Protein AF-0000000070876458 (afdb_homodimer)

Secondary structure (DSSP, 8-state):
----------B-SEEEEEEE--SHHHHHHHHHHHHTT--EEEE-SS-TT-SSSSS-SS-EEE-S--SSHHHHHHHHHHHHHHHHHHHHHTS--EEE--EEEEEETT-HHHHHHHHHHHHTT---EEE-HHHHHHHSTT----TTEEEEEETT-EEE-HHHHHHHHHHHHHHTT-EEE-S--EEEEEEEE-TTTS-EEEEEEETTEEEEEEEEEE--GGGHHHHHHHHHS-----EEEEEEEEEEEB-SSSTTTTBGGGTPPEEEE-SSS-EEEE-BSSSTTEEEEEES--EE--TTT------HHHIIIIIHHHHHHHHTTTB--SS-SEEEEEEEEE-TTS--EEEE------TT--S--EEEEEE--TTT-GGGHHHHHHHHHHHHHHS--TTS-TTTT-GGGGGGSS-S--S--S----------/----------B-SEEEEEEE--SHHHHHHHHHHHHTT--EEEE-SS-TT-SSSSS-SS-EEE-S--SSHHHHHHHHHHHHHHHHHHHHHTS--EEE--EEEEEETT-HHHHHHHHHHHHTT---EEE-HHHHHHH-TT----TTEEEEEETT-EEE-HHHHHHHHHHHHHHTT-EEE-S--EEEEEEEE-TTTS-EEEEEEETTEEEEEEEEEE--GGGHHHHHHHHHS-----EEEEEEEEEEEB-SSSTTTTBGGGTPPEEEE-SSS-EEEE-BSSSTTEEEEEES--EE--TTT------HHHIIIIIHHHHHHHHTTTB--SS-SEEEEEEEEE-TTS--EEEE------TT--S--EEEEEE--TTT-GGGHHHHHHHHHHHHHHS--TTS-TTTT-GGGGGSTT-S--S--S----------

Radius of gyration: 27.32 Å; Cα contacts (8 Å, |Δi|>4): 1992; chains: 2; bounding box: 76×80×73 Å

Structure (mmCIF, N/CA/C/O backbone):
data_AF-0000000070876458-model_v1
#
loop_
_entity.id
_entity.type
_entity.pdbx_description
1 polymer 'sarcosine oxidasee (formaldehyde-forming)'
#
loop_
_atom_site.group_PDB
_atom_site.id
_atom_site.type_symbol
_atom_site.label_atom_id
_atom_site.label_alt_id
_atom_site.label_comp_id
_atom_site.label_asym_id
_atom_site.label_entity_id
_atom_site.label_seq_id
_atom_site.pdbx_PDB_ins_code
_atom_site.Cartn_x
_atom_site.Cartn_y
_atom_site.Cartn_z
_atom_site.occupancy
_atom_site.B_iso_or_equiv
_atom_site.auth_seq_id
_atom_site.auth_comp_id
_atom_site.auth_asym_id
_atom_site.auth_atom_id
_atom_site.pdbx_PDB_model_num
ATOM 1 N N . MET A 1 1 ? 5.828 6.066 35.094 1 22.66 1 MET A N 1
ATOM 2 C CA . MET A 1 1 ? 4.59 5.852 34.344 1 22.66 1 MET A CA 1
ATOM 3 C C . MET A 1 1 ? 4.863 5.109 33.031 1 22.66 1 MET A C 1
ATOM 5 O O . MET A 1 1 ? 5.699 5.535 32.219 1 22.66 1 MET A O 1
ATOM 9 N N . ASP A 1 2 ? 4.793 3.824 32.969 1 27.56 2 ASP A N 1
ATOM 10 C CA . ASP A 1 2 ? 5.207 2.775 32.031 1 27.56 2 ASP A CA 1
ATOM 11 C C . ASP A 1 2 ? 4.594 2.994 30.656 1 27.56 2 ASP A C 1
ATOM 13 O O . ASP A 1 2 ? 3.383 3.174 30.531 1 27.56 2 ASP A O 1
ATOM 17 N N . GLY A 1 3 ? 5.098 3.904 29.781 1 33.91 3 GLY A N 1
ATOM 18 C CA . GLY A 1 3 ? 4.785 4.156 28.375 1 33.91 3 GLY A CA 1
ATOM 19 C C . GLY A 1 3 ? 4.238 2.936 27.672 1 33.91 3 GLY A C 1
ATOM 20 O O . GLY A 1 3 ? 4.93 2.338 26.828 1 33.91 3 GLY A O 1
ATOM 21 N N . THR A 1 4 ? 3.373 2.238 28.203 1 37.59 4 THR A N 1
ATOM 22 C CA . THR A 1 4 ? 2.895 0.966 27.672 1 37.59 4 THR A CA 1
ATOM 23 C C . THR A 1 4 ? 2.26 1.158 26.297 1 37.59 4 THR A C 1
ATOM 25 O O . THR A 1 4 ? 1.359 1.983 26.141 1 37.59 4 THR A O 1
ATOM 28 N N . GLN A 1 5 ? 2.996 0.965 25.281 1 47.38 5 GLN A N 1
ATOM 29 C CA . GLN A 1 5 ? 2.504 0.876 23.906 1 47.38 5 GLN A CA 1
ATOM 30 C C . GLN A 1 5 ? 1.097 0.289 23.875 1 47.38 5 GLN A C 1
ATOM 32 O O . GLN A 1 5 ? 0.836 -0.757 24.469 1 47.38 5 GLN A O 1
ATOM 37 N N . LYS A 1 6 ? 0.084 1.202 23.797 1 53.44 6 LYS A N 1
ATOM 38 C CA . LYS A 1 6 ? -1.27 0.674 23.656 1 53.44 6 LYS A CA 1
ATOM 39 C C . LYS A 1 6 ? -1.283 -0.569 22.766 1 53.44 6 LYS A C 1
ATOM 41 O O . LYS A 1 6 ? -0.726 -0.561 21.672 1 53.44 6 LYS A O 1
ATOM 46 N N . GLU A 1 7 ? -1.518 -1.698 23.375 1 61.47 7 GLU A N 1
ATOM 47 C CA . GLU A 1 7 ? -1.535 -3 22.719 1 61.47 7 GLU A CA 1
ATOM 48 C C . GLU A 1 7 ? -2.734 -3.129 21.781 1 61.47 7 GLU A C 1
ATOM 50 O O . GLU A 1 7 ? -3.797 -2.564 22.047 1 61.47 7 GLU A O 1
ATOM 55 N N . SER A 1 8 ? -2.459 -3.42 20.516 1 70.06 8 SER A N 1
ATOM 56 C CA . SER A 1 8 ? -3.479 -3.816 19.547 1 70.06 8 SER A CA 1
ATOM 57 C C . SER A 1 8 ? -4.516 -4.738 20.172 1 70.06 8 SER A C 1
ATOM 59 O O . SER A 1 8 ? -4.289 -5.281 21.266 1 70.06 8 SER A O 1
ATOM 61 N N . GLU A 1 9 ? -5.746 -4.754 19.625 1 83.5 9 GLU A N 1
ATOM 62 C CA . GLU A 1 9 ? -6.773 -5.676 20.094 1 83.5 9 GLU A CA 1
ATOM 63 C C . GLU A 1 9 ? -6.219 -7.086 20.25 1 83.5 9 GLU A C 1
ATOM 65 O O . GLU A 1 9 ? -5.477 -7.57 19.391 1 83.5 9 GLU A O 1
ATOM 70 N N . ALA A 1 10 ? -6.523 -7.688 21.266 1 90.94 10 ALA A N 1
ATOM 71 C CA . ALA A 1 10 ? -6.004 -9.008 21.609 1 90.94 10 ALA A CA 1
ATOM 72 C C . ALA A 1 10 ? -6.562 -10.078 20.672 1 90.94 10 ALA A C 1
ATOM 74 O O . ALA A 1 10 ? -7.629 -9.898 20.078 1 90.94 10 ALA A O 1
ATOM 75 N N . VAL A 1 11 ? -5.805 -11.062 20.438 1 95.81 11 VAL A N 1
ATOM 76 C CA . VAL A 1 11 ? -6.273 -12.266 19.75 1 95.81 11 VAL A CA 1
ATOM 77 C C . VAL A 1 11 ? -7.016 -13.164 20.734 1 95.81 11 VAL A C 1
ATOM 79 O O . VAL A 1 11 ? -6.414 -13.695 21.672 1 95.81 11 VAL A O 1
ATOM 82 N N . THR A 1 12 ? -8.289 -13.312 20.578 1 96.31 12 THR A N 1
ATOM 83 C CA . THR A 1 12 ? -9.133 -14.125 21.453 1 96.31 12 THR A CA 1
ATOM 84 C C . THR A 1 12 ? -10.375 -14.602 20.703 1 96.31 12 THR A C 1
ATOM 86 O O . THR A 1 12 ? -10.641 -14.172 19.578 1 96.31 12 THR A O 1
ATOM 89 N N . GLY A 1 13 ? -11.031 -15.625 21.25 1 95 13 GLY A N 1
ATOM 90 C CA . GLY A 1 13 ? -12.312 -16.047 20.703 1 95 13 GLY A CA 1
ATOM 91 C C . GLY A 1 13 ? -12.242 -17.359 19.969 1 95 13 GLY A C 1
ATOM 92 O O . GLY A 1 13 ? -11.203 -18.031 19.984 1 95 13 GLY A O 1
ATOM 93 N N . THR A 1 14 ? -13.43 -17.781 19.516 1 95.31 14 THR A N 1
ATOM 94 C CA . THR A 1 14 ? -13.586 -19.031 18.766 1 95.31 14 THR A CA 1
ATOM 95 C C . THR A 1 14 ? -14.094 -18.75 17.344 1 95.31 14 THR A C 1
ATOM 97 O O . THR A 1 14 ? -15.016 -17.953 17.156 1 95.31 14 THR A O 1
ATOM 100 N N . TYR A 1 15 ? -13.477 -19.391 16.422 1 96.56 15 TYR A N 1
ATOM 101 C CA . TYR A 1 15 ? -13.789 -19.141 15.016 1 96.56 15 TYR A CA 1
ATOM 102 C C . TYR A 1 15 ? -14 -20.438 14.266 1 96.56 15 TYR A C 1
ATOM 104 O O . TYR A 1 15 ? -13.484 -21.484 14.656 1 96.56 15 TYR A O 1
ATOM 112 N N . ASP A 1 16 ? -14.828 -20.312 13.172 1 96.25 16 ASP A N 1
ATOM 113 C CA . ASP A 1 16 ? -14.898 -21.453 12.258 1 96.25 16 ASP A CA 1
ATOM 114 C C . ASP A 1 16 ? -13.539 -21.734 11.617 1 96.25 16 ASP A C 1
ATOM 116 O O . ASP A 1 16 ? -13.172 -22.891 11.422 1 96.25 16 ASP A O 1
ATOM 120 N N . ALA A 1 17 ? -12.797 -20.656 11.32 1 97.25 17 ALA A N 1
ATOM 121 C CA . ALA A 1 17 ? -11.5 -20.812 10.672 1 97.25 17 ALA A CA 1
ATOM 122 C C . ALA A 1 17 ? -10.523 -19.734 11.117 1 97.25 17 ALA A C 1
ATOM 124 O O . ALA A 1 17 ? -10.906 -18.562 11.266 1 97.25 17 ALA A O 1
ATOM 125 N N . ILE A 1 18 ? -9.305 -20.094 11.344 1 98.19 18 ILE A N 1
ATOM 126 C CA . ILE A 1 18 ? -8.211 -19.172 11.562 1 98.19 18 ILE A CA 1
ATOM 127 C C . ILE A 1 18 ? -7.211 -19.266 10.414 1 98.19 18 ILE A C 1
ATOM 129 O O . ILE A 1 18 ? -6.727 -20.344 10.086 1 98.19 18 ILE A O 1
ATOM 133 N N . VAL A 1 19 ? -6.957 -18.172 9.742 1 98.88 19 VAL A N 1
ATOM 134 C CA . VAL A 1 19 ? -6.02 -18.109 8.633 1 98.88 19 VAL A CA 1
ATOM 135 C C . VAL A 1 19 ? -4.738 -17.406 9.078 1 98.88 19 VAL A C 1
ATOM 137 O O . VAL A 1 19 ? -4.773 -16.281 9.57 1 98.88 19 VAL A O 1
ATOM 140 N N . ILE A 1 20 ? -3.594 -18.078 8.906 1 98.62 20 ILE A N 1
ATOM 141 C CA . ILE A 1 20 ? -2.293 -17.562 9.32 1 98.62 20 ILE A CA 1
ATOM 142 C C . ILE A 1 20 ? -1.548 -17.031 8.102 1 98.62 20 ILE A C 1
ATOM 144 O O . ILE A 1 20 ? -1.154 -17.797 7.215 1 98.62 20 ILE A O 1
ATOM 148 N N . GLY A 1 21 ? -1.261 -15.719 8.086 1 98.69 21 GLY A N 1
ATOM 149 C CA . GLY A 1 21 ? -0.645 -15.039 6.957 1 98.69 21 GLY A CA 1
ATOM 150 C C . GLY A 1 21 ? -1.63 -14.219 6.141 1 98.69 21 GLY A C 1
ATOM 151 O O . GLY A 1 21 ? -2.59 -14.766 5.594 1 98.69 21 GLY A O 1
ATOM 152 N N . ALA A 1 22 ? -1.376 -12.938 6.031 1 98.75 22 ALA A N 1
ATOM 153 C CA . ALA A 1 22 ? -2.344 -12.047 5.398 1 98.75 22 ALA A CA 1
ATOM 154 C C . ALA A 1 22 ? -1.814 -11.508 4.074 1 98.75 22 ALA A C 1
ATOM 156 O O . ALA A 1 22 ? -2.092 -10.367 3.701 1 98.75 22 ALA A O 1
ATOM 157 N N . GLY A 1 23 ? -0.949 -12.266 3.367 1 98.62 23 GLY A N 1
ATOM 158 C CA . GLY A 1 23 ? -0.684 -11.977 1.966 1 98.62 23 GLY A CA 1
ATOM 159 C C . GLY A 1 23 ? -1.882 -12.227 1.069 1 98.62 23 GLY A C 1
ATOM 160 O O . GLY A 1 23 ? -3.014 -12.328 1.549 1 98.62 23 GLY A O 1
ATOM 161 N N . ILE A 1 24 ? -1.641 -12.336 -0.179 1 98.88 24 ILE A N 1
ATOM 162 C CA . ILE A 1 24 ? -2.736 -12.438 -1.138 1 98.88 24 ILE A CA 1
ATOM 163 C C . ILE A 1 24 ? -3.498 -13.742 -0.917 1 98.88 24 ILE A C 1
ATOM 165 O O . ILE A 1 24 ? -4.73 -13.766 -0.995 1 98.88 24 ILE A O 1
ATOM 169 N N . ILE A 1 25 ? -2.787 -14.852 -0.584 1 98.94 25 ILE A N 1
ATOM 170 C CA . ILE A 1 25 ? -3.408 -16.156 -0.423 1 98.94 25 ILE A CA 1
ATOM 171 C C . ILE A 1 25 ? -4.277 -16.172 0.831 1 98.94 25 ILE A C 1
ATOM 173 O O . ILE A 1 25 ? -5.453 -16.547 0.775 1 98.94 25 ILE A O 1
ATOM 177 N N . GLY A 1 26 ? -3.725 -15.734 1.94 1 98.94 26 GLY A N 1
ATOM 178 C CA . GLY A 1 26 ? -4.484 -15.719 3.182 1 98.94 26 GLY A CA 1
ATOM 179 C C . GLY A 1 26 ? -5.648 -14.742 3.154 1 98.94 26 GLY A C 1
ATOM 180 O O . GLY A 1 26 ? -6.738 -15.062 3.637 1 98.94 26 GLY A O 1
ATOM 181 N N . SER A 1 27 ? -5.445 -13.578 2.613 1 98.94 27 SER A N 1
ATOM 182 C CA . SER A 1 27 ? -6.504 -12.578 2.533 1 98.94 27 SER A CA 1
ATOM 183 C C . SER A 1 27 ? -7.648 -13.055 1.646 1 98.94 27 SER A C 1
ATOM 185 O O . SER A 1 27 ? -8.82 -12.852 1.975 1 98.94 27 SER A O 1
ATOM 187 N N . SER A 1 28 ? -7.309 -13.711 0.521 1 98.94 28 SER A N 1
ATOM 188 C CA . SER A 1 28 ? -8.328 -14.266 -0.366 1 98.94 28 SER A CA 1
ATOM 189 C C . SER A 1 28 ? -9.086 -15.406 0.306 1 98.94 28 SER A C 1
ATOM 191 O O . SER A 1 28 ? -10.297 -15.539 0.128 1 98.94 28 SER A O 1
ATOM 193 N N . THR A 1 29 ? -8.336 -16.203 1.062 1 98.94 29 THR A N 1
ATOM 194 C CA . THR A 1 29 ? -8.961 -17.297 1.785 1 98.94 29 THR A CA 1
ATOM 195 C C . THR A 1 29 ? -9.93 -16.781 2.842 1 98.94 29 THR A C 1
ATOM 197 O O . THR A 1 29 ? -11.062 -17.25 2.945 1 98.94 29 THR A O 1
ATOM 200 N N . ALA A 1 30 ? -9.508 -15.773 3.619 1 98.94 30 ALA A N 1
ATOM 201 C CA . ALA A 1 30 ? -10.359 -15.164 4.641 1 98.94 30 ALA A CA 1
ATOM 202 C C . ALA A 1 30 ? -11.617 -14.562 4.023 1 98.94 30 ALA A C 1
ATOM 204 O O . ALA A 1 30 ? -12.719 -14.727 4.559 1 98.94 30 ALA A O 1
ATOM 205 N N . TYR A 1 31 ? -11.484 -13.938 2.865 1 98.94 31 TYR A N 1
ATOM 206 C CA . TYR A 1 31 ? -12.609 -13.359 2.135 1 98.94 31 TYR A CA 1
ATOM 207 C C . TYR A 1 31 ? -13.602 -14.438 1.718 1 98.94 31 TYR A C 1
ATOM 209 O O . TYR A 1 31 ? -14.805 -14.312 1.968 1 98.94 31 TYR A O 1
ATOM 217 N N . GLN A 1 32 ? -13.078 -15.508 1.146 1 98.94 32 GLN A N 1
ATOM 218 C CA . GLN A 1 32 ? -13.938 -16.578 0.65 1 98.94 32 GLN A CA 1
ATOM 219 C C . GLN A 1 32 ? -14.703 -17.234 1.792 1 98.94 32 GLN A C 1
ATOM 221 O O . GLN A 1 32 ? -15.898 -17.531 1.665 1 98.94 32 GLN A O 1
ATOM 226 N N . LEU A 1 33 ? -14.062 -17.469 2.912 1 98.88 33 LEU A N 1
ATOM 227 C CA . LEU A 1 33 ? -14.695 -18.094 4.066 1 98.88 33 LEU A CA 1
ATOM 228 C C . LEU A 1 33 ? -15.742 -17.172 4.68 1 98.88 33 LEU A C 1
ATOM 230 O O . LEU A 1 33 ? -16.859 -17.594 4.961 1 98.88 33 LEU A O 1
ATOM 234 N N . ALA A 1 34 ? -15.383 -15.883 4.891 1 98.88 34 ALA A N 1
ATOM 235 C CA . ALA A 1 34 ? -16.297 -14.914 5.488 1 98.88 34 ALA A CA 1
ATOM 236 C C . ALA A 1 34 ? -17.531 -14.703 4.602 1 98.88 34 ALA A C 1
ATOM 238 O O . ALA A 1 34 ? -18.656 -14.602 5.102 1 98.88 34 ALA A O 1
ATOM 239 N N . LYS A 1 35 ? -17.281 -14.625 3.326 1 98.62 35 LYS A N 1
ATOM 240 C CA . LYS A 1 35 ? -18.359 -14.445 2.355 1 98.62 35 LYS A CA 1
ATOM 241 C C . LYS A 1 35 ? -19.391 -15.57 2.457 1 98.62 35 LYS A C 1
ATOM 243 O O . LYS A 1 35 ? -20.578 -15.359 2.207 1 98.62 35 LYS A O 1
ATOM 248 N N . ARG A 1 36 ? -18.969 -16.703 2.889 1 98.5 36 ARG A N 1
ATOM 249 C CA . ARG A 1 36 ? -19.812 -17.875 3.02 1 98.5 36 ARG A CA 1
ATOM 250 C C . ARG A 1 36 ? -20.422 -17.953 4.418 1 98.5 36 ARG A C 1
ATOM 252 O O . ARG A 1 36 ? -20.891 -19.016 4.836 1 98.5 36 ARG A O 1
ATOM 259 N N . GLY A 1 37 ? -20.312 -16.922 5.234 1 98.44 37 GLY A N 1
ATOM 260 C CA . GLY A 1 37 ? -21 -16.797 6.512 1 98.44 37 GLY A CA 1
ATOM 261 C C . GLY A 1 37 ? -20.219 -17.406 7.664 1 98.44 37 GLY A C 1
ATOM 262 O O . GLY A 1 37 ? -20.766 -17.625 8.75 1 98.44 37 GLY A O 1
ATOM 263 N N . LYS A 1 38 ? -18.938 -17.703 7.469 1 98.5 38 LYS A N 1
ATOM 264 C CA . LYS A 1 38 ? -18.141 -18.297 8.539 1 98.5 38 LYS A CA 1
ATOM 265 C C . LYS A 1 38 ? -17.453 -17.234 9.383 1 98.5 38 LYS A C 1
ATOM 267 O O . LYS A 1 38 ? -17.094 -16.172 8.875 1 98.5 38 LYS A O 1
ATOM 272 N N . SER A 1 39 ? -17.344 -17.516 10.656 1 98.5 39 SER A N 1
ATOM 273 C CA . SER A 1 39 ? -16.5 -16.672 11.492 1 98.5 39 SER A CA 1
ATOM 274 C C . SER A 1 39 ? -15.023 -16.938 11.234 1 98.5 39 SER A C 1
ATOM 276 O O . SER A 1 39 ? -14.562 -18.078 11.367 1 98.5 39 SER A O 1
ATOM 278 N N . VAL A 1 40 ? -14.297 -15.891 10.836 1 98.81 40 VAL A N 1
ATOM 279 C CA . VAL A 1 40 ? -12.922 -16.062 10.383 1 98.81 40 VAL A CA 1
ATOM 280 C C . VAL A 1 40 ? -12.008 -15.094 11.133 1 98.81 40 VAL A C 1
ATOM 282 O O . VAL A 1 40 ? -12.359 -13.938 11.344 1 98.81 40 VAL A O 1
ATOM 285 N N . LEU A 1 41 ? -10.859 -15.562 11.609 1 98.75 41 LEU A N 1
ATOM 286 C CA . LEU A 1 41 ? -9.773 -14.742 12.133 1 98.75 41 LEU A CA 1
ATOM 287 C C . LEU A 1 41 ? -8.57 -14.773 11.188 1 98.75 41 LEU A C 1
ATOM 289 O O . LEU A 1 41 ? -8.039 -15.844 10.891 1 98.75 41 LEU A O 1
ATOM 293 N N . LEU A 1 42 ? -8.219 -13.648 10.633 1 98.88 42 LEU A N 1
ATOM 294 C CA . LEU A 1 42 ? -7.031 -13.5 9.805 1 98.88 42 LEU A CA 1
ATOM 295 C C . LEU A 1 42 ? -5.883 -12.906 10.609 1 98.88 42 LEU A C 1
ATOM 297 O O . LEU A 1 42 ? -6.012 -11.82 11.172 1 98.88 42 LEU A O 1
ATOM 301 N N . LEU A 1 43 ? -4.742 -13.602 10.617 1 98.62 43 LEU A N 1
ATOM 302 C CA . LEU A 1 43 ? -3.598 -13.203 11.43 1 98.62 43 LEU A CA 1
ATOM 303 C C . LEU A 1 43 ? -2.396 -12.867 10.555 1 98.62 43 LEU A C 1
ATOM 305 O O . LEU A 1 43 ? -2.158 -13.531 9.547 1 98.62 43 LEU A O 1
ATOM 309 N N . GLU A 1 44 ? -1.661 -11.891 10.906 1 98.12 44 GLU A N 1
ATOM 310 C CA . GLU A 1 44 ? -0.389 -11.508 10.297 1 98.12 44 GLU A CA 1
ATOM 311 C C . GLU A 1 44 ? 0.641 -11.133 11.359 1 98.12 44 GLU A C 1
ATOM 313 O O . GLU A 1 44 ? 0.322 -10.43 12.32 1 98.12 44 GLU A O 1
ATOM 318 N N . GLN A 1 45 ? 1.845 -11.68 11.234 1 96.5 45 GLN A N 1
ATOM 319 C CA . GLN A 1 45 ? 2.859 -11.43 12.258 1 96.5 45 GLN A CA 1
ATOM 320 C C . GLN A 1 45 ? 3.443 -10.023 12.117 1 96.5 45 GLN A C 1
ATOM 322 O O . GLN A 1 45 ? 3.932 -9.453 13.094 1 96.5 45 GLN A O 1
ATOM 327 N N . PHE A 1 46 ? 3.389 -9.453 10.922 1 94.88 46 PHE A N 1
ATOM 328 C CA . PHE A 1 46 ? 3.863 -8.094 10.664 1 94.88 46 PHE A CA 1
ATOM 329 C C . PHE A 1 46 ? 2.691 -7.129 10.531 1 94.88 46 PHE A C 1
ATOM 331 O O . PHE A 1 46 ? 1.559 -7.465 10.883 1 94.88 46 PHE A O 1
ATOM 338 N N . ASP A 1 47 ? 2.977 -5.922 10.078 1 95.5 47 ASP A N 1
ATOM 339 C CA . ASP A 1 47 ? 1.908 -5.012 9.68 1 95.5 47 ASP A CA 1
ATOM 340 C C . ASP A 1 47 ? 1.173 -5.535 8.445 1 95.5 47 ASP A C 1
ATOM 342 O O . ASP A 1 47 ? 1.787 -6.125 7.555 1 95.5 47 ASP A O 1
ATOM 346 N N . PHE A 1 48 ? -0.172 -5.352 8.461 1 97.25 48 PHE A N 1
ATOM 347 C CA . PHE A 1 48 ? -0.845 -5.562 7.18 1 97.25 48 PHE A CA 1
ATOM 348 C C . PHE A 1 48 ? -0.187 -4.742 6.078 1 97.25 48 PHE A C 1
ATOM 350 O O . PHE A 1 48 ? 0.286 -3.629 6.328 1 97.25 48 PHE A O 1
ATOM 357 N N . LEU A 1 49 ? -0.093 -5.332 4.902 1 97.06 49 LEU A N 1
ATOM 358 C CA . LEU A 1 49 ? 0.437 -4.711 3.693 1 97.06 49 LEU A CA 1
ATOM 359 C C . LEU A 1 49 ? 1.936 -4.457 3.824 1 97.06 49 LEU A C 1
ATOM 361 O O . LEU A 1 49 ? 2.479 -3.566 3.166 1 97.06 49 LEU A O 1
ATOM 365 N N . HIS A 1 50 ? 2.648 -5.188 4.668 1 93.56 50 HIS A N 1
ATOM 366 C CA . HIS A 1 50 ? 4.098 -5.066 4.793 1 93.56 50 HIS A CA 1
ATOM 367 C C . HIS A 1 50 ? 4.797 -5.43 3.486 1 93.56 50 HIS A C 1
ATOM 369 O O . HIS A 1 50 ? 4.195 -6.051 2.607 1 93.56 50 HIS A O 1
ATOM 375 N N . HIS A 1 51 ? 6.098 -5.102 3.428 1 91.19 51 HIS A N 1
ATOM 376 C CA . HIS A 1 51 ? 6.891 -5.316 2.223 1 91.19 51 HIS A CA 1
ATOM 377 C C . HIS A 1 51 ? 7.973 -6.367 2.453 1 91.19 51 HIS A C 1
ATOM 379 O O . HIS A 1 51 ? 8.938 -6.449 1.688 1 91.19 51 HIS A O 1
ATOM 385 N N . ILE A 1 52 ? 7.805 -7.117 3.443 1 89.88 52 ILE A N 1
ATOM 386 C CA . ILE A 1 52 ? 8.836 -8.055 3.871 1 89.88 52 ILE A CA 1
ATOM 387 C C . ILE A 1 52 ? 8.68 -9.375 3.123 1 89.88 52 ILE A C 1
ATOM 389 O O . ILE A 1 52 ? 9.664 -10.07 2.854 1 89.88 52 ILE A O 1
ATOM 393 N N . GLY A 1 53 ? 7.492 -9.727 2.754 1 93.31 53 GLY A N 1
ATOM 394 C CA . GLY A 1 53 ? 7.203 -11 2.113 1 93.31 53 GLY A CA 1
ATOM 395 C C . GLY A 1 53 ? 7.027 -10.883 0.61 1 93.31 53 GLY A C 1
ATOM 396 O O . GLY A 1 53 ? 7.773 -10.164 -0.054 1 93.31 53 GLY A O 1
ATOM 397 N N . SER A 1 54 ? 6.109 -11.656 0.094 1 96.5 54 SER A N 1
ATOM 398 C CA . SER A 1 54 ? 5.973 -11.781 -1.354 1 96.5 54 SER A CA 1
ATOM 399 C C . SER A 1 54 ? 4.789 -10.969 -1.872 1 96.5 54 SER A C 1
ATOM 401 O O . SER A 1 54 ? 4.684 -10.719 -3.072 1 96.5 54 SER A O 1
ATOM 403 N N . SER A 1 55 ? 3.893 -10.57 -1.011 1 97.38 55 SER A N 1
ATOM 404 C CA . SER A 1 55 ? 2.605 -10.047 -1.45 1 97.38 55 SER A CA 1
ATOM 405 C C . SER A 1 55 ? 2.557 -8.523 -1.309 1 97.38 55 SER A C 1
ATOM 407 O O . SER A 1 55 ? 1.733 -7.992 -0.561 1 97.38 55 SER A O 1
ATOM 409 N N . HIS A 1 56 ? 3.369 -7.801 -2.045 1 95.19 56 HIS A N 1
ATOM 410 C CA . HIS A 1 56 ? 3.4 -6.344 -1.974 1 95.19 56 HIS A CA 1
ATOM 411 C C . HIS A 1 56 ? 3.871 -5.734 -3.291 1 95.19 56 HIS A C 1
ATOM 413 O O . HIS A 1 56 ? 4.328 -6.457 -4.184 1 95.19 56 HIS A O 1
ATOM 419 N N . GLY A 1 57 ? 3.713 -4.41 -3.346 1 93.12 57 GLY A N 1
ATOM 420 C CA . GLY A 1 57 ? 4.254 -3.697 -4.492 1 93.12 57 GLY A CA 1
ATOM 421 C C . GLY A 1 57 ? 3.182 -3.158 -5.422 1 93.12 57 GLY A C 1
ATOM 422 O O . GLY A 1 57 ? 1.989 -3.271 -5.133 1 93.12 57 GLY A O 1
ATOM 423 N N . GLU A 1 58 ? 3.643 -2.693 -6.547 1 92 58 GLU A N 1
ATOM 424 C CA . GLU A 1 58 ? 2.766 -1.938 -7.438 1 92 58 GLU A CA 1
ATOM 425 C C . GLU A 1 58 ? 2.191 -2.828 -8.531 1 92 58 GLU A C 1
ATOM 427 O O . GLU A 1 58 ? 1.111 -2.557 -9.062 1 92 58 GLU A O 1
ATOM 432 N N . SER A 1 59 ? 2.961 -3.891 -8.82 1 94.56 59 SER A N 1
ATOM 433 C CA . SER A 1 59 ? 2.443 -4.656 -9.953 1 94.56 59 SER A CA 1
ATOM 434 C C . SER A 1 59 ? 2.904 -6.109 -9.891 1 94.56 59 SER A C 1
ATOM 436 O O . SER A 1 59 ? 4.027 -6.395 -9.469 1 94.56 59 SER A O 1
ATOM 438 N N . ARG A 1 60 ? 2.02 -6.945 -10.266 1 97.38 60 ARG A N 1
ATOM 439 C CA . ARG A 1 60 ? 2.268 -8.344 -10.617 1 97.38 60 ARG A CA 1
ATOM 440 C C . ARG A 1 60 ? 1.68 -8.672 -11.984 1 97.38 60 ARG A C 1
ATOM 442 O O . ARG A 1 60 ? 0.579 -8.227 -12.312 1 97.38 60 ARG A O 1
ATOM 449 N N . THR A 1 61 ? 2.482 -9.422 -12.766 1 98 61 THR A N 1
ATOM 450 C CA . THR A 1 61 ? 1.964 -9.836 -14.062 1 98 61 THR A CA 1
ATOM 451 C C . THR A 1 61 ? 0.868 -10.891 -13.898 1 98 61 THR A C 1
ATOM 453 O O . THR A 1 61 ? 0.977 -11.781 -13.055 1 98 61 THR A O 1
ATOM 456 N N . ILE A 1 62 ? -0.163 -10.773 -14.617 1 98.62 62 ILE A N 1
ATOM 457 C CA . ILE A 1 62 ? -1.176 -11.82 -14.758 1 98.62 62 ILE A CA 1
ATOM 458 C C . ILE A 1 62 ? -1.26 -12.266 -16.219 1 98.62 62 ILE A C 1
ATOM 460 O O . ILE A 1 62 ? -1.274 -11.43 -17.125 1 98.62 62 ILE A O 1
ATOM 464 N N . ARG A 1 63 ? -1.286 -13.516 -16.422 1 98.56 63 ARG A N 1
ATOM 465 C CA . ARG A 1 63 ? -1.279 -14.117 -17.75 1 98.56 63 ARG A CA 1
ATOM 466 C C . ARG A 1 63 ? -1.91 -15.508 -17.734 1 98.56 63 ARG A C 1
ATOM 468 O O . ARG A 1 63 ? -1.936 -16.156 -16.688 1 98.56 63 ARG A O 1
ATOM 475 N N . VAL A 1 64 ? -2.398 -15.898 -18.891 1 98.19 64 VAL A N 1
ATOM 476 C CA . VAL A 1 64 ? -2.961 -17.234 -19.031 1 98.19 64 VAL A CA 1
ATOM 477 C C . VAL A 1 64 ? -1.892 -18.203 -19.562 1 98.19 64 VAL A C 1
ATOM 479 O O . VAL A 1 64 ? -2.066 -19.422 -19.5 1 98.19 64 VAL A O 1
ATOM 482 N N . THR A 1 65 ? -0.784 -17.688 -19.984 1 98 65 THR A N 1
ATOM 483 C CA . THR A 1 65 ? 0.236 -18.453 -20.703 1 98 65 THR A CA 1
ATOM 484 C C . THR A 1 65 ? 1.099 -19.234 -19.719 1 98 65 THR A C 1
ATOM 486 O O . THR A 1 65 ? 1.839 -18.656 -18.922 1 98 65 THR A O 1
ATOM 489 N N . TYR A 1 66 ? 1.021 -20.562 -19.75 1 96.88 66 TYR A N 1
ATOM 490 C CA . TYR A 1 66 ? 1.834 -21.484 -18.969 1 96.88 66 TYR A CA 1
ATOM 491 C C . TYR A 1 66 ? 2.252 -22.688 -19.812 1 96.88 66 TYR A C 1
ATOM 493 O O . TYR A 1 66 ? 1.482 -23.172 -20.641 1 96.88 66 TYR A O 1
ATOM 501 N N . PRO A 1 67 ? 3.449 -23.141 -19.547 1 96.12 67 PRO A N 1
ATOM 502 C CA . PRO A 1 67 ? 3.811 -24.406 -20.188 1 96.12 67 PRO A CA 1
ATOM 503 C C . PRO A 1 67 ? 3.033 -25.609 -19.625 1 96.12 67 PRO A C 1
ATOM 505 O O . PRO A 1 67 ? 2.855 -26.609 -20.328 1 96.12 67 PRO A O 1
ATOM 508 N N . GLU A 1 68 ? 2.643 -25.531 -18.391 1 95.56 68 GLU A N 1
ATOM 509 C CA . GLU A 1 68 ? 1.818 -26.578 -17.797 1 95.56 68 GLU A CA 1
ATOM 510 C C . GLU A 1 68 ? 0.336 -26.328 -18.062 1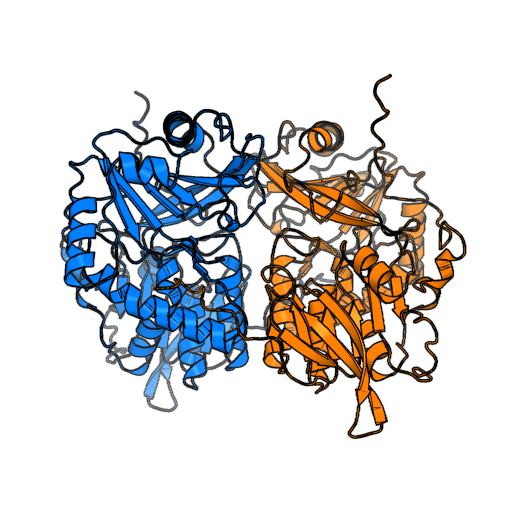 95.56 68 GLU A C 1
ATOM 512 O O . GLU A 1 68 ? -0.205 -25.281 -17.672 1 95.56 68 GLU A O 1
ATOM 517 N N . LEU A 1 69 ? -0.349 -27.25 -18.609 1 96.12 69 LEU A N 1
ATOM 518 C CA . LEU A 1 69 ? -1.74 -27.109 -19.016 1 96.12 69 LEU A CA 1
ATOM 519 C C . LEU A 1 69 ? -2.637 -26.812 -17.828 1 96.12 69 LEU A C 1
ATOM 521 O O . LEU A 1 69 ? -3.588 -26.031 -17.938 1 96.12 69 LEU A O 1
ATOM 525 N N . TYR A 1 70 ? -2.369 -27.422 -16.656 1 96.38 70 TYR A N 1
ATOM 526 C CA . TYR A 1 70 ? -3.242 -27.25 -15.5 1 96.38 70 TYR A CA 1
ATOM 527 C C . TYR A 1 70 ? -3.234 -25.812 -15.023 1 96.38 70 TYR A C 1
ATOM 529 O O . TYR A 1 70 ? -4.242 -25.312 -14.516 1 96.38 70 TYR A O 1
ATOM 537 N N . TYR A 1 71 ? -2.129 -25.062 -15.195 1 97.44 71 TYR A N 1
ATOM 538 C CA . TYR A 1 71 ? -2.117 -23.656 -14.805 1 97.44 71 TYR A CA 1
ATOM 539 C C . TYR A 1 71 ? -2.914 -22.797 -15.789 1 97.44 71 TYR A C 1
ATOM 541 O O . TYR A 1 71 ? -3.609 -21.859 -15.398 1 97.44 71 TYR A O 1
ATOM 549 N N . THR A 1 72 ? -2.773 -23.109 -17.109 1 97.69 72 THR A N 1
ATOM 550 C CA . THR A 1 72 ? -3.578 -22.422 -18.094 1 97.69 72 THR A CA 1
ATOM 551 C C . THR A 1 72 ? -5.066 -22.578 -17.797 1 97.69 72 THR A C 1
ATOM 553 O O . THR A 1 72 ? -5.82 -21.594 -17.844 1 97.69 72 THR A O 1
ATOM 556 N N . LYS A 1 73 ? -5.48 -23.781 -17.438 1 97.31 73 LYS A N 1
ATOM 557 C CA . LYS A 1 73 ? -6.871 -24.047 -17.094 1 97.31 73 LYS A CA 1
ATOM 558 C C . LYS A 1 73 ? -7.281 -23.312 -15.82 1 97.31 73 LYS A C 1
ATOM 560 O O . LYS A 1 73 ? -8.359 -22.734 -15.758 1 97.31 73 LYS A O 1
ATOM 565 N N . MET A 1 74 ? -6.434 -23.312 -14.836 1 97.69 74 MET A N 1
ATOM 566 C CA . MET A 1 74 ? -6.691 -22.656 -13.555 1 97.69 74 MET A CA 1
ATOM 567 C C . MET A 1 74 ? -6.848 -21.156 -13.719 1 97.69 74 MET A C 1
ATOM 569 O O . MET A 1 74 ? -7.664 -20.531 -13.039 1 97.69 74 MET A O 1
ATOM 573 N N . MET A 1 75 ? -6.121 -20.594 -14.664 1 97.88 75 MET A N 1
ATOM 574 C CA . MET A 1 75 ? -6.141 -19.141 -14.836 1 97.88 75 MET A CA 1
ATOM 575 C C . MET A 1 75 ? -7.488 -18.672 -15.375 1 97.88 75 MET A C 1
ATOM 577 O O . MET A 1 75 ? -7.914 -17.547 -15.102 1 97.88 75 MET A O 1
ATOM 581 N N . LYS A 1 76 ? -8.195 -19.516 -16.109 1 96.38 76 LYS A N 1
ATOM 582 C CA . LYS A 1 76 ? -9.539 -19.141 -16.562 1 96.38 76 LYS A CA 1
ATOM 583 C C . LYS A 1 76 ? -10.445 -18.812 -15.375 1 96.38 76 LYS A C 1
ATOM 585 O O . LYS A 1 76 ? -11.117 -17.781 -15.375 1 96.38 76 LYS A O 1
ATOM 590 N N . GLU A 1 77 ? -10.383 -19.672 -14.406 1 97.12 77 GLU A N 1
ATOM 591 C CA . GLU A 1 77 ? -11.203 -19.438 -13.219 1 97.12 77 GLU A CA 1
ATOM 592 C C . GLU A 1 77 ? -10.648 -18.297 -12.375 1 97.12 77 GLU A C 1
ATOM 594 O O . GLU A 1 77 ? -11.414 -17.516 -11.797 1 97.12 77 GLU A O 1
ATOM 599 N N . ALA A 1 78 ? -9.328 -18.172 -12.297 1 98.31 78 ALA A N 1
ATOM 600 C CA . ALA A 1 78 ? -8.719 -17.094 -11.523 1 98.31 78 ALA A CA 1
ATOM 601 C C . ALA A 1 78 ? -9.172 -15.734 -12.039 1 98.31 78 ALA A C 1
ATOM 603 O O . ALA A 1 78 ? -9.508 -14.852 -11.25 1 98.31 78 ALA A O 1
ATOM 604 N N . TYR A 1 79 ? -9.234 -15.57 -13.383 1 98.31 79 TYR A N 1
ATOM 605 C CA . TYR A 1 79 ? -9.68 -14.32 -13.977 1 98.31 79 TYR A CA 1
ATOM 606 C C . TYR A 1 79 ? -11.117 -14 -13.562 1 98.31 79 TYR A C 1
ATOM 608 O O . TYR A 1 79 ? -11.438 -12.859 -13.242 1 98.31 79 TYR A O 1
ATOM 616 N N . GLN A 1 80 ? -11.953 -14.977 -13.547 1 98.06 80 GLN A N 1
ATOM 617 C CA . GLN A 1 80 ? -13.352 -14.789 -13.164 1 98.06 80 GLN A CA 1
ATOM 618 C C . GLN A 1 80 ? -13.469 -14.352 -11.703 1 98.06 80 GLN A C 1
ATOM 620 O O . GLN A 1 80 ? -14.266 -13.461 -11.383 1 98.06 80 GLN A O 1
ATOM 625 N N . LEU A 1 81 ? -12.695 -14.93 -10.891 1 98.62 81 LEU A N 1
ATOM 626 C CA . LEU A 1 81 ? -12.766 -14.633 -9.461 1 98.62 81 LEU A CA 1
ATOM 627 C C . LEU A 1 81 ? -12.195 -13.25 -9.172 1 98.62 81 LEU A C 1
ATOM 629 O O . LEU A 1 81 ? -12.664 -12.562 -8.266 1 98.62 81 LEU A O 1
ATOM 633 N N . TRP A 1 82 ? -11.125 -12.844 -9.898 1 98.62 82 TRP A N 1
ATOM 634 C CA . TRP A 1 82 ? -10.664 -11.461 -9.805 1 98.62 82 TRP A CA 1
ATOM 635 C C . TRP A 1 82 ? -11.789 -10.484 -10.141 1 98.62 82 TRP A C 1
ATOM 637 O O . TRP A 1 82 ? -12.023 -9.516 -9.406 1 98.62 82 TRP A O 1
ATOM 647 N N . GLU A 1 83 ? -12.469 -10.781 -11.211 1 97.94 83 GLU A N 1
ATOM 648 C CA . GLU A 1 83 ? -13.555 -9.914 -11.656 1 97.94 83 GLU A CA 1
ATOM 649 C C . GLU A 1 83 ? -14.664 -9.836 -10.609 1 97.94 83 GLU A C 1
ATOM 651 O O . GLU A 1 83 ? -15.211 -8.766 -10.344 1 97.94 83 GLU A O 1
ATOM 656 N N . GLU A 1 84 ? -15.008 -10.93 -10.031 1 98.12 84 GLU A N 1
ATOM 657 C CA . GLU A 1 84 ? -16.047 -10.969 -9 1 98.12 84 GLU A CA 1
ATOM 658 C C . GLU A 1 84 ? -15.656 -10.109 -7.801 1 98.12 84 GLU A C 1
ATOM 660 O O . GLU A 1 84 ? -16.484 -9.359 -7.281 1 98.12 84 GLU A O 1
ATOM 665 N N . ALA A 1 85 ? -14.43 -10.227 -7.379 1 98.5 85 ALA A N 1
ATOM 666 C CA . ALA A 1 85 ? -13.969 -9.445 -6.234 1 98.5 85 ALA A CA 1
ATOM 667 C C . ALA A 1 85 ? -13.977 -7.953 -6.551 1 98.5 85 ALA A C 1
ATOM 669 O O . ALA A 1 85 ? -14.383 -7.141 -5.719 1 98.5 85 ALA A O 1
ATOM 670 N N . GLU A 1 86 ? -13.5 -7.617 -7.754 1 97.88 86 GLU A N 1
ATOM 671 C CA . GLU A 1 86 ? -13.492 -6.223 -8.18 1 97.88 86 GLU A CA 1
ATOM 672 C C . GLU A 1 86 ? -14.906 -5.645 -8.211 1 97.88 86 GLU A C 1
ATOM 674 O O . GLU A 1 86 ? -15.133 -4.516 -7.773 1 97.88 86 GLU A O 1
ATOM 679 N N . THR A 1 87 ? -15.812 -6.418 -8.711 1 96.75 87 THR A N 1
ATOM 680 C CA . THR A 1 87 ? -17.203 -5.984 -8.789 1 96.75 87 THR A CA 1
ATOM 681 C C . THR A 1 87 ? -17.766 -5.723 -7.398 1 96.75 87 THR A C 1
ATOM 683 O O . THR A 1 87 ? -18.422 -4.703 -7.168 1 96.75 87 THR A O 1
ATOM 686 N N . GLU A 1 88 ? -17.484 -6.605 -6.562 1 97.19 88 GLU A N 1
ATOM 687 C CA . GLU A 1 88 ? -18 -6.441 -5.203 1 97.19 88 GLU A CA 1
ATOM 688 C C . GLU A 1 88 ? -17.359 -5.242 -4.516 1 97.19 88 GLU A C 1
ATOM 690 O O . GLU A 1 88 ? -18.031 -4.5 -3.793 1 97.19 88 GLU A O 1
ATOM 695 N N . ALA A 1 89 ? -16.078 -5.07 -4.688 1 97.19 89 ALA A N 1
ATOM 696 C CA . ALA A 1 89 ? -15.359 -3.961 -4.066 1 97.19 89 ALA A CA 1
ATOM 697 C C . ALA A 1 89 ? -15.781 -2.627 -4.672 1 97.19 89 ALA A C 1
ATOM 699 O O . ALA A 1 89 ? -15.734 -1.591 -4.004 1 97.19 89 ALA A O 1
ATOM 700 N N . GLY A 1 90 ? -16.109 -2.66 -6.012 1 95.31 90 GLY A N 1
ATOM 701 C CA . GLY A 1 90 ? -16.516 -1.448 -6.703 1 95.31 90 GLY A CA 1
ATOM 702 C C . GLY A 1 90 ? -15.367 -0.745 -7.402 1 95.31 90 GLY A C 1
ATOM 703 O O . GLY A 1 90 ? -15.523 0.38 -7.883 1 95.31 90 GLY A O 1
ATOM 704 N N . TYR A 1 91 ? -14.188 -1.335 -7.418 1 96.12 91 TYR A N 1
ATOM 705 C CA . TYR A 1 91 ? -13.016 -0.801 -8.109 1 96.12 91 TYR A CA 1
ATOM 706 C C . TYR A 1 91 ? -12.141 -1.926 -8.648 1 96.12 91 TYR A C 1
ATOM 708 O O . TYR A 1 91 ? -12.297 -3.084 -8.258 1 96.12 91 TYR A O 1
ATOM 716 N N . MET A 1 92 ? -11.203 -1.595 -9.492 1 95.81 92 MET A N 1
ATOM 717 C CA . MET A 1 92 ? -10.43 -2.611 -10.203 1 95.81 92 MET A CA 1
ATOM 718 C C . MET A 1 92 ? -8.992 -2.639 -9.703 1 95.81 92 MET A C 1
ATOM 720 O O . MET A 1 92 ? -8.422 -1.596 -9.375 1 95.81 92 MET A O 1
ATOM 724 N N . VAL A 1 93 ? -8.406 -3.854 -9.641 1 97.75 93 VAL A N 1
ATOM 725 C CA . VAL A 1 93 ? -6.984 -4.023 -9.367 1 97.75 93 VAL A CA 1
ATOM 726 C C . VAL A 1 93 ? -6.27 -4.504 -10.633 1 97.75 93 VAL A C 1
ATOM 728 O O . VAL A 1 93 ? -5.059 -4.324 -10.773 1 97.75 93 VAL A O 1
ATOM 731 N N . TYR A 1 94 ? -6.996 -5.117 -11.602 1 97.56 94 TYR A N 1
ATOM 732 C CA . TYR A 1 94 ? -6.492 -5.656 -12.859 1 97.56 94 TYR A CA 1
ATOM 733 C C . TYR A 1 94 ? -6.461 -4.578 -13.938 1 97.56 94 TYR A C 1
ATOM 735 O O . TYR A 1 94 ? -7.422 -3.826 -14.102 1 97.56 94 TYR A O 1
ATOM 743 N N . HIS A 1 95 ? -5.285 -4.41 -14.609 1 96.88 95 HIS A N 1
ATOM 744 C CA . HIS A 1 95 ? -5.129 -3.645 -15.844 1 96.88 95 HIS A CA 1
ATOM 745 C C . HIS A 1 95 ? -4.809 -4.555 -17.016 1 96.88 95 HIS A C 1
ATOM 747 O O . HIS A 1 95 ? -3.746 -5.184 -17.062 1 96.88 95 HIS A O 1
ATOM 753 N N . GLN A 1 96 ? -5.699 -4.59 -17.938 1 96.75 96 GLN A N 1
ATOM 754 C CA . GLN A 1 96 ? -5.438 -5.387 -19.125 1 96.75 96 GLN A CA 1
ATOM 755 C C . GLN A 1 96 ? -4.5 -4.656 -20.078 1 96.75 96 GLN A C 1
ATOM 757 O O . GLN A 1 96 ? -4.805 -3.545 -20.531 1 96.75 96 GLN A O 1
ATOM 762 N N . THR A 1 97 ? -3.361 -5.242 -20.359 1 97.25 97 THR A N 1
ATOM 763 C CA . THR A 1 97 ? -2.391 -4.633 -21.266 1 97.25 97 THR A CA 1
ATOM 764 C C . THR A 1 97 ? -2.057 -5.578 -22.422 1 97.25 97 THR A C 1
ATOM 766 O O . THR A 1 97 ? -1.447 -5.168 -23.406 1 97.25 97 THR A O 1
ATOM 769 N N . GLY A 1 98 ? -2.475 -6.793 -22.297 1 98.12 98 GLY A N 1
ATOM 770 C CA . GLY A 1 98 ? -1.928 -7.848 -23.141 1 98.12 98 GLY A CA 1
ATOM 771 C C . GLY A 1 98 ? -0.625 -8.414 -22.609 1 98.12 98 GLY A C 1
ATOM 772 O O . GLY A 1 98 ? -0.021 -7.852 -21.703 1 98.12 98 GLY A O 1
ATOM 773 N N . GLN A 1 99 ? -0.271 -9.562 -23.078 1 98.69 99 GLN A N 1
ATOM 774 C CA . GLN A 1 99 ? 0.954 -10.258 -22.703 1 98.69 99 GLN A CA 1
ATOM 775 C C . GLN A 1 99 ? 1.737 -10.688 -23.953 1 98.69 99 GLN A C 1
ATOM 777 O O . GLN A 1 99 ? 1.177 -11.289 -24.859 1 98.69 99 GLN A O 1
ATOM 782 N N . LEU A 1 100 ? 2.945 -10.289 -23.969 1 98.81 100 LEU A N 1
ATOM 783 C CA . LEU A 1 100 ? 3.854 -10.711 -25.031 1 98.81 100 LEU A CA 1
ATOM 784 C C . LEU A 1 100 ? 4.898 -11.688 -24.484 1 98.81 100 LEU A C 1
ATOM 786 O O . LEU A 1 100 ? 5.75 -11.312 -23.688 1 98.81 100 LEU A O 1
ATOM 790 N N . ASP A 1 101 ? 4.816 -12.914 -24.922 1 98.75 101 ASP A N 1
ATOM 791 C CA . ASP A 1 101 ? 5.816 -13.938 -24.609 1 98.75 101 ASP A CA 1
ATOM 792 C C . ASP A 1 101 ? 6.727 -14.195 -25.812 1 98.75 101 ASP A C 1
ATOM 794 O O . ASP A 1 101 ? 6.25 -14.383 -26.922 1 98.75 101 ASP A O 1
ATOM 798 N N . PHE A 1 102 ? 8.023 -14.18 -25.578 1 98.69 102 PHE A N 1
ATOM 799 C CA . PHE A 1 102 ? 8.922 -14.461 -26.688 1 98.69 102 PHE A CA 1
ATOM 800 C C . PHE A 1 102 ? 10.172 -15.188 -26.203 1 98.69 102 PHE A C 1
ATOM 802 O O . PHE A 1 102 ? 10.445 -15.234 -25 1 98.69 102 PHE A O 1
ATOM 809 N N . GLY A 1 103 ? 10.875 -15.805 -27.047 1 97.5 103 GLY A N 1
ATOM 810 C CA . GLY A 1 103 ? 12.094 -16.547 -26.797 1 97.5 103 GLY A CA 1
ATOM 811 C C . GLY A 1 103 ? 12.633 -17.234 -28.031 1 97.5 103 GLY A C 1
ATOM 812 O O . GLY A 1 103 ? 12.109 -17.047 -29.141 1 97.5 103 GLY A O 1
ATOM 813 N N . PRO A 1 104 ? 13.703 -17.938 -27.844 1 95.56 104 PRO A N 1
ATOM 814 C CA . PRO A 1 104 ? 14.25 -18.656 -29 1 95.56 104 PRO A CA 1
ATOM 815 C C . PRO A 1 104 ? 13.266 -19.656 -29.594 1 95.56 104 PRO A C 1
ATOM 817 O O . PRO A 1 104 ? 12.453 -20.234 -28.875 1 95.56 104 PRO A O 1
ATOM 820 N N . GLN A 1 105 ? 13.422 -19.891 -30.828 1 94.62 105 GLN A N 1
ATOM 821 C CA . GLN A 1 105 ? 12.57 -20.859 -31.516 1 94.62 105 GLN A CA 1
ATOM 822 C C . GLN A 1 105 ? 12.695 -22.25 -30.891 1 94.62 105 GLN A C 1
ATOM 824 O O . GLN A 1 105 ? 11.773 -23.062 -30.969 1 94.62 105 GLN A O 1
ATOM 829 N N . SER A 1 106 ? 13.758 -22.453 -30.25 1 92.81 106 SER A N 1
ATOM 830 C CA . SER A 1 106 ? 14.039 -23.766 -29.672 1 92.81 106 SER A CA 1
ATOM 831 C C . SER A 1 106 ? 13.422 -23.906 -28.281 1 92.81 106 SER A C 1
ATOM 833 O O . SER A 1 106 ? 13.5 -24.969 -27.672 1 92.81 106 SER A O 1
ATOM 835 N N . SER A 1 107 ? 12.781 -22.922 -27.844 1 93.44 107 SER A N 1
ATOM 836 C CA . SER A 1 107 ? 12.227 -22.953 -26.484 1 93.44 107 SER A CA 1
ATOM 837 C C . SER A 1 107 ? 11.062 -23.938 -26.406 1 93.44 107 SER A C 1
ATOM 839 O O . SER A 1 107 ? 9.961 -23.656 -26.875 1 93.44 107 SER A O 1
ATOM 841 N N . THR A 1 108 ? 11.234 -25.031 -25.719 1 93.69 108 THR A N 1
ATOM 842 C CA . THR A 1 108 ? 10.195 -26.047 -25.547 1 93.69 108 THR A CA 1
ATOM 843 C C . THR A 1 108 ? 9.062 -25.531 -24.688 1 93.69 108 THR A C 1
ATOM 845 O O . THR A 1 108 ? 7.895 -25.859 -24.906 1 93.69 108 THR A O 1
ATOM 848 N N . SER A 1 109 ? 9.414 -24.703 -23.734 1 94.56 109 SER A N 1
ATOM 849 C CA . SER A 1 109 ? 8.406 -24.125 -22.859 1 94.56 109 SER A CA 1
ATOM 850 C C . SER A 1 109 ? 7.434 -23.234 -23.625 1 94.56 109 SER A C 1
ATOM 852 O O . SER A 1 109 ? 6.223 -23.297 -23.422 1 94.56 109 SER A O 1
ATOM 854 N N . LEU A 1 110 ? 7.984 -22.453 -24.531 1 96.12 110 LEU A N 1
ATOM 855 C CA . LEU A 1 110 ? 7.141 -21.547 -25.297 1 96.12 110 LEU A CA 1
ATOM 856 C C . LEU A 1 110 ? 6.27 -22.328 -26.281 1 96.12 110 LEU A C 1
ATOM 858 O O . LEU A 1 110 ? 5.129 -21.938 -26.547 1 96.12 110 LEU A O 1
ATOM 862 N N . HIS A 1 111 ? 6.781 -23.391 -26.812 1 96.62 111 HIS A N 1
ATOM 863 C CA . HIS A 1 111 ? 5.965 -24.25 -27.656 1 96.62 111 HIS A CA 1
ATOM 864 C C . HIS A 1 111 ? 4.82 -24.875 -26.875 1 96.62 111 HIS A C 1
ATOM 866 O O . HIS A 1 111 ? 3.703 -25 -27.391 1 96.62 111 HIS A O 1
ATOM 872 N N . SER A 1 112 ? 5.133 -25.281 -25.688 1 96.81 112 SER A N 1
ATOM 873 C CA . SER A 1 112 ? 4.086 -25.828 -24.812 1 96.81 112 SER A CA 1
ATOM 874 C C . SER A 1 112 ? 3.014 -24.781 -24.531 1 96.81 112 SER A C 1
ATOM 876 O O . SER A 1 112 ? 1.823 -25.094 -24.484 1 96.81 112 SER A O 1
ATOM 878 N N . VAL A 1 113 ? 3.436 -23.547 -24.359 1 97.69 113 VAL A N 1
ATOM 879 C CA . VAL A 1 113 ? 2.498 -22.438 -24.125 1 97.69 113 VAL A CA 1
ATOM 880 C C . VAL A 1 113 ? 1.53 -22.344 -25.312 1 97.69 113 VAL A C 1
ATOM 882 O O . VAL A 1 113 ? 0.312 -22.297 -25.109 1 97.69 113 VAL A O 1
ATOM 885 N N . VAL A 1 114 ? 2.062 -22.359 -26.5 1 98.12 114 VAL A N 1
ATOM 886 C CA . VAL A 1 114 ? 1.24 -22.219 -27.703 1 98.12 114 VAL A CA 1
ATOM 887 C C . VAL A 1 114 ? 0.287 -23.406 -27.797 1 98.12 114 VAL A C 1
ATOM 889 O O . VAL A 1 114 ? -0.905 -23.234 -28.062 1 98.12 114 VAL A O 1
ATOM 892 N N . SER A 1 115 ? 0.835 -24.562 -27.578 1 98.12 115 SER A N 1
ATOM 893 C CA . SER A 1 115 ? 0.02 -25.781 -27.656 1 98.12 115 SER A CA 1
ATOM 894 C C . SER A 1 115 ? -1.132 -25.719 -26.656 1 98.12 115 SER A C 1
ATOM 896 O O . SER A 1 115 ? -2.252 -26.125 -26.969 1 98.12 115 SER A O 1
ATOM 898 N N . ASN A 1 116 ? -0.846 -25.297 -25.453 1 97.88 116 ASN A N 1
ATOM 899 C CA . ASN A 1 116 ? -1.856 -25.203 -24.406 1 97.88 116 ASN A CA 1
ATOM 900 C C . ASN A 1 116 ? -2.928 -24.172 -24.75 1 97.88 116 ASN A C 1
ATOM 902 O O . ASN A 1 116 ? -4.105 -24.359 -24.438 1 97.88 116 ASN A O 1
ATOM 906 N N . LEU A 1 117 ? -2.512 -23.031 -25.359 1 98.44 117 LEU A N 1
ATOM 907 C CA . LEU A 1 117 ? -3.475 -22.031 -25.781 1 98.44 117 LEU A CA 1
ATOM 908 C C . LEU A 1 117 ? -4.43 -22.594 -26.828 1 98.44 117 LEU A C 1
ATOM 910 O O . LEU A 1 117 ? -5.637 -22.328 -26.781 1 98.44 117 LEU A O 1
ATOM 914 N N . VAL A 1 118 ? -3.865 -23.391 -27.703 1 98.38 118 VAL A N 1
ATOM 915 C CA . VAL A 1 118 ? -4.68 -24.031 -28.734 1 98.38 118 VAL A CA 1
ATOM 916 C C . VAL A 1 118 ? -5.637 -25.031 -28.094 1 98.38 118 VAL A C 1
ATOM 918 O O . VAL A 1 118 ? -6.836 -25.016 -28.375 1 98.38 118 VAL A O 1
ATOM 921 N N . GLU A 1 119 ? -5.102 -25.781 -27.25 1 97.69 119 GLU A N 1
ATOM 922 C CA . GLU A 1 119 ? -5.887 -26.828 -26.594 1 97.69 119 GLU A CA 1
ATOM 923 C C . GLU A 1 119 ? -7.062 -26.234 -25.828 1 97.69 119 GLU A C 1
ATOM 925 O O . GLU A 1 119 ? -8.156 -26.812 -25.812 1 97.69 119 GLU A O 1
ATOM 930 N N . GLU A 1 120 ? -6.855 -25.125 -25.172 1 97.5 120 GLU A N 1
ATOM 931 C CA . GLU A 1 120 ? -7.875 -24.516 -24.328 1 97.5 120 GLU A CA 1
ATOM 932 C C . GLU A 1 120 ? -8.695 -23.5 -25.094 1 97.5 120 GLU A C 1
ATOM 934 O O . GLU A 1 120 ? -9.523 -22.781 -24.516 1 97.5 120 GLU A O 1
ATOM 939 N N . ASN A 1 121 ? -8.508 -23.391 -26.391 1 97.88 121 ASN A N 1
ATOM 940 C CA . ASN A 1 121 ? -9.219 -22.469 -27.281 1 97.88 121 ASN A CA 1
ATOM 941 C C . ASN A 1 121 ? -9.141 -21.031 -26.766 1 97.88 121 ASN A C 1
ATOM 943 O O . ASN A 1 121 ? -10.156 -20.344 -26.672 1 97.88 121 ASN A O 1
ATOM 947 N N . ILE A 1 122 ? -7.98 -20.672 -26.344 1 98 122 ILE A N 1
ATOM 948 C CA . ILE A 1 122 ? -7.746 -19.297 -25.891 1 98 122 ILE A CA 1
ATOM 949 C C . ILE A 1 122 ? -7.219 -18.469 -27.062 1 98 122 ILE A C 1
ATOM 951 O O . ILE A 1 122 ? -6.25 -18.844 -27.719 1 98 122 ILE A O 1
ATOM 955 N N . GLU A 1 123 ? -7.867 -17.359 -27.328 1 97.62 123 GLU A N 1
ATOM 956 C CA . GLU A 1 123 ? -7.457 -16.484 -28.422 1 97.62 123 GLU A CA 1
ATOM 957 C C . GLU A 1 123 ? -6.016 -16.016 -28.234 1 97.62 123 GLU A C 1
ATOM 959 O O . GLU A 1 123 ? -5.633 -15.586 -27.141 1 97.62 123 GLU A O 1
ATOM 964 N N . HIS A 1 124 ? -5.18 -16.188 -29.25 1 98.5 124 HIS A N 1
ATOM 965 C CA . HIS A 1 124 ? -3.779 -15.789 -29.234 1 98.5 124 HIS A CA 1
ATOM 966 C C . HIS A 1 124 ? -3.258 -15.531 -30.641 1 98.5 124 HIS A C 1
ATOM 968 O O . HIS A 1 124 ? -3.914 -15.883 -31.625 1 98.5 124 HIS A O 1
ATOM 974 N N . GLU A 1 125 ? -2.156 -14.82 -30.719 1 98.69 125 GLU A N 1
ATOM 975 C CA . GLU A 1 125 ? -1.469 -14.562 -31.984 1 98.69 125 GLU A CA 1
ATOM 976 C C . GLU A 1 125 ? -0.013 -15.023 -31.922 1 98.69 125 GLU A C 1
ATOM 978 O O . GLU A 1 125 ? 0.739 -14.594 -31.047 1 98.69 125 GLU A O 1
ATOM 983 N N . VAL A 1 126 ? 0.318 -15.922 -32.812 1 98.62 126 VAL A N 1
ATOM 984 C CA . VAL A 1 126 ? 1.737 -16.172 -33.031 1 98.62 126 VAL A CA 1
ATOM 985 C C . VAL A 1 126 ? 2.27 -15.195 -34.094 1 98.62 126 VAL A C 1
ATOM 987 O O . VAL A 1 126 ? 1.937 -15.305 -35.281 1 98.62 126 VAL A O 1
ATOM 990 N N . LEU A 1 127 ? 3.129 -14.281 -33.656 1 98.5 127 LEU A N 1
ATOM 991 C CA . LEU A 1 127 ? 3.572 -13.188 -34.5 1 98.5 127 LEU A CA 1
ATOM 992 C C . LEU A 1 127 ? 4.863 -13.562 -35.219 1 98.5 127 LEU A C 1
ATOM 994 O O . LEU A 1 127 ? 5.75 -14.188 -34.656 1 98.5 127 LEU A O 1
ATOM 998 N N . THR A 1 128 ? 4.941 -13.148 -36.5 1 97.44 128 THR A N 1
ATOM 999 C CA . THR A 1 128 ? 6.246 -13.133 -37.156 1 97.44 128 THR A CA 1
ATOM 1000 C C . THR A 1 128 ? 7.113 -12 -36.625 1 97.44 128 THR A C 1
ATOM 1002 O O . THR A 1 128 ? 6.613 -11.094 -35.938 1 97.44 128 THR A O 1
ATOM 1005 N N . HIS A 1 129 ? 8.367 -12.188 -36.906 1 97.31 129 HIS A N 1
ATOM 1006 C CA . HIS A 1 129 ? 9.281 -11.117 -36.531 1 97.31 129 HIS A CA 1
ATOM 1007 C C . HIS A 1 129 ? 8.828 -9.773 -37.094 1 97.31 129 HIS A C 1
ATOM 1009 O O . HIS A 1 129 ? 8.867 -8.75 -36.406 1 97.31 129 HIS A O 1
ATOM 1015 N N . GLU A 1 130 ? 8.383 -9.719 -38.312 1 97.38 130 GLU A N 1
ATOM 1016 C CA . GLU A 1 130 ? 7.957 -8.492 -39 1 97.38 130 GLU A CA 1
ATOM 1017 C C . GLU A 1 130 ? 6.691 -7.926 -38.375 1 97.38 130 GLU A C 1
ATOM 1019 O O . GLU A 1 130 ? 6.562 -6.711 -38.219 1 97.38 130 GLU A O 1
ATOM 1024 N N . GLU A 1 131 ? 5.781 -8.789 -38.062 1 98 131 GLU A N 1
ATOM 1025 C CA . GLU A 1 131 ? 4.547 -8.359 -37.406 1 98 131 GLU A CA 1
ATOM 1026 C C . GLU A 1 131 ? 4.828 -7.742 -36.062 1 98 131 GLU A C 1
ATOM 1028 O O . GLU A 1 131 ? 4.23 -6.727 -35.688 1 98 131 GLU A O 1
ATOM 1033 N N . CYS A 1 132 ? 5.707 -8.383 -35.312 1 97.88 132 CYS A N 1
ATOM 1034 C CA . CYS A 1 132 ? 6.07 -7.859 -34 1 97.88 132 CYS A CA 1
ATOM 1035 C C . CYS A 1 132 ? 6.734 -6.496 -34.094 1 97.88 132 CYS A C 1
ATOM 1037 O O . CYS A 1 132 ? 6.41 -5.574 -33.344 1 97.88 132 CYS A O 1
ATOM 1039 N N . LYS A 1 133 ? 7.645 -6.395 -35 1 97.06 133 LYS A N 1
ATOM 1040 C CA . LYS A 1 133 ? 8.352 -5.133 -35.25 1 97.06 133 LYS A CA 1
ATOM 1041 C C . LYS A 1 133 ? 7.375 -4.02 -35.625 1 97.06 133 LYS A C 1
ATOM 1043 O O . LYS A 1 133 ? 7.559 -2.867 -35.219 1 97.06 133 LYS A O 1
ATOM 1048 N N . ALA A 1 134 ? 6.379 -4.301 -36.375 1 97.44 134 ALA A N 1
ATOM 1049 C CA . ALA A 1 134 ? 5.379 -3.32 -36.781 1 97.44 134 ALA A CA 1
ATOM 1050 C C . ALA A 1 134 ? 4.527 -2.879 -35.594 1 97.44 134 ALA A C 1
ATOM 1052 O O . ALA A 1 134 ? 4.195 -1.698 -35.469 1 97.44 134 ALA A O 1
ATOM 1053 N N . ARG A 1 135 ? 4.145 -3.779 -34.781 1 97.38 135 ARG A N 1
ATOM 1054 C CA . ARG A 1 135 ? 3.252 -3.508 -33.656 1 97.38 135 ARG A CA 1
ATOM 1055 C C . ARG A 1 135 ? 4.008 -2.875 -32.5 1 97.38 135 ARG A C 1
ATOM 1057 O O . ARG A 1 135 ? 3.469 -2.025 -31.781 1 97.38 135 ARG A O 1
ATOM 1064 N N . PHE A 1 136 ? 5.215 -3.354 -32.25 1 97.25 136 PHE A N 1
ATOM 1065 C CA . PHE A 1 136 ? 6.078 -2.877 -31.172 1 97.25 136 PHE A CA 1
ATOM 1066 C C . PHE A 1 136 ? 7.449 -2.486 -31.719 1 97.25 136 PHE A C 1
ATOM 1068 O O . PHE A 1 136 ? 8.453 -3.115 -31.375 1 97.25 136 PHE A O 1
ATOM 1075 N N . PRO A 1 137 ? 7.551 -1.377 -32.312 1 95.44 137 PRO A N 1
ATOM 1076 C CA . PRO A 1 137 ? 8.758 -1.038 -33.094 1 95.44 137 PRO A CA 1
ATOM 1077 C C . PRO A 1 137 ? 9.969 -0.792 -32.188 1 95.44 137 PRO A C 1
ATOM 1079 O O . PRO A 1 137 ? 11.109 -0.919 -32.625 1 95.44 137 PRO A O 1
ATOM 1082 N N . ILE A 1 138 ? 9.742 -0.503 -30.938 1 96 138 ILE A N 1
ATOM 1083 C CA . ILE A 1 138 ? 10.844 -0.175 -30.047 1 96 138 ILE A CA 1
ATOM 1084 C C . ILE A 1 138 ? 11.516 -1.458 -29.562 1 96 138 ILE A C 1
ATOM 1086 O O . ILE A 1 138 ? 12.719 -1.468 -29.281 1 96 138 ILE A O 1
ATOM 1090 N N . LEU A 1 139 ? 10.781 -2.51 -29.453 1 97.38 139 LEU A N 1
ATOM 1091 C CA . LEU A 1 139 ? 11.289 -3.785 -28.953 1 97.38 139 LEU A CA 1
ATOM 1092 C C . LEU A 1 139 ? 12.078 -4.516 -30.031 1 97.38 139 LEU A C 1
ATOM 1094 O O . LEU A 1 139 ? 11.539 -4.836 -31.094 1 97.38 139 LEU A O 1
ATOM 1098 N N . LYS A 1 140 ? 13.32 -4.773 -29.781 1 97.31 140 LYS A N 1
ATOM 1099 C CA . LYS A 1 140 ? 14.18 -5.484 -30.719 1 97.31 140 LYS A CA 1
ATOM 1100 C C . LYS A 1 140 ? 14.305 -6.957 -30.344 1 97.31 140 LYS A C 1
ATOM 1102 O O . LYS A 1 140 ? 14.852 -7.289 -29.281 1 97.31 140 LYS A O 1
ATOM 1107 N N . LEU A 1 141 ? 13.859 -7.809 -31.219 1 97.38 141 LEU A N 1
ATOM 1108 C CA . LEU A 1 141 ? 13.953 -9.25 -31 1 97.38 141 LEU A CA 1
ATOM 1109 C C . LEU A 1 141 ? 14.805 -9.906 -32.062 1 97.38 141 LEU A C 1
ATOM 1111 O O . LEU A 1 141 ? 14.867 -9.422 -33.219 1 97.38 141 LEU A O 1
ATOM 1115 N N . PRO A 1 142 ? 15.453 -10.992 -31.719 1 95.38 142 PRO A N 1
ATOM 1116 C CA . PRO A 1 142 ? 16.109 -11.766 -32.75 1 95.38 142 PRO A CA 1
ATOM 1117 C C . PRO A 1 142 ? 15.148 -12.242 -33.844 1 95.38 142 PRO A C 1
ATOM 1119 O O . PRO A 1 142 ? 13.992 -12.547 -33.562 1 95.38 142 PRO A O 1
ATOM 1122 N N . GLU A 1 143 ? 15.664 -12.398 -35 1 94.19 143 GLU A N 1
ATOM 1123 C CA . GLU A 1 143 ? 14.836 -12.766 -36.156 1 94.19 143 GLU A CA 1
ATOM 1124 C C . GLU A 1 143 ? 14.234 -14.156 -35.969 1 94.19 143 GLU A C 1
ATOM 1126 O O . GLU A 1 143 ? 13.133 -14.43 -36.438 1 94.19 143 GLU A O 1
ATOM 1131 N N . ASP A 1 144 ? 14.844 -14.984 -35.219 1 92.44 144 ASP A N 1
ATOM 1132 C CA . ASP A 1 144 ? 14.375 -16.359 -35.062 1 92.44 144 ASP A CA 1
ATOM 1133 C C . ASP A 1 144 ? 13.578 -16.531 -33.781 1 92.44 144 ASP A C 1
ATOM 1135 O O . ASP A 1 144 ? 13.453 -17.641 -33.25 1 92.44 144 ASP A O 1
ATOM 1139 N N . SER A 1 145 ? 13.039 -15.516 -33.344 1 96.88 145 SER A N 1
ATOM 1140 C CA . SER A 1 145 ? 12.266 -15.586 -32.094 1 96.88 145 SER A CA 1
ATOM 1141 C C . SER A 1 145 ? 10.883 -16.172 -32.344 1 96.88 145 SER A C 1
ATOM 1143 O O . SER A 1 145 ? 10.266 -15.898 -33.375 1 96.88 145 SER A O 1
ATOM 1145 N N . LEU A 1 146 ? 10.43 -17.078 -31.469 1 98.06 146 LEU A N 1
ATOM 1146 C CA . LEU A 1 146 ? 9.008 -17.375 -31.328 1 98.06 146 LEU A CA 1
ATOM 1147 C C . LEU A 1 146 ? 8.312 -16.328 -30.484 1 98.06 146 LEU A C 1
ATOM 1149 O O . LEU A 1 146 ? 8.773 -15.992 -29.375 1 98.06 146 LEU A O 1
ATOM 1153 N N . ILE A 1 147 ? 7.262 -15.695 -31.031 1 98.75 147 ILE A N 1
ATOM 1154 C CA . ILE A 1 147 ? 6.598 -14.562 -30.391 1 98.75 147 ILE A CA 1
ATOM 1155 C C . ILE A 1 147 ? 5.098 -14.828 -30.297 1 98.75 147 ILE A C 1
ATOM 1157 O O . ILE A 1 147 ? 4.441 -15.062 -31.312 1 98.75 147 ILE A O 1
ATOM 1161 N N . VAL A 1 148 ? 4.551 -14.82 -29.062 1 98.75 148 VAL A N 1
ATOM 1162 C CA . VAL A 1 148 ? 3.141 -15.109 -28.828 1 98.75 148 VAL A CA 1
ATOM 1163 C C . VAL A 1 148 ? 2.496 -13.953 -28.062 1 98.75 148 VAL A C 1
ATOM 1165 O O . VAL A 1 148 ? 3.035 -13.492 -27.062 1 98.75 148 VAL A O 1
ATOM 1168 N N . TYR A 1 149 ? 1.356 -13.453 -28.547 1 98.81 149 TYR A N 1
ATOM 1169 C CA . TYR A 1 149 ? 0.604 -12.375 -27.906 1 98.81 149 TYR A CA 1
ATOM 1170 C C . TYR A 1 149 ? -0.769 -12.867 -27.453 1 98.81 149 TYR A C 1
ATOM 1172 O O . TYR A 1 149 ? -1.473 -13.539 -28.219 1 98.81 149 TYR A O 1
ATOM 1180 N N . THR A 1 150 ? -1.111 -12.641 -26.203 1 98.69 150 THR A N 1
ATOM 1181 C CA . THR A 1 150 ? -2.445 -12.906 -25.672 1 98.69 150 THR A CA 1
ATOM 1182 C C . THR A 1 150 ? -3.057 -11.633 -25.094 1 98.69 150 THR A C 1
ATOM 1184 O O . THR A 1 150 ? -2.395 -10.898 -24.359 1 98.69 150 THR A O 1
ATOM 1187 N N . LYS A 1 151 ? -4.301 -11.406 -25.344 1 96.94 151 LYS A N 1
ATOM 1188 C CA . LYS A 1 151 ? -4.973 -10.156 -25.016 1 96.94 151 LYS A CA 1
ATOM 1189 C C . LYS A 1 151 ? -5.25 -10.047 -23.516 1 96.94 151 LYS A C 1
ATOM 1191 O O . LYS A 1 151 ? -5.27 -8.953 -22.953 1 96.94 151 LYS A O 1
ATOM 1196 N N . GLN A 1 152 ? -5.414 -11.148 -22.844 1 95.88 152 GLN A N 1
ATOM 1197 C CA . GLN A 1 152 ? -5.895 -11.164 -21.453 1 95.88 152 GLN A CA 1
ATOM 1198 C C . GLN A 1 152 ? -4.785 -10.773 -20.484 1 95.88 152 GLN A C 1
ATOM 1200 O O . GLN A 1 152 ? -5.051 -10.453 -19.328 1 95.88 152 GLN A O 1
ATOM 1205 N N . GLY A 1 153 ? -3.535 -10.781 -20.953 1 98.06 153 GLY A N 1
ATOM 1206 C CA . GLY A 1 153 ? -2.43 -10.453 -20.062 1 98.06 153 GLY A CA 1
ATOM 1207 C C . GLY A 1 153 ? -2.494 -9.039 -19.531 1 98.06 153 GLY A C 1
ATOM 1208 O O . GLY A 1 153 ? -3.178 -8.188 -20.094 1 98.06 153 GLY A O 1
ATOM 1209 N N . GLY A 1 154 ? -1.798 -8.82 -18.406 1 98.06 154 GLY A N 1
ATOM 1210 C CA . GLY A 1 154 ? -1.784 -7.492 -17.812 1 98.06 154 GLY A CA 1
ATOM 1211 C C . GLY A 1 154 ? -1.117 -7.453 -16.438 1 98.06 154 GLY A C 1
ATOM 1212 O O . GLY A 1 154 ? -0.199 -8.234 -16.172 1 98.06 154 GLY A O 1
ATOM 1213 N N . ILE A 1 155 ? -1.522 -6.441 -15.688 1 97.69 155 ILE A N 1
ATOM 1214 C CA . ILE A 1 155 ? -0.926 -6.258 -14.367 1 97.69 155 ILE A CA 1
ATOM 1215 C C . ILE A 1 155 ? -2.018 -6.27 -13.297 1 97.69 155 ILE A C 1
ATOM 1217 O O . ILE A 1 155 ? -3.158 -5.879 -13.562 1 97.69 155 ILE A O 1
ATOM 1221 N N . ILE A 1 156 ? -1.679 -6.836 -12.156 1 98.25 156 ILE A N 1
ATOM 1222 C CA . ILE A 1 156 ? -2.449 -6.66 -10.93 1 98.25 156 ILE A CA 1
ATOM 1223 C C . ILE A 1 156 ? -1.72 -5.699 -9.992 1 98.25 156 ILE A C 1
ATOM 1225 O O . ILE A 1 156 ? -0.522 -5.855 -9.742 1 98.25 156 ILE A O 1
ATOM 1229 N N . ARG A 1 157 ? -2.424 -4.648 -9.547 1 97.81 157 ARG A N 1
ATOM 1230 C CA . ARG A 1 157 ? -1.862 -3.824 -8.484 1 97.81 157 ARG A CA 1
ATOM 1231 C C . ARG A 1 157 ? -1.789 -4.602 -7.172 1 97.81 157 ARG A C 1
ATOM 1233 O O . ARG A 1 157 ? -2.787 -4.715 -6.457 1 97.81 157 ARG A O 1
ATOM 1240 N N . ALA A 1 158 ? -0.611 -4.988 -6.797 1 97.81 158 ALA A N 1
ATOM 1241 C CA . ALA A 1 158 ? -0.436 -6.051 -5.809 1 97.81 158 ALA A CA 1
ATOM 1242 C C . ALA A 1 158 ? -0.904 -5.598 -4.43 1 97.81 158 ALA A C 1
ATOM 1244 O O . ALA A 1 158 ? -1.826 -6.18 -3.857 1 97.81 158 ALA A O 1
ATOM 1245 N N . SER A 1 159 ? -0.296 -4.543 -3.865 1 97.75 159 SER A N 1
ATOM 1246 C CA . SER A 1 159 ? -0.692 -4.07 -2.543 1 97.75 159 SER A CA 1
ATOM 1247 C C . SER A 1 159 ? -2.168 -3.691 -2.51 1 97.75 159 SER A C 1
ATOM 1249 O O . SER A 1 159 ? -2.865 -3.967 -1.53 1 97.75 159 SER A O 1
ATOM 1251 N N . LYS A 1 160 ? -2.637 -3.064 -3.564 1 98.31 160 LYS A N 1
ATOM 1252 C CA . LYS A 1 160 ? -4.043 -2.697 -3.689 1 98.31 160 LYS A CA 1
ATOM 1253 C C . LYS A 1 160 ? -4.941 -3.932 -3.654 1 98.31 160 LYS A C 1
ATOM 1255 O O . LYS A 1 160 ? -6.012 -3.908 -3.047 1 98.31 160 LYS A O 1
ATOM 1260 N N . ALA A 1 161 ? -4.504 -4.977 -4.301 1 98.81 161 ALA A N 1
ATOM 1261 C CA . ALA A 1 161 ? -5.277 -6.215 -4.352 1 98.81 161 ALA A CA 1
ATOM 1262 C C . ALA A 1 161 ? -5.367 -6.855 -2.969 1 98.81 161 ALA A C 1
ATOM 1264 O O . ALA A 1 161 ? -6.438 -7.32 -2.564 1 98.81 161 ALA A O 1
ATOM 1265 N N . VAL A 1 162 ? -4.266 -6.906 -2.277 1 98.88 162 VAL A N 1
ATOM 1266 C CA . VAL A 1 162 ? -4.277 -7.461 -0.928 1 98.88 162 VAL A CA 1
ATOM 1267 C C . VAL A 1 162 ? -5.219 -6.652 -0.042 1 98.88 162 VAL A C 1
ATOM 1269 O O . VAL A 1 162 ? -6.047 -7.219 0.678 1 98.88 162 VAL A O 1
ATOM 1272 N N . ALA A 1 163 ? -5.121 -5.328 -0.141 1 98.81 163 ALA A N 1
ATOM 1273 C CA . ALA A 1 163 ? -6 -4.449 0.626 1 98.81 163 ALA A CA 1
ATOM 1274 C C . ALA A 1 163 ? -7.465 -4.695 0.271 1 98.81 163 ALA A C 1
ATOM 1276 O O . ALA A 1 163 ? -8.336 -4.672 1.146 1 98.81 163 ALA A O 1
ATOM 1277 N N . MET A 1 164 ? -7.734 -4.895 -0.987 1 98.75 164 MET A N 1
ATOM 1278 C CA . MET A 1 164 ? -9.102 -5.141 -1.443 1 98.75 164 MET A CA 1
ATOM 1279 C C . MET A 1 164 ? -9.68 -6.379 -0.774 1 98.75 164 MET A C 1
ATOM 1281 O O . MET A 1 164 ? -10.797 -6.344 -0.246 1 98.75 164 MET A O 1
ATOM 1285 N N . PHE A 1 165 ? -8.906 -7.469 -0.783 1 98.94 165 PHE A N 1
ATOM 1286 C CA . PHE A 1 165 ? -9.422 -8.703 -0.206 1 98.94 165 PHE A CA 1
ATOM 1287 C C . PHE A 1 165 ? -9.562 -8.578 1.306 1 98.94 165 PHE A C 1
ATOM 1289 O O . PHE A 1 165 ? -10.477 -9.156 1.897 1 98.94 165 PHE A O 1
ATOM 1296 N N . GLN A 1 166 ? -8.656 -7.844 1.964 1 98.81 166 GLN A N 1
ATOM 1297 C CA . GLN A 1 166 ? -8.797 -7.605 3.396 1 98.81 166 GLN A CA 1
ATOM 1298 C C . GLN A 1 166 ? -10.039 -6.773 3.697 1 98.81 166 GLN A C 1
ATOM 1300 O O . GLN A 1 166 ? -10.766 -7.059 4.656 1 98.81 166 GLN A O 1
ATOM 1305 N N . ALA A 1 167 ? -10.297 -5.75 2.857 1 98.69 167 ALA A N 1
ATOM 1306 C CA . ALA A 1 167 ? -11.484 -4.918 3.027 1 98.69 167 ALA A CA 1
ATOM 1307 C C . ALA A 1 167 ? -12.758 -5.738 2.846 1 98.69 167 ALA A C 1
ATOM 1309 O O . ALA A 1 167 ? -13.719 -5.586 3.605 1 98.69 167 ALA A O 1
ATOM 1310 N N . LEU A 1 168 ? -12.75 -6.602 1.831 1 98.75 168 LEU A N 1
ATOM 1311 C CA . LEU A 1 168 ? -13.922 -7.438 1.566 1 98.75 168 LEU A CA 1
ATOM 1312 C C . LEU A 1 168 ? -14.133 -8.438 2.695 1 98.75 168 LEU A C 1
ATOM 1314 O O . LEU A 1 168 ? -15.273 -8.695 3.098 1 98.75 168 LEU A O 1
ATOM 1318 N N . ALA A 1 169 ? -13.016 -9.023 3.205 1 98.81 169 ALA A N 1
ATOM 1319 C CA . ALA A 1 169 ? -13.125 -9.93 4.348 1 98.81 169 ALA A CA 1
ATOM 1320 C C . ALA A 1 169 ? -13.727 -9.211 5.555 1 98.81 169 ALA A C 1
ATOM 1322 O O . ALA A 1 169 ? -14.633 -9.734 6.207 1 98.81 169 ALA A O 1
ATOM 1323 N N . LEU A 1 170 ? -13.227 -8.039 5.812 1 98.25 170 LEU A N 1
ATOM 1324 C CA . LEU A 1 170 ? -13.719 -7.227 6.918 1 98.25 170 LEU A CA 1
ATOM 1325 C C . LEU A 1 170 ? -15.203 -6.918 6.738 1 98.25 170 LEU A C 1
ATOM 1327 O O . LEU A 1 170 ? -15.977 -7.004 7.695 1 98.25 170 LEU A O 1
ATOM 1331 N N . ARG A 1 171 ? -15.609 -6.57 5.555 1 97.44 171 ARG A N 1
ATOM 1332 C CA . ARG A 1 171 ? -17 -6.246 5.242 1 97.44 171 ARG A CA 1
ATOM 1333 C C . ARG A 1 171 ? -17.906 -7.43 5.523 1 97.44 171 ARG A C 1
ATOM 1335 O O . ARG A 1 171 ? -19.062 -7.25 5.949 1 97.44 171 ARG A O 1
ATOM 1342 N N . HIS A 1 172 ? -17.359 -8.664 5.297 1 98.31 172 HIS A N 1
ATOM 1343 C CA . HIS A 1 172 ? -18.156 -9.867 5.496 1 98.31 172 HIS A CA 1
ATOM 1344 C C . HIS A 1 172 ? -18.016 -10.391 6.926 1 98.31 172 HIS A C 1
ATOM 1346 O O . HIS A 1 172 ? -18.469 -11.5 7.23 1 98.31 172 HIS A O 1
ATOM 1352 N N . GLY A 1 173 ? -17.344 -9.633 7.781 1 97.75 173 GLY A N 1
ATOM 1353 C CA . GLY A 1 173 ? -17.406 -9.914 9.203 1 97.75 173 GLY A CA 1
ATOM 1354 C C . GLY A 1 173 ? -16.172 -10.609 9.742 1 97.75 173 GLY A C 1
ATOM 1355 O O . GLY A 1 173 ? -16.125 -10.984 10.914 1 97.75 173 GLY A O 1
ATOM 1356 N N . ALA A 1 174 ? -15.148 -10.781 8.945 1 98.69 174 ALA A N 1
ATOM 1357 C CA . ALA A 1 174 ? -13.914 -11.391 9.438 1 98.69 174 ALA A CA 1
ATOM 1358 C C . ALA A 1 174 ? -13.227 -10.484 10.461 1 98.69 174 ALA A C 1
ATOM 1360 O O . ALA A 1 174 ? -13.344 -9.258 10.398 1 98.69 174 ALA A O 1
ATOM 1361 N N . THR A 1 175 ? -12.57 -11.102 11.414 1 98.5 175 THR A N 1
ATOM 1362 C CA . THR A 1 175 ? -11.703 -10.406 12.359 1 98.5 175 THR A CA 1
ATOM 1363 C C . THR A 1 175 ? -10.266 -10.383 11.852 1 98.5 175 THR A C 1
ATOM 1365 O O . THR A 1 175 ? -9.703 -11.422 11.5 1 98.5 175 THR A O 1
ATOM 1368 N N . LEU A 1 176 ? -9.688 -9.219 11.773 1 98.44 176 LEU A N 1
ATOM 1369 C CA . LEU A 1 176 ? -8.32 -9.047 11.297 1 98.44 176 LEU A CA 1
ATOM 1370 C C . LEU A 1 176 ? -7.398 -8.609 12.43 1 98.44 176 LEU A C 1
ATOM 1372 O O . LEU A 1 176 ? -7.707 -7.66 13.156 1 98.44 176 LEU A O 1
ATOM 1376 N N . ARG A 1 177 ? -6.266 -9.32 12.641 1 98.44 177 ARG A N 1
ATOM 1377 C CA . ARG A 1 177 ? -5.262 -8.984 13.648 1 98.44 177 ARG A CA 1
ATOM 1378 C C . ARG A 1 177 ? -3.855 -9.055 13.062 1 98.44 177 ARG A C 1
ATOM 1380 O O . ARG A 1 177 ? -3.41 -10.125 12.641 1 98.44 177 ARG A O 1
ATOM 1387 N N . ASP A 1 178 ? -3.201 -7.957 12.914 1 96.81 178 ASP A N 1
ATOM 1388 C CA . ASP A 1 178 ? -1.794 -7.984 12.523 1 96.81 178 ASP A CA 1
ATOM 1389 C C . ASP A 1 178 ? -0.886 -7.84 13.742 1 96.81 178 ASP A C 1
ATOM 1391 O O . ASP A 1 178 ? -1.354 -7.895 14.883 1 96.81 178 ASP A O 1
ATOM 1395 N N . ARG A 1 179 ? 0.365 -7.848 13.523 1 95.12 179 ARG A N 1
ATOM 1396 C CA . ARG A 1 179 ? 1.374 -7.832 14.578 1 95.12 179 ARG A CA 1
ATOM 1397 C C . ARG A 1 179 ? 1.114 -8.93 15.602 1 95.12 179 ARG A C 1
ATOM 1399 O O . ARG A 1 179 ? 1.296 -8.727 16.797 1 95.12 179 ARG A O 1
ATOM 1406 N N . ALA A 1 180 ? 0.607 -10.023 15.156 1 97.06 180 ALA A N 1
ATOM 1407 C CA . ALA A 1 180 ? 0.315 -11.203 15.969 1 97.06 180 ALA A CA 1
ATOM 1408 C C . ALA A 1 180 ? 1.039 -12.438 15.43 1 97.06 180 ALA A C 1
ATOM 1410 O O . ALA A 1 180 ? 0.498 -13.164 14.594 1 97.06 180 ALA A O 1
ATOM 1411 N N . LYS A 1 181 ? 2.188 -12.648 15.961 1 96.81 181 LYS A N 1
ATOM 1412 C CA . LYS A 1 181 ? 3.023 -13.75 15.508 1 96.81 181 LYS A CA 1
ATOM 1413 C C . LYS A 1 181 ? 2.52 -15.086 16.062 1 96.81 181 LYS A C 1
ATOM 1415 O O . LYS A 1 181 ? 2.254 -15.203 17.25 1 96.81 181 LYS A O 1
ATOM 1420 N N . LEU A 1 182 ? 2.355 -16.031 15.188 1 97.56 182 LEU A N 1
ATOM 1421 C CA . LEU A 1 182 ? 2.02 -17.391 15.617 1 97.56 182 LEU A CA 1
ATOM 1422 C C . LEU A 1 182 ? 3.121 -17.969 16.5 1 97.56 182 LEU A C 1
ATOM 1424 O O . LEU A 1 182 ? 4.301 -17.922 16.141 1 97.56 182 LEU A O 1
ATOM 1428 N N . VAL A 1 183 ? 2.73 -18.469 17.594 1 96.38 183 VAL A N 1
ATOM 1429 C CA . VAL A 1 183 ? 3.678 -19.094 18.5 1 96.38 183 VAL A CA 1
ATOM 1430 C C . VAL A 1 183 ? 3.539 -20.609 18.422 1 96.38 183 VAL A C 1
ATOM 1432 O O . VAL A 1 183 ? 4.539 -21.328 18.312 1 96.38 183 VAL A O 1
ATOM 1435 N N . GLN A 1 184 ? 2.238 -21.031 18.5 1 93.06 184 GLN A N 1
ATOM 1436 C CA . GLN A 1 184 ? 1.992 -22.469 18.516 1 93.06 184 GLN A CA 1
ATOM 1437 C C . GLN A 1 184 ? 0.561 -22.781 18.094 1 93.06 184 GLN A C 1
ATOM 1439 O O . GLN A 1 184 ? -0.357 -22.016 18.359 1 93.06 184 GLN A O 1
ATOM 1444 N N . VAL A 1 185 ? 0.454 -23.875 17.391 1 90.88 185 VAL A N 1
ATOM 1445 C CA . VAL A 1 185 ? -0.86 -24.453 17.141 1 90.88 185 VAL A CA 1
ATOM 1446 C C . VAL A 1 185 ? -0.954 -25.828 17.812 1 90.88 185 VAL A C 1
ATOM 1448 O O . VAL A 1 185 ? -0.051 -26.656 17.672 1 90.88 185 VAL A O 1
ATOM 1451 N N . SER A 1 186 ? -1.948 -25.938 18.578 1 87.31 186 SER A N 1
ATOM 1452 C CA . SER A 1 186 ? -2.178 -27.234 19.203 1 87.31 186 SER A CA 1
ATOM 1453 C C . SER A 1 186 ? -3.631 -27.672 19.047 1 87.31 186 SER A C 1
ATOM 1455 O O . SER A 1 186 ? -4.48 -26.891 18.625 1 87.31 186 SER A O 1
ATOM 1457 N N . THR A 1 187 ? -3.82 -28.969 19.266 1 81.44 187 THR A N 1
ATOM 1458 C CA . THR A 1 187 ? -5.168 -29.516 19.203 1 81.44 187 THR A CA 1
ATOM 1459 C C . THR A 1 187 ? -5.758 -29.688 20.594 1 81.44 187 THR A C 1
ATOM 1461 O O . THR A 1 187 ? -5.035 -30 21.547 1 81.44 187 THR A O 1
ATOM 1464 N N . SER A 1 188 ? -6.945 -29.188 20.609 1 76.38 188 SER A N 1
ATOM 1465 C CA . SER A 1 188 ? -7.668 -29.406 21.859 1 76.38 188 SER A CA 1
ATOM 1466 C C . SER A 1 188 ? -9.055 -29.984 21.594 1 76.38 188 SER A C 1
ATOM 1468 O O . SER A 1 188 ? -9.617 -29.797 20.516 1 76.38 188 SER A O 1
ATOM 1470 N N . LEU A 1 189 ? -9.445 -30.922 22.469 1 65.5 189 LEU A N 1
ATOM 1471 C CA . LEU A 1 189 ? -10.812 -31.438 22.391 1 65.5 189 LEU A CA 1
ATOM 1472 C C . LEU A 1 189 ? -11.82 -30.391 22.844 1 65.5 189 LEU A C 1
ATOM 1474 O O . LEU A 1 189 ? -11.586 -29.688 23.828 1 65.5 189 LEU A O 1
ATOM 1478 N N . SER A 1 190 ? -12.688 -30.016 21.812 1 62.81 190 SER A N 1
ATOM 1479 C CA . SER A 1 190 ? -13.75 -29.094 22.188 1 62.81 190 SER A CA 1
ATOM 1480 C C . SER A 1 190 ? -14.719 -29.734 23.172 1 62.81 190 SER A C 1
ATOM 1482 O O . SER A 1 190 ? -15.125 -30.891 22.984 1 62.81 190 SER A O 1
ATOM 1484 N N . SER A 1 191 ? -14.906 -29.141 24.203 1 56.78 191 SER A N 1
ATOM 1485 C CA . SER A 1 191 ? -15.773 -29.688 25.25 1 56.78 191 SER A CA 1
ATOM 1486 C C . SER A 1 191 ? -17.219 -29.75 24.797 1 56.78 191 SER A C 1
ATOM 1488 O O . SER A 1 191 ? -17.984 -30.609 25.234 1 56.78 191 SER A O 1
ATOM 1490 N N . SER A 1 192 ? -17.609 -28.812 23.906 1 57.03 192 SER A N 1
ATOM 1491 C CA . SER A 1 192 ? -19.047 -28.688 23.672 1 57.03 192 SER A CA 1
ATOM 1492 C C . SER A 1 192 ? -19.562 -29.781 22.75 1 57.03 192 SER A C 1
ATOM 1494 O O . SER A 1 192 ? -20.641 -30.344 22.984 1 57.03 192 SER A O 1
ATOM 1496 N N . ASP A 1 193 ? -18.891 -30.109 21.688 1 60.84 193 ASP A N 1
ATOM 1497 C CA . ASP A 1 193 ? -19.484 -31.078 20.766 1 60.84 193 ASP A CA 1
ATOM 1498 C C . ASP A 1 193 ? -18.516 -32.219 20.469 1 60.84 193 ASP A C 1
ATOM 1500 O O . ASP A 1 193 ? -18.766 -33.031 19.594 1 60.84 193 ASP A O 1
ATOM 1504 N N . GLY A 1 194 ? -17.5 -32.25 21.312 1 60.16 194 GLY A N 1
ATOM 1505 C CA . GLY A 1 194 ? -16.547 -33.344 21.172 1 60.16 194 GLY A CA 1
ATOM 1506 C C . GLY A 1 194 ? -15.648 -33.188 19.953 1 60.16 194 GLY A C 1
ATOM 1507 O O . GLY A 1 194 ? -14.844 -34.062 19.656 1 60.16 194 GLY A O 1
ATOM 1508 N N . SER A 1 195 ? -15.867 -32.031 19.297 1 64.81 195 SER A N 1
ATOM 1509 C CA . SER A 1 195 ? -15.031 -31.828 18.109 1 64.81 195 SER A CA 1
ATOM 1510 C C . SER A 1 195 ? -13.695 -31.188 18.484 1 64.81 195 SER A C 1
ATOM 1512 O O . SER A 1 195 ? -13.555 -30.609 19.547 1 64.81 195 SER A O 1
ATOM 1514 N N . PHE A 1 196 ? -12.727 -31.547 17.688 1 67.56 196 PHE A N 1
ATOM 1515 C CA . PHE A 1 196 ? -11.422 -30.953 17.922 1 67.56 196 PHE A CA 1
ATOM 1516 C C . PHE A 1 196 ? -11.406 -29.5 17.484 1 67.56 196 PHE A C 1
ATOM 1518 O O . PHE A 1 196 ? -12.07 -29.125 16.516 1 67.56 196 PHE A O 1
ATOM 1525 N N . GLU A 1 197 ? -10.844 -28.828 18.391 1 81.56 197 GLU A N 1
ATOM 1526 C CA . GLU A 1 197 ? -10.555 -27.438 18.078 1 81.56 197 GLU A CA 1
ATOM 1527 C C . GLU A 1 197 ? -9.062 -27.141 18.125 1 81.56 197 GLU A C 1
ATOM 1529 O O . GLU A 1 197 ? -8.328 -27.797 18.891 1 81.56 197 GLU A O 1
ATOM 1534 N N . TYR A 1 198 ? -8.664 -26.344 17.219 1 89.75 198 TYR A N 1
ATOM 1535 C CA . TYR A 1 198 ? -7.27 -25.891 17.234 1 89.75 198 TYR A CA 1
ATOM 1536 C C . TYR A 1 198 ? -7.094 -24.688 18.141 1 89.75 198 TYR A C 1
ATOM 1538 O O . TYR A 1 198 ? -7.895 -23.75 18.109 1 89.75 198 TYR A O 1
ATOM 1546 N N . VAL A 1 199 ? -6.137 -24.859 19.016 1 93.5 199 VAL A N 1
ATOM 1547 C CA . VAL A 1 199 ? -5.715 -23.734 19.844 1 93.5 199 VAL A CA 1
ATOM 1548 C C . VAL A 1 199 ? -4.57 -22.984 19.156 1 93.5 199 VAL A C 1
ATOM 1550 O O . VAL A 1 199 ? -3.49 -23.547 18.953 1 93.5 199 VAL A O 1
ATOM 1553 N N . VAL A 1 200 ? -4.801 -21.75 18.781 1 96 200 VAL A N 1
ATOM 1554 C CA . VAL A 1 200 ? -3.801 -20.922 18.109 1 96 200 VAL A CA 1
ATOM 1555 C C . VAL A 1 200 ? -3.271 -19.875 19.078 1 96 200 VAL A C 1
ATOM 1557 O O . VAL A 1 200 ? -3.957 -18.891 19.375 1 96 200 VAL A O 1
ATOM 1560 N N . GLU A 1 201 ? -2.074 -20.094 19.5 1 97.19 201 GLU A N 1
ATOM 1561 C CA . GLU A 1 201 ? -1.405 -19.156 20.375 1 97.19 201 GLU A CA 1
ATOM 1562 C C . GLU A 1 201 ? -0.562 -18.156 19.594 1 97.19 201 GLU A C 1
ATOM 1564 O O . GLU A 1 201 ? 0.219 -18.547 18.719 1 97.19 201 GLU A O 1
ATOM 1569 N N . THR A 1 202 ? -0.765 -16.875 19.891 1 97.56 202 THR A N 1
ATOM 1570 C CA . THR A 1 202 ? 0.014 -15.82 19.25 1 97.56 202 THR A CA 1
ATOM 1571 C C . THR A 1 202 ? 0.708 -14.945 20.297 1 97.56 202 THR A C 1
ATOM 1573 O O . THR A 1 202 ? 0.486 -15.109 21.5 1 97.56 202 THR A O 1
ATOM 1576 N N . SER A 1 203 ? 1.555 -14.031 19.859 1 96.06 203 SER A N 1
ATOM 1577 C CA . SER A 1 203 ? 2.227 -13.062 20.719 1 96.06 203 SER A CA 1
ATOM 1578 C C . SER A 1 203 ? 1.232 -12.086 21.328 1 96.06 203 SER A C 1
ATOM 1580 O O . SER A 1 203 ? 1.574 -11.344 22.25 1 96.06 203 SER A O 1
ATOM 1582 N N . ARG A 1 204 ? -0.063 -12.148 20.875 1 95.31 204 ARG A N 1
ATOM 1583 C CA . ARG A 1 204 ? -1.049 -11.18 21.344 1 95.31 204 ARG A CA 1
ATOM 1584 C C . ARG A 1 204 ? -2.238 -11.883 21.984 1 95.31 204 ARG A C 1
ATOM 1586 O O . ARG A 1 204 ? -3.299 -11.273 22.172 1 95.31 204 ARG A O 1
ATOM 1593 N N . GLY A 1 205 ? -2.113 -13.141 22.188 1 97.12 205 GLY A N 1
ATOM 1594 C CA . GLY A 1 205 ? -3.219 -13.867 22.781 1 97.12 205 GLY A CA 1
ATOM 1595 C C . GLY A 1 205 ? -3.506 -15.195 22.094 1 97.12 205 GLY A C 1
ATOM 1596 O O . GLY A 1 205 ? -2.697 -15.672 21.297 1 97.12 205 GLY A O 1
ATOM 1597 N N . THR A 1 206 ? -4.621 -15.797 22.516 1 97.06 206 THR A N 1
ATOM 1598 C CA . THR A 1 206 ? -4.973 -17.125 22.047 1 97.06 206 THR A CA 1
ATOM 1599 C C . THR A 1 206 ? -6.391 -17.141 21.484 1 97.06 206 THR A C 1
ATOM 1601 O O . THR A 1 206 ? -7.293 -16.516 22.031 1 97.06 206 THR A O 1
ATOM 1604 N N . ALA A 1 207 ? -6.523 -17.844 20.391 1 96.88 207 ALA A N 1
ATOM 1605 C CA . ALA A 1 207 ? -7.832 -18.062 19.781 1 96.88 207 ALA A CA 1
ATOM 1606 C C . ALA A 1 207 ? -8.047 -19.547 19.453 1 96.88 207 ALA A C 1
ATOM 1608 O O . ALA A 1 207 ? -7.09 -20.328 19.453 1 96.88 207 ALA A O 1
ATOM 1609 N N . PHE A 1 208 ? -9.273 -19.875 19.266 1 94.31 208 PHE A N 1
ATOM 1610 C CA . PHE A 1 208 ? -9.664 -21.25 18.953 1 94.31 208 PHE A CA 1
ATOM 1611 C C . PHE A 1 208 ? -10.32 -21.328 17.578 1 94.31 208 PHE A C 1
ATOM 1613 O O . PHE A 1 208 ? -11.062 -20.422 17.188 1 94.31 208 PHE A O 1
ATOM 1620 N N . GLY A 1 209 ? -9.992 -22.344 16.812 1 93.31 209 GLY A N 1
ATOM 1621 C CA . GLY A 1 209 ? -10.57 -22.516 15.492 1 93.31 209 GLY A CA 1
ATOM 1622 C C . GLY A 1 209 ? -10.938 -23.953 15.195 1 93.31 209 GLY A C 1
ATOM 1623 O O . GLY A 1 209 ? -10.266 -24.875 15.648 1 93.31 209 GLY A O 1
ATOM 1624 N N . ARG A 1 210 ? -12.008 -24.125 14.422 1 91.69 210 ARG A N 1
ATOM 1625 C CA . ARG A 1 210 ? -12.344 -25.453 13.938 1 91.69 210 ARG A CA 1
ATOM 1626 C C . ARG A 1 210 ? -11.375 -25.906 12.859 1 91.69 210 ARG A C 1
ATOM 1628 O O . ARG A 1 210 ? -11.078 -27.094 12.734 1 91.69 210 ARG A O 1
ATOM 1635 N N . THR A 1 211 ? -10.93 -25 12.055 1 93.31 211 THR A N 1
ATOM 1636 C CA . THR A 1 211 ? -9.938 -25.234 11.016 1 93.31 211 THR A CA 1
ATOM 1637 C C . THR A 1 211 ? -8.859 -24.141 11.055 1 93.31 211 THR A C 1
ATOM 1639 O O . THR A 1 211 ? -9.109 -23.031 11.516 1 93.31 211 THR A O 1
ATOM 1642 N N . CYS A 1 212 ? -7.676 -24.547 10.664 1 95.62 212 CYS A N 1
ATOM 1643 C CA . CYS A 1 212 ? -6.555 -23.625 10.547 1 95.62 212 CYS A CA 1
ATOM 1644 C C . CYS A 1 212 ? -5.926 -23.703 9.164 1 95.62 212 CYS A C 1
ATOM 1646 O O . CYS A 1 212 ? -5.625 -24.781 8.672 1 95.62 212 CYS A O 1
ATOM 1648 N N . VAL A 1 213 ? -5.785 -22.578 8.5 1 97.88 213 VAL A N 1
ATOM 1649 C CA . VAL A 1 213 ? -5.152 -22.516 7.184 1 97.88 213 VAL A CA 1
ATOM 1650 C C . VAL A 1 213 ? -3.811 -21.781 7.293 1 97.88 213 VAL A C 1
ATOM 1652 O O . VAL A 1 213 ? -3.76 -20.609 7.676 1 97.88 213 VAL A O 1
ATOM 1655 N N . LEU A 1 214 ? -2.766 -22.469 6.957 1 98.12 214 LEU A N 1
ATOM 1656 C CA . LEU A 1 214 ? -1.428 -21.891 6.941 1 98.12 214 LEU A CA 1
ATOM 1657 C C . LEU A 1 214 ? -1.11 -21.297 5.574 1 98.12 214 LEU A C 1
ATOM 1659 O O . LEU A 1 214 ? -0.892 -22.031 4.609 1 98.12 214 LEU A O 1
ATOM 1663 N N . ALA A 1 215 ? -1.098 -20.016 5.441 1 98.69 215 ALA A N 1
ATOM 1664 C CA . ALA A 1 215 ? -0.725 -19.25 4.25 1 98.69 215 ALA A CA 1
ATOM 1665 C C . ALA A 1 215 ? 0.378 -18.234 4.566 1 98.69 215 ALA A C 1
ATOM 1667 O O . ALA A 1 215 ? 0.262 -17.062 4.234 1 98.69 215 ALA A O 1
ATOM 1668 N N . ALA A 1 216 ? 1.496 -18.719 5.109 1 98.38 216 ALA A N 1
ATOM 1669 C CA . ALA A 1 216 ? 2.498 -17.859 5.734 1 98.38 216 ALA A CA 1
ATOM 1670 C C . ALA A 1 216 ? 3.719 -17.688 4.832 1 98.38 216 ALA A C 1
ATOM 1672 O O . ALA A 1 216 ? 4.805 -17.344 5.305 1 98.38 216 ALA A O 1
ATOM 1673 N N . GLY A 1 217 ? 3.607 -17.953 3.576 1 97.94 217 GLY A N 1
ATOM 1674 C CA . GLY A 1 217 ? 4.688 -17.734 2.627 1 97.94 217 GLY A CA 1
ATOM 1675 C C . GLY A 1 217 ? 5.984 -18.406 3.029 1 97.94 217 GLY A C 1
ATOM 1676 O O . GLY A 1 217 ? 6.004 -19.594 3.332 1 97.94 217 GLY A O 1
ATOM 1677 N N . ALA A 1 218 ? 7.047 -17.672 3.086 1 98.19 218 ALA A N 1
ATOM 1678 C CA . ALA A 1 218 ? 8.398 -18.172 3.32 1 98.19 218 ALA A CA 1
ATOM 1679 C C . ALA A 1 218 ? 8.547 -18.719 4.738 1 98.19 218 ALA A C 1
ATOM 1681 O O . ALA A 1 218 ? 9.5 -19.438 5.039 1 98.19 218 ALA A O 1
ATOM 1682 N N . TRP A 1 219 ? 7.629 -18.453 5.629 1 98.25 219 TRP A N 1
ATOM 1683 C CA . TRP A 1 219 ? 7.707 -18.891 7.02 1 98.25 219 TRP A CA 1
ATOM 1684 C C . TRP A 1 219 ? 6.977 -20.219 7.219 1 98.25 219 TRP A C 1
ATOM 1686 O O . TRP A 1 219 ? 7.07 -20.828 8.281 1 98.25 219 TRP A O 1
ATOM 1696 N N . THR A 1 220 ? 6.281 -20.672 6.176 1 97.88 220 THR A N 1
ATOM 1697 C CA . THR A 1 220 ? 5.453 -21.875 6.27 1 97.88 220 THR A CA 1
ATOM 1698 C C . THR A 1 220 ? 6.305 -23.094 6.605 1 97.88 220 THR A C 1
ATOM 1700 O O . THR A 1 220 ? 5.926 -23.906 7.449 1 97.88 220 THR A O 1
ATOM 1703 N N . PRO A 1 221 ? 7.465 -23.266 5.957 1 97.19 221 PRO A N 1
ATOM 1704 C CA . PRO A 1 221 ? 8.258 -24.453 6.285 1 97.19 221 PRO A CA 1
ATOM 1705 C C . PRO A 1 221 ? 8.609 -24.531 7.77 1 97.19 221 PRO A C 1
ATOM 1707 O O . PRO A 1 221 ? 8.539 -25.609 8.367 1 97.19 221 PRO A O 1
ATOM 1710 N N . GLN A 1 222 ? 9 -23.422 8.336 1 96.56 222 GLN A N 1
ATOM 1711 C CA . GLN A 1 222 ? 9.328 -23.391 9.758 1 96.56 222 GLN A CA 1
ATOM 1712 C C . GLN A 1 222 ? 8.109 -23.75 10.609 1 96.56 222 GLN A C 1
ATOM 1714 O O . GLN A 1 222 ? 8.211 -24.531 11.555 1 96.56 222 GLN A O 1
ATOM 1719 N N . ILE A 1 223 ? 6.965 -23.203 10.32 1 95.81 223 ILE A N 1
ATOM 1720 C CA . ILE A 1 223 ? 5.73 -23.438 11.062 1 95.81 223 ILE A CA 1
ATOM 1721 C C . ILE A 1 223 ? 5.348 -24.906 10.969 1 95.81 223 ILE A C 1
ATOM 1723 O O . ILE A 1 223 ? 5.02 -25.531 11.977 1 95.81 223 ILE A O 1
ATOM 1727 N N . VAL A 1 224 ? 5.414 -25.469 9.781 1 94.75 224 VAL A N 1
ATOM 1728 C CA . VAL A 1 224 ? 5.027 -26.844 9.539 1 94.75 224 VAL A CA 1
ATOM 1729 C C . VAL A 1 224 ? 5.973 -27.797 10.281 1 94.75 224 VAL A C 1
ATOM 1731 O O . VAL A 1 224 ? 5.535 -28.781 10.875 1 94.75 224 VAL A O 1
ATOM 1734 N N . ARG A 1 225 ? 7.254 -27.469 10.234 1 94.81 225 ARG A N 1
ATOM 1735 C CA . ARG A 1 225 ? 8.227 -28.281 10.953 1 94.81 225 ARG A CA 1
ATOM 1736 C C . ARG A 1 225 ? 7.918 -28.312 12.445 1 94.81 225 ARG A C 1
ATOM 1738 O O . ARG A 1 225 ? 7.953 -29.375 13.078 1 94.81 225 ARG A O 1
ATOM 1745 N N . GLU A 1 226 ? 7.598 -27.234 12.953 1 90.69 226 GLU A N 1
ATOM 1746 C CA . GLU A 1 226 ? 7.312 -27.125 14.383 1 90.69 226 GLU A CA 1
ATOM 1747 C C . GLU A 1 226 ? 6.016 -27.828 14.75 1 90.69 226 GLU A C 1
ATOM 1749 O O . GLU A 1 226 ? 5.891 -28.375 15.844 1 90.69 226 GLU A O 1
ATOM 1754 N N . LEU A 1 227 ? 5.094 -27.891 13.836 1 86.81 227 LEU A N 1
ATOM 1755 C CA . LEU A 1 227 ? 3.768 -28.453 14.086 1 86.81 227 LEU A CA 1
ATOM 1756 C C . LEU A 1 227 ? 3.775 -29.969 13.906 1 86.81 227 LEU A C 1
ATOM 1758 O O . LEU A 1 227 ? 3.111 -30.688 14.648 1 86.81 227 LEU A O 1
ATOM 1762 N N . SER A 1 228 ? 4.469 -30.453 12.914 1 86 228 SER A N 1
ATOM 1763 C CA . SER A 1 228 ? 4.25 -31.844 12.523 1 86 228 SER A CA 1
ATOM 1764 C C . SER A 1 228 ? 5.57 -32.594 12.352 1 86 228 SER A C 1
ATOM 1766 O O . SER A 1 228 ? 5.586 -33.812 12.141 1 86 228 SER A O 1
ATOM 1768 N N . GLY A 1 229 ? 6.684 -31.812 12.406 1 90.06 229 GLY A N 1
ATOM 1769 C CA . GLY A 1 229 ? 7.977 -32.438 12.133 1 90.06 229 GLY A CA 1
ATOM 1770 C C . GLY A 1 229 ? 8.242 -32.625 10.656 1 90.06 229 GLY A C 1
ATOM 1771 O O . GLY A 1 229 ? 9.352 -33 10.266 1 90.06 229 GLY A O 1
ATOM 1772 N N . LEU A 1 230 ? 7.273 -32.281 9.836 1 92.12 230 LEU A N 1
ATOM 1773 C CA . LEU A 1 230 ? 7.418 -32.438 8.391 1 92.12 230 LEU A CA 1
ATOM 1774 C C . LEU A 1 230 ? 8.281 -31.297 7.812 1 92.12 230 LEU A C 1
ATOM 1776 O O . LEU A 1 230 ? 8.125 -30.141 8.195 1 92.12 230 LEU A O 1
ATOM 1780 N N . GLU A 1 231 ? 9.188 -31.688 6.906 1 94.38 231 GLU A N 1
ATOM 1781 C CA . GLU A 1 231 ? 10.008 -30.703 6.203 1 94.38 231 GLU A CA 1
ATOM 1782 C C . GLU A 1 231 ? 9.477 -30.453 4.793 1 94.38 231 GLU A C 1
ATOM 1784 O O . GLU A 1 231 ? 9.562 -31.328 3.928 1 94.38 231 GLU A O 1
ATOM 1789 N N . LEU A 1 232 ? 8.906 -29.344 4.59 1 95.88 232 LEU A N 1
ATOM 1790 C CA . LEU A 1 232 ? 8.5 -28.953 3.244 1 95.88 232 LEU A CA 1
ATOM 1791 C C . LEU A 1 232 ? 9.68 -28.422 2.443 1 95.88 232 LEU A C 1
ATOM 1793 O O . LEU A 1 232 ? 10.438 -27.578 2.93 1 95.88 232 LEU A O 1
ATOM 1797 N N . PRO A 1 233 ? 9.906 -28.906 1.265 1 96.31 233 PRO A N 1
ATOM 1798 C CA . PRO A 1 233 ? 11.031 -28.438 0.456 1 96.31 233 PRO A CA 1
ATOM 1799 C C . PRO A 1 233 ? 10.758 -27.094 -0.217 1 96.31 233 PRO A C 1
ATOM 1801 O O . PRO A 1 233 ? 10.703 -27.016 -1.447 1 96.31 233 PRO A O 1
ATOM 1804 N N . ILE A 1 234 ? 10.625 -26.062 0.55 1 97.44 234 ILE A N 1
ATOM 1805 C CA . ILE A 1 234 ? 10.422 -24.703 0.07 1 97.44 234 ILE A CA 1
ATOM 1806 C C . ILE A 1 234 ? 11.648 -23.859 0.384 1 97.44 234 ILE A C 1
ATOM 1808 O O . ILE A 1 234 ? 12.07 -23.766 1.539 1 97.44 234 ILE A O 1
ATOM 1812 N N . GLU A 1 235 ? 12.211 -23.281 -0.62 1 97.06 235 GLU A N 1
ATOM 1813 C CA . GLU A 1 235 ? 13.383 -22.422 -0.463 1 97.06 235 GLU A CA 1
ATOM 1814 C C . GLU A 1 235 ? 13.039 -20.969 -0.718 1 97.06 235 GLU A C 1
ATOM 1816 O O . GLU A 1 235 ? 12.695 -20.594 -1.841 1 97.06 235 GLU A O 1
ATOM 1821 N N . PRO A 1 236 ? 13.148 -20.109 0.302 1 97.75 236 PRO A N 1
ATOM 1822 C CA . PRO A 1 236 ? 12.977 -18.688 0.065 1 97.75 236 PRO A CA 1
ATOM 1823 C C . PRO A 1 236 ? 14.117 -18.078 -0.743 1 97.75 236 PRO A C 1
ATOM 1825 O O . PRO A 1 236 ? 15.289 -18.375 -0.486 1 97.75 236 PRO A O 1
ATOM 1828 N N . LEU A 1 237 ? 13.805 -17.25 -1.725 1 97.19 237 LEU A N 1
ATOM 1829 C CA . LEU A 1 237 ? 14.781 -16.5 -2.51 1 97.19 237 LEU A CA 1
ATOM 1830 C C . LEU A 1 237 ? 14.555 -15 -2.355 1 97.19 237 LEU A C 1
ATOM 1832 O O . LEU A 1 237 ? 13.422 -14.531 -2.389 1 97.19 237 LEU A O 1
ATOM 1836 N N . HIS A 1 238 ? 15.648 -14.32 -2.094 1 96.19 238 HIS A N 1
ATOM 1837 C CA . HIS A 1 238 ? 15.641 -12.867 -2.203 1 96.19 238 HIS A CA 1
ATOM 1838 C C . HIS A 1 238 ? 15.727 -12.422 -3.658 1 96.19 238 HIS A C 1
ATOM 1840 O O . HIS A 1 238 ? 16.703 -12.719 -4.344 1 96.19 238 HIS A O 1
ATOM 1846 N N . THR A 1 239 ? 14.68 -11.789 -4.137 1 96.12 239 THR A N 1
ATOM 1847 C CA . THR A 1 239 ? 14.656 -11.32 -5.52 1 96.12 239 THR A CA 1
ATOM 1848 C C . THR A 1 239 ? 14.586 -9.797 -5.578 1 96.12 239 THR A C 1
ATOM 1850 O O . THR A 1 239 ? 14.438 -9.141 -4.547 1 96.12 239 THR A O 1
ATOM 1853 N N . SER A 1 240 ? 14.875 -9.227 -6.762 1 95.62 240 SER A N 1
ATOM 1854 C CA . SER A 1 240 ? 14.914 -7.781 -6.934 1 95.62 240 SER A CA 1
ATOM 1855 C C . SER A 1 240 ? 14.031 -7.34 -8.102 1 95.62 240 SER A C 1
ATOM 1857 O O . SER A 1 240 ? 13.984 -8.008 -9.133 1 95.62 240 SER A O 1
ATOM 1859 N N . ILE A 1 241 ? 13.305 -6.316 -7.871 1 95.5 241 ILE A N 1
ATOM 1860 C CA . ILE A 1 241 ? 12.555 -5.664 -8.945 1 95.5 241 ILE A CA 1
ATOM 1861 C C . ILE A 1 241 ? 13.141 -4.281 -9.211 1 95.5 241 ILE A C 1
ATOM 1863 O O . ILE A 1 241 ? 13.719 -3.658 -8.312 1 95.5 241 ILE A O 1
ATOM 1867 N N . ALA A 1 242 ? 12.969 -3.787 -10.461 1 96.38 242 ALA A N 1
ATOM 1868 C CA . ALA A 1 242 ? 13.594 -2.51 -10.805 1 96.38 242 ALA A CA 1
ATOM 1869 C C . ALA A 1 242 ? 12.766 -1.753 -11.836 1 96.38 242 ALA A C 1
ATOM 1871 O O . ALA A 1 242 ? 12.18 -2.359 -12.734 1 96.38 242 ALA A O 1
ATOM 1872 N N . TYR A 1 243 ? 12.711 -0.488 -11.672 1 95.06 243 TYR A N 1
ATOM 1873 C CA . TYR A 1 243 ? 12.102 0.437 -12.625 1 95.06 243 TYR A CA 1
ATOM 1874 C C . TYR A 1 243 ? 13.164 1.24 -13.359 1 95.06 243 TYR A C 1
ATOM 1876 O O . TYR A 1 243 ? 14.078 1.792 -12.742 1 95.06 243 TYR A O 1
ATOM 1884 N N . TRP A 1 244 ? 13 1.257 -14.617 1 96 244 TRP A N 1
ATOM 1885 C CA . TRP A 1 244 ? 14 1.865 -15.492 1 96 244 TRP A CA 1
ATOM 1886 C C . TRP A 1 244 ? 13.406 3.047 -16.25 1 96 244 TRP A C 1
ATOM 1888 O O . TRP A 1 244 ? 12.25 2.996 -16.688 1 96 244 TRP A O 1
ATOM 1898 N N . GLU A 1 245 ? 14.203 4.008 -16.5 1 94 245 GLU A N 1
ATOM 1899 C CA . GLU A 1 245 ? 13.742 5.246 -17.125 1 94 245 GLU A CA 1
ATOM 1900 C C . GLU A 1 245 ? 13.617 5.09 -18.641 1 94 245 GLU A C 1
ATOM 1902 O O . GLU A 1 245 ? 14.516 4.559 -19.281 1 94 245 GLU A O 1
ATOM 1907 N N . VAL A 1 246 ? 12.516 5.57 -19.125 1 94.88 246 VAL A N 1
ATOM 1908 C CA . VAL A 1 246 ? 12.352 5.719 -20.562 1 94.88 246 VAL A CA 1
ATOM 1909 C C . VAL A 1 246 ? 12.938 7.055 -21.016 1 94.88 246 VAL A C 1
ATOM 1911 O O . VAL A 1 246 ? 12.414 8.117 -20.656 1 94.88 246 VAL A O 1
ATOM 1914 N N . VAL A 1 247 ? 14.039 7.027 -21.781 1 91.19 247 VAL A N 1
ATOM 1915 C CA . VAL A 1 247 ? 14.734 8.242 -22.188 1 91.19 247 VAL A CA 1
ATOM 1916 C C . VAL A 1 247 ? 14.398 8.562 -23.641 1 91.19 247 VAL A C 1
ATOM 1918 O O . VAL A 1 247 ? 15.164 9.25 -24.328 1 91.19 247 VAL A O 1
ATOM 1921 N N . ASP A 1 248 ? 13.234 8.375 -24.047 1 87.88 248 ASP A N 1
ATOM 1922 C CA . ASP A 1 248 ? 12.711 8.711 -25.375 1 87.88 248 ASP A CA 1
ATOM 1923 C C . ASP A 1 248 ? 12.078 10.102 -25.375 1 87.88 248 ASP A C 1
ATOM 1925 O O . ASP A 1 248 ? 11.781 10.656 -24.312 1 87.88 248 ASP A O 1
ATOM 1929 N N . SER A 1 249 ? 12.078 10.68 -26.578 1 85.62 249 SER A N 1
ATOM 1930 C CA . SER A 1 249 ? 11.43 11.977 -26.703 1 85.62 249 SER A CA 1
ATOM 1931 C C . SER A 1 249 ? 9.977 11.914 -26.25 1 85.62 249 SER A C 1
ATOM 1933 O O . SER A 1 249 ? 9.43 12.906 -25.766 1 85.62 249 SER A O 1
ATOM 1935 N N . ASP A 1 250 ? 9.438 10.758 -26.422 1 88.56 250 ASP A N 1
ATOM 1936 C CA . ASP A 1 250 ? 8.102 10.477 -25.891 1 88.56 250 ASP A CA 1
ATOM 1937 C C . ASP A 1 250 ? 8.18 9.531 -24.688 1 88.56 250 ASP A C 1
ATOM 1939 O O . ASP A 1 250 ? 8.281 8.32 -24.844 1 88.56 250 ASP A O 1
ATOM 1943 N N . PRO A 1 251 ? 7.973 10.078 -23.484 1 85 251 PRO A N 1
ATOM 1944 C CA . PRO A 1 251 ? 8.109 9.234 -22.297 1 85 251 PRO A CA 1
ATOM 1945 C C . PRO A 1 251 ? 7.039 8.148 -22.219 1 85 251 PRO A C 1
ATOM 1947 O O . PRO A 1 251 ? 7.176 7.191 -21.438 1 85 251 PRO A O 1
ATOM 1950 N N . ASP A 1 252 ? 6.02 8.242 -23.062 1 90 252 ASP A N 1
ATOM 1951 C CA . ASP A 1 252 ? 4.91 7.297 -22.984 1 90 252 ASP A CA 1
ATOM 1952 C C . ASP A 1 252 ? 5.043 6.211 -24.062 1 90 252 ASP A C 1
ATOM 1954 O O . ASP A 1 252 ? 4.156 5.367 -24.203 1 90 252 ASP A O 1
ATOM 1958 N N . VAL A 1 253 ? 6.133 6.18 -24.719 1 94.31 253 VAL A N 1
ATOM 1959 C CA . VAL A 1 253 ? 6.281 5.316 -25.875 1 94.31 253 VAL A CA 1
ATOM 1960 C C . VAL A 1 253 ? 6.133 3.854 -25.469 1 94.31 253 VAL A C 1
ATOM 1962 O O . VAL A 1 253 ? 5.695 3.016 -26.25 1 94.31 253 VAL A O 1
ATOM 1965 N N . LEU A 1 254 ? 6.441 3.555 -24.203 1 97.12 254 LEU A N 1
ATOM 1966 C CA . LEU A 1 254 ? 6.332 2.195 -23.688 1 97.12 254 LEU A CA 1
ATOM 1967 C C . LEU A 1 254 ? 5.242 2.109 -22.625 1 97.12 254 LEU A C 1
ATOM 1969 O O . LEU A 1 254 ? 5.348 1.314 -21.688 1 97.12 254 LEU A O 1
ATOM 1973 N N . SER A 1 255 ? 4.258 2.902 -22.734 1 95.75 255 SER A N 1
ATOM 1974 C CA . SER A 1 255 ? 3.176 2.928 -21.75 1 95.75 255 SER A CA 1
ATOM 1975 C C . SER A 1 255 ? 2.074 1.938 -22.125 1 95.75 255 SER A C 1
ATOM 1977 O O . SER A 1 255 ? 1.886 1.623 -23.297 1 95.75 255 SER A O 1
ATOM 1979 N N . ALA A 1 256 ? 1.316 1.453 -21.125 1 94.81 256 ALA A N 1
ATOM 1980 C CA . ALA A 1 256 ? 0.122 0.645 -21.344 1 94.81 256 ALA A CA 1
ATOM 1981 C C . ALA A 1 256 ? -0.909 1.41 -22.172 1 94.81 256 ALA A C 1
ATOM 1983 O O . ALA A 1 256 ? -1.611 0.823 -23 1 94.81 256 ALA A O 1
ATOM 1984 N N . ALA A 1 257 ? -1.02 2.674 -21.984 1 91.38 257 ALA A N 1
ATOM 1985 C CA . ALA A 1 257 ? -1.981 3.523 -22.672 1 91.38 257 ALA A CA 1
ATOM 1986 C C . ALA A 1 257 ? -1.728 3.521 -24.172 1 91.38 257 ALA A C 1
ATOM 1988 O O . ALA A 1 257 ? -2.664 3.643 -24.969 1 91.38 257 ALA A O 1
ATOM 1989 N N . LYS A 1 258 ? -0.504 3.301 -24.562 1 94.62 258 LYS A N 1
ATOM 1990 C CA . LYS A 1 258 ? -0.165 3.279 -25.984 1 94.62 258 LYS A CA 1
ATOM 1991 C C . LYS A 1 258 ? -0.071 1.848 -26.5 1 94.62 258 LYS A C 1
ATOM 1993 O O . LYS A 1 258 ? 0.403 1.617 -27.609 1 94.62 258 LYS A O 1
ATOM 1998 N N . GLY A 1 259 ? -0.392 0.948 -25.625 1 95.94 259 GLY A N 1
ATOM 1999 C CA . GLY A 1 259 ? -0.594 -0.41 -26.109 1 95.94 259 GLY A CA 1
ATOM 2000 C C . GLY A 1 259 ? 0.59 -1.32 -25.844 1 95.94 259 GLY A C 1
ATOM 2001 O O . GLY A 1 259 ? 0.61 -2.469 -26.281 1 95.94 259 GLY A O 1
ATOM 2002 N N . PHE A 1 260 ? 1.593 -0.787 -25.141 1 97.81 260 PHE A N 1
ATOM 2003 C CA . PHE A 1 260 ? 2.709 -1.673 -24.844 1 97.81 260 PHE A CA 1
ATOM 2004 C C . PHE A 1 260 ? 2.314 -2.699 -23.797 1 97.81 260 PHE A C 1
ATOM 2006 O O . PHE A 1 260 ? 1.773 -2.344 -22.734 1 97.81 260 PHE A O 1
ATOM 2013 N N . PRO A 1 261 ? 2.566 -3.977 -23.938 1 98.38 261 PRO A N 1
ATOM 2014 C CA . PRO A 1 261 ? 2.072 -5.043 -23.062 1 98.38 261 PRO A CA 1
ATOM 2015 C C . PRO A 1 261 ? 3.061 -5.402 -21.953 1 98.38 261 PRO A C 1
ATOM 2017 O O . PRO A 1 261 ? 4.203 -4.941 -21.969 1 98.38 261 PRO A O 1
ATOM 2020 N N . VAL A 1 262 ? 2.596 -6.152 -20.984 1 98.56 262 VAL A N 1
ATOM 2021 C CA . VAL A 1 262 ? 3.541 -6.91 -20.172 1 98.56 262 VAL A CA 1
ATOM 2022 C C . VAL A 1 262 ? 4.266 -7.938 -21.047 1 98.56 262 VAL A C 1
ATOM 2024 O O . VAL A 1 262 ? 3.773 -8.32 -22.109 1 98.56 262 VAL A O 1
ATOM 2027 N N . PHE A 1 263 ? 5.453 -8.344 -20.594 1 98.69 263 PHE A N 1
ATOM 2028 C CA . PHE A 1 263 ? 6.188 -9.258 -21.453 1 98.69 263 PHE A CA 1
ATOM 2029 C C . PHE A 1 263 ? 7.066 -10.195 -20.641 1 98.69 263 PHE A C 1
ATOM 2031 O O . PHE A 1 263 ? 7.371 -9.914 -19.484 1 98.69 263 PHE A O 1
ATOM 2038 N N . ALA A 1 264 ? 7.402 -11.289 -21.203 1 98.38 264 ALA A N 1
ATOM 2039 C CA . ALA A 1 264 ? 8.32 -12.281 -20.641 1 98.38 264 ALA A CA 1
ATOM 2040 C C . ALA A 1 264 ? 9.227 -12.859 -21.734 1 98.38 264 ALA A C 1
ATOM 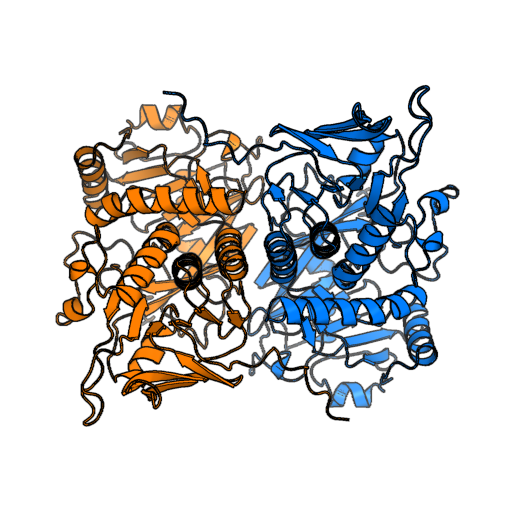2042 O O . ALA A 1 264 ? 8.75 -13.219 -22.812 1 98.38 264 ALA A O 1
ATOM 2043 N N . ASP A 1 265 ? 10.477 -12.828 -21.484 1 98.06 265 ASP A N 1
ATOM 2044 C CA . ASP A 1 265 ? 11.477 -13.445 -22.344 1 98.06 265 ASP A CA 1
ATOM 2045 C C . ASP A 1 265 ? 11.875 -14.82 -21.828 1 98.06 265 ASP A C 1
ATOM 2047 O O . ASP A 1 265 ? 12.5 -14.938 -20.781 1 98.06 265 ASP A O 1
ATOM 2051 N N . TYR A 1 266 ? 11.57 -15.859 -22.594 1 95.75 266 TYR A N 1
ATOM 2052 C CA . TYR A 1 266 ? 11.82 -17.25 -22.219 1 95.75 266 TYR A CA 1
ATOM 2053 C C . TYR A 1 266 ? 13.273 -17.641 -22.484 1 95.75 266 TYR A C 1
ATOM 2055 O O . TYR A 1 266 ? 13.625 -18.812 -22.438 1 95.75 266 TYR A O 1
ATOM 2063 N N . GLY A 1 267 ? 14.07 -16.656 -22.75 1 91.62 267 GLY A N 1
ATOM 2064 C CA . GLY A 1 267 ? 15.508 -16.891 -22.812 1 91.62 267 GLY A CA 1
ATOM 2065 C C . GLY A 1 267 ? 16.125 -17.141 -21.453 1 91.62 267 GLY A C 1
ATOM 2066 O O . GLY A 1 267 ? 15.422 -17.266 -20.453 1 91.62 267 GLY A O 1
ATOM 2067 N N . LEU A 1 268 ? 17.484 -17.328 -21.453 1 88.38 268 LEU A N 1
ATOM 2068 C CA . LEU A 1 268 ? 18.234 -17.516 -20.203 1 88.38 268 LEU A CA 1
ATOM 2069 C C . LEU A 1 268 ? 19.188 -16.344 -19.969 1 88.38 268 LEU A C 1
ATOM 2071 O O . LEU A 1 268 ? 20.109 -16.125 -20.75 1 88.38 268 LEU A O 1
ATOM 2075 N N . PRO A 1 269 ? 18.938 -15.555 -18.922 1 92.88 269 PRO A N 1
ATOM 2076 C CA . PRO A 1 269 ? 17.938 -15.781 -17.875 1 92.88 269 PRO A CA 1
ATOM 2077 C C . PRO A 1 269 ? 16.531 -15.344 -18.281 1 92.88 269 PRO A C 1
ATOM 2079 O O . PRO A 1 269 ? 16.391 -14.609 -19.266 1 92.88 269 PRO A O 1
ATOM 2082 N N . TYR A 1 270 ? 15.555 -15.867 -17.562 1 95.12 270 TYR A N 1
ATOM 2083 C CA . TYR A 1 270 ? 14.164 -15.469 -17.766 1 95.12 270 TYR A CA 1
ATOM 2084 C C . TYR A 1 270 ? 13.93 -14.047 -17.281 1 95.12 270 TYR A C 1
ATOM 2086 O O . TYR A 1 270 ? 14.031 -13.766 -16.078 1 95.12 270 TYR A O 1
ATOM 2094 N N . ILE A 1 271 ? 13.633 -13.133 -18.203 1 97.75 271 ILE A N 1
ATOM 2095 C CA . ILE A 1 271 ? 13.438 -11.719 -17.906 1 97.75 271 ILE A CA 1
ATOM 2096 C C . ILE A 1 271 ? 11.984 -11.336 -18.172 1 97.75 271 ILE A C 1
ATOM 2098 O O . ILE A 1 271 ? 11.391 -11.781 -19.156 1 97.75 271 ILE A O 1
ATOM 2102 N N . TYR A 1 272 ? 11.398 -10.57 -17.281 1 98.19 272 TYR A N 1
ATOM 2103 C CA . TYR A 1 272 ? 10.023 -10.117 -17.438 1 98.19 272 TYR A CA 1
ATOM 2104 C C . TYR A 1 272 ? 9.906 -8.617 -17.203 1 98.19 272 TYR A C 1
ATOM 2106 O O . TYR A 1 272 ? 10.797 -8.008 -16.609 1 98.19 272 TYR A O 1
ATOM 2114 N N . GLY A 1 273 ? 8.82 -8.047 -17.703 1 98.25 273 GLY A N 1
ATOM 2115 C CA . GLY A 1 273 ? 8.641 -6.613 -17.516 1 98.25 273 GLY A CA 1
ATOM 2116 C C . GLY A 1 273 ? 7.207 -6.16 -17.703 1 98.25 273 GLY A C 1
ATOM 2117 O O . GLY A 1 273 ? 6.359 -6.941 -18.141 1 98.25 273 GLY A O 1
ATOM 2118 N N . THR A 1 274 ? 6.918 -4.992 -17.203 1 98.25 274 THR A N 1
ATOM 2119 C CA . THR A 1 274 ? 5.625 -4.332 -17.344 1 98.25 274 THR A CA 1
ATOM 2120 C C . THR A 1 274 ? 5.789 -2.967 -18.016 1 98.25 274 THR A C 1
ATOM 2122 O O . THR A 1 274 ? 6.836 -2.328 -17.875 1 98.25 274 THR A O 1
ATOM 2125 N N . PRO A 1 275 ? 4.785 -2.533 -18.797 1 97.62 275 PRO A N 1
ATOM 2126 C CA . PRO A 1 275 ? 4.848 -1.196 -19.391 1 97.62 275 PRO A CA 1
ATOM 2127 C C . PRO A 1 275 ? 4.801 -0.083 -18.344 1 97.62 275 PRO A C 1
ATOM 2129 O O . PRO A 1 275 ? 4.594 -0.353 -17.156 1 97.62 275 PRO A O 1
ATOM 2132 N N . SER A 1 276 ? 5.078 1.083 -18.828 1 93.69 276 SER A N 1
ATOM 2133 C CA . SER A 1 276 ? 4.879 2.242 -17.969 1 93.69 276 SER A CA 1
ATOM 2134 C C . SER A 1 276 ? 3.412 2.395 -17.578 1 93.69 276 SER A C 1
ATOM 2136 O O . SER A 1 276 ? 2.561 2.66 -18.422 1 93.69 276 SER A O 1
ATOM 2138 N N . ILE A 1 277 ? 3.102 2.148 -16.359 1 90.19 277 ILE A N 1
ATOM 2139 C CA . ILE A 1 277 ? 1.735 2.24 -15.859 1 90.19 277 ILE A CA 1
ATOM 2140 C C . ILE A 1 277 ? 1.749 2.754 -14.422 1 90.19 277 ILE A C 1
ATOM 2142 O O . ILE A 1 277 ? 0.938 3.605 -14.055 1 90.19 277 ILE A O 1
ATOM 2146 N N . GLU A 1 278 ? 2.695 2.305 -13.664 1 82.94 278 GLU A N 1
ATOM 2147 C CA . GLU A 1 278 ? 2.812 2.674 -12.258 1 82.94 278 GLU A CA 1
ATOM 2148 C C . GLU A 1 278 ? 3.396 4.074 -12.102 1 82.94 278 GLU A C 1
ATOM 2150 O O . GLU A 1 278 ? 2.871 4.891 -11.344 1 82.94 278 GLU A O 1
ATOM 2155 N N . TYR A 1 279 ? 4.512 4.203 -12.773 1 84.44 279 TYR A N 1
ATOM 2156 C CA . TYR A 1 279 ? 5.254 5.457 -12.789 1 84.44 279 TYR A CA 1
ATOM 2157 C C . TYR A 1 279 ? 5.453 5.961 -14.211 1 84.44 279 TYR A C 1
ATOM 2159 O O . TYR A 1 279 ? 6.113 5.301 -15.023 1 84.44 279 TYR A O 1
ATOM 2167 N N . PRO A 1 280 ? 4.871 7.09 -14.453 1 84.44 280 PRO A N 1
ATOM 2168 C CA . PRO A 1 280 ? 5.043 7.609 -15.812 1 84.44 280 PRO A CA 1
ATOM 2169 C C . PRO A 1 280 ? 6.504 7.68 -16.234 1 84.44 280 PRO A C 1
ATOM 2171 O O . PRO A 1 280 ? 7.352 8.148 -15.477 1 84.44 280 PRO A O 1
ATOM 2174 N N . GLY A 1 281 ? 6.785 7.137 -17.422 1 89.56 281 GLY A N 1
ATOM 2175 C CA . GLY A 1 281 ? 8.117 7.211 -17.984 1 89.56 281 GLY A CA 1
ATOM 2176 C C . GLY A 1 281 ? 9.062 6.145 -17.453 1 89.56 281 GLY A C 1
ATOM 2177 O O . GLY A 1 281 ? 10.273 6.219 -17.672 1 89.56 281 GLY A O 1
ATOM 2178 N N . GLN A 1 282 ? 8.508 5.203 -16.766 1 93 282 GLN A N 1
ATOM 2179 C CA . GLN A 1 282 ? 9.32 4.113 -16.25 1 93 282 GLN A CA 1
ATOM 2180 C C . GLN A 1 282 ? 8.703 2.758 -16.562 1 93 282 GLN A C 1
ATOM 2182 O O . GLN A 1 282 ? 7.48 2.596 -16.5 1 93 282 GLN A O 1
ATOM 2187 N N . ILE A 1 283 ? 9.539 1.848 -16.938 1 96.38 283 ILE A N 1
ATOM 2188 C CA . ILE A 1 283 ? 9.062 0.477 -17.109 1 96.38 283 ILE A CA 1
ATOM 2189 C C . ILE A 1 283 ? 9.727 -0.424 -16.062 1 96.38 283 ILE A C 1
ATOM 2191 O O . ILE A 1 283 ? 10.836 -0.14 -15.602 1 96.38 283 ILE A O 1
ATOM 2195 N N . LYS A 1 284 ? 9.078 -1.429 -15.719 1 97.38 284 LYS A N 1
ATOM 2196 C CA . LYS A 1 284 ? 9.641 -2.438 -14.82 1 97.38 284 LYS A CA 1
ATOM 2197 C C . LYS A 1 284 ? 10.258 -3.586 -15.609 1 97.38 284 LYS A C 1
ATOM 2199 O O . LYS A 1 284 ? 9.617 -4.16 -16.5 1 97.38 284 LYS A O 1
ATOM 2204 N N . VAL A 1 285 ? 11.484 -3.857 -15.367 1 98.31 285 VAL A N 1
ATOM 2205 C CA . VAL A 1 285 ? 12.156 -5.02 -15.938 1 98.31 285 VAL A CA 1
ATOM 2206 C C . VAL A 1 285 ? 13.016 -5.699 -14.867 1 98.31 285 VAL A C 1
ATOM 2208 O O . VAL A 1 285 ? 13.797 -5.039 -14.188 1 98.31 285 VAL A O 1
ATOM 2211 N N . SER A 1 286 ? 12.828 -6.926 -14.711 1 97.62 286 SER A N 1
ATOM 2212 C CA . SER A 1 286 ? 13.57 -7.695 -13.727 1 97.62 286 SER A CA 1
ATOM 2213 C C . SER A 1 286 ? 13.836 -9.117 -14.211 1 97.62 286 SER A C 1
ATOM 2215 O O . SER A 1 286 ? 13.438 -9.484 -15.32 1 97.62 286 SER A O 1
ATOM 2217 N N . VAL A 1 287 ? 14.641 -9.828 -13.43 1 96.69 287 VAL A N 1
ATOM 2218 C CA . VAL A 1 287 ? 15 -11.203 -13.742 1 96.69 287 VAL A CA 1
ATOM 2219 C C . VAL A 1 287 ? 14.328 -12.156 -12.758 1 96.69 287 VAL A C 1
ATOM 2221 O O . VAL A 1 287 ? 14.242 -11.859 -11.562 1 96.69 287 VAL A O 1
ATOM 2224 N N . HIS A 1 288 ? 13.695 -13.172 -13.328 1 94.81 288 HIS A N 1
ATOM 2225 C CA . HIS A 1 288 ? 13.094 -14.211 -12.5 1 94.81 288 HIS A CA 1
ATOM 2226 C C . HIS A 1 288 ? 14.164 -15.086 -11.844 1 94.81 288 HIS A C 1
ATOM 2228 O O . HIS A 1 288 ? 14.391 -16.219 -12.273 1 94.81 288 HIS A O 1
ATOM 2234 N N . SER A 1 289 ? 14.773 -14.562 -10.859 1 91.69 289 SER A N 1
ATOM 2235 C CA . SER A 1 289 ? 15.867 -15.188 -10.133 1 91.69 289 SER A CA 1
ATOM 2236 C C . SER A 1 289 ? 16.047 -14.555 -8.758 1 91.69 289 SER A C 1
ATOM 2238 O O . SER A 1 289 ? 15.312 -13.641 -8.391 1 91.69 289 SER A O 1
ATOM 2240 N N . GLY A 1 290 ? 16.938 -15.086 -8.008 1 94 290 GLY A N 1
ATOM 2241 C CA . GLY A 1 290 ? 17.25 -14.57 -6.684 1 94 290 GLY A CA 1
ATOM 2242 C C . GLY A 1 290 ? 18.281 -15.406 -5.949 1 94 290 GLY A C 1
ATOM 2243 O O . GLY A 1 290 ? 18.859 -16.328 -6.52 1 94 290 GLY A O 1
ATOM 2244 N N . THR A 1 291 ? 18.547 -14.984 -4.758 1 95.44 291 THR A N 1
ATOM 2245 C CA . THR A 1 291 ? 19.484 -15.695 -3.904 1 95.44 291 THR A CA 1
ATOM 2246 C C . THR A 1 291 ? 18.797 -16.281 -2.682 1 95.44 291 THR A C 1
ATOM 2248 O O . THR A 1 291 ? 17.922 -15.625 -2.086 1 95.44 291 THR A O 1
ATOM 2251 N N . PRO A 1 292 ? 19.156 -17.562 -2.412 1 96.19 292 PRO A N 1
ATOM 2252 C CA . PRO A 1 292 ? 18.562 -18.125 -1.192 1 96.19 292 PRO A CA 1
ATOM 2253 C C . PRO A 1 292 ? 18.734 -17.203 0.018 1 96.19 292 PRO A C 1
ATOM 2255 O O . PRO A 1 292 ? 19.781 -16.562 0.167 1 96.19 292 PRO A O 1
ATOM 2258 N N . CYS A 1 293 ? 17.734 -17.172 0.867 1 95.56 293 CYS A N 1
ATOM 2259 C CA . CYS A 1 293 ? 17.797 -16.281 2.029 1 95.56 293 CYS A CA 1
ATOM 2260 C C . CYS A 1 293 ? 17.031 -16.875 3.207 1 95.56 293 CYS A C 1
ATOM 2262 O O . CYS A 1 293 ? 16.25 -17.812 3.033 1 95.56 293 CYS A O 1
ATOM 2264 N N . ASP A 1 294 ? 17.391 -16.453 4.41 1 95.5 294 ASP A N 1
ATOM 2265 C CA . ASP A 1 294 ? 16.578 -16.641 5.613 1 95.5 294 ASP A CA 1
ATOM 2266 C C . ASP A 1 294 ? 15.547 -15.531 5.762 1 95.5 294 ASP A C 1
ATOM 2268 O O . ASP A 1 294 ? 15.906 -14.367 5.961 1 95.5 294 ASP A O 1
ATOM 2272 N N . PRO A 1 295 ? 14.266 -15.93 5.664 1 94.69 295 PRO A N 1
ATOM 2273 C CA . PRO A 1 295 ? 13.25 -14.875 5.703 1 94.69 295 PRO A CA 1
ATOM 2274 C C . PRO A 1 295 ? 13.305 -14.047 6.984 1 94.69 295 PRO A C 1
ATOM 2276 O O . PRO A 1 295 ? 12.836 -12.906 7.008 1 94.69 295 PRO A O 1
ATOM 2279 N N . ASN A 1 296 ? 13.859 -14.539 8.039 1 90.88 296 ASN A N 1
ATOM 2280 C CA . ASN A 1 296 ? 13.914 -13.836 9.32 1 90.88 296 ASN A CA 1
ATOM 2281 C C . ASN A 1 296 ? 15.141 -12.93 9.406 1 90.88 296 ASN A C 1
ATOM 2283 O O . ASN A 1 296 ? 15.211 -12.062 10.281 1 90.88 296 ASN A O 1
ATOM 2287 N N . LYS A 1 297 ? 16.109 -13.039 8.508 1 87.25 297 LYS A N 1
ATOM 2288 C CA . LYS A 1 297 ? 17.375 -12.32 8.617 1 87.25 297 LYS A CA 1
ATOM 2289 C C . LYS A 1 297 ? 17.688 -11.57 7.32 1 87.25 297 LYS A C 1
ATOM 2291 O O . LYS A 1 297 ? 18.734 -10.93 7.211 1 87.25 297 LYS A O 1
ATOM 2296 N N . ARG A 1 298 ? 16.844 -11.617 6.504 1 83.5 298 ARG A N 1
ATOM 2297 C CA . ARG A 1 298 ? 17.062 -11.055 5.176 1 83.5 298 ARG A CA 1
ATOM 2298 C C . ARG A 1 298 ? 17.141 -9.531 5.227 1 83.5 298 ARG A C 1
ATOM 2300 O O . ARG A 1 298 ? 16.328 -8.883 5.887 1 83.5 298 ARG A O 1
ATOM 2307 N N . VAL A 1 299 ? 18.266 -9.023 4.551 1 78 299 VAL A N 1
ATOM 2308 C CA . VAL A 1 299 ? 18.297 -7.594 4.273 1 78 299 VAL A CA 1
ATOM 2309 C C . VAL A 1 299 ? 17.453 -7.289 3.031 1 78 299 VAL A C 1
ATOM 2311 O O . VAL A 1 299 ? 17.672 -7.879 1.971 1 78 299 VAL A O 1
ATOM 2314 N N . VAL A 1 300 ? 16.516 -6.426 3.104 1 82.81 300 VAL A N 1
ATOM 2315 C CA . VAL A 1 300 ? 15.523 -6.238 2.047 1 82.81 300 VAL A CA 1
ATOM 2316 C C . VAL A 1 300 ? 16.078 -5.281 0.99 1 82.81 300 VAL A C 1
ATOM 2318 O O . VAL A 1 300 ? 15.352 -4.859 0.089 1 82.81 300 VAL A O 1
ATOM 2321 N N . ALA A 1 301 ? 17.375 -5.094 0.929 1 87.31 301 ALA A N 1
ATOM 2322 C CA . ALA A 1 301 ? 17.984 -4.262 -0.108 1 87.31 301 ALA A CA 1
ATOM 2323 C C . ALA A 1 301 ? 18.031 -5.004 -1.442 1 87.31 301 ALA A C 1
ATOM 2325 O O . ALA A 1 301 ? 18.312 -6.199 -1.484 1 87.31 301 ALA A O 1
ATOM 2326 N N . PRO A 1 302 ? 17.703 -4.312 -2.514 1 92.25 302 PRO A N 1
ATOM 2327 C CA . PRO A 1 302 ? 17.766 -4.98 -3.814 1 92.25 302 PRO A CA 1
ATOM 2328 C C . PRO A 1 302 ? 19.188 -5.395 -4.188 1 92.25 302 PRO A C 1
ATOM 2330 O O . PRO A 1 302 ? 20.156 -4.742 -3.775 1 92.25 302 PRO A O 1
ATOM 2333 N N . ASP A 1 303 ? 19.297 -6.422 -4.914 1 94 303 ASP A N 1
ATOM 2334 C CA . ASP A 1 303 ? 20.578 -6.887 -5.434 1 94 303 ASP A CA 1
ATOM 2335 C C . ASP A 1 303 ? 20.953 -6.137 -6.711 1 94 303 ASP A C 1
ATOM 2337 O O . ASP A 1 303 ? 20.719 -6.625 -7.816 1 94 303 ASP A O 1
ATOM 2341 N N . MET A 1 304 ? 21.688 -5.031 -6.539 1 92.81 304 MET A N 1
ATOM 2342 C CA . MET A 1 304 ? 22.047 -4.176 -7.664 1 92.81 304 MET A CA 1
ATOM 2343 C C . MET A 1 304 ? 23.016 -4.883 -8.594 1 92.81 304 MET A C 1
ATOM 2345 O O . MET A 1 304 ? 23.031 -4.633 -9.797 1 92.81 304 MET A O 1
ATOM 2349 N N . HIS A 1 305 ? 23.828 -5.703 -8.047 1 94.81 305 HIS A N 1
ATOM 2350 C CA . HIS A 1 305 ? 24.781 -6.449 -8.859 1 94.81 305 HIS A CA 1
ATOM 2351 C C . HIS A 1 305 ? 24.062 -7.395 -9.82 1 94.81 305 HIS A C 1
ATOM 2353 O O . HIS A 1 305 ? 24.406 -7.465 -11 1 94.81 305 HIS A O 1
ATOM 2359 N N . LEU A 1 306 ? 23.094 -8.094 -9.266 1 95.31 306 LEU A N 1
ATOM 2360 C CA . LEU A 1 306 ? 22.297 -9 -10.094 1 95.31 306 LEU A CA 1
ATOM 2361 C C . LEU A 1 306 ? 21.625 -8.242 -11.227 1 95.31 306 LEU A C 1
ATOM 2363 O O . LEU A 1 306 ? 21.609 -8.695 -12.375 1 95.31 306 LEU A O 1
ATOM 2367 N N . LEU A 1 307 ? 21.062 -7.098 -10.961 1 96.69 307 LEU A N 1
ATOM 2368 C CA . LEU A 1 307 ? 20.359 -6.285 -11.953 1 96.69 307 LEU A CA 1
ATOM 2369 C C . LEU A 1 307 ? 21.328 -5.801 -13.031 1 96.69 307 LEU A C 1
ATOM 2371 O O . LEU A 1 307 ? 21.031 -5.867 -14.227 1 96.69 307 LEU A O 1
ATOM 2375 N N . ARG A 1 308 ? 22.469 -5.367 -12.641 1 96.44 308 ARG A N 1
ATOM 2376 C CA . ARG A 1 308 ? 23.484 -4.883 -13.586 1 96.44 308 ARG A CA 1
ATOM 2377 C C . ARG A 1 308 ? 23.984 -6.016 -14.469 1 96.44 308 ARG A C 1
ATOM 2379 O O . ARG A 1 308 ? 24.234 -5.82 -15.664 1 96.44 308 ARG A O 1
ATOM 2386 N N . LYS A 1 309 ? 24.141 -7.105 -13.852 1 96.75 309 LYS A N 1
ATOM 2387 C CA . LYS A 1 309 ? 24.719 -8.242 -14.555 1 96.75 309 LYS A CA 1
ATOM 2388 C C . LYS A 1 309 ? 23.734 -8.844 -15.555 1 96.75 309 LYS A C 1
ATOM 2390 O O . LYS A 1 309 ? 24.109 -9.195 -16.672 1 96.75 309 LYS A O 1
ATOM 2395 N N . GLU A 1 310 ? 22.453 -8.93 -15.141 1 96.94 310 GLU A N 1
ATOM 2396 C CA . GLU A 1 310 ? 21.516 -9.719 -15.93 1 96.94 310 GLU A CA 1
ATOM 2397 C C . GLU A 1 310 ? 20.562 -8.828 -16.719 1 96.94 310 GLU A C 1
ATOM 2399 O O . GLU A 1 310 ? 20.234 -9.109 -17.859 1 96.94 310 GLU A O 1
ATOM 2404 N N . VAL A 1 311 ? 20.125 -7.75 -16.125 1 98.06 311 VAL A N 1
ATOM 2405 C CA . VAL A 1 311 ? 19.031 -6.984 -16.703 1 98.06 311 VAL A CA 1
ATOM 2406 C C . VAL A 1 311 ? 19.594 -5.887 -17.609 1 98.06 311 VAL A C 1
ATOM 2408 O O . VAL A 1 311 ? 19.047 -5.629 -18.688 1 98.06 311 VAL A O 1
ATOM 2411 N N . SER A 1 312 ? 20.656 -5.262 -17.203 1 97.69 312 SER A N 1
ATOM 2412 C CA . SER A 1 312 ? 21.219 -4.148 -17.953 1 97.69 312 SER A CA 1
ATOM 2413 C C . SER A 1 312 ? 21.594 -4.57 -19.375 1 97.69 312 SER A C 1
ATOM 2415 O O . SER A 1 312 ? 21.172 -3.926 -20.344 1 97.69 312 SER A O 1
ATOM 2417 N N . PRO A 1 313 ? 22.391 -5.645 -19.531 1 97.5 313 PRO A N 1
ATOM 2418 C CA . PRO A 1 313 ? 22.719 -6.039 -20.906 1 97.5 313 PRO A CA 1
ATOM 2419 C C . PRO A 1 313 ? 21.484 -6.418 -21.734 1 97.5 313 PRO A C 1
ATOM 2421 O O . PRO A 1 313 ? 21.453 -6.188 -22.938 1 97.5 313 PRO A O 1
ATOM 2424 N N . TRP A 1 314 ? 20.531 -7.012 -21.078 1 97.88 314 TRP A N 1
ATOM 2425 C CA . TRP A 1 314 ? 19.297 -7.367 -21.766 1 97.88 314 TRP A CA 1
ATOM 2426 C C . TRP A 1 314 ? 18.578 -6.121 -22.266 1 97.88 314 TRP A C 1
ATOM 2428 O O . TRP A 1 314 ? 18.094 -6.086 -23.391 1 97.88 314 TRP A O 1
ATOM 2438 N N . LEU A 1 315 ? 18.5 -5.105 -21.453 1 98.19 315 LEU A N 1
ATOM 2439 C CA . LEU A 1 315 ? 17.859 -3.852 -21.828 1 98.19 315 LEU A CA 1
ATOM 2440 C C . LEU A 1 315 ? 18.547 -3.217 -23.031 1 98.19 315 LEU A C 1
ATOM 2442 O O . LEU A 1 315 ? 17.875 -2.674 -23.922 1 98.19 315 LEU A O 1
ATOM 2446 N N . VAL A 1 316 ? 19.828 -3.289 -23.031 1 97.44 316 VAL A N 1
ATOM 2447 C CA . VAL A 1 316 ? 20.594 -2.754 -24.156 1 97.44 316 VAL A CA 1
ATOM 2448 C C . VAL A 1 316 ? 20.188 -3.484 -25.438 1 97.44 316 VAL A C 1
ATOM 2450 O O . VAL A 1 316 ? 19.984 -2.857 -26.484 1 97.44 316 VAL A O 1
ATOM 2453 N N . SER A 1 317 ? 20.047 -4.738 -25.312 1 97.06 317 SER A N 1
ATOM 2454 C CA . SER A 1 317 ? 19.781 -5.559 -26.5 1 97.06 317 SER A CA 1
ATOM 2455 C C . SER A 1 317 ? 18.344 -5.371 -26.969 1 97.06 317 SER A C 1
ATOM 2457 O O . SER A 1 317 ? 18.062 -5.457 -28.172 1 97.06 317 SER A O 1
ATOM 2459 N N . ARG A 1 318 ? 17.438 -5.113 -26.078 1 97.81 318 ARG A N 1
ATOM 2460 C CA . ARG A 1 318 ? 16.016 -5.125 -26.422 1 97.81 318 ARG A CA 1
ATOM 2461 C C . ARG A 1 318 ? 15.5 -3.709 -26.641 1 97.81 318 ARG A C 1
ATOM 2463 O O . ARG A 1 318 ? 14.555 -3.504 -27.406 1 97.81 318 ARG A O 1
ATOM 2470 N N . PHE A 1 319 ? 16.094 -2.729 -25.938 1 97.06 319 PHE A N 1
ATOM 2471 C CA . PHE A 1 319 ? 15.5 -1.397 -25.922 1 97.06 319 PHE A CA 1
ATOM 2472 C C . PHE A 1 319 ? 16.562 -0.329 -26.156 1 97.06 319 PHE A C 1
ATOM 2474 O O . PHE A 1 319 ? 16.422 0.804 -25.688 1 97.06 319 PHE A O 1
ATOM 2481 N N . ALA A 1 320 ? 17.609 -0.639 -26.797 1 87.75 320 ALA A N 1
ATOM 2482 C CA . ALA A 1 320 ? 18.719 0.29 -27 1 87.75 320 ALA A CA 1
ATOM 2483 C C . ALA A 1 320 ? 18.203 1.655 -27.453 1 87.75 320 ALA A C 1
ATOM 2485 O O . ALA A 1 320 ? 17.406 1.747 -28.391 1 87.75 320 ALA A O 1
ATOM 2486 N N . GLY A 1 321 ? 18.594 2.676 -26.703 1 88.88 321 GLY A N 1
ATOM 2487 C CA . GLY A 1 321 ? 18.297 4.047 -27.094 1 88.88 321 GLY A CA 1
ATOM 2488 C C . GLY A 1 321 ? 17 4.555 -26.5 1 88.88 321 GLY A C 1
ATOM 2489 O O . GLY A 1 321 ? 16.703 5.75 -26.547 1 88.88 321 GLY A O 1
ATOM 2490 N N . THR A 1 322 ? 16.234 3.68 -25.906 1 95.88 322 THR A N 1
ATOM 2491 C CA . THR A 1 322 ? 14.914 4.078 -25.438 1 95.88 322 THR A CA 1
ATOM 2492 C C . THR A 1 322 ? 14.82 3.963 -23.922 1 95.88 322 THR A C 1
ATOM 2494 O O . THR A 1 322 ? 14.078 4.711 -23.281 1 95.88 322 THR A O 1
ATOM 2497 N N . VAL A 1 323 ? 15.555 3.006 -23.328 1 97 323 VAL A N 1
ATOM 2498 C CA . VAL A 1 323 ? 15.531 2.799 -21.891 1 97 323 VAL A CA 1
ATOM 2499 C C . VAL A 1 323 ? 16.938 2.932 -21.328 1 97 323 VAL A C 1
ATOM 2501 O O . VAL A 1 323 ? 17.875 2.314 -21.828 1 97 323 VAL A O 1
ATOM 2504 N N . GLN A 1 324 ? 17.047 3.754 -20.328 1 94.88 324 GLN A N 1
ATOM 2505 C CA . GLN A 1 324 ? 18.328 3.846 -19.641 1 94.88 324 GLN A CA 1
ATOM 2506 C C . GLN A 1 324 ? 18.688 2.523 -18.969 1 94.88 324 GLN A C 1
ATOM 2508 O O . GLN A 1 324 ? 17.922 2.002 -18.156 1 94.88 324 GLN A O 1
ATOM 2513 N N . SER A 1 325 ? 19.891 2.018 -19.344 1 95.75 325 SER A N 1
ATOM 2514 C CA . SER A 1 325 ? 20.188 0.645 -18.938 1 95.75 325 SER A CA 1
ATOM 2515 C C . SER A 1 325 ? 21.312 0.597 -17.906 1 95.75 325 SER A C 1
ATOM 2517 O O . SER A 1 325 ? 21.641 -0.472 -17.391 1 95.75 325 SER A O 1
ATOM 2519 N N . GLU A 1 326 ? 21.891 1.711 -17.594 1 93.69 326 GLU A N 1
ATOM 2520 C CA . GLU A 1 326 ? 23.047 1.702 -16.703 1 93.69 326 GLU A CA 1
ATOM 2521 C C . GLU A 1 326 ? 22.641 1.367 -15.266 1 93.69 326 GLU A C 1
ATOM 2523 O O . GLU A 1 326 ? 23.312 0.596 -14.586 1 93.69 326 GLU A O 1
ATOM 2528 N N . SER A 1 327 ? 21.672 2.061 -14.789 1 92.62 327 SER A N 1
ATOM 2529 C CA . SER A 1 327 ? 21.141 1.82 -13.453 1 92.62 327 SER A CA 1
ATOM 2530 C C . SER A 1 327 ? 19.641 2.107 -13.398 1 92.62 327 SER A C 1
ATOM 2532 O O . SER A 1 327 ? 19.141 2.992 -14.102 1 92.62 327 SER A O 1
ATOM 2534 N N . PRO A 1 328 ? 18.969 1.32 -12.578 1 94.56 328 PRO A N 1
ATOM 2535 C CA . PRO A 1 328 ? 17.547 1.646 -12.438 1 94.56 328 PRO A CA 1
ATOM 2536 C C . PRO A 1 328 ? 17.312 2.938 -11.648 1 94.56 328 PRO A C 1
ATOM 2538 O O . PRO A 1 328 ? 18.203 3.395 -10.93 1 94.56 328 PRO A O 1
ATOM 2541 N N . ILE A 1 329 ? 16.109 3.547 -11.891 1 89.81 329 ILE A N 1
ATOM 2542 C CA . ILE A 1 329 ? 15.688 4.695 -11.094 1 89.81 329 ILE A CA 1
ATOM 2543 C C . ILE A 1 329 ? 15.359 4.246 -9.672 1 89.81 329 ILE A C 1
ATOM 2545 O O . ILE A 1 329 ? 15.711 4.926 -8.703 1 89.81 329 ILE A O 1
ATOM 2549 N N . THR A 1 330 ? 14.664 3.158 -9.609 1 89.06 330 THR A N 1
ATOM 2550 C CA . THR A 1 330 ? 14.273 2.564 -8.336 1 89.06 330 THR A CA 1
ATOM 2551 C C . THR A 1 330 ? 14.367 1.043 -8.391 1 89.06 330 THR A C 1
ATOM 2553 O O . THR A 1 330 ? 14.023 0.432 -9.406 1 89.06 330 THR A O 1
ATOM 2556 N N . ALA A 1 331 ? 14.875 0.468 -7.371 1 92.94 331 ALA A N 1
ATOM 2557 C CA . ALA A 1 331 ? 14.898 -0.982 -7.199 1 92.94 331 ALA A CA 1
ATOM 2558 C C . ALA A 1 331 ? 14.43 -1.376 -5.801 1 92.94 331 ALA A C 1
ATOM 2560 O O . ALA A 1 331 ? 14.641 -0.637 -4.84 1 92.94 331 ALA A O 1
ATOM 2561 N N . LEU A 1 332 ? 13.773 -2.477 -5.715 1 92 332 LEU A N 1
ATOM 2562 C CA . LEU A 1 332 ? 13.234 -2.967 -4.449 1 92 332 LEU A CA 1
ATOM 2563 C C . LEU A 1 332 ? 13.477 -4.465 -4.297 1 92 332 LEU A C 1
ATOM 2565 O O . LEU A 1 332 ? 13.602 -5.184 -5.293 1 92 332 LEU A O 1
ATOM 2569 N N . GLY A 1 333 ? 13.57 -4.848 -3.043 1 92.31 333 GLY A N 1
ATOM 2570 C CA . GLY A 1 333 ? 13.641 -6.27 -2.76 1 92.31 333 GLY A CA 1
ATOM 2571 C C . GLY A 1 333 ? 12.281 -6.934 -2.666 1 92.31 333 GLY A C 1
ATOM 2572 O O . GLY A 1 333 ? 11.312 -6.312 -2.227 1 92.31 333 GLY A O 1
ATOM 2573 N N . CYS A 1 334 ? 12.242 -8.164 -3.023 1 95.12 334 CYS A N 1
ATOM 2574 C CA . CYS A 1 334 ? 11.078 -9.031 -2.912 1 95.12 334 CYS A CA 1
ATOM 2575 C C . CYS A 1 334 ? 11.492 -10.453 -2.545 1 95.12 334 CYS A C 1
ATOM 2577 O O . CYS A 1 334 ? 12.664 -10.711 -2.291 1 95.12 334 CYS A O 1
ATOM 2579 N N . MET A 1 335 ? 10.469 -11.383 -2.426 1 96.38 335 MET A N 1
ATOM 2580 C CA . MET A 1 335 ? 10.797 -12.742 -1.988 1 96.38 335 MET A CA 1
ATOM 2581 C C . MET A 1 335 ? 9.93 -13.773 -2.711 1 96.38 335 MET A C 1
ATOM 2583 O O . MET A 1 335 ? 8.734 -13.555 -2.906 1 96.38 335 MET A O 1
ATOM 2587 N N . TYR A 1 336 ? 10.602 -14.797 -3.18 1 97.44 336 TYR A N 1
ATOM 2588 C CA . TYR A 1 336 ? 9.93 -16 -3.652 1 97.44 336 TYR A CA 1
ATOM 2589 C C . TYR A 1 336 ? 10 -17.109 -2.613 1 97.44 336 TYR A C 1
ATOM 2591 O O . TYR A 1 336 ? 10.867 -17.094 -1.733 1 97.44 336 TYR A O 1
ATOM 2599 N N . SER A 1 337 ? 9.062 -17.969 -2.65 1 98.31 337 SER A N 1
ATOM 2600 C CA . SER A 1 337 ? 9.109 -19.266 -1.971 1 98.31 337 SER A CA 1
ATOM 2601 C C . SER A 1 337 ? 9.055 -20.422 -2.967 1 98.31 337 SER A C 1
ATOM 2603 O O . SER A 1 337 ? 7.973 -20.828 -3.383 1 98.31 337 SER A O 1
ATOM 2605 N N . MET A 1 338 ? 10.219 -21.031 -3.191 1 97.38 338 MET A N 1
ATOM 2606 C CA . MET A 1 338 ? 10.383 -21.922 -4.332 1 97.38 338 MET A CA 1
ATOM 2607 C C . MET A 1 338 ? 10.219 -23.375 -3.906 1 97.38 338 MET A C 1
ATOM 2609 O O . MET A 1 338 ? 10.875 -23.844 -2.971 1 97.38 338 MET A O 1
ATOM 2613 N N . THR A 1 339 ? 9.344 -24.109 -4.578 1 97.06 339 THR A N 1
ATOM 2614 C CA . THR A 1 339 ? 9.406 -25.562 -4.527 1 97.06 339 THR A CA 1
ATOM 2615 C C . THR A 1 339 ? 10.336 -26.109 -5.613 1 97.06 339 THR A C 1
ATOM 2617 O O . THR A 1 339 ? 10.594 -25.422 -6.613 1 97.06 339 THR A O 1
ATOM 2620 N N . PRO A 1 340 ? 10.82 -27.281 -5.457 1 95.12 340 PRO A N 1
ATOM 2621 C CA . PRO A 1 340 ? 11.758 -27.828 -6.445 1 95.12 340 PRO A CA 1
ATOM 2622 C C . PRO A 1 340 ? 11.141 -27.938 -7.84 1 95.12 340 PRO A C 1
ATOM 2624 O O . PRO A 1 340 ? 11.852 -27.812 -8.844 1 95.12 340 PRO A O 1
ATOM 2627 N N . ASP A 1 341 ? 9.867 -28.188 -7.906 1 95.44 341 ASP A N 1
ATOM 2628 C CA . ASP A 1 341 ? 9.188 -28.359 -9.188 1 95.44 341 ASP A CA 1
ATOM 2629 C C . ASP A 1 341 ? 8.422 -27.094 -9.578 1 95.44 341 ASP A C 1
ATOM 2631 O O . ASP A 1 341 ? 7.715 -27.078 -10.586 1 95.44 341 ASP A O 1
ATOM 2635 N N . GLU A 1 342 ? 8.422 -26.078 -8.719 1 96.31 342 GLU A N 1
ATOM 2636 C CA . GLU A 1 342 ? 7.824 -24.766 -8.922 1 96.31 342 GLU A CA 1
ATOM 2637 C C . GLU A 1 342 ? 6.301 -24.844 -8.906 1 96.31 342 GLU A C 1
ATOM 2639 O O . GLU A 1 342 ? 5.621 -23.891 -9.289 1 96.31 342 GLU A O 1
ATOM 2644 N N . ASP A 1 343 ? 5.75 -26.047 -8.484 1 97.44 343 ASP A N 1
ATOM 2645 C CA . ASP A 1 343 ? 4.309 -26.188 -8.297 1 97.44 343 ASP A CA 1
ATOM 2646 C C . ASP A 1 343 ? 3.91 -25.844 -6.863 1 97.44 343 ASP A C 1
ATOM 2648 O O . ASP A 1 343 ? 4.723 -25.969 -5.941 1 97.44 343 ASP A O 1
ATOM 2652 N N . PHE A 1 344 ? 2.689 -25.438 -6.68 1 98.25 344 PHE A N 1
ATOM 2653 C CA . PHE A 1 344 ? 2.17 -25.031 -5.379 1 98.25 344 PHE A CA 1
ATOM 2654 C C . PHE A 1 344 ? 2.021 -26.234 -4.453 1 98.25 344 PHE A C 1
ATOM 2656 O O . PHE A 1 344 ? 2.088 -27.375 -4.902 1 98.25 344 PHE A O 1
ATOM 2663 N N . ILE A 1 345 ? 1.931 -25.969 -3.203 1 97.94 345 ILE A N 1
ATOM 2664 C CA . ILE A 1 345 ? 1.506 -26.953 -2.207 1 97.94 345 ILE A CA 1
ATOM 2665 C C . ILE A 1 345 ? 0.14 -26.562 -1.647 1 97.94 345 ILE A C 1
ATOM 2667 O O . ILE A 1 345 ? 0.002 -25.516 -1.006 1 97.94 345 ILE A O 1
ATOM 2671 N N . LEU A 1 346 ? -0.879 -27.266 -1.929 1 98.06 346 LEU A N 1
ATOM 2672 C CA . LEU A 1 346 ? -2.242 -27.125 -1.425 1 98.06 346 LEU A CA 1
ATOM 2673 C C . LEU A 1 346 ? -2.742 -28.453 -0.868 1 98.06 346 LEU A C 1
ATOM 2675 O O . LEU A 1 346 ? -3.084 -29.375 -1.629 1 98.06 346 LEU A O 1
ATOM 2679 N N . ASP A 1 347 ? -2.779 -28.531 0.421 1 96.12 347 ASP A N 1
ATOM 2680 C CA . ASP A 1 347 ? -3.064 -29.844 0.994 1 96.12 347 ASP A CA 1
ATOM 2681 C C . ASP A 1 347 ? -3.41 -29.734 2.477 1 96.12 347 ASP A C 1
ATOM 2683 O O . ASP A 1 347 ? -3.223 -28.688 3.086 1 96.12 347 ASP A O 1
ATOM 2687 N N . PHE A 1 348 ? -4.008 -30.828 3.014 1 94 348 PHE A N 1
ATOM 2688 C CA . PHE A 1 348 ? -4.082 -31.031 4.457 1 94 348 PHE A CA 1
ATOM 2689 C C . PHE A 1 348 ? -2.725 -31.438 5.02 1 94 348 PHE A C 1
ATOM 2691 O O . PHE A 1 348 ? -2.008 -32.219 4.406 1 94 348 PHE A O 1
ATOM 2698 N N . LEU A 1 349 ? -2.371 -30.781 6.129 1 91.5 349 LEU A N 1
ATOM 2699 C CA . LEU A 1 349 ? -1.133 -31.172 6.793 1 91.5 349 LEU A CA 1
ATOM 2700 C C . LEU A 1 349 ? -1.288 -32.531 7.484 1 91.5 349 LEU A C 1
ATOM 2702 O O . LEU A 1 349 ? -2.199 -32.719 8.297 1 91.5 349 LEU A O 1
ATOM 2706 N N . PRO A 1 350 ? -0.469 -33.469 7.117 1 82.56 350 PRO A N 1
ATOM 2707 C CA . PRO A 1 350 ? -0.527 -34.75 7.852 1 82.56 350 PRO A CA 1
ATOM 2708 C C . PRO A 1 350 ? -0.07 -34.594 9.305 1 82.56 350 PRO A C 1
ATOM 2710 O O . PRO A 1 350 ? 0.978 -34 9.57 1 82.56 350 PRO A O 1
ATOM 2713 N N . LEU A 1 351 ? -0.914 -34.656 10.242 1 73.06 351 LEU A N 1
ATOM 2714 C CA . LEU A 1 351 ? -0.532 -34.531 11.641 1 73.06 351 LEU A CA 1
ATOM 2715 C C . LEU A 1 351 ? -0.245 -35.906 12.242 1 73.06 351 LEU A C 1
ATOM 2717 O O . LEU A 1 351 ? -0.821 -36.906 11.82 1 73.06 351 LEU A O 1
ATOM 2721 N N . LYS A 1 352 ? 0.901 -36.094 13.023 1 59.38 352 LYS A N 1
ATOM 2722 C CA . LYS A 1 352 ? 1.212 -37.312 13.75 1 59.38 352 LYS A CA 1
ATOM 2723 C C . LYS A 1 352 ? 0.034 -37.781 14.609 1 59.38 352 LYS A C 1
ATOM 2725 O O . LYS A 1 352 ? -0.621 -36.938 15.25 1 59.38 352 LYS A O 1
ATOM 2730 N N . PRO A 1 353 ? -0.443 -39.062 14.289 1 50.72 353 PRO A N 1
ATOM 2731 C CA . PRO A 1 353 ? -1.521 -39.594 15.141 1 50.72 353 PRO A CA 1
ATOM 2732 C C . PRO A 1 353 ? -1.247 -39.375 16.625 1 50.72 353 PRO A C 1
ATOM 2734 O O . PRO A 1 353 ? -0.122 -39.594 17.078 1 50.72 353 PRO A O 1
ATOM 2737 N N . ASN A 1 354 ? -1.331 -38.375 17.203 1 48.22 354 ASN A N 1
ATOM 2738 C CA . ASN A 1 354 ? -1.286 -38.531 18.656 1 48.22 354 ASN A CA 1
ATOM 2739 C C . ASN A 1 354 ? -2.559 -39.156 19.203 1 48.22 354 ASN A C 1
ATOM 2741 O O . ASN A 1 354 ? -3.584 -39.188 18.516 1 48.22 354 ASN A O 1
ATOM 2745 N N . ALA A 1 355 ? -2.322 -40.188 20.297 1 42.81 355 ALA A N 1
ATOM 2746 C CA . ALA A 1 355 ? -3.316 -41 20.969 1 42.81 355 ALA A CA 1
ATOM 2747 C C . ALA A 1 355 ? -4.688 -40.344 20.969 1 42.81 355 ALA A C 1
ATOM 2749 O O . ALA A 1 355 ? -5.715 -41 21.062 1 42.81 355 ALA A O 1
ATOM 2750 N N . MET A 1 356 ? -4.676 -39.188 21.266 1 42.41 356 MET A N 1
ATOM 2751 C CA . MET A 1 356 ? -5.977 -38.594 21.5 1 42.41 356 MET A CA 1
ATOM 2752 C C . MET A 1 356 ? -6.574 -38.031 20.203 1 42.41 356 MET A C 1
ATOM 2754 O O . MET A 1 356 ? -7.715 -37.594 20.188 1 42.41 356 MET A O 1
ATOM 2758 N N . CYS A 1 357 ? -5.762 -37.812 19.359 1 42.91 357 CYS A N 1
ATOM 2759 C CA . CYS A 1 357 ? -6.242 -37.094 18.188 1 42.91 357 CYS A CA 1
ATOM 2760 C C . CYS A 1 357 ? -6.676 -38.094 17.094 1 42.91 357 CYS A C 1
ATOM 2762 O O . CYS A 1 357 ? -5.836 -38.75 16.484 1 42.91 357 CYS A O 1
ATOM 2764 N N . SER A 1 358 ? -7.543 -39 17.562 1 39.25 358 SER A N 1
ATOM 2765 C CA . SER A 1 358 ? -7.996 -39.781 16.438 1 39.25 358 SER A CA 1
ATOM 2766 C C . SER A 1 358 ? -8.094 -38.969 15.164 1 39.25 358 SER A C 1
ATOM 2768 O O . SER A 1 358 ? -7.941 -39.469 14.055 1 39.25 358 SER A O 1
ATOM 2770 N N . THR A 1 359 ? -9.266 -38 15.305 1 43.25 359 THR A N 1
ATOM 2771 C CA . THR A 1 359 ? -10.094 -37.531 14.211 1 43.25 359 THR A CA 1
ATOM 2772 C C . THR A 1 359 ? -9.336 -36.5 13.383 1 43.25 359 THR A C 1
ATOM 2774 O O . THR A 1 359 ? -8.273 -36 13.797 1 43.25 359 THR A O 1
ATOM 2777 N N . ASN A 1 360 ? -10.242 -35.812 12.383 1 45.88 360 ASN A N 1
ATOM 2778 C CA . ASN A 1 360 ? -10.398 -35 11.18 1 45.88 360 ASN A CA 1
ATOM 2779 C C . ASN A 1 360 ? -9.969 -33.562 11.398 1 45.88 360 ASN A C 1
ATOM 2781 O O . ASN A 1 360 ? -10.578 -32.625 10.867 1 45.88 360 ASN A O 1
ATOM 2785 N N . GLY A 1 361 ? -9.375 -33.281 12.43 1 56.53 361 GLY A N 1
ATOM 2786 C CA . GLY A 1 361 ? -9.219 -31.844 12.523 1 56.53 361 GLY A CA 1
ATOM 2787 C C . GLY A 1 361 ? -8.227 -31.281 11.523 1 56.53 361 GLY A C 1
ATOM 2788 O O . GLY A 1 361 ? -7.395 -32.031 10.992 1 56.53 361 GLY A O 1
ATOM 2789 N N . SER A 1 362 ? -8.539 -30.266 10.469 1 77.75 362 SER A N 1
ATOM 2790 C CA . SER A 1 362 ? -7.906 -30.062 9.164 1 77.75 362 SER A CA 1
ATOM 2791 C C . SER A 1 362 ? -7.086 -28.781 9.141 1 77.75 362 SER A C 1
ATOM 2793 O O . SER A 1 362 ? -7.637 -27.688 9.258 1 77.75 362 SER A O 1
ATOM 2795 N N . ILE A 1 363 ? -5.719 -29 9.578 1 92.06 363 ILE A N 1
ATOM 2796 C CA . ILE A 1 363 ? -4.801 -27.922 9.227 1 92.06 363 ILE A CA 1
ATOM 2797 C C . ILE A 1 363 ? -4.473 -28 7.734 1 92.06 363 ILE A C 1
ATOM 2799 O O . ILE A 1 363 ? -4.066 -29.047 7.23 1 92.06 363 ILE A O 1
ATOM 2803 N N . LEU A 1 364 ? -4.801 -26.922 7.109 1 96.5 364 LEU A N 1
ATOM 2804 C CA . LEU A 1 364 ? -4.504 -26.812 5.688 1 96.5 364 LEU A CA 1
ATOM 2805 C C . LEU A 1 364 ? -3.234 -25.984 5.461 1 96.5 364 LEU A C 1
ATOM 2807 O O . LEU A 1 364 ? -2.914 -25.094 6.25 1 96.5 364 LEU A O 1
ATOM 2811 N N . VAL A 1 365 ? -2.537 -26.328 4.383 1 97.5 365 VAL A N 1
ATOM 2812 C CA . VAL A 1 365 ? -1.329 -25.594 4.008 1 97.5 365 VAL A CA 1
ATOM 2813 C C . VAL A 1 365 ? -1.452 -25.094 2.57 1 97.5 365 VAL A C 1
ATOM 2815 O O . VAL A 1 365 ? -1.792 -25.859 1.667 1 97.5 365 VAL A O 1
ATOM 2818 N N . ALA A 1 366 ? -1.284 -23.844 2.344 1 98.62 366 ALA A N 1
ATOM 2819 C CA . ALA A 1 366 ? -1.107 -23.188 1.047 1 98.62 366 ALA A CA 1
ATOM 2820 C C . ALA A 1 366 ? 0.235 -22.469 0.974 1 98.62 366 ALA A C 1
ATOM 2822 O O . ALA A 1 366 ? 0.409 -21.406 1.576 1 98.62 366 ALA A O 1
ATOM 2823 N N . ALA A 1 367 ? 1.231 -23.031 0.211 1 98.38 367 ALA A N 1
ATOM 2824 C CA . ALA A 1 367 ? 2.6 -22.516 0.242 1 98.38 367 ALA A CA 1
ATOM 2825 C C . ALA A 1 367 ? 3.34 -22.859 -1.05 1 98.38 367 ALA A C 1
ATOM 2827 O O . ALA A 1 367 ? 2.783 -23.5 -1.941 1 98.38 367 ALA A O 1
ATOM 2828 N N . GLY A 1 368 ? 4.539 -22.297 -1.187 1 98.38 368 GLY A N 1
ATOM 2829 C CA . GLY A 1 368 ? 5.426 -22.672 -2.279 1 98.38 368 GLY A CA 1
ATOM 2830 C C . GLY A 1 368 ? 4.965 -22.141 -3.625 1 98.38 368 GLY A C 1
ATOM 2831 O O . GLY A 1 368 ? 4.93 -22.875 -4.609 1 98.38 368 GLY A O 1
ATOM 2832 N N . PHE A 1 369 ? 4.715 -20.906 -3.748 1 98.31 369 PHE A N 1
ATOM 2833 C CA . PHE A 1 369 ? 4.055 -20.391 -4.938 1 98.31 369 PHE A CA 1
ATOM 2834 C C . PHE A 1 369 ? 5.082 -19.969 -5.984 1 98.31 369 PHE A C 1
ATOM 2836 O O . PHE A 1 369 ? 4.719 -19.453 -7.047 1 98.31 369 PHE A O 1
ATOM 2843 N N . SER A 1 370 ? 6.301 -20.062 -5.77 1 97.56 370 SER A N 1
ATOM 2844 C CA . SER A 1 370 ? 7.449 -20.141 -6.664 1 97.56 370 SER A CA 1
ATOM 2845 C C . SER A 1 370 ? 7.473 -18.969 -7.645 1 97.56 370 SER A C 1
ATOM 2847 O O . SER A 1 370 ? 7.797 -19.156 -8.82 1 97.56 370 SER A O 1
ATOM 2849 N N . GLY A 1 371 ? 7.035 -17.828 -7.262 1 96.75 371 GLY A N 1
ATOM 2850 C CA . GLY A 1 371 ? 7.184 -16.625 -8.055 1 96.75 371 GLY A CA 1
ATOM 2851 C C . GLY A 1 371 ? 6.059 -16.422 -9.055 1 96.75 371 GLY A C 1
ATOM 2852 O O . GLY A 1 371 ? 6.105 -15.508 -9.875 1 96.75 371 GLY A O 1
ATOM 2853 N N . HIS A 1 372 ? 5.039 -17.297 -9.055 1 97.12 372 HIS A N 1
ATOM 2854 C CA . HIS A 1 372 ? 3.977 -17.156 -10.039 1 97.12 372 HIS A CA 1
ATOM 2855 C C . HIS A 1 372 ? 2.604 -17.359 -9.414 1 97.12 372 HIS A C 1
ATOM 2857 O O . HIS A 1 372 ? 1.61 -17.531 -10.117 1 97.12 372 HIS A O 1
ATOM 2863 N N . GLY A 1 373 ? 2.498 -17.281 -8.078 1 98 373 GLY A N 1
ATOM 2864 C CA . GLY A 1 373 ? 1.276 -17.625 -7.371 1 98 373 GLY A CA 1
ATOM 2865 C C . GLY A 1 373 ? 0.334 -16.453 -7.195 1 98 373 GLY A C 1
ATOM 2866 O O . GLY A 1 373 ? -0.87 -16.641 -7.008 1 98 373 GLY A O 1
ATOM 2867 N N . PHE A 1 374 ? 0.815 -15.195 -7.246 1 98.69 374 PHE A N 1
ATOM 2868 C CA . PHE A 1 374 ? 0.004 -14.039 -6.898 1 98.69 374 PHE A CA 1
ATOM 2869 C C . PHE A 1 374 ? -1.239 -13.961 -7.777 1 98.69 374 PHE A C 1
ATOM 2871 O O . PHE A 1 374 ? -2.344 -13.727 -7.281 1 98.69 374 PHE A O 1
ATOM 2878 N N . LYS A 1 375 ? -1.08 -14.203 -9.109 1 98.62 375 LYS A N 1
ATOM 2879 C CA . LYS A 1 375 ? -2.174 -14.047 -10.062 1 98.62 375 LYS A CA 1
ATOM 2880 C C . LYS A 1 375 ? -3.256 -15.102 -9.836 1 98.62 375 LYS A C 1
ATOM 2882 O O . LYS A 1 375 ? -4.371 -14.969 -10.336 1 98.62 375 LYS A O 1
ATOM 2887 N N . MET A 1 376 ? -2.953 -16.078 -9.008 1 98.19 376 MET A N 1
ATOM 2888 C CA . MET A 1 376 ? -3.918 -17.141 -8.703 1 98.19 376 MET A CA 1
ATOM 2889 C C . MET A 1 376 ? -4.555 -16.906 -7.336 1 98.19 376 MET A C 1
ATOM 2891 O O . MET A 1 376 ? -5.324 -17.75 -6.855 1 98.19 376 MET A O 1
ATOM 2895 N N . GLY A 1 377 ? -4.285 -15.781 -6.684 1 98.62 377 GLY A N 1
ATOM 2896 C CA . GLY A 1 377 ? -4.703 -15.477 -5.324 1 98.62 377 GLY A CA 1
ATOM 2897 C C . GLY A 1 377 ? -6.16 -15.812 -5.055 1 98.62 377 GLY A C 1
ATOM 2898 O O . GLY A 1 377 ? -6.461 -16.641 -4.188 1 98.62 377 GLY A O 1
ATOM 2899 N N . PRO A 1 378 ? -7.094 -15.281 -5.859 1 98.69 378 PRO A N 1
ATOM 2900 C CA . PRO A 1 378 ? -8.516 -15.531 -5.598 1 98.69 378 PRO A CA 1
ATOM 2901 C C . PRO A 1 378 ? -8.898 -17 -5.773 1 98.69 378 PRO A C 1
ATOM 2903 O O . PRO A 1 378 ? -9.734 -17.516 -5.031 1 98.69 378 PRO A O 1
ATOM 2906 N N . LEU A 1 379 ? -8.266 -17.641 -6.75 1 98.75 379 LEU A N 1
ATOM 2907 C CA . LEU A 1 379 ? -8.562 -19.047 -6.969 1 98.75 379 LEU A CA 1
ATOM 2908 C C . LEU A 1 379 ? -8.062 -19.906 -5.805 1 98.75 379 LEU A C 1
ATOM 2910 O O . LEU A 1 379 ? -8.773 -20.797 -5.328 1 98.75 379 LEU A O 1
ATOM 2914 N N . ILE A 1 380 ? -6.82 -19.625 -5.383 1 98.81 380 ILE A N 1
ATOM 2915 C CA . ILE A 1 380 ? -6.277 -20.359 -4.25 1 98.81 380 ILE A CA 1
ATOM 2916 C C . ILE A 1 380 ? -7.148 -20.125 -3.018 1 98.81 380 ILE A C 1
ATOM 2918 O O . ILE A 1 380 ? -7.418 -21.062 -2.252 1 98.81 380 ILE A O 1
ATOM 2922 N N . GLY A 1 381 ? -7.578 -18.812 -2.809 1 98.81 381 GLY A N 1
ATOM 2923 C CA . GLY A 1 381 ? -8.492 -18.547 -1.712 1 98.81 381 GLY A CA 1
ATOM 2924 C C . GLY A 1 381 ? -9.75 -19.391 -1.753 1 98.81 381 GLY A C 1
ATOM 2925 O O . GLY A 1 381 ? -10.164 -19.953 -0.734 1 98.81 381 GLY A O 1
ATOM 2926 N N . ARG A 1 382 ? -10.359 -19.547 -2.912 1 98.56 382 ARG A N 1
ATOM 2927 C CA . ARG A 1 382 ? -11.562 -20.359 -3.098 1 98.56 382 ARG A CA 1
ATOM 2928 C C . ARG A 1 382 ? -11.281 -21.828 -2.83 1 98.56 382 ARG A C 1
ATOM 2930 O O . ARG A 1 382 ? -12.062 -22.5 -2.154 1 98.56 382 ARG A O 1
ATOM 2937 N N . ILE A 1 383 ? -10.172 -22.312 -3.318 1 98.5 383 ILE A N 1
ATOM 2938 C CA . ILE A 1 383 ? -9.789 -23.703 -3.148 1 98.5 383 ILE A CA 1
ATOM 2939 C C . ILE A 1 383 ? -9.602 -24.016 -1.665 1 98.5 383 ILE A C 1
ATOM 2941 O O . ILE A 1 383 ? -10.133 -25 -1.153 1 98.5 383 ILE A O 1
ATOM 2945 N N . MET A 1 384 ? -8.852 -23.141 -0.962 1 98.38 384 MET A N 1
ATOM 2946 C CA . MET A 1 384 ? -8.57 -23.359 0.453 1 98.38 384 MET A CA 1
ATOM 2947 C C . MET A 1 384 ? -9.852 -23.281 1.277 1 98.38 384 MET A C 1
ATOM 2949 O O . MET A 1 384 ? -10.023 -24.031 2.242 1 98.38 384 MET A O 1
ATOM 2953 N N . ALA A 1 385 ? -10.742 -22.375 0.906 1 98.5 385 ALA A N 1
ATOM 2954 C CA . ALA A 1 385 ? -12.031 -22.297 1.588 1 98.5 385 ALA A CA 1
ATOM 2955 C C . ALA A 1 385 ? -12.852 -23.562 1.372 1 98.5 385 ALA A C 1
ATOM 2957 O O . ALA A 1 385 ? -13.453 -24.094 2.312 1 98.5 385 ALA A O 1
ATOM 2958 N N . ASP A 1 386 ? -12.859 -24.062 0.121 1 97.75 386 ASP A N 1
ATOM 2959 C CA . ASP A 1 386 ? -13.57 -25.297 -0.188 1 97.75 386 ASP A CA 1
ATOM 2960 C C . ASP A 1 386 ? -13.016 -26.469 0.63 1 97.75 386 ASP A C 1
ATOM 2962 O O . ASP A 1 386 ? -13.781 -27.25 1.19 1 97.75 386 ASP A O 1
ATOM 2966 N N . LEU A 1 387 ? -11.727 -26.547 0.652 1 96.56 387 LEU A N 1
ATOM 2967 C CA . LEU A 1 387 ? -11.094 -27.625 1.408 1 96.56 387 LEU A CA 1
ATOM 2968 C C . LEU A 1 387 ? -11.43 -27.516 2.893 1 96.56 387 LEU A C 1
ATOM 2970 O O . LEU A 1 387 ? -11.734 -28.516 3.541 1 96.56 387 LEU A O 1
ATOM 2974 N N . ALA A 1 388 ? -11.367 -26.328 3.43 1 95.31 388 ALA A N 1
ATOM 2975 C CA . ALA A 1 388 ? -11.633 -26.094 4.848 1 95.31 388 ALA A CA 1
ATOM 2976 C C . ALA A 1 388 ? -13.055 -26.5 5.211 1 95.31 388 ALA A C 1
ATOM 2978 O O . ALA A 1 388 ? -13.297 -27.047 6.285 1 95.31 388 ALA A O 1
ATOM 2979 N N . LEU A 1 389 ? -14 -26.219 4.324 1 94.31 389 LEU A N 1
ATOM 2980 C CA . LEU A 1 389 ? -15.414 -26.391 4.652 1 94.31 389 LEU A CA 1
ATOM 2981 C C . LEU A 1 389 ? -15.906 -27.766 4.234 1 94.31 389 LEU A C 1
ATOM 2983 O O . LEU A 1 389 ? -16.734 -28.375 4.922 1 94.31 389 LEU A O 1
ATOM 2987 N N . ASN A 1 390 ? -15.328 -28.297 3.043 1 92.75 390 ASN A N 1
ATOM 2988 C CA . ASN A 1 390 ? -15.93 -29.484 2.443 1 92.75 390 ASN A CA 1
ATOM 2989 C C . ASN A 1 390 ? -14.938 -30.625 2.354 1 92.75 390 ASN A C 1
ATOM 2991 O O . ASN A 1 390 ? -15.32 -31.766 2.059 1 92.75 390 ASN A O 1
ATOM 2995 N N . GLY A 1 391 ? -13.719 -30.375 2.543 1 92.88 391 GLY A N 1
ATOM 2996 C CA . GLY A 1 391 ? -12.695 -31.391 2.436 1 92.88 391 GLY A CA 1
ATOM 2997 C C . GLY A 1 391 ? -12.273 -31.672 1.005 1 92.88 391 GLY A C 1
ATOM 2998 O O . GLY A 1 391 ? -11.344 -32.438 0.764 1 92.88 391 GLY A O 1
ATOM 2999 N N . THR A 1 392 ? -12.969 -31 0.096 1 93.38 392 THR A N 1
ATOM 3000 C CA . THR A 1 392 ? -12.648 -31.156 -1.318 1 93.38 392 THR A CA 1
ATOM 3001 C C . THR A 1 392 ? -12.844 -29.828 -2.061 1 93.38 392 THR A C 1
ATOM 3003 O O . THR A 1 392 ? -13.484 -28.922 -1.55 1 93.38 392 THR A O 1
ATOM 3006 N N . ALA A 1 393 ? -12.141 -29.703 -3.145 1 94.81 393 ALA A N 1
ATOM 3007 C CA . ALA A 1 393 ? -12.305 -28.562 -4.039 1 94.81 393 ALA A CA 1
ATOM 3008 C C . ALA A 1 393 ? -12.469 -29.016 -5.484 1 94.81 393 ALA A C 1
ATOM 3010 O O . ALA A 1 393 ? -11.688 -29.844 -5.977 1 94.81 393 ALA A O 1
ATOM 3011 N N . SER A 1 394 ? -13.406 -28.469 -6.156 1 90.81 394 SER A N 1
ATOM 3012 C CA . SER A 1 394 ? -13.719 -28.891 -7.52 1 90.81 394 SER A CA 1
ATOM 3013 C C . SER A 1 394 ? -12.844 -28.172 -8.531 1 90.81 394 SER A C 1
ATOM 3015 O O . SER A 1 394 ? -12.312 -27.094 -8.242 1 90.81 394 SER A O 1
ATOM 3017 N N . ASN A 1 395 ? -12.586 -28.75 -9.68 1 88 395 ASN A N 1
ATOM 3018 C CA . ASN A 1 395 ? -11.984 -28.156 -10.867 1 88 395 ASN A CA 1
ATOM 3019 C C . ASN A 1 395 ? -10.523 -27.797 -10.633 1 88 395 ASN A C 1
ATOM 3021 O O . ASN A 1 395 ? -10.031 -26.797 -11.172 1 88 395 ASN A O 1
ATOM 3025 N N . VAL A 1 396 ? -9.883 -28.422 -9.734 1 90.38 396 VAL A N 1
ATOM 3026 C CA . VAL A 1 396 ? -8.453 -28.25 -9.508 1 90.38 396 VAL A CA 1
ATOM 3027 C C . VAL A 1 396 ? -7.789 -29.609 -9.305 1 90.38 396 VAL A C 1
ATOM 3029 O O . VAL A 1 396 ? -8.344 -30.484 -8.633 1 90.38 396 VAL A O 1
ATOM 3032 N N . PRO A 1 397 ? -6.719 -29.844 -9.953 1 92.88 397 PRO A N 1
ATOM 3033 C CA . PRO A 1 397 ? -6.008 -31.109 -9.789 1 92.88 397 PRO A CA 1
ATOM 3034 C C . PRO A 1 397 ? -5.195 -31.172 -8.5 1 92.88 397 PRO A C 1
ATOM 3036 O O . PRO A 1 397 ? -3.965 -31.078 -8.531 1 92.88 397 PRO A O 1
ATOM 3039 N N . LEU A 1 398 ? -5.773 -31.469 -7.445 1 95 398 LEU A N 1
ATOM 3040 C CA . LEU A 1 398 ? -5.16 -31.391 -6.125 1 95 398 LEU A CA 1
ATOM 3041 C C . LEU A 1 398 ? -4.02 -32.406 -5.996 1 95 398 LEU A C 1
ATOM 3043 O O . LEU A 1 398 ? -3.123 -32.219 -5.168 1 95 398 LEU A O 1
ATOM 3047 N N . GLU A 1 399 ? -4.027 -33.469 -6.781 1 93.94 399 GLU A N 1
ATOM 3048 C CA . GLU A 1 399 ? -2.957 -34.438 -6.73 1 93.94 399 GLU A CA 1
ATOM 3049 C C . GLU A 1 399 ? -1.616 -33.812 -7.117 1 93.94 399 GLU A C 1
ATOM 3051 O O . GLU A 1 399 ? -0.574 -34.219 -6.582 1 93.94 399 GLU A O 1
ATOM 3056 N N . ILE A 1 400 ? -1.669 -32.844 -8 1 95.88 400 ILE A N 1
ATOM 3057 C CA . ILE A 1 400 ? -0.467 -32.188 -8.469 1 95.88 400 ILE A CA 1
ATOM 3058 C C . ILE A 1 400 ? 0.115 -31.328 -7.344 1 95.88 400 ILE A C 1
ATOM 3060 O O . ILE A 1 400 ? 1.333 -31.156 -7.254 1 95.88 400 ILE A O 1
ATOM 3064 N N . PHE A 1 401 ? -0.736 -30.875 -6.449 1 97.44 401 PHE A N 1
ATOM 3065 C CA . PHE A 1 401 ? -0.316 -29.906 -5.449 1 97.44 401 PHE A CA 1
ATOM 3066 C C . PHE A 1 401 ? -0.157 -30.562 -4.082 1 97.44 401 PHE A C 1
ATOM 3068 O O . PHE A 1 401 ? 0.084 -29.875 -3.086 1 97.44 401 PHE A O 1
ATOM 3075 N N . SER A 1 402 ? -0.284 -31.859 -4.039 1 96 402 SER A N 1
ATOM 3076 C CA . SER A 1 402 ? -0.23 -32.594 -2.783 1 96 402 SER A CA 1
ATOM 3077 C C . SER A 1 402 ? 1.181 -32.594 -2.203 1 96 402 SER A C 1
ATOM 3079 O O . SER A 1 402 ? 2.162 -32.656 -2.945 1 96 402 SER A O 1
ATOM 3081 N N . ILE A 1 403 ? 1.285 -32.594 -0.895 1 94.88 403 ILE A N 1
ATOM 3082 C CA . ILE A 1 403 ? 2.557 -32.719 -0.189 1 94.88 403 ILE A CA 1
ATOM 3083 C C . ILE A 1 403 ? 3.201 -34.062 -0.513 1 94.88 403 ILE A C 1
ATOM 3085 O O . ILE A 1 403 ? 4.43 -34.188 -0.583 1 94.88 403 ILE A O 1
ATOM 3089 N N . ARG A 1 404 ? 2.432 -35.031 -0.854 1 93.12 404 ARG A N 1
ATOM 3090 C CA . ARG A 1 404 ? 2.885 -36.406 -1.047 1 93.12 404 ARG A CA 1
ATOM 3091 C C . ARG A 1 404 ? 3.766 -36.5 -2.285 1 93.12 404 ARG A C 1
ATOM 3093 O O . ARG A 1 404 ? 4.523 -37.469 -2.426 1 93.12 404 ARG A O 1
ATOM 3100 N N . ARG A 1 405 ? 3.674 -35.531 -3.152 1 94.19 405 ARG A N 1
ATOM 3101 C CA . ARG A 1 405 ? 4.445 -35.625 -4.387 1 94.19 405 ARG A CA 1
ATOM 3102 C C . ARG A 1 405 ? 5.941 -35.531 -4.109 1 94.19 405 ARG A C 1
ATOM 3104 O O . ARG A 1 405 ? 6.762 -35.875 -4.961 1 94.19 405 ARG A O 1
ATOM 3111 N N . PHE A 1 406 ? 6.289 -35.062 -2.9 1 93.44 406 PHE A N 1
ATOM 3112 C CA . PHE A 1 406 ? 7.695 -34.875 -2.57 1 93.44 406 PHE A CA 1
ATOM 3113 C C . PHE A 1 406 ? 8.273 -36.125 -1.902 1 93.44 406 PHE A C 1
ATOM 3115 O O . PHE A 1 406 ? 9.375 -36.094 -1.351 1 93.44 406 PHE A O 1
ATOM 3122 N N . GLU A 1 407 ? 7.527 -37.156 -1.862 1 86.81 407 GLU A N 1
ATOM 3123 C CA . GLU A 1 407 ? 8.117 -38.438 -1.464 1 86.81 407 GLU A CA 1
ATOM 3124 C C . GLU A 1 407 ? 9.344 -38.75 -2.311 1 86.81 407 GLU A C 1
ATOM 3126 O O . GLU A 1 407 ? 10.281 -39.406 -1.835 1 86.81 407 GLU A O 1
ATOM 3131 N N . ASN A 1 408 ? 9.5 -38.344 -3.584 1 77.94 408 ASN A N 1
ATOM 3132 C CA . ASN A 1 408 ? 10.664 -38.5 -4.449 1 77.94 408 ASN A CA 1
ATOM 3133 C C . ASN A 1 408 ? 11.508 -37.219 -4.457 1 77.94 408 ASN A C 1
ATOM 3135 O O . ASN A 1 408 ? 12.391 -37.062 -5.305 1 77.94 408 ASN A O 1
ATOM 3139 N N . THR A 1 409 ? 11.617 -36.375 -3.598 1 75.81 409 THR A N 1
ATOM 3140 C CA . THR A 1 409 ? 12.344 -35.156 -3.281 1 75.81 409 THR A CA 1
ATOM 3141 C C . THR A 1 409 ? 12.156 -34.094 -4.379 1 75.81 409 THR A C 1
ATOM 3143 O O . THR A 1 409 ? 12.227 -32.906 -4.117 1 75.81 409 THR A O 1
ATOM 3146 N N . LEU A 1 410 ? 11.906 -34.406 -5.711 1 85.69 410 LEU A N 1
ATOM 3147 C CA . LEU A 1 410 ? 11.883 -33.438 -6.789 1 85.69 410 LEU A CA 1
ATOM 3148 C C . LEU A 1 410 ? 10.453 -33.031 -7.141 1 85.69 410 LEU A C 1
ATOM 3150 O O . LEU A 1 410 ? 10.227 -32.031 -7.801 1 85.69 410 LEU A O 1
ATOM 3154 N N . GLY A 1 411 ? 9.508 -33.75 -6.715 1 92.5 411 GLY A N 1
ATOM 3155 C CA . GLY A 1 411 ? 8.109 -33.438 -6.969 1 92.5 411 GLY A CA 1
ATOM 3156 C C . GLY A 1 411 ? 7.656 -33.812 -8.367 1 92.5 411 GLY A C 1
ATOM 3157 O O . GLY A 1 411 ? 7.992 -34.906 -8.852 1 92.5 411 GLY A O 1
ATOM 3158 N N . ASN A 1 412 ? 6.84 -33.031 -9 1 92.62 412 ASN A N 1
ATOM 3159 C CA . ASN A 1 412 ? 6.285 -33.281 -10.32 1 92.62 412 ASN A CA 1
ATOM 3160 C C . ASN A 1 412 ? 7.348 -33.188 -11.414 1 92.62 412 ASN A C 1
ATOM 3162 O O . ASN A 1 412 ? 8.258 -32.344 -11.312 1 92.62 412 ASN A O 1
ATOM 3166 N N . GLN A 1 413 ? 7.273 -33.938 -12.398 1 84.5 413 GLN A N 1
ATOM 3167 C CA . GLN A 1 413 ? 8.188 -33.875 -13.523 1 84.5 413 GLN A CA 1
ATOM 3168 C C . GLN A 1 413 ? 7.902 -32.6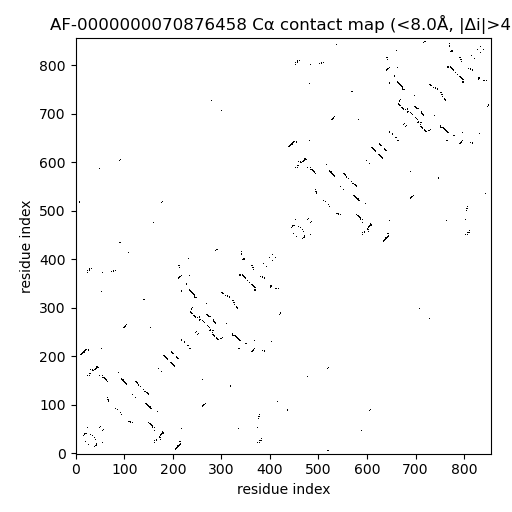56 -14.383 1 84.5 413 GLN A C 1
ATOM 3170 O O . GLN A 1 413 ? 6.742 -32.344 -14.664 1 84.5 413 GLN A O 1
ATOM 3175 N N . LYS A 1 414 ? 9.039 -31.953 -14.625 1 82.44 414 LYS A N 1
ATOM 3176 C CA . LYS A 1 414 ? 8.93 -30.75 -15.453 1 82.44 414 LYS A CA 1
ATOM 3177 C C . LYS A 1 414 ? 9.789 -30.859 -16.703 1 82.44 414 LYS A C 1
ATOM 3179 O O . L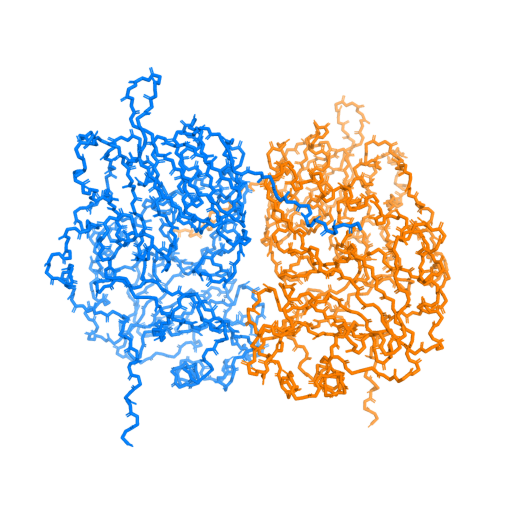YS A 1 414 ? 10.836 -31.516 -16.688 1 82.44 414 LYS A O 1
ATOM 3184 N N . GLU A 1 415 ? 9.289 -30.406 -17.734 1 67.62 415 GLU A N 1
ATOM 3185 C CA . GLU A 1 415 ? 10.125 -30.391 -18.922 1 67.62 415 GLU A CA 1
ATOM 3186 C C . GLU A 1 415 ? 11.273 -29.406 -18.781 1 67.62 415 GLU A C 1
ATOM 3188 O O . GLU A 1 415 ? 12.422 -29.719 -19.125 1 67.62 415 GLU A O 1
ATOM 3193 N N . GLU A 1 416 ? 11.055 -28.109 -18.469 1 65.38 416 GLU A N 1
ATOM 3194 C CA . GLU A 1 416 ? 12.047 -27.062 -18.266 1 65.38 416 GLU A CA 1
ATOM 3195 C C . GLU A 1 416 ? 11.75 -26.234 -17.016 1 65.38 416 GLU A C 1
ATOM 3197 O O . GLU A 1 416 ? 10.586 -26.062 -16.641 1 65.38 416 GLU A O 1
ATOM 3202 N N . SER A 1 417 ? 12.867 -26.078 -16.203 1 60.19 417 SER A N 1
ATOM 3203 C CA . SER A 1 417 ? 12.695 -25.188 -15.078 1 60.19 417 SER A CA 1
ATOM 3204 C C . SER A 1 417 ? 13.031 -23.75 -15.461 1 60.19 417 SER A C 1
ATOM 3206 O O . SER A 1 417 ? 14.039 -23.484 -16.109 1 60.19 417 SER A O 1
ATOM 3208 N N . GLN A 1 418 ? 12.062 -22.875 -15.234 1 53 418 GLN A N 1
ATOM 3209 C CA . GLN A 1 418 ? 12.328 -21.484 -15.602 1 53 418 GLN A CA 1
ATOM 3210 C C . GLN A 1 418 ? 13.188 -20.781 -14.547 1 53 418 GLN A C 1
ATOM 3212 O O . GLN A 1 418 ? 13.773 -19.734 -14.812 1 53 418 GLN A O 1
ATOM 3217 N N . VAL A 1 419 ? 13.195 -21.141 -13.18 1 51.81 419 VAL A N 1
ATOM 3218 C CA . VAL A 1 419 ? 13.914 -20.438 -12.125 1 51.81 419 VAL A CA 1
ATOM 3219 C C . VAL A 1 419 ? 15.109 -21.266 -11.664 1 51.81 419 VAL A C 1
ATOM 3221 O O . VAL A 1 419 ? 14.945 -22.375 -11.164 1 51.81 419 VAL A O 1
ATOM 3224 N N . LYS A 1 420 ? 16.281 -21.172 -12.266 1 50.94 420 LYS A N 1
ATOM 3225 C CA . LYS A 1 420 ? 17.469 -21.781 -11.68 1 50.94 420 LYS A CA 1
ATOM 3226 C C . LYS A 1 420 ? 18.141 -20.828 -10.695 1 50.94 420 LYS A C 1
ATOM 3228 O O . LYS A 1 420 ? 18.375 -19.656 -11.016 1 50.94 420 LYS A O 1
ATOM 3233 N N . PRO A 1 421 ? 18.266 -21.234 -9.367 1 47.97 421 PRO A N 1
ATOM 3234 C CA . PRO A 1 421 ? 19.062 -20.359 -8.492 1 47.97 421 PRO A CA 1
ATOM 3235 C C . PRO A 1 421 ? 20.422 -20.016 -9.078 1 47.97 421 PRO A C 1
ATOM 3237 O O . PRO A 1 421 ? 21.094 -20.875 -9.664 1 47.97 421 PRO A O 1
ATOM 3240 N N . VAL A 1 422 ? 20.75 -18.703 -9.328 1 40.47 422 VAL A N 1
ATOM 3241 C CA . VAL A 1 422 ? 22.109 -18.359 -9.695 1 40.47 422 VAL A CA 1
ATOM 3242 C C . VAL A 1 422 ? 23.078 -18.766 -8.57 1 40.47 422 VAL A C 1
ATOM 3244 O O . VAL A 1 422 ? 23.047 -18.172 -7.484 1 40.47 422 VAL A O 1
ATOM 3247 N N . VAL A 1 423 ? 23.547 -19.859 -8.5 1 41.12 423 VAL A N 1
ATOM 3248 C CA . VAL A 1 423 ? 24.578 -20.281 -7.551 1 41.12 423 VAL A CA 1
ATOM 3249 C C . VAL A 1 423 ? 25.891 -19.562 -7.844 1 41.12 423 VAL A C 1
ATOM 3251 O O . VAL A 1 423 ? 26.453 -19.703 -8.93 1 41.12 423 VAL A O 1
ATOM 3254 N N . HIS A 1 424 ? 26.141 -18.422 -7.129 1 36.78 424 HIS A N 1
ATOM 3255 C CA . HIS A 1 424 ? 27.484 -17.844 -7.227 1 36.78 424 HIS A CA 1
ATOM 3256 C C . HIS A 1 424 ? 28.547 -18.906 -6.949 1 36.78 424 HIS A C 1
ATOM 3258 O O . HIS A 1 424 ? 28.469 -19.625 -5.957 1 36.78 424 HIS A O 1
ATOM 3264 N N . SER A 1 425 ? 29.156 -19.391 -7.941 1 29.88 425 SER A N 1
ATOM 3265 C CA . SER A 1 425 ? 30.359 -20.203 -7.703 1 29.88 425 SER A CA 1
ATOM 3266 C C . SER A 1 425 ? 31.188 -19.625 -6.566 1 29.88 425 SER A C 1
ATOM 3268 O O . SER A 1 425 ? 31.453 -18.422 -6.527 1 29.88 425 SER A O 1
ATOM 3270 N N . PRO A 1 426 ? 31.375 -20.406 -5.461 1 32.78 426 PRO A N 1
ATOM 3271 C CA . PRO A 1 426 ? 32.375 -19.953 -4.5 1 32.78 426 PRO A CA 1
ATOM 3272 C C . PRO A 1 426 ? 33.656 -19.469 -5.18 1 32.78 426 PRO A C 1
ATOM 3274 O O . PRO A 1 426 ? 34 -19.922 -6.281 1 32.78 426 PRO A O 1
ATOM 3277 N N . HIS A 1 427 ? 34.062 -18.25 -5.141 1 27.45 427 HIS A N 1
ATOM 3278 C CA . HIS A 1 427 ? 35.438 -17.953 -5.484 1 27.45 427 HIS A CA 1
ATOM 3279 C C . HIS A 1 427 ? 36.375 -19.047 -5.016 1 27.45 427 HIS A C 1
ATOM 3281 O O . HIS A 1 427 ? 36.375 -19.406 -3.838 1 27.45 427 HIS A O 1
ATOM 3287 N N . LEU A 1 428 ? 36.938 -19.844 -5.938 1 22.03 428 LEU A N 1
ATOM 3288 C CA . LEU A 1 428 ? 38.25 -20.406 -5.691 1 22.03 428 LEU A CA 1
ATOM 3289 C C . LEU A 1 428 ? 39.25 -19.297 -5.387 1 22.03 428 LEU A C 1
ATOM 3291 O O . LEU A 1 428 ? 39.312 -18.281 -6.086 1 22.03 428 LEU A O 1
ATOM 3295 N N . MET B 1 1 ? -13.102 -7.98 -33.062 1 22.23 1 MET B N 1
ATOM 3296 C CA . MET B 1 1 ? -13.617 -8.266 -31.734 1 22.23 1 MET B CA 1
ATOM 3297 C C . MET B 1 1 ? -13.008 -7.32 -30.703 1 22.23 1 MET B C 1
ATOM 3299 O O . MET B 1 1 ? -11.789 -7.211 -30.594 1 22.23 1 MET B O 1
ATOM 3303 N N . ASP B 1 2 ? -13.555 -6.191 -30.406 1 27.03 2 ASP B N 1
ATOM 3304 C CA . ASP B 1 2 ? -13.18 -4.949 -29.734 1 27.03 2 ASP B CA 1
ATOM 3305 C C . ASP B 1 2 ? -12.75 -5.215 -28.297 1 27.03 2 ASP B C 1
ATOM 3307 O O . ASP B 1 2 ? -13.492 -5.828 -27.531 1 27.03 2 ASP B O 1
ATOM 3311 N N . GLY B 1 3 ? -11.539 -5.742 -28 1 33.09 3 GLY B N 1
ATOM 3312 C CA . GLY B 1 3 ? -10.891 -5.914 -26.719 1 33.09 3 GLY B CA 1
ATOM 3313 C C . GLY B 1 3 ? -11.352 -4.918 -25.672 1 33.09 3 GLY B C 1
ATOM 3314 O O . GLY B 1 3 ? -10.656 -3.947 -25.375 1 33.09 3 GLY B O 1
ATOM 3315 N N . THR B 1 4 ? -12.555 -4.707 -25.516 1 36.78 4 THR B N 1
ATOM 3316 C CA . THR B 1 4 ? -13.109 -3.668 -24.656 1 36.78 4 THR B CA 1
ATOM 3317 C C . THR B 1 4 ? -12.68 -3.885 -23.203 1 36.78 4 THR B C 1
ATOM 3319 O O . THR B 1 4 ? -12.898 -4.961 -22.641 1 36.78 4 THR B O 1
ATOM 3322 N N . GLN B 1 5 ? -11.641 -3.311 -22.797 1 46.25 5 GLN B N 1
ATOM 3323 C CA . GLN B 1 5 ? -11.234 -3.219 -21.391 1 46.25 5 GLN B CA 1
ATOM 3324 C C . GLN B 1 5 ? -12.453 -3.178 -20.469 1 46.25 5 GLN B C 1
ATOM 3326 O O . GLN B 1 5 ? -13.359 -2.365 -20.672 1 46.25 5 GLN B O 1
ATOM 3331 N N . LYS B 1 6 ? -12.844 -4.352 -19.969 1 52.25 6 LYS B N 1
ATOM 3332 C CA . LYS B 1 6 ? -13.945 -4.344 -19.016 1 52.25 6 LYS B CA 1
ATOM 3333 C C . LYS B 1 6 ? -13.891 -3.104 -18.125 1 52.25 6 LYS B C 1
ATOM 3335 O O . LYS B 1 6 ? -12.859 -2.797 -17.531 1 52.25 6 LYS B O 1
ATOM 3340 N N . GLU B 1 7 ? -14.797 -2.189 -18.375 1 60.66 7 GLU B N 1
ATOM 3341 C CA . GLU B 1 7 ? -14.906 -0.919 -17.656 1 60.66 7 GLU B CA 1
ATOM 3342 C C . GLU B 1 7 ? -15.328 -1.135 -16.203 1 60.66 7 GLU B C 1
ATOM 3344 O O . GLU B 1 7 ? -16.062 -2.076 -15.906 1 60.66 7 GLU B O 1
ATOM 3349 N N . SER B 1 8 ? -14.508 -0.659 -15.273 1 69.19 8 SER B N 1
ATOM 3350 C CA . SER B 1 8 ? -14.875 -0.563 -13.859 1 69.19 8 SER B CA 1
ATOM 3351 C C . SER B 1 8 ? -16.328 -0.163 -13.695 1 69.19 8 SER B C 1
ATOM 3353 O O . SER B 1 8 ? -16.969 0.301 -14.641 1 69.19 8 SER B O 1
ATOM 3355 N N . GLU B 1 9 ? -16.938 -0.524 -12.555 1 83.19 9 GLU B N 1
ATOM 3356 C CA . GLU B 1 9 ? -18.312 -0.109 -12.258 1 83.19 9 GLU B CA 1
ATOM 3357 C C . GLU B 1 9 ? -18.516 1.378 -12.539 1 83.19 9 GLU B C 1
ATOM 3359 O O . GLU B 1 9 ? -17.656 2.199 -12.195 1 83.19 9 GLU B O 1
ATOM 3364 N N . ALA B 1 10 ? -19.516 1.701 -13.125 1 90.81 10 ALA B N 1
ATOM 3365 C CA . ALA B 1 10 ? -19.812 3.07 -13.539 1 90.81 10 ALA B CA 1
ATOM 3366 C C . ALA B 1 10 ? -20.109 3.961 -12.336 1 90.81 10 ALA B C 1
ATOM 3368 O O . ALA B 1 10 ? -20.5 3.475 -11.273 1 90.81 10 ALA B O 1
ATOM 3369 N N . VAL B 1 11 ? -19.766 5.172 -12.438 1 95.88 11 VAL B N 1
ATOM 3370 C CA . VAL B 1 11 ? -20.172 6.191 -11.477 1 95.88 11 VAL B CA 1
ATOM 3371 C C . VAL B 1 11 ? -21.609 6.629 -11.766 1 95.88 11 VAL B C 1
ATOM 3373 O O . VAL B 1 11 ? -21.891 7.223 -12.812 1 95.88 11 VAL B O 1
ATOM 3376 N N . THR B 1 12 ? -22.516 6.305 -10.922 1 96.19 12 THR B N 1
ATOM 3377 C CA . THR B 1 12 ? -23.922 6.637 -11.07 1 96.19 12 THR B CA 1
ATOM 3378 C C . THR B 1 12 ? -24.609 6.711 -9.703 1 96.19 12 THR B C 1
ATOM 3380 O O . THR B 1 12 ? -24.016 6.352 -8.688 1 96.19 12 THR B O 1
ATOM 3383 N N . GLY B 1 13 ? -25.781 7.336 -9.664 1 94.94 13 GLY B N 1
ATOM 3384 C CA . GLY B 1 13 ? -26.578 7.312 -8.453 1 94.94 13 GLY B CA 1
ATOM 3385 C C . GLY B 1 13 ? -26.609 8.648 -7.734 1 94.94 13 GLY B C 1
ATOM 3386 O O . GLY B 1 13 ? -26.094 9.648 -8.242 1 94.94 13 GLY B O 1
ATOM 3387 N N . THR B 1 14 ? -27.406 8.656 -6.656 1 95.19 14 THR B N 1
ATOM 3388 C CA . THR B 1 14 ? -27.562 9.828 -5.805 1 95.19 14 THR B CA 1
ATOM 3389 C C . THR B 1 14 ? -27.031 9.555 -4.398 1 95.19 14 THR B C 1
ATOM 3391 O O . THR B 1 14 ? -27.328 8.508 -3.818 1 95.19 14 THR B O 1
ATOM 3394 N N . TYR B 1 15 ? -26.297 10.484 -3.902 1 96.5 15 TYR B N 1
ATOM 3395 C CA . TYR B 1 15 ? -25.656 10.305 -2.607 1 96.5 15 TYR B CA 1
ATOM 3396 C C . TYR B 1 15 ? -25.875 11.516 -1.714 1 96.5 15 TYR B C 1
ATOM 3398 O O . TYR B 1 15 ? -26.094 12.625 -2.207 1 96.5 15 TYR B O 1
ATOM 3406 N N . ASP B 1 16 ? -25.828 11.234 -0.376 1 96.19 16 ASP B N 1
ATOM 3407 C CA . ASP B 1 16 ? -25.797 12.359 0.553 1 96.19 16 ASP B CA 1
ATOM 3408 C C . ASP B 1 16 ? -24.531 13.195 0.35 1 96.19 16 ASP B C 1
ATOM 3410 O O . ASP B 1 16 ? -24.578 14.422 0.441 1 96.19 16 ASP B O 1
ATOM 3414 N N . ALA B 1 17 ? -23.422 12.508 0.067 1 97.25 17 ALA B N 1
ATOM 3415 C CA . ALA B 1 17 ? -22.156 13.219 -0.114 1 97.25 17 ALA B CA 1
ATOM 3416 C C . ALA B 1 17 ? -21.281 12.516 -1.151 1 97.25 17 ALA B C 1
ATOM 3418 O O . ALA B 1 17 ? -21.219 11.289 -1.194 1 97.25 17 ALA B O 1
ATOM 3419 N N . ILE B 1 18 ? -20.641 13.273 -1.976 1 98.19 18 ILE B N 1
ATOM 3420 C CA . ILE B 1 18 ? -19.594 12.797 -2.881 1 98.19 18 ILE B CA 1
ATOM 3421 C C . ILE B 1 18 ? -18.25 13.391 -2.48 1 98.19 18 ILE B C 1
ATOM 3423 O O . ILE B 1 18 ? -18.109 14.609 -2.365 1 98.19 18 ILE B O 1
ATOM 3427 N N . VAL B 1 19 ? -17.297 12.57 -2.199 1 98.88 19 VAL B N 1
ATOM 3428 C CA . VAL B 1 19 ? -15.945 12.984 -1.815 1 98.88 19 VAL B CA 1
ATOM 3429 C C . VAL B 1 19 ? -14.984 12.758 -2.98 1 98.88 19 VAL B C 1
ATOM 3431 O O . VAL B 1 19 ? -14.867 11.641 -3.494 1 98.88 19 VAL B O 1
ATOM 3434 N N . ILE B 1 20 ? -14.289 13.828 -3.395 1 98.62 20 ILE B N 1
ATOM 3435 C CA . ILE B 1 20 ? -13.359 13.781 -4.516 1 98.62 20 ILE B CA 1
ATOM 3436 C C . ILE B 1 20 ? -11.922 13.703 -3.996 1 98.62 20 ILE B C 1
ATOM 3438 O O . ILE B 1 20 ? -11.422 14.664 -3.4 1 98.62 20 ILE B O 1
ATOM 3442 N N . GLY B 1 21 ? -11.219 12.617 -4.305 1 98.62 21 GLY B N 1
ATOM 3443 C CA . GLY B 1 21 ? -9.875 12.352 -3.807 1 98.62 21 GLY B CA 1
ATOM 3444 C C . GLY B 1 21 ? -9.852 11.336 -2.68 1 98.62 21 GLY B C 1
ATOM 3445 O O . GLY B 1 21 ? -10.453 11.547 -1.628 1 98.62 21 GLY B O 1
ATOM 3446 N N . ALA B 1 22 ? -9.125 10.258 -2.881 1 98.75 22 ALA B N 1
ATOM 3447 C CA . ALA B 1 22 ? -9.164 9.148 -1.928 1 98.75 22 ALA B CA 1
ATOM 3448 C C . ALA B 1 22 ? -7.828 9.008 -1.197 1 98.75 22 ALA B C 1
ATOM 3450 O O . ALA B 1 22 ? -7.406 7.895 -0.875 1 98.75 22 ALA B O 1
ATOM 3451 N N . GLY B 1 23 ? -7.07 10.109 -1.002 1 98.62 23 GLY B N 1
ATOM 3452 C CA . GLY B 1 23 ? -5.988 10.109 -0.032 1 98.62 23 GLY B CA 1
ATOM 3453 C C . GLY B 1 23 ? -6.469 10 1.402 1 98.62 23 GLY B C 1
ATOM 3454 O O . GLY B 1 23 ? -7.613 9.617 1.649 1 98.62 23 GLY B O 1
ATOM 3455 N N . ILE B 1 24 ? -5.633 10.344 2.309 1 98.88 24 ILE B N 1
ATOM 3456 C CA . ILE B 1 24 ? -5.953 10.141 3.719 1 98.88 24 ILE B CA 1
ATOM 3457 C C . ILE B 1 24 ? -7.129 11.039 4.113 1 98.88 24 ILE B C 1
ATOM 3459 O O . ILE B 1 24 ? -8.008 10.617 4.863 1 98.88 24 ILE B O 1
ATOM 3463 N N . ILE B 1 25 ? -7.195 12.289 3.568 1 98.88 25 ILE B N 1
ATOM 3464 C CA . ILE B 1 25 ? -8.234 13.25 3.932 1 98.88 25 ILE B CA 1
ATOM 3465 C C . ILE B 1 25 ? -9.578 12.781 3.389 1 98.88 25 ILE B C 1
ATOM 3467 O O . ILE B 1 25 ? -10.562 12.695 4.133 1 98.88 25 ILE B O 1
ATOM 3471 N N . GLY B 1 26 ? -9.625 12.453 2.113 1 98.94 26 GLY B N 1
ATOM 3472 C CA . GLY B 1 26 ? -10.875 12.008 1.516 1 98.94 26 GLY B CA 1
ATOM 3473 C C . GLY B 1 26 ? -11.367 10.68 2.072 1 98.94 26 GLY B C 1
ATOM 3474 O O . GLY B 1 26 ? -12.562 10.508 2.316 1 98.94 26 GLY B O 1
ATOM 3475 N N . SER B 1 27 ? -10.477 9.742 2.273 1 98.94 27 SER B N 1
ATOM 3476 C CA . SER B 1 27 ? -10.852 8.438 2.814 1 98.94 27 SER B CA 1
ATOM 3477 C C . SER B 1 27 ? -11.383 8.562 4.238 1 98.94 27 SER B C 1
ATOM 3479 O O . SER B 1 27 ? -12.367 7.91 4.598 1 98.94 27 SER B O 1
ATOM 3481 N N . SER B 1 28 ? -10.75 9.43 5.055 1 98.94 28 SER B N 1
ATOM 3482 C CA . SER B 1 28 ? -11.219 9.672 6.418 1 98.94 28 SER B CA 1
ATOM 3483 C C . SER B 1 28 ? -12.578 10.359 6.422 1 98.94 28 SER B C 1
ATOM 3485 O O . SER B 1 28 ? -13.43 10.055 7.258 1 98.94 28 SER B O 1
ATOM 3487 N N . THR B 1 29 ? -12.742 11.281 5.473 1 98.94 29 THR B N 1
ATOM 3488 C CA . THR B 1 29 ? -14.016 11.977 5.355 1 98.94 29 THR B CA 1
ATOM 3489 C C . THR B 1 29 ? -15.125 11.008 4.965 1 98.94 29 THR B C 1
ATOM 3491 O O . THR B 1 29 ? -16.203 11.016 5.566 1 98.94 29 THR B O 1
ATOM 3494 N N . ALA B 1 30 ? -14.875 10.148 3.969 1 98.94 30 ALA B N 1
ATOM 3495 C CA . ALA B 1 30 ? -15.852 9.148 3.531 1 98.94 30 ALA B CA 1
ATOM 3496 C C . ALA B 1 30 ? -16.219 8.203 4.676 1 98.94 30 ALA B C 1
ATOM 3498 O O . ALA B 1 30 ? -17.391 7.883 4.863 1 98.94 30 ALA B O 1
ATOM 3499 N N . TYR B 1 31 ? -15.25 7.812 5.48 1 98.94 31 TYR B N 1
ATOM 3500 C CA . TYR B 1 31 ? -15.461 6.953 6.641 1 98.94 31 TYR B CA 1
ATOM 3501 C C . TYR B 1 31 ? -16.359 7.629 7.664 1 98.94 31 TYR B C 1
ATOM 3503 O O . TYR B 1 31 ? -17.359 7.043 8.109 1 98.94 31 TYR B O 1
ATOM 3511 N N . GLN B 1 32 ? -16.047 8.875 7.961 1 98.94 32 GLN B N 1
ATOM 3512 C CA . GLN B 1 32 ? -16.812 9.602 8.977 1 98.94 32 GLN B CA 1
ATOM 3513 C C . GLN B 1 32 ? -18.266 9.797 8.547 1 98.94 32 GLN B C 1
ATOM 3515 O O . GLN B 1 32 ? -19.188 9.633 9.344 1 98.94 32 GLN B O 1
ATOM 3520 N N . LEU B 1 33 ? -18.5 10.117 7.289 1 98.88 33 LEU B N 1
ATOM 3521 C CA . LEU B 1 33 ? -19.844 10.32 6.77 1 98.88 33 LEU B CA 1
ATOM 3522 C C . LEU B 1 33 ? -20.625 9.008 6.742 1 98.88 33 LEU B C 1
ATOM 3524 O O . LEU B 1 33 ? -21.766 8.945 7.188 1 98.88 33 LEU B O 1
ATOM 3528 N N . ALA B 1 34 ? -20 7.93 6.223 1 98.88 34 ALA B N 1
ATOM 3529 C CA . ALA B 1 34 ? -20.656 6.629 6.129 1 98.88 34 ALA B CA 1
ATOM 3530 C C . ALA B 1 34 ? -20.984 6.082 7.516 1 98.88 34 ALA B C 1
ATOM 3532 O O . ALA B 1 34 ? -22.062 5.52 7.719 1 98.88 34 ALA B O 1
ATOM 3533 N N . LYS B 1 35 ? -20.062 6.254 8.422 1 98.62 35 LYS B N 1
ATOM 3534 C CA . LYS B 1 35 ? -20.266 5.805 9.797 1 98.62 35 LYS B CA 1
ATOM 3535 C C . LYS B 1 35 ? -21.5 6.449 10.422 1 98.62 35 LYS B C 1
ATOM 3537 O O . LYS B 1 35 ? -22.156 5.844 11.258 1 98.62 35 LYS B O 1
ATOM 3542 N N . ARG B 1 36 ? -21.828 7.602 9.961 1 98.5 36 ARG B N 1
ATOM 3543 C CA . ARG B 1 36 ? -22.984 8.352 10.469 1 98.5 36 ARG B CA 1
ATOM 3544 C C . ARG B 1 36 ? -24.234 8.047 9.664 1 98.5 36 ARG B C 1
ATOM 3546 O O . ARG B 1 36 ? -25.203 8.812 9.703 1 98.5 36 ARG B O 1
ATOM 3553 N N . GLY B 1 37 ? -24.234 7.035 8.812 1 98.44 37 GLY B N 1
ATOM 3554 C CA . GLY B 1 37 ? -25.406 6.52 8.125 1 98.44 37 GLY B CA 1
ATOM 3555 C C . GLY B 1 37 ? -25.703 7.234 6.824 1 98.44 37 GLY B C 1
ATOM 3556 O O . GLY B 1 37 ? -26.797 7.098 6.266 1 98.44 37 GLY B O 1
ATOM 3557 N N . LYS B 1 38 ? -24.75 7.992 6.293 1 98.5 38 LYS B N 1
ATOM 3558 C CA . LYS B 1 38 ? -24.969 8.711 5.047 1 98.5 38 LYS B CA 1
ATOM 3559 C C . LYS B 1 38 ? -24.531 7.883 3.842 1 98.5 38 LYS B C 1
ATOM 3561 O O . LYS B 1 38 ? -23.594 7.098 3.936 1 98.5 38 LYS B O 1
ATOM 3566 N N . SER B 1 39 ? -25.281 8.016 2.779 1 98.5 39 SER B N 1
ATOM 3567 C CA . SER B 1 39 ? -24.812 7.453 1.519 1 98.5 39 SER B CA 1
ATOM 3568 C C . SER B 1 39 ? -23.656 8.273 0.937 1 98.5 39 SER B C 1
ATOM 3570 O O . SER B 1 39 ? -23.812 9.477 0.702 1 98.5 39 SER B O 1
ATOM 3572 N N . VAL B 1 40 ? -22.516 7.625 0.732 1 98.81 40 VAL B N 1
ATOM 3573 C CA . VAL B 1 40 ? -21.297 8.344 0.354 1 98.81 40 VAL B CA 1
ATOM 3574 C C . VAL B 1 40 ? -20.672 7.695 -0.881 1 98.81 40 VAL B C 1
ATOM 3576 O O . VAL B 1 40 ? -20.625 6.469 -0.99 1 98.81 40 VAL B O 1
ATOM 3579 N N . LEU B 1 41 ? -20.266 8.5 -1.859 1 98.75 41 LEU B N 1
ATOM 3580 C CA . LEU B 1 41 ? -19.438 8.086 -2.99 1 98.75 41 LEU B CA 1
ATOM 3581 C C . LEU B 1 41 ? -18.031 8.664 -2.883 1 98.75 41 LEU B C 1
ATOM 3583 O O . LEU B 1 41 ? -17.859 9.891 -2.816 1 98.75 41 LEU B O 1
ATOM 3587 N N . LEU B 1 42 ? -17.047 7.824 -2.746 1 98.88 42 LEU B N 1
ATOM 3588 C CA . LEU B 1 42 ? -15.641 8.227 -2.752 1 98.88 42 LEU B CA 1
ATOM 3589 C C . LEU B 1 42 ? -15.016 8 -4.125 1 98.88 42 LEU B C 1
ATOM 3591 O O . LEU B 1 42 ? -15.023 6.883 -4.641 1 98.88 42 LEU B O 1
ATOM 3595 N N . LEU B 1 43 ? -14.445 9.07 -4.691 1 98.56 43 LEU B N 1
ATOM 3596 C CA . LEU B 1 43 ? -13.898 9.023 -6.043 1 98.56 43 LEU B CA 1
ATOM 3597 C C . LEU B 1 43 ? -12.391 9.266 -6.027 1 98.56 43 LEU B C 1
ATOM 3599 O O . LEU B 1 43 ? -11.891 10.086 -5.254 1 98.56 43 LEU B O 1
ATOM 3603 N N . GLU B 1 44 ? -11.68 8.586 -6.844 1 98.12 44 GLU B N 1
ATOM 3604 C CA . GLU B 1 44 ? -10.258 8.781 -7.098 1 98.12 44 GLU B CA 1
ATOM 3605 C C . GLU B 1 44 ? -9.945 8.688 -8.586 1 98.12 44 GLU B C 1
ATOM 3607 O O . GLU B 1 44 ? -10.445 7.793 -9.273 1 98.12 44 GLU B O 1
ATOM 3612 N N . GLN B 1 45 ? -9.18 9.664 -9.094 1 96.5 45 GLN B N 1
ATOM 3613 C CA . GLN B 1 45 ? -8.898 9.688 -10.523 1 96.5 45 GLN B CA 1
ATOM 3614 C C . GLN B 1 45 ? -7.871 8.625 -10.898 1 96.5 45 GLN B C 1
ATOM 3616 O O . GLN B 1 45 ? -7.836 8.164 -12.039 1 96.5 45 GLN B O 1
ATOM 3621 N N . PHE B 1 46 ? -7.039 8.203 -9.969 1 94.88 46 PHE B N 1
ATOM 3622 C CA . PHE B 1 46 ? -6.047 7.16 -10.18 1 94.88 46 PHE B CA 1
ATOM 3623 C C . PHE B 1 46 ? -6.48 5.855 -9.516 1 94.88 46 PHE B C 1
ATOM 3625 O O . PHE B 1 46 ? -7.645 5.707 -9.133 1 94.88 46 PHE B O 1
ATOM 3632 N N . ASP B 1 47 ? -5.566 4.906 -9.453 1 95.56 47 ASP B N 1
ATOM 3633 C CA . ASP B 1 47 ? -5.797 3.721 -8.633 1 95.56 47 ASP B CA 1
ATOM 3634 C C . ASP B 1 47 ? -5.844 4.078 -7.145 1 95.56 47 ASP B C 1
ATOM 3636 O O . ASP B 1 47 ? -5.109 4.961 -6.691 1 95.56 47 ASP B O 1
ATOM 3640 N N . PHE B 1 48 ? -6.785 3.412 -6.422 1 97.25 48 PHE B N 1
ATOM 3641 C CA . PHE B 1 48 ? -6.648 3.51 -4.977 1 97.25 48 PHE B CA 1
ATOM 3642 C C . PHE B 1 48 ? -5.238 3.127 -4.539 1 97.25 48 PHE B C 1
ATOM 3644 O O . PHE B 1 48 ? -4.609 2.256 -5.145 1 97.25 48 PHE B O 1
ATOM 3651 N N . LEU B 1 49 ? -4.734 3.85 -3.547 1 97.06 49 LEU B N 1
ATOM 3652 C CA . LEU B 1 49 ? -3.438 3.615 -2.922 1 97.06 49 LEU B CA 1
ATOM 3653 C C . LEU B 1 49 ? -2.303 3.918 -3.895 1 97.06 49 LEU B C 1
ATOM 3655 O O . LEU B 1 49 ? -1.202 3.379 -3.758 1 97.06 49 LEU B O 1
ATOM 3659 N N . HIS B 1 50 ? -2.52 4.758 -4.898 1 93.62 50 HIS B N 1
ATOM 3660 C CA . HIS B 1 50 ? -1.468 5.164 -5.824 1 93.62 50 HIS B CA 1
ATOM 3661 C C . HIS B 1 50 ? -0.354 5.91 -5.098 1 93.62 50 HIS B C 1
ATOM 3663 O O . HIS B 1 50 ? -0.544 6.375 -3.969 1 93.62 50 HIS B O 1
ATOM 3669 N N . HIS B 1 51 ? 0.774 6.098 -5.805 1 91.19 51 HIS B N 1
ATOM 3670 C CA . HIS B 1 51 ? 1.957 6.727 -5.23 1 91.19 51 HIS B CA 1
ATOM 3671 C C . HIS B 1 51 ? 2.244 8.07 -5.891 1 91.19 51 HIS B C 1
ATOM 3673 O O . HIS B 1 51 ? 3.354 8.594 -5.777 1 91.19 51 HIS B O 1
ATOM 3679 N N . ILE B 1 52 ? 1.289 8.586 -6.531 1 89.88 52 ILE B N 1
ATOM 3680 C CA . ILE B 1 52 ? 1.471 9.781 -7.352 1 89.88 52 ILE B CA 1
ATOM 3681 C C . ILE B 1 52 ? 1.282 11.031 -6.492 1 89.88 52 ILE B C 1
ATOM 3683 O O . ILE B 1 52 ? 1.91 12.062 -6.742 1 89.88 52 ILE B O 1
ATOM 3687 N N . GLY B 1 53 ? 0.482 10.953 -5.492 1 93.25 53 GLY B N 1
ATOM 3688 C CA . GLY B 1 53 ? 0.151 12.094 -4.656 1 93.25 53 GLY B CA 1
ATOM 3689 C C . GLY B 1 53 ? 0.904 12.109 -3.342 1 93.25 53 GLY B C 1
ATOM 3690 O O . GLY B 1 53 ? 2.098 11.805 -3.299 1 93.25 53 GLY B O 1
ATOM 3691 N N . SER B 1 54 ? 0.224 12.555 -2.318 1 96.44 54 SER B N 1
ATOM 3692 C CA . SER B 1 54 ? 0.882 12.789 -1.037 1 96.44 54 SER B CA 1
ATOM 3693 C C . SER B 1 54 ? 0.588 11.664 -0.049 1 96.44 54 SER B C 1
ATOM 3695 O O . SER B 1 54 ? 1.281 11.516 0.96 1 96.44 54 SER B O 1
ATOM 3697 N N . SER B 1 55 ? -0.411 10.867 -0.301 1 97.31 55 SER B N 1
ATOM 3698 C CA . SER B 1 55 ? -0.925 9.953 0.71 1 97.31 55 SER B CA 1
ATOM 3699 C C . SER B 1 55 ? -0.476 8.516 0.438 1 97.31 55 SER B C 1
ATOM 3701 O O . SER B 1 55 ? -1.304 7.637 0.198 1 97.31 55 SER B O 1
ATOM 3703 N N . HIS B 1 56 ? 0.802 8.234 0.527 1 95.19 56 HIS B N 1
ATOM 3704 C CA . HIS B 1 56 ? 1.323 6.895 0.278 1 95.19 56 HIS B CA 1
ATOM 3705 C C . HIS B 1 56 ? 2.633 6.664 1.026 1 95.19 56 HIS B C 1
ATOM 3707 O O . HIS B 1 56 ? 3.203 7.602 1.589 1 95.19 56 HIS B O 1
ATOM 3713 N N . GLY B 1 57 ? 3.037 5.387 0.988 1 93.06 57 GLY B N 1
ATOM 3714 C CA . GLY B 1 57 ? 4.34 5.062 1.543 1 93.06 57 GLY B CA 1
ATOM 3715 C C . GLY B 1 57 ? 4.262 4.277 2.838 1 93.06 57 GLY B C 1
ATOM 3716 O O . GLY B 1 57 ? 3.172 3.904 3.277 1 93.06 57 GLY B O 1
ATOM 3717 N N . GLU B 1 58 ? 5.402 4.152 3.459 1 92 58 GLU B N 1
ATOM 3718 C CA . GLU B 1 58 ? 5.523 3.238 4.59 1 92 58 GLU B CA 1
ATOM 3719 C C . GLU B 1 58 ? 5.383 3.98 5.918 1 92 58 GLU B C 1
ATOM 3721 O O . GLU B 1 58 ? 4.98 3.393 6.922 1 92 58 GLU B O 1
ATOM 3726 N N . SER B 1 59 ? 5.727 5.281 5.852 1 94.5 59 SER B N 1
ATOM 3727 C CA . SER B 1 59 ? 5.695 5.934 7.156 1 94.5 59 SER B CA 1
ATOM 3728 C C . SER B 1 59 ? 5.465 7.434 7.02 1 94.5 59 SER B C 1
ATOM 3730 O O . SER B 1 59 ? 5.957 8.062 6.078 1 94.5 59 SER B O 1
ATOM 3732 N N . ARG B 1 60 ? 4.695 7.93 7.91 1 97.44 60 ARG B N 1
ATOM 3733 C CA . ARG B 1 60 ? 4.559 9.344 8.227 1 97.44 60 ARG B CA 1
ATOM 3734 C C . ARG B 1 60 ? 4.762 9.594 9.719 1 97.44 60 ARG B C 1
ATOM 3736 O O . ARG B 1 60 ? 4.301 8.812 10.555 1 97.44 60 ARG B O 1
ATOM 3743 N N . THR B 1 61 ? 5.516 10.68 10 1 98.06 61 THR B N 1
ATOM 3744 C CA . THR B 1 61 ? 5.699 11.023 11.414 1 98.06 61 THR B CA 1
ATOM 3745 C C . THR B 1 61 ? 4.402 11.562 12.008 1 98.06 61 THR B C 1
ATOM 3747 O O . THR B 1 61 ? 3.682 12.32 11.359 1 98.06 61 THR B O 1
ATOM 3750 N N . ILE B 1 62 ? 4.09 11.172 13.172 1 98.62 62 ILE B N 1
ATOM 3751 C CA . ILE B 1 62 ? 3.025 11.766 13.977 1 98.62 62 ILE B CA 1
ATOM 3752 C C . ILE B 1 62 ? 3.607 12.328 15.273 1 98.62 62 ILE B C 1
ATOM 3754 O O . ILE B 1 62 ? 4.406 11.664 15.938 1 98.62 62 ILE B O 1
ATOM 3758 N N . ARG B 1 63 ? 3.234 13.492 15.602 1 98.56 63 ARG B N 1
ATOM 3759 C CA . ARG B 1 63 ? 3.754 14.219 16.75 1 98.56 63 ARG B CA 1
ATOM 3760 C C . ARG B 1 63 ? 2.756 15.266 17.25 1 98.56 63 ARG B C 1
ATOM 3762 O O . ARG B 1 63 ? 1.915 15.734 16.469 1 98.56 63 ARG B O 1
ATOM 3769 N N . VAL B 1 64 ? 2.896 15.586 18.516 1 98.19 64 VAL B N 1
ATOM 3770 C CA . VAL B 1 64 ? 2.062 16.625 19.109 1 98.19 64 VAL B CA 1
ATOM 3771 C C . VAL B 1 64 ? 2.791 17.969 19.047 1 98.19 64 VAL B C 1
ATOM 3773 O O . VAL B 1 64 ? 2.182 19.016 19.25 1 98.19 64 VAL B O 1
ATOM 3776 N N . THR B 1 65 ? 4.047 17.953 18.719 1 98.06 65 THR B N 1
ATOM 3777 C CA . THR B 1 65 ? 4.918 19.125 18.828 1 98.06 65 THR B CA 1
ATOM 3778 C C . THR B 1 65 ? 4.723 20.047 17.625 1 98.06 65 THR B C 1
ATOM 3780 O O . THR B 1 65 ? 5.047 19.688 16.5 1 98.06 65 THR B O 1
ATOM 3783 N N . TYR B 1 66 ? 4.199 21.25 17.859 1 96.94 66 TYR B N 1
ATOM 3784 C CA . TYR B 1 66 ? 4.023 22.312 16.875 1 96.94 66 TYR B CA 1
ATOM 3785 C C . TYR B 1 66 ? 4.352 23.672 17.469 1 96.94 66 TYR B C 1
ATOM 3787 O O . TYR B 1 66 ? 4.07 23.922 18.641 1 96.94 66 TYR B O 1
ATOM 3795 N N . PRO B 1 67 ? 4.93 24.516 16.641 1 96.19 67 PRO B N 1
ATOM 3796 C CA . PRO B 1 67 ? 5.086 25.891 17.109 1 96.19 67 PRO B CA 1
ATOM 3797 C C . PRO B 1 67 ? 3.756 26.625 17.219 1 96.19 67 PRO B C 1
ATOM 3799 O O . PRO B 1 67 ? 3.637 27.578 18.016 1 96.19 67 PRO B O 1
ATOM 3802 N N . GLU B 1 68 ? 2.801 26.266 16.422 1 95.69 68 GLU B N 1
ATOM 3803 C CA . GLU B 1 68 ? 1.466 26.844 16.516 1 95.69 68 GLU B CA 1
ATOM 3804 C C . GLU B 1 68 ? 0.604 26.109 17.531 1 95.69 68 GLU B C 1
ATOM 3806 O O . GLU B 1 68 ? 0.367 24.906 17.391 1 95.69 68 GLU B O 1
ATOM 3811 N N . LEU B 1 69 ? 0.062 26.781 18.469 1 96.19 69 LEU B N 1
ATOM 3812 C CA . LEU B 1 69 ? -0.686 26.172 19.562 1 96.19 69 LEU B CA 1
ATOM 3813 C C . LEU B 1 69 ? -1.907 25.422 19.047 1 96.19 69 LEU B C 1
ATOM 3815 O O . LEU B 1 69 ? -2.266 24.375 19.578 1 96.19 69 LEU B O 1
ATOM 3819 N N . TYR B 1 70 ? -2.59 25.953 18.016 1 96.44 70 TYR B N 1
ATOM 3820 C CA . TYR B 1 70 ? -3.816 25.328 17.531 1 96.44 70 TYR B CA 1
ATOM 3821 C C . TYR B 1 70 ? -3.539 23.938 16.969 1 96.44 70 TYR B C 1
ATOM 3823 O O . TYR B 1 70 ? -4.383 23.047 17.047 1 96.44 70 TYR B O 1
ATOM 3831 N N . TYR B 1 71 ? -2.344 23.672 16.391 1 97.44 71 TYR B N 1
ATOM 3832 C CA . TYR B 1 71 ? -2.029 22.344 15.906 1 97.44 71 TYR B CA 1
ATOM 3833 C C . TYR B 1 71 ? -1.758 21.391 17.062 1 97.44 71 TYR B C 1
ATOM 3835 O O . TYR B 1 71 ? -2.146 20.219 17.016 1 97.44 71 TYR B O 1
ATOM 3843 N N . THR B 1 72 ? -1.041 21.875 18.109 1 97.69 72 THR B N 1
ATOM 3844 C CA . THR B 1 72 ? -0.824 21.062 19.297 1 97.69 72 THR B CA 1
ATOM 3845 C C . THR B 1 72 ? -2.154 20.609 19.891 1 97.69 72 THR B C 1
ATOM 3847 O O . THR B 1 72 ? -2.328 19.453 20.234 1 97.69 72 THR B O 1
ATOM 3850 N N . LYS B 1 73 ? -3.119 21.531 19.953 1 97.31 73 LYS B N 1
ATOM 3851 C CA . LYS B 1 73 ? -4.445 21.234 20.484 1 97.31 73 LYS B CA 1
ATOM 3852 C C . LYS B 1 73 ? -5.184 20.25 19.578 1 97.31 73 LYS B C 1
ATOM 3854 O O . LYS B 1 73 ? -5.805 19.297 20.062 1 97.31 73 LYS B O 1
ATOM 3859 N N . MET B 1 74 ? -5.094 20.438 18.297 1 97.69 74 MET B N 1
ATOM 3860 C CA . MET B 1 74 ? -5.762 19.594 17.312 1 97.69 74 MET B CA 1
ATOM 3861 C C . MET B 1 74 ? -5.223 18.172 17.359 1 97.69 74 MET B C 1
ATOM 3863 O O . MET B 1 74 ? -5.977 17.203 17.188 1 97.69 74 MET B O 1
ATOM 3867 N N . MET B 1 75 ? -3.947 18.016 17.656 1 97.88 75 MET B N 1
ATOM 3868 C CA . MET B 1 75 ? -3.326 16.703 17.656 1 97.88 75 MET B CA 1
ATOM 3869 C C . MET B 1 75 ? -3.854 15.844 18.797 1 97.88 75 MET B C 1
ATOM 3871 O O . MET B 1 75 ? -3.906 14.617 18.672 1 97.88 75 MET B O 1
ATOM 3875 N N . LYS B 1 76 ? -4.289 16.453 19.891 1 96.31 76 LYS B N 1
ATOM 3876 C CA . LYS B 1 76 ? -4.895 15.664 20.953 1 96.31 76 LYS B CA 1
ATOM 3877 C C . LYS B 1 76 ? -6.105 14.883 20.453 1 96.31 76 LYS B C 1
ATOM 3879 O O . LYS B 1 76 ? -6.223 13.688 20.719 1 96.31 76 LYS B O 1
ATOM 3884 N N . GLU B 1 77 ? -6.91 15.578 19.734 1 97.19 77 GLU B N 1
ATOM 3885 C CA . GLU B 1 77 ? -8.102 14.93 19.188 1 97.19 77 GLU B CA 1
ATOM 3886 C C . GLU B 1 77 ? -7.738 13.969 18.062 1 97.19 77 GLU B C 1
ATOM 3888 O O . GLU B 1 77 ? -8.344 12.906 17.922 1 97.19 77 GLU B O 1
ATOM 3893 N N . ALA B 1 78 ? -6.754 14.336 17.234 1 98.31 78 ALA B N 1
ATOM 3894 C CA . ALA B 1 78 ? -6.332 13.469 16.141 1 98.31 78 ALA B CA 1
ATOM 3895 C C . ALA B 1 78 ? -5.879 12.109 16.656 1 98.31 78 ALA B C 1
ATOM 3897 O O . ALA B 1 78 ? -6.238 11.07 16.078 1 98.31 78 ALA B O 1
ATOM 3898 N N . TYR B 1 79 ? -5.117 12.102 17.781 1 98.31 79 TYR B N 1
ATOM 3899 C CA . TYR B 1 79 ? -4.652 10.844 18.359 1 98.31 79 TYR B CA 1
ATOM 3900 C C . TYR B 1 79 ? -5.828 9.977 18.781 1 98.31 79 TYR B C 1
ATOM 3902 O O . TYR B 1 79 ? -5.824 8.766 18.562 1 98.31 79 TYR B O 1
ATOM 3910 N N . GLN B 1 80 ? -6.828 10.562 19.359 1 98.06 80 GLN B N 1
ATOM 3911 C CA . GLN B 1 80 ? -8.008 9.836 19.797 1 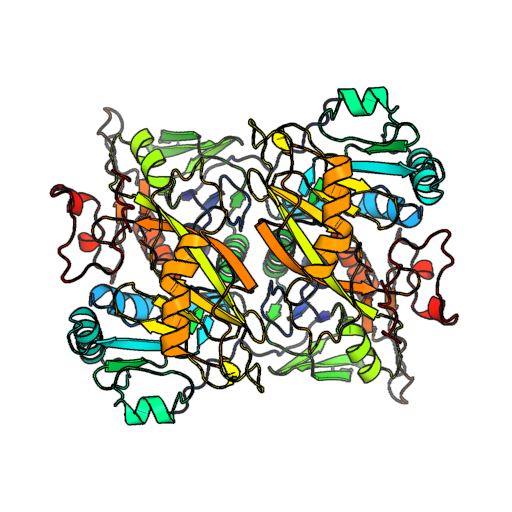98.06 80 GLN B CA 1
ATOM 3912 C C . GLN B 1 80 ? -8.75 9.211 18.609 1 98.06 80 GLN B C 1
ATOM 3914 O O . GLN B 1 80 ? -9.195 8.062 18.688 1 98.06 80 GLN B O 1
ATOM 3919 N N . LEU B 1 81 ? -8.836 9.938 17.578 1 98.62 81 LEU B N 1
ATOM 3920 C CA . LEU B 1 81 ? -9.578 9.469 16.406 1 98.62 81 LEU B CA 1
ATOM 3921 C C . LEU B 1 81 ? -8.805 8.367 15.695 1 98.62 81 LEU B C 1
ATOM 3923 O O . LEU B 1 81 ? -9.406 7.449 15.133 1 98.62 81 LEU B O 1
ATOM 3927 N N . TRP B 1 82 ? -7.453 8.469 15.656 1 98.69 82 TRP B N 1
ATOM 3928 C CA . TRP B 1 82 ? -6.652 7.352 15.156 1 98.69 82 TRP B CA 1
ATOM 3929 C C . TRP B 1 82 ? -6.941 6.078 15.953 1 98.69 82 TRP B C 1
ATOM 3931 O O . TRP B 1 82 ? -7.164 5.016 15.367 1 98.69 82 TRP B O 1
ATOM 3941 N N . GLU B 1 83 ? -6.957 6.23 17.234 1 97.94 83 GLU B N 1
ATOM 3942 C CA . GLU B 1 83 ? -7.199 5.086 18.109 1 97.94 83 GLU B CA 1
ATOM 3943 C C . GLU B 1 83 ? -8.578 4.48 17.859 1 97.94 83 GLU B C 1
ATOM 3945 O O . GLU B 1 83 ? -8.727 3.258 17.828 1 97.94 83 GLU B O 1
ATOM 3950 N N . GLU B 1 84 ? -9.555 5.289 17.703 1 98.12 84 GLU B N 1
ATOM 3951 C CA . GLU B 1 84 ? -10.914 4.82 17.438 1 98.12 84 GLU B CA 1
ATOM 3952 C C . GLU B 1 84 ? -10.984 4.027 16.141 1 98.12 84 GLU B C 1
ATOM 3954 O O . GLU B 1 84 ? -11.609 2.967 16.078 1 98.12 84 GLU B O 1
ATOM 3959 N N . ALA B 1 85 ? -10.344 4.535 15.117 1 98.5 85 ALA B N 1
ATOM 3960 C CA . ALA B 1 85 ? -10.352 3.852 13.828 1 98.5 85 ALA B CA 1
ATOM 3961 C C . ALA B 1 85 ? -9.633 2.508 13.914 1 98.5 85 ALA B C 1
ATOM 3963 O O . ALA B 1 85 ? -10.102 1.51 13.359 1 98.5 85 ALA B O 1
ATOM 3964 N N . GLU B 1 86 ? -8.477 2.52 14.602 1 97.88 86 GLU B N 1
ATOM 3965 C CA . GLU B 1 86 ? -7.719 1.286 14.789 1 97.88 86 GLU B CA 1
ATOM 3966 C C . GLU B 1 86 ? -8.539 0.239 15.531 1 97.88 86 GLU B C 1
ATOM 3968 O O . GLU B 1 86 ? -8.531 -0.938 15.164 1 97.88 86 GLU B O 1
ATOM 3973 N N . THR B 1 87 ? -9.227 0.676 16.531 1 96.81 87 THR B N 1
ATOM 3974 C CA . THR B 1 87 ? -10.055 -0.228 17.328 1 96.81 87 THR B CA 1
ATOM 3975 C C . THR B 1 87 ? -11.156 -0.842 16.469 1 96.81 87 THR B C 1
ATOM 3977 O O . THR B 1 87 ? -11.398 -2.051 16.531 1 96.81 87 THR B O 1
ATOM 3980 N N . GLU B 1 88 ? -11.742 -0.029 15.727 1 97.19 88 GLU B N 1
ATOM 3981 C CA . GLU B 1 88 ? -12.82 -0.529 14.875 1 97.19 88 GLU B CA 1
ATOM 3982 C C . GLU B 1 88 ? -12.281 -1.481 13.812 1 97.19 88 GLU B C 1
ATOM 3984 O O . GLU B 1 88 ? -12.906 -2.5 13.508 1 97.19 88 GLU B O 1
ATOM 3989 N N . ALA B 1 89 ? -11.164 -1.154 13.227 1 97.19 89 ALA B N 1
ATOM 3990 C CA . ALA B 1 89 ? -10.57 -1.987 12.188 1 97.19 89 ALA B CA 1
ATOM 3991 C C . ALA B 1 89 ? -10.055 -3.303 12.766 1 97.19 89 ALA B C 1
ATOM 3993 O O . ALA B 1 89 ? -10 -4.316 12.062 1 97.19 89 ALA B O 1
ATOM 3994 N N . GLY B 1 90 ? -9.562 -3.229 14.047 1 95.25 90 GLY B N 1
ATOM 3995 C CA . GLY B 1 90 ? -9.031 -4.414 14.703 1 95.25 90 GLY B CA 1
ATOM 3996 C C . GLY B 1 90 ? -7.531 -4.555 14.562 1 95.25 90 GLY B C 1
ATOM 3997 O O . GLY B 1 90 ? -6.965 -5.594 14.906 1 95.25 90 GLY B O 1
ATOM 3998 N N . TYR B 1 91 ? -6.859 -3.576 13.977 1 96.12 91 TYR B N 1
ATOM 3999 C CA . TYR B 1 91 ? -5.41 -3.553 13.828 1 96.12 91 TYR B CA 1
ATOM 4000 C C . TYR B 1 91 ? -4.875 -2.127 13.914 1 96.12 91 TYR B C 1
ATOM 4002 O O . TYR B 1 91 ? -5.641 -1.165 13.805 1 96.12 91 TYR B O 1
ATOM 4010 N N . MET B 1 92 ? -3.596 -1.979 14.062 1 95.94 92 MET B N 1
ATOM 4011 C CA . MET B 1 92 ? -3.004 -0.669 14.32 1 95.94 92 MET B CA 1
ATOM 4012 C C . MET B 1 92 ? -2.225 -0.175 13.109 1 95.94 92 MET B C 1
ATOM 4014 O O . MET B 1 92 ? -1.611 -0.97 12.398 1 95.94 92 MET B O 1
ATOM 4018 N N . VAL B 1 93 ? -2.256 1.146 12.875 1 97.75 93 VAL B N 1
ATOM 4019 C CA . VAL B 1 93 ? -1.413 1.794 11.875 1 97.75 93 VAL B CA 1
ATOM 4020 C C . VAL B 1 93 ? -0.354 2.648 12.57 1 97.75 93 VAL B C 1
ATOM 4022 O O . VAL B 1 93 ? 0.691 2.947 11.984 1 97.75 93 VAL B O 1
ATOM 4025 N N . TYR B 1 94 ? -0.586 3.074 13.836 1 97.56 94 TYR B N 1
ATOM 4026 C CA . TYR B 1 94 ? 0.29 3.906 14.656 1 97.56 94 TYR B CA 1
ATOM 4027 C C . TYR B 1 94 ? 1.313 3.055 15.398 1 97.56 94 TYR B C 1
ATOM 4029 O O . TYR B 1 94 ? 0.968 2.023 15.984 1 97.56 94 TYR B O 1
ATOM 4037 N N . HIS B 1 95 ? 2.625 3.412 15.273 1 96.81 95 HIS B N 1
ATOM 4038 C CA . HIS B 1 95 ? 3.711 2.912 16.109 1 96.81 95 HIS B CA 1
ATOM 4039 C C . HIS B 1 95 ? 4.273 4.016 17 1 96.81 95 HIS B C 1
ATOM 4041 O O . HIS B 1 95 ? 4.848 4.984 16.516 1 96.81 95 HIS B O 1
ATOM 4047 N N . GLN B 1 96 ? 4.102 3.824 18.25 1 96.75 96 GLN B N 1
ATOM 4048 C CA . GLN B 1 96 ? 4.672 4.801 19.172 1 96.75 96 GLN B CA 1
ATOM 4049 C C . GLN B 1 96 ? 6.172 4.59 19.344 1 96.75 96 GLN B C 1
ATOM 4051 O O . GLN B 1 96 ? 6.613 3.506 19.734 1 96.75 96 GLN B O 1
ATOM 4056 N N . THR B 1 97 ? 6.961 5.59 19.016 1 97.31 97 THR B N 1
ATOM 4057 C CA . THR B 1 97 ? 8.406 5.496 19.141 1 97.31 97 THR B CA 1
ATOM 4058 C C . THR B 1 97 ? 8.953 6.629 20.016 1 97.31 97 THR B C 1
ATOM 4060 O O . THR B 1 97 ? 10.109 6.602 20.422 1 97.31 97 THR B O 1
ATOM 4063 N N . GLY B 1 98 ? 8.117 7.586 20.297 1 98.12 98 GLY B N 1
ATOM 4064 C CA . GLY B 1 98 ? 8.602 8.859 20.812 1 98.12 98 GLY B CA 1
ATOM 4065 C C . GLY B 1 98 ? 9.055 9.805 19.719 1 98.12 98 GLY B C 1
ATOM 4066 O O . GLY B 1 98 ? 9.203 9.398 18.562 1 98.12 98 GLY B O 1
ATOM 4067 N N . GLN B 1 99 ? 9.164 11.039 20.031 1 98.69 99 GLN B N 1
ATOM 4068 C CA . GLN B 1 99 ? 9.609 12.094 19.125 1 98.69 99 GLN B CA 1
ATOM 4069 C C . GLN B 1 99 ? 10.727 12.922 19.75 1 98.69 99 GLN B C 1
ATOM 4071 O O . GLN B 1 99 ? 10.602 13.375 20.891 1 98.69 99 GLN B O 1
ATOM 4076 N N . LEU B 1 100 ? 11.773 13 19.047 1 98.81 100 LEU B N 1
ATOM 4077 C CA . LEU B 1 100 ? 12.883 13.852 19.453 1 98.81 100 LEU B CA 1
ATOM 4078 C C . LEU B 1 100 ? 13 15.07 18.547 1 98.81 100 LEU B C 1
ATOM 4080 O O . LEU B 1 100 ? 13.312 14.945 17.375 1 98.81 100 LEU B O 1
ATOM 4084 N N . ASP B 1 101 ? 12.727 16.219 19.094 1 98.75 101 ASP B N 1
ATOM 4085 C CA . ASP B 1 101 ? 12.914 17.5 18.406 1 98.75 101 ASP B CA 1
ATOM 4086 C C . ASP B 1 101 ? 14.164 18.219 18.906 1 98.75 101 ASP B C 1
ATOM 4088 O O . ASP B 1 101 ? 14.367 18.344 20.125 1 98.75 101 ASP B O 1
ATOM 4092 N N . PHE B 1 102 ? 15 18.656 18 1 98.69 102 PHE B N 1
ATOM 4093 C CA . PHE B 1 102 ? 16.188 19.375 18.438 1 98.69 102 PHE B CA 1
ATOM 4094 C C . PHE B 1 102 ? 16.562 20.453 17.422 1 98.69 102 PHE B C 1
ATOM 4096 O O . PHE B 1 102 ? 16.094 20.453 16.297 1 98.69 102 PHE B O 1
ATOM 4103 N N . GLY B 1 103 ? 17.328 21.375 17.797 1 97.38 103 GLY B N 1
ATOM 4104 C CA . GLY B 1 103 ? 17.828 22.5 17 1 97.38 103 GLY B CA 1
ATOM 4105 C C . GLY B 1 103 ? 18.656 23.484 17.797 1 97.38 103 GLY B C 1
ATOM 4106 O O . GLY B 1 103 ? 18.953 23.234 18.969 1 97.38 103 GLY B O 1
ATOM 4107 N N . PRO B 1 104 ? 19.094 24.5 17.125 1 95.56 104 PRO B N 1
ATOM 4108 C CA . PRO B 1 104 ? 19.875 25.5 17.844 1 95.56 104 PRO B CA 1
ATOM 4109 C C . PRO B 1 104 ? 19.109 26.141 19 1 95.56 104 PRO B C 1
ATOM 4111 O O . PRO B 1 104 ? 17.891 26.281 18.922 1 95.56 104 PRO B O 1
ATOM 4114 N N . GLN B 1 105 ? 19.812 26.547 19.953 1 94.5 105 GLN B N 1
ATOM 4115 C CA . GLN B 1 105 ? 19.203 27.203 21.109 1 94.5 105 GLN B CA 1
ATOM 4116 C C . GLN B 1 105 ? 18.438 28.453 20.688 1 94.5 105 GLN B C 1
ATOM 4118 O O . GLN B 1 105 ? 17.5 28.875 21.359 1 94.5 105 GLN B O 1
ATOM 4123 N N . SER B 1 106 ? 18.797 28.984 19.594 1 92.69 106 SER B N 1
ATOM 4124 C CA . SER B 1 106 ? 18.188 30.219 19.109 1 92.69 106 SER B CA 1
ATOM 4125 C C . SER B 1 106 ? 16.906 29.953 18.344 1 92.69 106 SER B C 1
ATOM 4127 O O . SER B 1 106 ? 16.234 30.891 17.906 1 92.69 106 SER B O 1
ATOM 4129 N N . SER B 1 107 ? 16.547 28.75 18.203 1 93.38 107 SER B N 1
ATOM 4130 C CA . SER B 1 107 ? 15.367 28.422 17.422 1 93.38 107 SER B CA 1
ATOM 4131 C C . SER B 1 107 ? 14.094 28.875 18.109 1 93.38 107 SER B C 1
ATOM 4133 O O . SER B 1 107 ? 13.648 28.266 19.094 1 93.38 107 SER B O 1
ATOM 4135 N N . THR B 1 108 ? 13.438 29.875 17.578 1 93.75 108 THR B N 1
ATOM 4136 C CA . THR B 1 108 ? 12.203 30.406 18.141 1 93.75 108 THR B CA 1
ATOM 4137 C C . THR B 1 108 ? 11.062 29.406 18 1 93.75 108 THR B C 1
ATOM 4139 O O . THR B 1 108 ? 10.203 29.297 18.875 1 93.75 108 THR B O 1
ATOM 4142 N N . SER B 1 109 ? 11.109 28.656 16.922 1 94.62 109 SER B N 1
ATOM 4143 C CA . SER B 1 109 ? 10.078 27.656 16.703 1 94.62 109 SER B CA 1
ATOM 4144 C C . SER B 1 109 ? 10.117 26.562 17.766 1 94.62 109 SER B C 1
ATOM 4146 O O . SER B 1 109 ? 9.078 26.156 18.281 1 94.62 109 SER B O 1
ATOM 4148 N N . LEU B 1 110 ? 11.32 26.156 18.109 1 96.19 110 LEU B N 1
ATOM 4149 C CA . LEU B 1 110 ? 11.461 25.094 19.094 1 96.19 110 LEU B CA 1
ATOM 4150 C C . LEU B 1 110 ? 11.078 25.594 20.484 1 96.19 110 LEU B C 1
ATOM 4152 O O . LEU B 1 110 ? 10.523 24.844 21.297 1 96.19 110 LEU B O 1
ATOM 4156 N N . HIS B 1 111 ? 11.359 26.844 20.75 1 96.62 111 HIS B N 1
ATOM 4157 C CA . HIS B 1 111 ? 10.906 27.438 22.016 1 96.62 111 HIS B CA 1
ATOM 4158 C C . HIS B 1 111 ? 9.383 27.5 22.078 1 96.62 111 HIS B C 1
ATOM 4160 O O . HIS B 1 111 ? 8.797 27.25 23.141 1 96.62 111 HIS B O 1
ATOM 4166 N N . SER B 1 112 ? 8.797 27.844 20.969 1 96.88 112 SER B N 1
ATOM 4167 C CA . SER B 1 112 ? 7.336 27.844 20.906 1 96.88 112 SER B CA 1
ATOM 4168 C C . SER B 1 112 ? 6.77 26.453 21.156 1 96.88 112 SER B C 1
ATOM 4170 O O . SER B 1 112 ? 5.746 26.297 21.812 1 96.88 112 SER B O 1
ATOM 4172 N N . VAL B 1 113 ? 7.445 25.438 20.625 1 97.69 113 VAL B N 1
ATOM 4173 C CA . VAL B 1 113 ? 7.031 24.062 20.828 1 97.69 113 VAL B CA 1
ATOM 4174 C C . VAL B 1 113 ? 7.004 23.75 22.328 1 97.69 113 VAL B C 1
ATOM 4176 O O . VAL B 1 113 ? 6.004 23.234 22.844 1 97.69 113 VAL B O 1
ATOM 4179 N N . VAL B 1 114 ? 8.062 24.094 23.016 1 98.12 114 VAL B N 1
ATOM 4180 C CA . VAL B 1 114 ? 8.164 23.812 24.438 1 98.12 114 VAL B CA 1
ATOM 4181 C C . VAL B 1 114 ? 7.074 24.562 25.203 1 98.12 114 VAL B C 1
ATOM 4183 O O . VAL B 1 114 ? 6.402 24 26.062 1 98.12 114 VAL B O 1
ATOM 4186 N N . SER B 1 115 ? 6.938 25.812 24.844 1 98.12 115 SER B N 1
ATOM 4187 C CA . SER B 1 115 ? 5.922 26.625 25.5 1 98.12 115 SER B CA 1
ATOM 4188 C C . SER B 1 115 ? 4.527 26.031 25.312 1 98.12 115 SER B C 1
ATOM 4190 O O . SER B 1 115 ? 3.721 26.031 26.25 1 98.12 115 SER B O 1
ATOM 4192 N N . ASN B 1 116 ? 4.23 25.594 24.125 1 97.88 116 ASN B N 1
ATOM 4193 C CA . ASN B 1 116 ? 2.928 25.016 23.812 1 97.88 116 ASN B CA 1
ATOM 4194 C C . ASN B 1 116 ? 2.703 23.719 24.578 1 97.88 116 ASN B C 1
ATOM 4196 O O . ASN B 1 116 ? 1.584 23.422 25 1 97.88 116 ASN B O 1
ATOM 4200 N N . LEU B 1 117 ? 3.781 22.891 24.719 1 98.44 117 LEU B N 1
ATOM 4201 C CA . LEU B 1 117 ? 3.68 21.656 25.484 1 98.44 117 LEU B CA 1
ATOM 4202 C C . LEU B 1 117 ? 3.344 21.953 26.953 1 98.44 117 LEU B C 1
ATOM 4204 O O . LEU B 1 117 ? 2.516 21.266 27.547 1 98.44 117 LEU B O 1
ATOM 4208 N N . VAL B 1 118 ? 3.951 23 27.453 1 98.38 118 VAL B N 1
ATOM 4209 C CA . VAL B 1 118 ? 3.686 23.406 28.828 1 98.38 118 VAL B CA 1
ATOM 4210 C C . VAL B 1 118 ? 2.244 23.906 28.938 1 98.38 118 VAL B C 1
ATOM 4212 O O . VAL B 1 118 ? 1.515 23.484 29.844 1 98.38 118 VAL B O 1
ATOM 4215 N N . GLU B 1 119 ? 1.892 24.703 28.031 1 97.75 119 GLU B N 1
ATOM 4216 C CA . GLU B 1 119 ? 0.559 25.297 28.062 1 97.75 119 GLU B CA 1
ATOM 4217 C C . GLU B 1 119 ? -0.525 24.219 28.016 1 97.75 119 GLU B C 1
ATOM 4219 O O . GLU B 1 119 ? -1.556 24.344 28.672 1 97.75 119 GLU B O 1
ATOM 4224 N N . GLU B 1 120 ? -0.327 23.188 27.234 1 97.5 120 GLU B N 1
ATOM 4225 C CA . GLU B 1 120 ? -1.33 22.156 27.031 1 97.5 120 GLU B CA 1
ATOM 4226 C C . GLU B 1 120 ? -1.125 21 28 1 97.5 120 GLU B C 1
ATOM 4228 O O . GLU B 1 120 ? -1.802 19.969 27.906 1 97.5 120 GLU B O 1
ATOM 4233 N N . ASN B 1 121 ? -0.235 21.125 28.953 1 97.88 121 ASN B N 1
ATOM 4234 C CA . ASN B 1 121 ? 0.074 20.125 29.969 1 97.88 121 ASN B CA 1
ATOM 4235 C C . ASN B 1 121 ? 0.38 18.766 29.344 1 97.88 121 ASN B C 1
ATOM 4237 O O . ASN B 1 121 ? -0.165 17.75 29.75 1 97.88 121 ASN B O 1
ATOM 4241 N N . ILE B 1 122 ? 1.139 18.812 28.297 1 97.94 122 ILE B N 1
ATOM 4242 C CA . ILE B 1 122 ? 1.577 17.578 27.656 1 97.94 122 ILE B CA 1
ATOM 4243 C C . ILE B 1 122 ? 2.928 17.141 28.219 1 97.94 122 ILE B C 1
ATOM 4245 O O . ILE B 1 122 ? 3.871 17.938 28.266 1 97.94 122 ILE B O 1
ATOM 4249 N N . GLU B 1 123 ? 2.998 15.93 28.672 1 97.62 123 GLU B N 1
ATOM 4250 C CA . GLU B 1 123 ? 4.238 15.406 29.234 1 97.62 123 GLU B CA 1
ATOM 4251 C C . GLU B 1 123 ? 5.379 15.477 28.219 1 97.62 123 GLU B C 1
ATOM 4253 O O . GLU B 1 123 ? 5.219 15.086 27.062 1 97.62 123 GLU B O 1
ATOM 4258 N N . HIS B 1 124 ? 6.5 16.078 28.609 1 98.5 124 HIS B N 1
ATOM 4259 C CA . HIS B 1 124 ? 7.68 16.219 27.766 1 98.5 124 HIS B CA 1
ATOM 4260 C C . HIS B 1 124 ? 8.945 16.344 28.609 1 98.5 124 HIS B C 1
ATOM 4262 O O . HIS B 1 124 ? 8.875 16.547 29.828 1 98.5 124 HIS B O 1
ATOM 4268 N N . GLU B 1 125 ? 10.062 16.125 27.969 1 98.69 125 GLU B N 1
ATOM 4269 C CA . GLU B 1 125 ? 11.375 16.281 28.594 1 98.69 125 GLU B CA 1
ATOM 4270 C C . GLU B 1 125 ? 12.25 17.234 27.781 1 98.69 125 GLU B C 1
ATOM 4272 O O . GLU B 1 125 ? 12.477 17.016 26.578 1 98.69 125 GLU B O 1
ATOM 4277 N N . VAL B 1 126 ? 12.672 18.281 28.438 1 98.62 126 VAL B N 1
ATOM 4278 C CA . VAL B 1 126 ? 13.766 19.062 27.875 1 98.62 126 VAL B CA 1
ATOM 4279 C C . VAL B 1 126 ? 15.109 18.484 28.312 1 98.62 126 VAL B C 1
ATOM 4281 O O . VAL B 1 126 ? 15.469 18.594 29.5 1 98.62 126 VAL B O 1
ATOM 4284 N N . LEU B 1 127 ? 15.836 17.922 27.375 1 98.5 127 LEU B N 1
ATOM 4285 C CA . LEU B 1 127 ? 17.047 17.188 27.703 1 98.5 127 LEU B CA 1
ATOM 4286 C C . LEU B 1 127 ? 18.281 18.094 27.625 1 98.5 127 LEU B C 1
ATOM 4288 O O . LEU B 1 127 ? 18.375 18.922 26.719 1 98.5 127 LEU B O 1
ATOM 4292 N N . THR B 1 128 ? 19.188 17.875 28.562 1 97.38 128 THR B N 1
ATOM 4293 C CA . THR B 1 128 ? 20.516 18.438 28.375 1 97.38 128 THR B CA 1
ATOM 4294 C C . THR B 1 128 ? 21.297 17.641 27.312 1 97.38 128 THR B C 1
ATOM 4296 O O . THR B 1 128 ? 20.875 16.547 26.938 1 97.38 128 THR B O 1
ATOM 4299 N N . HIS B 1 129 ? 22.328 18.312 26.891 1 97.25 129 HIS B N 1
ATOM 4300 C CA . HIS B 1 129 ? 23.188 17.609 25.938 1 97.25 129 HIS B CA 1
ATOM 4301 C C . HIS B 1 129 ? 23.672 16.281 26.5 1 97.25 129 HIS B C 1
ATOM 4303 O O . HIS B 1 129 ? 23.688 15.273 25.781 1 97.25 129 HIS B O 1
ATOM 4309 N N . GLU B 1 130 ? 24.031 16.219 27.75 1 97.38 130 GLU B N 1
ATOM 4310 C CA . GLU B 1 130 ? 24.547 15.008 28.391 1 97.38 130 GLU B CA 1
ATOM 4311 C C . GLU B 1 130 ? 23.469 13.945 28.516 1 97.38 130 GLU B C 1
ATOM 4313 O O . GLU B 1 130 ? 23.734 12.758 28.312 1 97.38 130 GLU B O 1
ATOM 4318 N N . GLU B 1 131 ? 22.297 14.367 28.875 1 98 131 GLU B N 1
ATOM 4319 C CA . GLU B 1 131 ? 21.188 13.438 28.984 1 98 131 GLU B CA 1
ATOM 4320 C C . GLU B 1 131 ? 20.859 12.812 27.625 1 98 131 GLU B C 1
ATOM 4322 O O . GLU B 1 131 ? 20.578 11.609 27.531 1 98 131 GLU B O 1
ATOM 4327 N N . CYS B 1 132 ? 20.844 13.625 26.594 1 97.81 132 CYS B N 1
ATOM 4328 C CA . CYS B 1 132 ? 20.578 13.125 25.25 1 97.81 132 CYS B CA 1
ATOM 4329 C C . CYS B 1 132 ? 21.656 12.125 24.812 1 97.81 132 CYS B C 1
ATOM 4331 O O . CYS B 1 132 ? 21.328 11.07 24.266 1 97.81 132 CYS B O 1
ATOM 4333 N N . LYS B 1 133 ? 22.875 12.492 25.047 1 97 133 LYS B N 1
ATOM 4334 C CA . LYS B 1 133 ? 23.984 11.617 24.688 1 97 133 LYS B CA 1
ATOM 4335 C C . LYS B 1 133 ? 23.891 10.273 25.406 1 97 133 LYS B C 1
ATOM 4337 O O . LYS B 1 133 ? 24.234 9.234 24.844 1 97 133 LYS B O 1
ATOM 4342 N N . ALA B 1 134 ? 23.469 10.258 26.625 1 97.44 134 ALA B N 1
ATOM 4343 C CA . ALA B 1 134 ? 23.312 9.031 27.406 1 97.44 134 ALA B CA 1
ATOM 4344 C C . ALA B 1 134 ? 22.172 8.172 26.844 1 97.44 134 ALA B C 1
ATOM 4346 O O . ALA B 1 134 ? 22.297 6.941 26.781 1 97.44 134 ALA B O 1
ATOM 4347 N N . ARG B 1 135 ? 21.094 8.758 26.484 1 97.31 135 ARG B N 1
ATOM 4348 C CA . ARG B 1 135 ? 19.906 8.039 26.031 1 97.31 135 ARG B CA 1
ATOM 4349 C C . ARG B 1 135 ? 20.062 7.602 24.578 1 97.31 135 ARG B C 1
ATOM 4351 O O . ARG B 1 135 ? 19.578 6.531 24.203 1 97.31 135 ARG B O 1
ATOM 4358 N N . PHE B 1 136 ? 20.656 8.453 23.766 1 97.19 136 PHE B N 1
ATOM 4359 C CA . PHE B 1 136 ? 20.875 8.203 22.344 1 97.19 136 PHE B CA 1
ATOM 4360 C C . PHE B 1 136 ? 22.328 8.422 21.984 1 97.19 136 PHE B C 1
ATOM 4362 O O . PHE B 1 136 ? 22.656 9.328 21.219 1 97.19 136 PHE B O 1
ATOM 4369 N N . PRO B 1 137 ? 23.172 7.52 22.297 1 95.38 137 PRO B N 1
ATOM 4370 C CA . PRO B 1 137 ? 24.609 7.746 22.203 1 95.38 137 PRO B CA 1
ATOM 4371 C C . PRO B 1 137 ? 25.109 7.859 20.766 1 95.38 137 PRO B C 1
ATOM 4373 O O . PRO B 1 137 ? 26.156 8.453 20.516 1 95.38 137 PRO B O 1
ATOM 4376 N N . ILE B 1 138 ? 24.344 7.352 19.844 1 95.88 138 ILE B N 1
ATOM 4377 C CA . ILE B 1 138 ? 24.781 7.348 18.453 1 95.88 138 ILE B CA 1
ATOM 4378 C C . ILE B 1 138 ? 24.531 8.719 17.828 1 95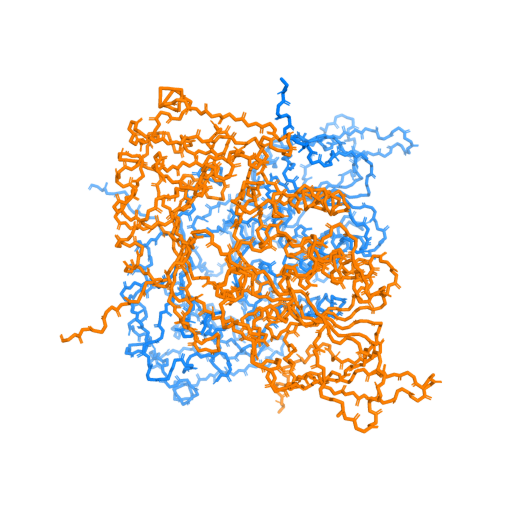.88 138 ILE B C 1
ATOM 4380 O O . ILE B 1 138 ? 25.266 9.141 16.922 1 95.88 138 ILE B O 1
ATOM 4384 N N . LEU B 1 139 ? 23.531 9.398 18.266 1 97.31 139 LEU B N 1
ATOM 4385 C CA . LEU B 1 139 ? 23.156 10.703 17.719 1 97.31 139 LEU B CA 1
ATOM 4386 C C . LEU B 1 139 ? 24.078 11.797 18.25 1 97.31 139 LEU B C 1
ATOM 4388 O O . LEU B 1 139 ? 24.141 12.023 19.469 1 97.31 139 LEU B O 1
ATOM 4392 N N . LYS B 1 140 ? 24.766 12.461 17.391 1 97.25 140 LYS B N 1
ATOM 4393 C CA . LYS B 1 140 ? 25.656 13.547 17.766 1 97.25 140 LYS B CA 1
ATOM 4394 C C . LYS B 1 140 ? 25 14.906 17.562 1 97.25 140 LYS B C 1
ATOM 4396 O O . LYS B 1 140 ? 24.703 15.289 16.422 1 97.25 140 LYS B O 1
ATOM 4401 N N . LEU B 1 141 ? 24.828 15.633 18.625 1 97.31 141 LEU B N 1
ATOM 4402 C CA . LEU B 1 141 ? 24.25 16.969 18.562 1 97.31 141 LEU B CA 1
ATOM 4403 C C . LEU B 1 141 ? 25.234 18.016 19.047 1 97.31 141 LEU B C 1
ATOM 4405 O O . LEU B 1 141 ? 26.094 17.734 19.891 1 97.31 141 LEU B O 1
ATOM 4409 N N . PRO B 1 142 ? 25.125 19.219 18.516 1 95.31 142 PRO B N 1
ATOM 4410 C CA . PRO B 1 142 ? 25.906 20.297 19.094 1 95.31 142 PRO B CA 1
ATOM 4411 C C . PRO B 1 142 ? 25.625 20.516 20.578 1 95.31 142 PRO B C 1
ATOM 4413 O O . PRO B 1 142 ? 24.484 20.328 21.016 1 95.31 142 PRO B O 1
ATOM 4416 N N . GLU B 1 143 ? 26.594 20.984 21.266 1 94.12 143 GLU B N 1
ATOM 4417 C CA . GLU B 1 143 ? 26.469 21.156 22.703 1 94.12 143 GLU B CA 1
ATOM 4418 C C . GLU B 1 143 ? 25.406 22.188 23.062 1 94.12 143 GLU B C 1
ATOM 4420 O O . GLU B 1 143 ? 24.766 22.094 24.109 1 94.12 143 GLU B O 1
ATOM 4425 N N . ASP B 1 144 ? 25.141 23.094 22.188 1 92.38 144 ASP B N 1
ATOM 4426 C CA . ASP B 1 144 ? 24.203 24.172 22.484 1 92.38 144 ASP B CA 1
ATOM 4427 C C . ASP B 1 144 ? 22.828 23.875 21.906 1 92.38 14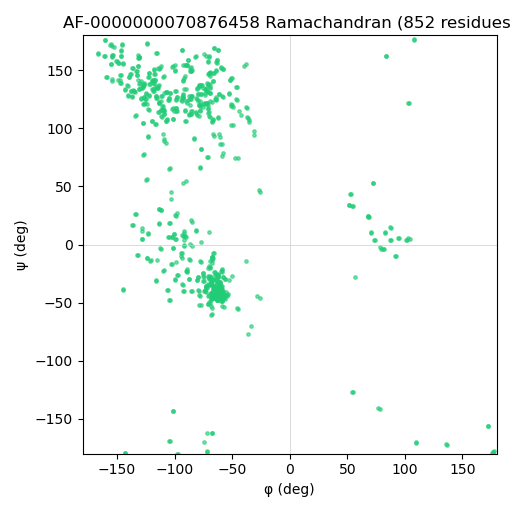4 ASP B C 1
ATOM 4429 O O . ASP B 1 144 ? 22.031 24.797 21.672 1 92.38 144 ASP B O 1
ATOM 4433 N N . SER B 1 145 ? 22.562 22.688 21.719 1 96.88 145 SER B N 1
ATOM 4434 C CA . SER B 1 145 ? 21.266 22.312 21.141 1 96.88 145 SER B CA 1
ATOM 4435 C C . SER B 1 145 ? 20.172 22.359 22.188 1 96.88 145 SER B C 1
ATOM 4437 O O . SER B 1 145 ? 20.391 22.016 23.344 1 96.88 145 SER B O 1
ATOM 4439 N N . LEU B 1 146 ? 19 22.938 21.828 1 98.06 146 LEU B N 1
ATOM 4440 C CA . LEU B 1 146 ? 17.75 22.672 22.531 1 98.06 146 LEU B CA 1
ATOM 4441 C C . LEU B 1 146 ? 17.156 21.328 22.109 1 98.06 146 LEU B C 1
ATOM 4443 O O . LEU B 1 146 ? 17.016 21.062 20.906 1 98.06 146 LEU B O 1
ATOM 4447 N N . ILE B 1 147 ? 16.922 20.422 23.078 1 98.75 147 ILE B N 1
ATOM 4448 C CA . ILE B 1 147 ? 16.5 19.062 22.797 1 98.75 147 ILE B CA 1
ATOM 4449 C C . ILE B 1 147 ? 15.234 18.75 23.578 1 98.75 147 ILE B C 1
ATOM 4451 O O . ILE B 1 147 ? 15.227 18.844 24.812 1 98.75 147 ILE B O 1
ATOM 4455 N N . VAL B 1 148 ? 14.141 18.391 22.875 1 98.75 148 VAL B N 1
ATOM 4456 C CA . VAL B 1 148 ? 12.852 18.109 23.5 1 98.75 148 VAL B CA 1
ATOM 4457 C C . VAL B 1 148 ? 12.375 16.719 23.094 1 98.75 148 VAL B C 1
ATOM 4459 O O . VAL B 1 148 ? 12.383 16.359 21.906 1 98.75 148 VAL B O 1
ATOM 4462 N N . TYR B 1 149 ? 11.977 15.875 24.062 1 98.81 149 TYR B N 1
ATOM 4463 C CA . TYR B 1 149 ? 11.461 14.531 23.828 1 98.81 149 TYR B CA 1
ATOM 4464 C C . TYR B 1 149 ? 10.008 14.414 24.281 1 98.81 149 TYR B C 1
ATOM 4466 O O . TYR B 1 149 ? 9.664 14.867 25.375 1 98.81 149 TYR B O 1
ATOM 4474 N N . THR B 1 150 ? 9.141 13.938 23.422 1 98.69 150 THR B N 1
ATOM 4475 C CA . THR B 1 150 ? 7.754 13.617 23.766 1 98.69 150 THR B CA 1
ATOM 4476 C C . THR B 1 150 ? 7.453 12.148 23.484 1 98.69 150 THR B C 1
ATOM 4478 O O . THR B 1 150 ? 7.809 11.633 22.422 1 98.69 150 THR B O 1
ATOM 4481 N N . LYS B 1 151 ? 6.75 11.523 24.359 1 96.88 151 LYS B N 1
ATOM 4482 C CA . LYS B 1 151 ? 6.539 10.078 24.312 1 96.88 151 LYS B CA 1
ATOM 4483 C C . LYS B 1 151 ? 5.539 9.695 23.234 1 96.88 151 LYS B C 1
ATOM 4485 O O . LYS B 1 151 ? 5.621 8.609 22.656 1 96.88 151 LYS B O 1
ATOM 4490 N N . GLN B 1 152 ? 4.633 10.555 22.891 1 95.88 152 GLN B N 1
ATOM 4491 C CA . GLN B 1 152 ? 3.504 10.219 22.031 1 95.88 152 GLN B CA 1
ATOM 4492 C C . GLN B 1 152 ? 3.926 10.164 20.562 1 95.88 152 GLN B C 1
ATOM 4494 O O . GLN B 1 152 ? 3.199 9.641 19.719 1 95.88 152 GLN B O 1
ATOM 4499 N N . GLY B 1 153 ? 5.117 10.688 20.25 1 98 153 GLY B N 1
ATOM 4500 C CA . GLY B 1 153 ? 5.559 10.695 18.859 1 98 153 GLY B CA 1
ATOM 4501 C C . GLY B 1 153 ? 5.738 9.297 18.297 1 98 153 GLY B C 1
ATOM 4502 O O . GLY B 1 153 ? 5.863 8.328 19.047 1 98 153 GLY B O 1
ATOM 4503 N N . GLY B 1 154 ? 5.699 9.219 16.953 1 98.06 154 GLY B N 1
ATOM 4504 C CA . GLY B 1 154 ? 5.871 7.93 16.297 1 98.06 154 GLY B CA 1
ATOM 4505 C C . GLY B 1 154 ? 5.621 7.973 14.805 1 98.06 154 GLY B C 1
ATOM 4506 O O . GLY B 1 154 ? 5.867 9 14.164 1 98.06 154 GLY B O 1
ATOM 4507 N N . ILE B 1 155 ? 5.273 6.797 14.289 1 97.69 155 ILE B N 1
ATOM 4508 C CA . ILE B 1 155 ? 5.051 6.688 12.852 1 97.69 155 ILE B CA 1
ATOM 4509 C C . ILE B 1 155 ? 3.637 6.172 12.594 1 97.69 155 ILE B C 1
ATOM 4511 O O . ILE B 1 155 ? 3.08 5.426 13.398 1 97.69 155 ILE B O 1
ATOM 4515 N N . ILE B 1 156 ? 3.041 6.684 11.531 1 98.25 156 ILE B N 1
ATOM 4516 C CA . ILE B 1 156 ? 1.849 6.09 10.93 1 98.25 156 ILE B CA 1
ATOM 4517 C C . ILE B 1 156 ? 2.223 5.363 9.641 1 98.25 156 ILE B C 1
ATOM 4519 O O . ILE B 1 156 ? 2.914 5.918 8.789 1 98.25 156 ILE B O 1
ATOM 4523 N N . ARG B 1 157 ? 1.841 4.078 9.539 1 97.81 157 ARG B N 1
ATOM 4524 C CA . ARG B 1 157 ? 1.969 3.396 8.258 1 97.81 157 ARG B CA 1
ATOM 4525 C C . ARG B 1 157 ? 1.007 3.98 7.23 1 97.81 157 ARG B C 1
ATOM 4527 O O . ARG B 1 157 ? -0.175 3.633 7.207 1 97.81 157 ARG B O 1
ATOM 4534 N N . ALA B 1 158 ? 1.528 4.738 6.316 1 97.81 158 ALA B N 1
ATOM 4535 C CA . ALA B 1 158 ? 0.716 5.664 5.531 1 97.81 158 ALA B CA 1
ATOM 4536 C C . ALA B 1 158 ? -0.234 4.91 4.605 1 97.81 158 ALA B C 1
ATOM 4538 O O . ALA B 1 158 ? -1.455 5.047 4.715 1 97.81 158 ALA B O 1
ATOM 4539 N N . SER B 1 159 ? 0.293 4.086 3.682 1 97.75 159 SER B N 1
ATOM 4540 C CA . SER B 1 159 ? -0.563 3.346 2.76 1 97.75 159 SER B CA 1
ATOM 4541 C C . SER B 1 159 ? -1.539 2.445 3.512 1 97.75 159 SER B C 1
ATOM 4543 O O . SER B 1 159 ? -2.705 2.33 3.127 1 97.75 159 SER B O 1
ATOM 4545 N N . LYS B 1 160 ? -1.065 1.825 4.559 1 98.31 160 LYS B N 1
ATOM 4546 C CA . LYS B 1 160 ? -1.907 0.983 5.406 1 98.31 160 LYS B CA 1
ATOM 4547 C C . LYS B 1 160 ? -3.051 1.787 6.02 1 98.31 160 LYS B C 1
ATOM 4549 O O . LYS B 1 160 ? -4.18 1.299 6.113 1 98.31 160 LYS B O 1
ATOM 4554 N N . ALA B 1 161 ? -2.752 2.984 6.434 1 98.81 161 ALA B N 1
ATOM 4555 C CA . ALA B 1 161 ? -3.758 3.85 7.047 1 98.81 161 ALA B CA 1
ATOM 4556 C C . ALA B 1 161 ? -4.832 4.242 6.039 1 98.81 161 ALA B C 1
ATOM 4558 O O . ALA B 1 161 ? -6.023 4.223 6.355 1 98.81 161 ALA B O 1
ATOM 4559 N N . VAL B 1 162 ? -4.414 4.613 4.859 1 98.88 162 VAL B N 1
ATOM 4560 C CA . VAL B 1 162 ? -5.379 4.961 3.818 1 98.88 162 VAL B CA 1
ATOM 4561 C C . VAL B 1 162 ? -6.273 3.762 3.521 1 98.88 162 VAL B C 1
ATOM 4563 O O . VAL B 1 162 ? -7.496 3.895 3.453 1 98.88 162 VAL B O 1
ATOM 4566 N N . ALA B 1 163 ? -5.656 2.588 3.404 1 98.81 163 ALA B N 1
ATOM 4567 C CA . ALA B 1 163 ? -6.41 1.362 3.16 1 98.81 163 ALA B CA 1
ATOM 4568 C C . ALA B 1 163 ? -7.395 1.09 4.297 1 98.81 163 ALA B C 1
ATOM 4570 O O . ALA B 1 163 ? -8.516 0.642 4.059 1 98.81 163 ALA B O 1
ATOM 4571 N N . MET B 1 164 ? -6.973 1.32 5.504 1 98.75 164 MET B N 1
ATOM 4572 C CA . MET B 1 164 ? -7.824 1.099 6.668 1 98.75 164 MET B CA 1
ATOM 4573 C C . MET B 1 164 ? -9.086 1.948 6.59 1 98.75 164 MET B C 1
ATOM 4575 O O . MET B 1 164 ? -10.195 1.44 6.77 1 98.75 164 MET B O 1
ATOM 4579 N N . PHE B 1 165 ? -8.906 3.24 6.285 1 98.94 165 PHE B N 1
ATOM 4580 C CA . PHE B 1 165 ? -10.07 4.121 6.246 1 98.94 165 PHE B CA 1
ATOM 4581 C C . PHE B 1 165 ? -10.969 3.771 5.066 1 98.94 165 PHE B C 1
ATOM 4583 O O . PHE B 1 165 ? -12.195 3.902 5.156 1 98.94 165 PHE B O 1
ATOM 4590 N N . GLN B 1 166 ? -10.391 3.344 3.932 1 98.81 166 GLN B N 1
ATOM 4591 C CA . GLN B 1 166 ? -11.203 2.9 2.805 1 98.81 166 GLN B CA 1
ATOM 4592 C C . GLN B 1 166 ? -11.992 1.641 3.156 1 98.81 166 GLN B C 1
ATOM 4594 O O . GLN B 1 166 ? -13.172 1.521 2.809 1 98.81 166 GLN B O 1
ATOM 4599 N N . ALA B 1 167 ? -11.328 0.704 3.869 1 98.69 167 ALA B N 1
ATOM 4600 C CA . ALA B 1 167 ? -12 -0.52 4.297 1 98.69 167 ALA B CA 1
ATOM 4601 C C . ALA B 1 167 ? -13.148 -0.209 5.254 1 98.69 167 ALA B C 1
ATOM 4603 O O . ALA B 1 167 ? -14.227 -0.794 5.148 1 98.69 167 ALA B O 1
ATOM 4604 N N . LEU B 1 168 ? -12.898 0.705 6.184 1 98.75 168 LEU B N 1
ATOM 4605 C CA . LEU B 1 168 ? -13.93 1.079 7.148 1 98.75 168 LEU B CA 1
ATOM 4606 C C . LEU B 1 168 ? -15.086 1.789 6.461 1 98.75 168 LEU B C 1
ATOM 4608 O O . LEU B 1 168 ? -16.25 1.557 6.797 1 98.75 168 LEU B O 1
ATOM 4612 N N . ALA B 1 169 ? -14.758 2.684 5.484 1 98.81 169 ALA B N 1
ATOM 4613 C CA . ALA B 1 169 ? -15.812 3.338 4.715 1 98.81 169 ALA B CA 1
ATOM 4614 C C . ALA B 1 169 ? -16.672 2.312 3.977 1 98.81 169 ALA B C 1
ATOM 4616 O O . ALA B 1 169 ? -17.906 2.385 4.008 1 98.81 169 ALA B O 1
ATOM 4617 N N . LEU B 1 170 ? -16 1.386 3.34 1 98.25 170 LEU B N 1
ATOM 4618 C CA . LEU B 1 170 ? -16.688 0.319 2.617 1 98.25 170 LEU B CA 1
ATOM 4619 C C . LEU B 1 170 ? -17.578 -0.49 3.557 1 98.25 170 LEU B C 1
ATOM 4621 O O . LEU B 1 170 ? -18.719 -0.813 3.213 1 98.25 170 LEU B O 1
ATOM 4625 N N . ARG B 1 171 ? -17.094 -0.817 4.707 1 97.5 171 ARG B N 1
ATOM 4626 C CA . ARG B 1 171 ? -17.828 -1.591 5.707 1 97.5 171 ARG B CA 1
ATOM 4627 C C . ARG B 1 171 ? -19.094 -0.872 6.125 1 97.5 171 ARG B C 1
ATOM 4629 O O . ARG B 1 171 ? -20.125 -1.512 6.395 1 97.5 171 ARG B O 1
ATOM 4636 N N . HIS B 1 172 ? -19.016 0.496 6.152 1 98.38 172 HIS B N 1
ATOM 4637 C CA . HIS B 1 172 ? -20.172 1.286 6.574 1 98.38 172 HIS B CA 1
ATOM 4638 C C . HIS B 1 172 ? -21.062 1.645 5.387 1 98.38 172 HIS B C 1
ATOM 4640 O O . HIS B 1 172 ? -21.969 2.463 5.516 1 98.38 172 HIS B O 1
ATOM 4646 N N . GLY B 1 173 ? -20.75 1.093 4.211 1 97.81 173 GLY B N 1
ATOM 4647 C CA . GLY B 1 173 ? -21.703 1.159 3.113 1 97.81 173 GLY B CA 1
ATOM 4648 C C . GLY B 1 173 ? -21.328 2.189 2.062 1 97.81 173 GLY B C 1
ATOM 4649 O O . GLY B 1 173 ? -22.078 2.412 1.113 1 97.81 173 GLY B O 1
ATOM 4650 N N . ALA B 1 174 ? -20.188 2.828 2.168 1 98.69 174 ALA B N 1
ATOM 4651 C CA . ALA B 1 174 ? -19.766 3.785 1.146 1 98.69 174 ALA B CA 1
ATOM 4652 C C . ALA B 1 174 ? -19.5 3.086 -0.181 1 98.69 174 ALA B C 1
ATOM 4654 O O . ALA B 1 174 ? -19.094 1.92 -0.205 1 98.69 174 ALA B O 1
ATOM 4655 N N . THR B 1 175 ? -19.766 3.785 -1.261 1 98.5 175 THR B N 1
ATOM 4656 C CA . THR B 1 175 ? -19.391 3.348 -2.602 1 98.5 175 THR B CA 1
ATOM 4657 C C . THR B 1 175 ? -18.031 3.912 -2.994 1 98.5 175 THR B C 1
ATOM 4659 O O . THR B 1 175 ? -17.797 5.117 -2.895 1 98.5 175 THR B O 1
ATOM 4662 N N . LEU B 1 176 ? -17.141 3.055 -3.393 1 98.44 176 LEU B N 1
ATOM 4663 C CA . LEU B 1 176 ? -15.789 3.455 -3.787 1 98.44 176 LEU B CA 1
ATOM 4664 C C . LEU B 1 176 ? -15.586 3.26 -5.285 1 98.44 176 LEU B C 1
ATOM 4666 O O . LEU B 1 176 ? -15.875 2.188 -5.82 1 98.44 176 LEU B O 1
ATOM 4670 N N . ARG B 1 177 ? -15.117 4.312 -5.996 1 98.44 177 ARG B N 1
ATOM 4671 C CA . ARG B 1 177 ? -14.812 4.254 -7.422 1 98.44 177 ARG B CA 1
ATOM 4672 C C . ARG B 1 177 ? -13.469 4.914 -7.719 1 98.44 177 ARG B C 1
ATOM 4674 O O . ARG B 1 177 ? -13.297 6.117 -7.504 1 98.44 177 ARG B O 1
ATOM 4681 N N . ASP B 1 178 ? -12.484 4.152 -8.086 1 96.81 178 ASP B N 1
ATOM 4682 C CA . ASP B 1 178 ? -11.234 4.738 -8.547 1 96.81 178 ASP B CA 1
ATOM 4683 C C . ASP B 1 178 ? -11.188 4.801 -10.07 1 96.81 178 ASP B C 1
ATOM 4685 O O . ASP B 1 178 ? -12.195 4.551 -10.742 1 96.81 178 ASP B O 1
ATOM 4689 N N . ARG B 1 179 ? -10.133 5.297 -10.594 1 95.19 179 ARG B N 1
ATOM 4690 C CA . ARG B 1 179 ? -9.961 5.531 -12.023 1 95.19 179 ARG B CA 1
ATOM 4691 C C . ARG B 1 179 ? -11.133 6.324 -12.594 1 95.19 179 ARG B C 1
ATOM 4693 O O . ARG B 1 179 ? -11.586 6.062 -13.703 1 95.19 179 ARG B O 1
ATOM 4700 N N . ALA B 1 180 ? -11.664 7.199 -11.805 1 97.06 180 ALA B N 1
ATOM 4701 C CA . ALA B 1 180 ? -12.766 8.078 -12.18 1 97.06 180 ALA B CA 1
ATOM 4702 C C . ALA B 1 180 ? -12.383 9.547 -11.992 1 97.06 180 ALA B C 1
ATOM 4704 O O . ALA B 1 180 ? -12.594 10.117 -10.922 1 97.06 180 ALA B O 1
ATOM 4705 N N . LYS B 1 181 ? -11.906 10.109 -13.047 1 96.75 181 LYS B N 1
ATOM 4706 C CA . LYS B 1 181 ? -11.445 11.492 -13.016 1 96.75 181 LYS B CA 1
ATOM 4707 C C . LYS B 1 181 ? -12.617 12.461 -13.031 1 96.75 181 LYS B C 1
ATOM 4709 O O . LYS B 1 181 ? -13.531 12.336 -13.852 1 96.75 181 LYS B O 1
ATOM 4714 N N . LEU B 1 182 ? -12.609 13.383 -12.109 1 97.5 182 LEU B N 1
ATOM 4715 C CA . LEU B 1 182 ? -13.602 14.461 -12.117 1 97.5 182 LEU B CA 1
ATOM 4716 C C . LEU B 1 182 ? -13.484 15.297 -13.383 1 97.5 182 LEU B C 1
ATOM 4718 O O . LEU B 1 182 ? -12.391 15.734 -13.75 1 97.5 182 LEU B O 1
ATOM 4722 N N . VAL B 1 183 ? -14.57 15.469 -14.008 1 96.31 183 VAL B N 1
ATOM 4723 C CA . VAL B 1 183 ? -14.602 16.297 -15.219 1 96.31 183 VAL B CA 1
ATOM 4724 C C . VAL B 1 183 ? -15.227 17.656 -14.898 1 96.31 183 VAL B C 1
ATOM 4726 O O . VAL B 1 183 ? -14.688 18.688 -15.289 1 96.31 183 VAL B O 1
ATOM 4729 N N . GLN B 1 184 ? -16.391 17.547 -14.188 1 92.88 184 GLN B N 1
ATOM 4730 C CA . GLN B 1 184 ? -17.109 18.781 -13.891 1 92.88 184 GLN B CA 1
ATOM 4731 C C . GLN B 1 184 ? -18.062 18.594 -12.711 1 92.88 184 GLN B C 1
ATOM 4733 O O . GLN B 1 184 ? -18.594 17.5 -12.508 1 92.88 184 GLN B O 1
ATOM 4738 N N . VAL B 1 185 ? -18.156 19.641 -11.953 1 90.75 185 VAL B N 1
ATOM 4739 C CA . VAL B 1 185 ? -19.203 19.719 -10.945 1 90.75 185 VAL B CA 1
ATOM 4740 C C . VAL B 1 185 ? -20.141 20.875 -11.273 1 90.75 185 VAL B C 1
ATOM 4742 O O . VAL B 1 185 ? -19.703 21.984 -11.57 1 90.75 185 VAL B O 1
ATOM 4745 N N . SER B 1 186 ? -21.359 20.531 -11.336 1 87.12 186 SER B N 1
ATOM 4746 C CA . SER B 1 186 ? -22.359 21.562 -11.57 1 87.12 186 SER B CA 1
ATOM 4747 C C . SER B 1 186 ? -23.5 21.453 -10.578 1 87.12 186 SER B C 1
ATOM 4749 O O . SER B 1 186 ? -23.625 20.469 -9.852 1 87.12 186 SER B O 1
ATOM 4751 N N . THR B 1 187 ? -24.219 22.562 -10.484 1 80.94 187 THR B N 1
ATOM 4752 C CA . THR B 1 187 ? -25.391 22.578 -9.609 1 80.94 187 THR B CA 1
ATOM 4753 C C . THR B 1 187 ? -26.672 22.359 -10.414 1 80.94 187 THR B C 1
ATOM 4755 O O . THR B 1 187 ? -26.781 22.828 -11.547 1 80.94 187 THR B O 1
ATOM 4758 N N . SER B 1 188 ? -27.391 21.469 -9.828 1 76 188 SER B N 1
ATOM 4759 C CA . SER B 1 188 ? -28.703 21.266 -10.422 1 76 188 SER B CA 1
ATOM 4760 C C . SER B 1 188 ? -29.812 21.281 -9.367 1 76 188 SER B C 1
ATOM 4762 O O . SER B 1 188 ? -29.547 21.031 -8.188 1 76 188 SER B O 1
ATOM 4764 N N . LEU B 1 189 ? -30.938 21.875 -9.75 1 65.44 189 LEU B N 1
ATOM 4765 C CA . LEU B 1 189 ? -32.094 21.828 -8.859 1 65.44 189 LEU B CA 1
ATOM 4766 C C . LEU B 1 189 ? -32.688 20.422 -8.812 1 65.44 189 LEU B C 1
ATOM 4768 O O . LEU B 1 189 ? -32.781 19.75 -9.844 1 65.44 189 LEU B O 1
ATOM 4772 N N . SER B 1 190 ? -32.625 19.859 -7.531 1 62.84 190 SER B N 1
ATOM 4773 C CA . SER B 1 190 ? -33.281 18.562 -7.375 1 62.84 190 SER B CA 1
ATOM 4774 C C . SER B 1 190 ? -34.781 18.672 -7.598 1 62.84 190 SER B C 1
ATOM 4776 O O . SER B 1 190 ? -35.438 19.594 -7.094 1 62.84 190 SER B O 1
ATOM 4778 N N . SER B 1 191 ? -35.25 17.906 -8.406 1 56.69 191 SER B N 1
ATOM 4779 C CA . SER B 1 191 ? -36.656 17.922 -8.742 1 56.69 191 SER B CA 1
ATOM 4780 C C . SER B 1 191 ? -37.531 17.5 -7.562 1 56.69 191 SER B C 1
ATOM 4782 O O . SER B 1 191 ? -38.656 17.938 -7.422 1 56.69 191 SER B O 1
ATOM 4784 N N . SER B 1 192 ? -36.969 16.625 -6.719 1 57.22 192 SER B N 1
ATOM 4785 C CA . SER B 1 192 ? -37.844 15.984 -5.75 1 57.22 192 SER B CA 1
ATOM 4786 C C . SER B 1 192 ? -38.156 16.922 -4.582 1 57.22 192 SER B C 1
ATOM 4788 O O . SER B 1 192 ? -39.312 16.984 -4.117 1 57.22 192 SER B O 1
ATOM 4790 N N . ASP B 1 193 ? -37.219 17.625 -4.039 1 60.94 193 ASP B N 1
ATOM 4791 C CA . ASP B 1 193 ? -37.5 18.406 -2.846 1 60.94 193 ASP B CA 1
ATOM 4792 C C . ASP B 1 193 ? -37.062 19.859 -3.014 1 60.94 193 ASP B C 1
ATOM 4794 O O . ASP B 1 193 ? -37.094 20.641 -2.059 1 60.94 193 ASP B O 1
ATOM 4798 N N . GLY B 1 194 ? -36.75 20.156 -4.258 1 60.03 194 GLY B N 1
ATOM 4799 C CA . GLY B 1 194 ? -36.375 21.531 -4.547 1 60.03 194 GLY B CA 1
ATOM 4800 C C . GLY B 1 194 ? -35 21.891 -4.043 1 60.03 194 GLY B C 1
ATOM 4801 O O . GLY B 1 194 ? -34.594 23.047 -4.133 1 60.03 194 GLY B O 1
ATOM 4802 N N . SER B 1 195 ? -34.375 20.828 -3.5 1 64.69 195 SER B N 1
ATOM 4803 C CA . SER B 1 195 ? -33.031 21.109 -2.996 1 64.69 195 SER B CA 1
ATOM 4804 C C . SER B 1 195 ? -31.984 21 -4.102 1 64.69 195 SER B C 1
ATOM 4806 O O . SER B 1 195 ? -32.219 20.375 -5.137 1 64.69 195 SER B O 1
ATOM 4808 N N . PHE B 1 196 ? -30.953 21.781 -3.941 1 67.38 196 PHE B N 1
ATOM 4809 C CA . PHE B 1 196 ? -29.875 21.719 -4.918 1 67.38 196 PHE B CA 1
ATOM 4810 C C . PHE B 1 196 ? -29.078 20.422 -4.742 1 67.38 196 PHE B C 1
ATOM 4812 O O . PHE B 1 196 ? -28.891 19.953 -3.619 1 67.38 196 PHE B O 1
ATOM 4819 N N . GLU B 1 197 ? -28.938 19.922 -5.891 1 81.31 197 GLU B N 1
ATOM 4820 C CA . GLU B 1 197 ? -28.031 18.766 -5.953 1 81.31 197 GLU B CA 1
ATOM 4821 C C . GLU B 1 197 ? -26.844 19.062 -6.871 1 81.31 197 GLU B C 1
ATOM 4823 O O . GLU B 1 197 ? -26.953 19.828 -7.824 1 81.31 197 GLU B O 1
ATOM 4828 N N . TYR B 1 198 ? -25.734 18.578 -6.434 1 89.56 198 TYR B N 1
ATOM 4829 C CA . TYR B 1 198 ? -24.547 18.688 -7.277 1 89.56 198 TYR B CA 1
ATOM 4830 C C . TYR B 1 198 ? -24.484 17.516 -8.266 1 89.56 198 TYR B C 1
ATOM 4832 O O . TYR B 1 198 ? -24.719 16.359 -7.895 1 89.56 198 TYR B O 1
ATOM 4840 N N . VAL B 1 199 ? -24.328 17.922 -9.492 1 93.44 199 VAL B N 1
ATOM 4841 C CA . VAL B 1 199 ? -24.047 16.938 -10.539 1 93.44 199 VAL B CA 1
ATOM 4842 C C . VAL B 1 199 ? -22.547 16.766 -10.703 1 93.44 199 VAL B C 1
ATOM 4844 O O . VAL B 1 199 ? -21.844 17.703 -11.07 1 93.44 199 VAL B O 1
ATOM 4847 N N . VAL B 1 200 ? -22.047 15.578 -10.406 1 95.94 200 VAL B N 1
ATOM 4848 C CA . VAL B 1 200 ? -20.625 15.273 -10.508 1 95.94 200 VAL B CA 1
ATOM 4849 C C . VAL B 1 200 ? -20.391 14.375 -11.719 1 95.94 200 VAL B C 1
ATOM 4851 O O . VAL B 1 200 ? -20.688 13.18 -11.695 1 95.94 200 VAL B O 1
ATOM 4854 N N . GLU B 1 201 ? -19.812 14.977 -12.703 1 97.06 201 GLU B N 1
ATOM 4855 C CA . GLU B 1 201 ? -19.453 14.25 -13.922 1 97.06 201 GLU B CA 1
ATOM 4856 C C . GLU B 1 201 ? -18.031 13.734 -13.859 1 97.06 201 GLU B C 1
ATOM 4858 O O . GLU B 1 201 ? -17.109 14.484 -13.531 1 97.06 201 GLU B O 1
ATOM 4863 N N . THR B 1 202 ? -17.859 12.43 -14.133 1 97.5 202 THR B N 1
ATOM 4864 C CA . THR B 1 202 ? -16.531 11.82 -14.164 1 97.5 202 THR B CA 1
ATOM 4865 C C . THR B 1 202 ? -16.281 11.148 -15.508 1 97.5 202 THR B C 1
ATOM 4867 O O . THR B 1 202 ? -17.172 11.078 -16.344 1 97.5 202 THR B O 1
ATOM 4870 N N . SER B 1 203 ? -15.07 10.695 -15.734 1 96 203 SER B N 1
ATOM 4871 C CA . SER B 1 203 ? -14.695 9.953 -16.922 1 96 203 SER B CA 1
ATOM 4872 C C . SER B 1 203 ? -15.406 8.609 -16.984 1 96 203 SER B C 1
ATOM 4874 O O . SER B 1 203 ? -15.391 7.938 -18.031 1 96 203 SER B O 1
ATOM 4876 N N . ARG B 1 204 ? -16.141 8.234 -15.891 1 95.38 204 ARG B N 1
ATOM 4877 C CA . ARG B 1 204 ? -16.766 6.922 -15.844 1 95.38 204 ARG B CA 1
ATOM 4878 C C . ARG B 1 204 ? -18.281 7.051 -15.617 1 95.38 204 ARG B C 1
ATOM 4880 O O . ARG B 1 204 ? -18.938 6.078 -15.25 1 95.38 204 ARG B O 1
ATOM 4887 N N . GLY B 1 205 ? -18.766 8.234 -15.695 1 97.12 205 GLY B N 1
ATOM 4888 C CA . GLY B 1 205 ? -20.188 8.422 -15.484 1 97.12 205 GLY B CA 1
ATOM 4889 C C . GLY B 1 205 ? -20.516 9.617 -14.609 1 97.12 205 GLY B C 1
ATOM 4890 O O . GLY B 1 205 ? -19.641 10.453 -14.352 1 97.12 205 GLY B O 1
ATOM 4891 N N . THR B 1 206 ? -21.797 9.719 -14.266 1 96.94 206 THR B N 1
ATOM 4892 C CA . THR B 1 206 ? -22.297 10.875 -13.531 1 96.94 206 THR B CA 1
ATOM 4893 C C . THR B 1 206 ? -23.031 10.438 -12.273 1 96.94 206 THR B C 1
ATOM 4895 O O . THR B 1 206 ? -23.781 9.453 -12.289 1 96.94 206 THR B O 1
ATOM 4898 N N . ALA B 1 207 ? -22.781 11.164 -11.219 1 96.81 207 ALA B N 1
ATOM 4899 C CA . ALA B 1 207 ? -23.484 10.953 -9.961 1 96.81 207 ALA B CA 1
ATOM 4900 C C . ALA B 1 207 ? -24.016 12.273 -9.406 1 96.81 207 ALA B C 1
ATOM 4902 O O . ALA B 1 207 ? -23.594 13.352 -9.836 1 96.81 207 ALA B O 1
ATOM 4903 N N . PHE B 1 208 ? -24.953 12.148 -8.523 1 94.31 208 PHE B N 1
ATOM 4904 C CA . PHE B 1 208 ? -25.562 13.305 -7.887 1 94.31 208 PHE B CA 1
ATOM 4905 C C . PHE B 1 208 ? -25.312 13.297 -6.383 1 94.31 208 PHE B C 1
ATOM 4907 O O . PHE B 1 208 ? -25.328 12.234 -5.754 1 94.31 208 PHE B O 1
ATOM 4914 N N . GLY B 1 209 ? -25.031 14.438 -5.836 1 93.25 209 GLY B N 1
ATOM 4915 C CA . GLY B 1 209 ? -24.781 14.539 -4.406 1 93.25 209 GLY B CA 1
ATOM 4916 C C . GLY B 1 209 ? -25.422 15.773 -3.781 1 93.25 209 GLY B C 1
ATOM 4917 O O . GLY B 1 209 ? -25.516 16.828 -4.422 1 93.25 209 GLY B O 1
ATOM 4918 N N . ARG B 1 210 ? -25.844 15.633 -2.527 1 91.69 210 ARG B N 1
ATOM 4919 C CA . ARG B 1 210 ? -26.312 16.797 -1.782 1 91.69 210 ARG B CA 1
ATOM 4920 C C . ARG B 1 210 ? -25.156 17.703 -1.382 1 91.69 210 ARG B C 1
ATOM 4922 O O . ARG B 1 210 ? -25.312 18.922 -1.311 1 91.69 210 ARG B O 1
ATOM 4929 N N . THR B 1 211 ? -24.047 17.109 -1.074 1 93.31 211 THR B N 1
ATOM 4930 C CA . THR B 1 211 ? -22.812 17.812 -0.749 1 93.31 211 THR B CA 1
ATOM 4931 C C . THR B 1 211 ? -21.641 17.203 -1.51 1 93.31 211 THR B C 1
ATOM 4933 O O . THR B 1 211 ? -21.656 16.031 -1.872 1 93.31 211 THR B O 1
ATOM 4936 N N . CYS B 1 212 ? -20.688 18.062 -1.802 1 95.56 212 CYS B N 1
ATOM 4937 C CA . CYS B 1 212 ? -19.453 17.641 -2.443 1 95.56 212 CYS B CA 1
ATOM 4938 C C . CYS B 1 212 ? -18.234 18.109 -1.646 1 95.56 212 CYS B C 1
ATOM 4940 O O . CYS B 1 212 ? -18.141 19.281 -1.282 1 95.56 212 CYS B O 1
ATOM 4942 N N . VAL B 1 213 ? -17.359 17.203 -1.312 1 97.81 213 VAL B N 1
ATOM 4943 C CA . VAL B 1 213 ? -16.125 17.531 -0.595 1 97.81 213 VAL B CA 1
ATOM 4944 C C . VAL B 1 213 ? -14.922 17.344 -1.518 1 97.81 213 VAL B C 1
ATOM 4946 O O . VAL B 1 213 ? -14.664 16.25 -1.997 1 97.81 213 VAL B O 1
ATOM 4949 N N . LEU B 1 214 ? -14.203 18.406 -1.747 1 98.06 214 LEU B N 1
ATOM 4950 C CA . LEU B 1 214 ? -12.992 18.359 -2.549 1 98.06 214 LEU B CA 1
ATOM 4951 C C . LEU B 1 214 ? -11.766 18.109 -1.674 1 98.06 214 LEU B C 1
ATOM 4953 O O . LEU B 1 214 ? -11.336 18.984 -0.919 1 98.06 214 LEU B O 1
ATOM 4957 N N . ALA B 1 215 ? -11.219 16.938 -1.719 1 98.69 215 ALA B N 1
ATOM 4958 C CA . ALA B 1 215 ? -9.992 16.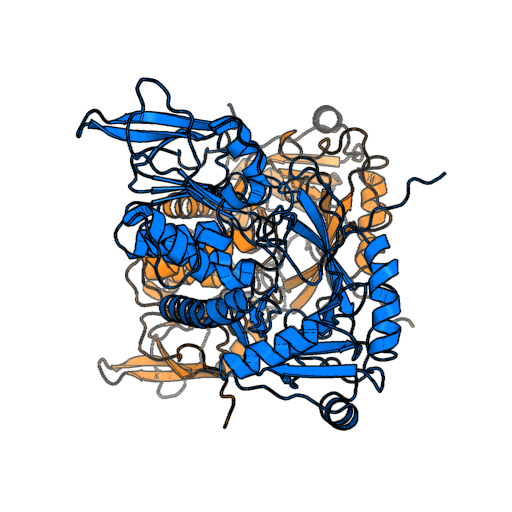516 -1.038 1 98.69 215 ALA B CA 1
ATOM 4959 C C . ALA B 1 215 ? -8.977 15.953 -2.031 1 98.69 215 ALA B C 1
ATOM 4961 O O . ALA B 1 215 ? -8.438 14.859 -1.829 1 98.69 215 ALA B O 1
ATOM 4962 N N . ALA B 1 216 ? -8.617 16.75 -3.045 1 98.38 216 ALA B N 1
ATOM 4963 C CA . ALA B 1 216 ? -7.902 16.25 -4.215 1 98.38 216 ALA B CA 1
ATOM 4964 C C . ALA B 1 216 ? -6.434 16.656 -4.176 1 98.38 216 ALA B C 1
ATOM 4966 O O . ALA B 1 216 ? -5.762 16.672 -5.207 1 98.38 216 ALA B O 1
ATOM 4967 N N . GLY B 1 217 ? -5.914 17.016 -3.055 1 97.94 217 GLY B N 1
ATOM 4968 C CA . GLY B 1 217 ? -4.5 17.312 -2.904 1 97.94 217 GLY B CA 1
ATOM 4969 C C . GLY B 1 217 ? -4.004 18.359 -3.883 1 97.94 217 GLY B C 1
ATOM 4970 O O . GLY B 1 217 ? -4.598 19.438 -4.008 1 97.94 217 GLY B O 1
ATOM 4971 N N . ALA B 1 218 ? -2.975 18.062 -4.598 1 98.12 218 ALA B N 1
ATOM 4972 C CA . ALA B 1 218 ? -2.287 19 -5.492 1 98.12 218 ALA B CA 1
ATOM 4973 C C . ALA B 1 218 ? -3.172 19.375 -6.676 1 98.12 218 ALA B C 1
ATOM 4975 O O . ALA B 1 218 ? -2.9 20.359 -7.371 1 98.12 218 ALA B O 1
ATOM 4976 N N . TRP B 1 219 ? -4.254 18.703 -6.922 1 98.19 219 TRP B N 1
ATOM 4977 C CA . TRP B 1 219 ? -5.133 18.953 -8.062 1 98.19 219 TRP B CA 1
ATOM 4978 C C . TRP B 1 219 ? -6.277 19.891 -7.66 1 98.19 219 TRP B C 1
ATOM 4980 O O . TRP B 1 219 ? -7.027 20.359 -8.516 1 98.19 219 TRP B O 1
ATOM 4990 N N . THR B 1 220 ? -6.379 20.188 -6.359 1 97.88 220 THR B N 1
ATOM 4991 C CA . THR B 1 220 ? -7.492 20.969 -5.84 1 97.88 220 THR B CA 1
ATOM 4992 C C . THR B 1 220 ? -7.496 22.375 -6.445 1 97.88 220 THR B C 1
ATOM 4994 O O . THR B 1 220 ? -8.547 22.891 -6.832 1 97.88 220 THR B O 1
ATOM 4997 N N . PRO B 1 221 ? -6.332 23.031 -6.547 1 97.19 221 PRO B N 1
ATOM 4998 C CA . PRO B 1 221 ? -6.367 24.375 -7.121 1 97.19 221 PRO B CA 1
ATOM 4999 C C . PRO B 1 221 ? -6.961 24.406 -8.531 1 97.19 221 PRO B C 1
ATOM 5001 O O . PRO B 1 221 ? -7.75 25.297 -8.852 1 97.19 221 PRO B O 1
ATOM 5004 N N . GLN B 1 222 ? -6.578 23.453 -9.328 1 96.56 222 GLN B N 1
ATOM 5005 C CA . GLN B 1 222 ? -7.121 23.375 -10.688 1 96.56 222 GLN B CA 1
ATOM 5006 C C . GLN B 1 222 ? -8.633 23.156 -10.664 1 96.56 222 GLN B C 1
ATOM 5008 O O . GLN B 1 222 ? -9.375 23.797 -11.406 1 96.56 222 GLN B O 1
ATOM 5013 N N . ILE B 1 223 ? -9.109 22.266 -9.844 1 95.69 223 ILE B N 1
ATOM 5014 C CA . ILE B 1 223 ? -10.523 21.938 -9.742 1 95.69 223 ILE B CA 1
ATOM 5015 C C . ILE B 1 223 ? -11.305 23.156 -9.273 1 95.69 223 ILE B C 1
ATOM 5017 O O . ILE B 1 223 ? -12.344 23.5 -9.844 1 95.69 223 ILE B O 1
ATOM 5021 N N . VAL B 1 224 ? -10.805 23.844 -8.281 1 94.62 224 VAL B N 1
ATOM 5022 C CA . VAL B 1 224 ? -11.469 25 -7.703 1 94.62 224 VAL B CA 1
ATOM 5023 C C . VAL B 1 224 ? -11.531 26.141 -8.734 1 94.62 224 VAL B C 1
ATOM 5025 O O . VAL B 1 224 ? -12.547 26.812 -8.867 1 94.62 224 VAL B O 1
ATOM 5028 N N . ARG B 1 225 ? -10.43 26.312 -9.445 1 94.81 225 ARG B N 1
ATOM 5029 C CA . ARG B 1 225 ? -10.414 27.328 -10.492 1 94.81 225 ARG B CA 1
ATOM 5030 C C . ARG B 1 225 ? -11.484 27.062 -11.539 1 94.81 225 ARG B C 1
ATOM 5032 O O . ARG B 1 225 ? -12.203 27.984 -11.953 1 94.81 225 ARG B O 1
ATOM 5039 N N . GLU B 1 226 ? -11.609 25.891 -11.906 1 90.62 226 GLU B N 1
ATOM 5040 C CA . GLU B 1 226 ? -12.57 25.516 -12.93 1 90.62 226 GLU B CA 1
ATOM 5041 C C . GLU B 1 226 ? -14 25.641 -12.422 1 90.62 226 GLU B C 1
ATOM 5043 O O . GLU B 1 226 ? -14.914 25.969 -13.188 1 90.62 226 GLU B O 1
ATOM 5048 N N . LEU B 1 227 ? -14.203 25.469 -11.148 1 86.56 227 LEU B N 1
ATOM 5049 C CA . LEU B 1 227 ? -15.531 25.469 -10.555 1 86.56 227 LEU B CA 1
ATOM 5050 C C . LEU B 1 227 ? -15.984 26.891 -10.227 1 86.56 227 LEU B C 1
ATOM 5052 O O . LEU B 1 227 ? -17.156 27.219 -10.391 1 86.56 227 LEU B O 1
ATOM 5056 N N . SER B 1 228 ? -15.109 27.719 -9.734 1 85.81 228 SER B N 1
ATOM 5057 C CA . SER B 1 228 ? -15.562 28.953 -9.125 1 85.81 228 SER B CA 1
ATOM 5058 C C . SER B 1 228 ? -14.758 30.141 -9.641 1 85.81 228 SER B C 1
ATOM 5060 O O . SER B 1 228 ? -15.078 31.297 -9.336 1 85.81 228 SER B O 1
ATOM 5062 N N . GLY B 1 229 ? -13.672 29.844 -10.398 1 90.12 229 GLY B N 1
ATOM 5063 C CA . GLY B 1 229 ? -12.789 30.922 -10.836 1 90.12 229 GLY B CA 1
ATOM 5064 C C . GLY B 1 229 ? -11.836 31.391 -9.75 1 90.12 229 GLY B C 1
ATOM 5065 O O . GLY B 1 229 ? -10.938 32.188 -10.008 1 90.12 229 GLY B O 1
ATOM 5066 N N . LEU B 1 230 ? -11.977 30.797 -8.578 1 92.12 230 LEU B N 1
ATOM 5067 C CA . LEU B 1 230 ? -11.109 31.172 -7.453 1 92.12 230 LEU B CA 1
ATOM 5068 C C . LEU B 1 230 ? -9.734 30.516 -7.594 1 92.12 230 LEU B C 1
ATOM 5070 O O . LEU B 1 230 ? -9.633 29.344 -7.957 1 92.12 230 LEU B O 1
ATOM 5074 N N . GLU B 1 231 ? -8.695 31.328 -7.301 1 94.44 231 GLU B N 1
ATOM 5075 C CA . GLU B 1 231 ? -7.336 30.812 -7.289 1 94.44 231 GLU B CA 1
ATOM 5076 C C . GLU B 1 231 ? -6.852 30.547 -5.863 1 94.44 231 GLU B C 1
ATOM 5078 O O . GLU B 1 231 ? -6.633 31.484 -5.098 1 94.44 231 GLU B O 1
ATOM 5083 N N . LEU B 1 232 ? -6.754 29.328 -5.516 1 95.88 232 LEU B N 1
ATOM 5084 C CA . LEU B 1 232 ? -6.168 28.984 -4.223 1 95.88 232 LEU B CA 1
ATOM 5085 C C . LEU B 1 232 ? -4.645 29.031 -4.285 1 95.88 232 LEU B C 1
ATOM 5087 O O . LEU B 1 232 ? -4.043 28.469 -5.207 1 95.88 232 LEU B O 1
ATOM 5091 N N . PRO B 1 233 ? -3.992 29.703 -3.377 1 96.38 233 PRO B N 1
ATOM 5092 C CA . PRO B 1 233 ? -2.529 29.781 -3.391 1 96.38 233 PRO B CA 1
ATOM 5093 C C . PRO B 1 233 ? -1.865 28.516 -2.842 1 96.38 233 PRO B C 1
ATOM 5095 O O . PRO B 1 233 ? -1.194 28.562 -1.808 1 96.38 233 PRO B O 1
ATOM 5098 N N . ILE B 1 234 ? -2 27.422 -3.537 1 97.44 234 ILE B N 1
ATOM 5099 C CA . ILE B 1 234 ? -1.383 26.156 -3.188 1 97.44 234 ILE B CA 1
ATOM 5100 C C . ILE B 1 234 ? -0.331 25.781 -4.23 1 97.44 234 ILE B C 1
ATOM 5102 O O . ILE B 1 234 ? -0.629 25.719 -5.426 1 97.44 234 ILE B O 1
ATOM 5106 N N . GLU B 1 235 ? 0.857 25.594 -3.779 1 97.06 235 GLU B N 1
ATOM 5107 C CA . GLU B 1 235 ? 1.956 25.219 -4.664 1 97.06 235 GLU B CA 1
ATOM 5108 C C . GLU B 1 235 ? 2.383 23.781 -4.434 1 97.06 235 GLU B C 1
ATOM 5110 O O . GLU B 1 235 ? 2.895 23.438 -3.365 1 97.06 235 GLU B O 1
ATOM 5115 N N . PRO B 1 236 ? 2.203 22.906 -5.434 1 97.75 236 PRO B N 1
ATOM 5116 C CA . PRO B 1 236 ? 2.738 21.547 -5.312 1 97.75 236 PRO B CA 1
ATOM 5117 C C . PRO B 1 236 ? 4.266 21.516 -5.359 1 97.75 236 PRO B C 1
ATOM 5119 O O . PRO B 1 236 ? 4.879 22.188 -6.188 1 97.75 236 PRO B O 1
ATOM 5122 N N . LEU B 1 237 ? 4.879 20.766 -4.473 1 97.12 237 LEU B N 1
ATOM 5123 C CA . LEU B 1 237 ? 6.316 20.516 -4.461 1 97.12 237 LEU B CA 1
ATOM 5124 C C . LEU B 1 237 ? 6.625 19.031 -4.641 1 97.12 237 LEU B C 1
ATOM 5126 O O . LEU B 1 237 ? 5.969 18.188 -4.035 1 97.12 237 LEU B O 1
ATOM 5130 N N . HIS B 1 238 ? 7.547 18.781 -5.547 1 96.12 238 HIS B N 1
ATOM 5131 C CA . HIS B 1 238 ? 8.141 17.438 -5.617 1 96.12 238 HIS B CA 1
ATOM 5132 C C . HIS B 1 238 ? 9.18 17.25 -4.523 1 96.12 238 HIS B C 1
ATOM 5134 O O . HIS B 1 238 ? 10.18 17.969 -4.477 1 96.12 238 HIS B O 1
ATOM 5140 N N . THR B 1 239 ? 8.898 16.328 -3.621 1 96.06 239 THR B N 1
ATOM 5141 C CA . THR B 1 239 ? 9.82 16.062 -2.527 1 96.06 239 THR B CA 1
ATOM 5142 C C . THR B 1 239 ? 10.367 14.641 -2.623 1 96.06 239 THR B C 1
ATOM 5144 O O . THR B 1 239 ? 9.922 13.852 -3.463 1 96.06 239 THR B O 1
ATOM 5147 N N . SER B 1 240 ? 11.453 14.359 -1.873 1 95.56 240 SER B N 1
ATOM 5148 C CA . SER B 1 240 ? 12.109 13.062 -1.919 1 95.56 240 SER B CA 1
ATOM 5149 C C . SER B 1 240 ? 12.266 12.469 -0.521 1 95.56 240 SER B C 1
ATOM 5151 O O . SER B 1 240 ? 12.562 13.188 0.433 1 95.56 240 SER B O 1
ATOM 5153 N N . ILE B 1 241 ? 11.977 11.227 -0.43 1 95.38 241 ILE B N 1
ATOM 5154 C CA . ILE B 1 241 ? 12.258 10.477 0.791 1 95.38 241 ILE B CA 1
ATOM 5155 C C . ILE B 1 241 ? 13.352 9.445 0.527 1 95.38 241 ILE B C 1
ATOM 5157 O O . ILE B 1 241 ? 13.5 8.969 -0.599 1 95.38 241 ILE B O 1
ATOM 5161 N N . ALA B 1 242 ? 14.125 9.094 1.602 1 96.31 242 ALA B N 1
ATOM 5162 C CA . ALA B 1 242 ? 15.25 8.195 1.383 1 96.31 242 ALA B CA 1
ATOM 5163 C C . ALA B 1 242 ? 15.492 7.312 2.605 1 96.31 242 ALA B C 1
ATOM 5165 O O . ALA B 1 242 ? 15.328 7.762 3.742 1 96.31 242 ALA B O 1
ATOM 5166 N N . TYR B 1 243 ? 15.82 6.113 2.348 1 95.06 243 TYR B N 1
ATOM 5167 C CA . TYR B 1 243 ? 16.234 5.148 3.359 1 95.06 243 TYR B CA 1
ATOM 5168 C C . TYR B 1 243 ? 17.734 4.891 3.281 1 95.06 243 TYR B C 1
ATOM 5170 O O . TYR B 1 243 ? 18.281 4.648 2.197 1 95.06 243 TYR B O 1
ATOM 5178 N N . TRP B 1 244 ? 18.312 4.969 4.406 1 96 244 TRP B N 1
ATOM 5179 C CA . TRP B 1 244 ? 19.766 4.879 4.504 1 96 244 TRP B CA 1
ATOM 5180 C C . TRP B 1 244 ? 20.188 3.662 5.32 1 96 244 TRP B C 1
ATOM 5182 O O . TRP B 1 244 ? 19.562 3.34 6.332 1 96 244 TRP B O 1
ATOM 5192 N N . GLU B 1 245 ? 21.281 3.1 4.973 1 94.06 245 GLU B N 1
ATOM 5193 C CA . GLU B 1 245 ? 21.75 1.865 5.598 1 94.06 245 GLU B CA 1
ATOM 5194 C C . GLU B 1 245 ? 22.438 2.146 6.93 1 94.06 245 GLU B C 1
ATOM 5196 O O . GLU B 1 245 ? 23.266 3.053 7.023 1 94.06 245 GLU B O 1
ATOM 5201 N N . VAL B 1 246 ? 22.062 1.36 7.883 1 94.88 246 VAL B N 1
ATOM 5202 C CA . VAL B 1 246 ? 22.812 1.343 9.141 1 94.88 246 VAL B CA 1
ATOM 5203 C C . VAL B 1 246 ? 23.984 0.383 9.031 1 94.88 246 VAL B C 1
ATOM 5205 O O . VAL B 1 246 ? 23.797 -0.83 8.906 1 94.88 246 VAL B O 1
ATOM 5208 N N . VAL B 1 247 ? 25.219 0.934 9.047 1 91.25 247 VAL B N 1
ATOM 5209 C CA . VAL B 1 247 ? 26.422 0.13 8.867 1 91.25 247 VAL B CA 1
ATOM 5210 C C . VAL B 1 247 ? 27.109 -0.095 10.211 1 91.25 247 VAL B C 1
ATOM 5212 O O . VAL B 1 247 ? 28.328 -0.125 10.297 1 91.25 247 VAL B O 1
ATOM 5215 N N . ASP B 1 248 ? 26.391 -0.415 11.195 1 87.69 248 ASP B N 1
ATOM 5216 C CA . ASP B 1 248 ? 26.859 -0.755 12.531 1 87.69 248 ASP B CA 1
ATOM 5217 C C . ASP B 1 248 ? 26.906 -2.27 12.727 1 87.69 248 ASP B C 1
ATOM 5219 O O . ASP B 1 248 ? 26.297 -3.02 11.969 1 87.69 248 ASP B O 1
ATOM 5223 N N . SER B 1 249 ? 27.797 -2.639 13.664 1 85.25 249 SER B N 1
ATOM 5224 C CA . SER B 1 249 ? 27.859 -4.062 13.984 1 85.25 249 SER B CA 1
ATOM 5225 C C . SER B 1 249 ? 26.5 -4.59 14.422 1 85.25 249 SER B C 1
ATOM 5227 O O . SER B 1 249 ? 26.188 -5.766 14.227 1 85.25 249 SER B O 1
ATOM 5229 N N . ASP B 1 250 ? 25.766 -3.699 15 1 88.44 250 ASP B N 1
ATOM 5230 C CA . ASP B 1 250 ? 24.375 -3.992 15.344 1 88.44 250 ASP B CA 1
ATOM 5231 C C . ASP B 1 250 ? 23.422 -3.244 14.422 1 88.44 250 ASP B C 1
ATOM 5233 O O . ASP B 1 250 ? 23.125 -2.066 14.641 1 88.44 250 ASP B O 1
ATOM 5237 N N . PRO B 1 251 ? 22.781 -3.965 13.484 1 84.88 251 PRO B N 1
ATOM 5238 C CA . PRO B 1 251 ? 21.906 -3.277 12.531 1 84.88 251 PRO B CA 1
ATOM 5239 C C . PRO B 1 251 ? 20.672 -2.684 13.188 1 84.88 251 PRO B C 1
ATOM 5241 O O . PRO B 1 251 ? 19.984 -1.843 12.594 1 84.88 251 PRO B O 1
ATOM 5244 N N . ASP B 1 252 ? 20.422 -3.041 14.438 1 90 252 ASP B N 1
ATOM 5245 C CA . ASP B 1 252 ? 19.203 -2.59 15.117 1 90 252 ASP B CA 1
ATOM 5246 C C . ASP B 1 252 ? 19.5 -1.413 16.047 1 90 252 ASP B C 1
ATOM 5248 O O . ASP B 1 252 ? 18.609 -0.948 16.766 1 90 252 ASP B O 1
ATOM 5252 N N . VAL B 1 253 ? 20.656 -0.906 15.969 1 94.31 253 VAL B N 1
ATOM 5253 C CA . VAL B 1 253 ? 21.109 0.086 16.953 1 94.31 253 VAL B CA 1
ATOM 5254 C C . VAL B 1 253 ? 20.219 1.328 16.859 1 94.31 253 VAL B C 1
ATOM 5256 O O . VAL B 1 253 ? 20.031 2.035 17.844 1 94.31 253 VAL B O 1
ATOM 5259 N N . LEU B 1 254 ? 19.641 1.564 15.68 1 97.12 254 LEU B N 1
ATOM 5260 C CA . LEU B 1 254 ? 18.766 2.713 15.477 1 97.12 254 LEU B CA 1
ATOM 5261 C C . LEU B 1 254 ? 17.328 2.264 15.219 1 97.12 254 LEU B C 1
ATOM 5263 O O . LEU B 1 254 ? 16.594 2.92 14.484 1 97.12 254 LEU B O 1
ATOM 5267 N N . SER B 1 255 ? 16.953 1.187 15.766 1 95.75 255 SER B N 1
ATOM 5268 C CA . SER B 1 255 ? 15.609 0.645 15.562 1 95.75 255 SER B CA 1
ATOM 5269 C C . SER B 1 255 ? 14.633 1.195 16.594 1 95.75 255 SER B C 1
ATOM 5271 O O . SER B 1 255 ? 15.023 1.562 17.703 1 95.75 255 SER B O 1
ATOM 5273 N N . ALA B 1 256 ? 13.328 1.237 16.25 1 94.81 256 ALA B N 1
ATOM 5274 C CA . ALA B 1 256 ? 12.266 1.572 17.203 1 94.81 256 ALA B CA 1
ATOM 5275 C C . ALA B 1 256 ? 12.242 0.587 18.359 1 94.81 256 ALA B C 1
ATOM 5277 O O . ALA B 1 256 ? 11.961 0.971 19.5 1 94.81 256 ALA B O 1
ATOM 5278 N N . ALA B 1 257 ? 12.516 -0.64 18.125 1 91.38 257 ALA B N 1
ATOM 5279 C CA . ALA B 1 257 ? 12.5 -1.693 19.141 1 91.38 257 ALA B CA 1
ATOM 5280 C C . ALA B 1 257 ? 13.523 -1.418 20.234 1 91.38 257 ALA B C 1
ATOM 5282 O O . ALA B 1 257 ? 13.312 -1.775 21.391 1 91.38 257 ALA B O 1
ATOM 5283 N N . LYS B 1 258 ? 14.57 -0.723 19.875 1 94.56 258 LYS B N 1
ATOM 5284 C CA . LYS B 1 258 ? 15.602 -0.409 20.859 1 94.56 258 LYS B CA 1
ATOM 5285 C C . LYS B 1 258 ? 15.438 1.007 21.406 1 94.56 258 LYS B C 1
ATOM 5287 O O . LYS B 1 258 ? 16.328 1.526 22.078 1 94.56 258 LYS B O 1
ATOM 5292 N N . GLY B 1 259 ? 14.375 1.614 20.969 1 95.88 259 GLY B N 1
ATOM 5293 C CA . GLY B 1 259 ? 13.992 2.85 21.641 1 95.88 259 GLY B CA 1
ATOM 5294 C C . GLY B 1 259 ? 14.391 4.094 20.859 1 95.88 259 GLY B C 1
ATOM 5295 O O . GLY B 1 259 ? 14.227 5.211 21.359 1 95.88 259 GLY B O 1
ATOM 5296 N N . PHE B 1 260 ? 14.945 3.889 19.672 1 97.81 260 PHE B N 1
ATOM 5297 C CA . PHE B 1 260 ? 15.281 5.082 18.891 1 97.81 260 PHE B CA 1
ATOM 5298 C C . PHE B 1 260 ? 14.023 5.754 18.375 1 97.81 260 PHE B C 1
ATOM 5300 O O . PHE B 1 260 ? 13.164 5.102 17.766 1 97.81 260 PHE B O 1
ATOM 5307 N N . PRO B 1 261 ? 13.812 7.047 18.5 1 98.38 261 PRO B N 1
ATOM 5308 C CA . PRO B 1 261 ? 12.562 7.738 18.188 1 98.38 261 PRO B CA 1
ATOM 5309 C C . PRO B 1 261 ? 12.547 8.297 16.766 1 98.38 261 PRO B C 1
ATOM 5311 O O . PRO B 1 261 ? 13.578 8.289 16.078 1 98.38 261 PRO B O 1
ATOM 5314 N N . VAL B 1 262 ? 11.391 8.703 16.312 1 98.56 262 VAL B N 1
ATOM 5315 C CA . VAL B 1 262 ? 11.359 9.648 15.203 1 98.56 262 VAL B CA 1
ATOM 5316 C C . VAL B 1 262 ? 12 10.969 15.633 1 98.56 262 VAL B C 1
ATOM 5318 O O . VAL B 1 262 ? 12.086 11.266 16.828 1 98.56 262 VAL B O 1
ATOM 5321 N N . PHE B 1 263 ? 12.469 11.734 14.648 1 98.69 263 PHE B N 1
ATOM 5322 C CA . PHE B 1 263 ? 13.164 12.945 15.062 1 98.69 263 PHE B CA 1
ATOM 5323 C C . PHE B 1 263 ? 13.016 14.039 14.008 1 98.69 263 PHE B C 1
ATOM 5325 O O . PHE B 1 263 ? 12.695 13.75 12.852 1 98.69 263 PHE B O 1
ATOM 5332 N N . ALA B 1 264 ? 13.172 15.234 14.398 1 98.38 264 ALA B N 1
ATOM 5333 C CA . ALA B 1 264 ? 13.188 16.422 13.555 1 98.38 264 ALA B CA 1
ATOM 5334 C C . ALA B 1 264 ? 14.25 17.422 14.016 1 98.38 264 ALA B C 1
ATOM 5336 O O . ALA B 1 264 ? 14.359 17.703 15.203 1 98.38 264 ALA B O 1
ATOM 5337 N N . ASP B 1 265 ? 15.039 17.828 13.102 1 98.06 265 ASP B N 1
ATOM 5338 C CA . ASP B 1 265 ? 16.047 18.859 13.328 1 98.06 265 ASP B CA 1
ATOM 5339 C C . ASP B 1 265 ? 15.539 20.219 12.844 1 98.06 265 ASP B C 1
ATOM 5341 O O . ASP B 1 265 ? 15.375 20.438 11.641 1 98.06 265 ASP B O 1
ATOM 5345 N N . TYR B 1 266 ? 15.359 21.156 13.75 1 95.69 266 TYR B N 1
ATOM 5346 C CA . TYR B 1 266 ? 14.82 22.484 13.461 1 95.69 266 TYR B CA 1
ATOM 5347 C C . TYR B 1 266 ? 15.906 23.406 12.922 1 95.69 266 TYR B C 1
ATOM 5349 O O . TYR B 1 266 ? 15.703 24.625 12.828 1 95.69 266 TYR B O 1
ATOM 5357 N N . GLY B 1 267 ? 17 22.828 12.586 1 91.62 267 GLY B N 1
ATOM 5358 C CA . GLY B 1 267 ? 18.016 23.594 11.867 1 91.62 267 GLY B CA 1
ATOM 5359 C C . GLY B 1 267 ? 17.641 23.891 10.43 1 91.62 267 GLY B C 1
ATOM 5360 O O . GLY B 1 267 ? 16.516 23.625 10.016 1 91.62 267 GLY B O 1
ATOM 5361 N N . LEU B 1 268 ? 18.562 24.562 9.688 1 88.31 268 LEU B N 1
ATOM 5362 C CA . LEU B 1 268 ? 18.375 24.859 8.273 1 88.31 268 LEU B CA 1
ATOM 5363 C C . LEU B 1 268 ? 19.375 24.094 7.414 1 88.31 268 LEU B C 1
ATOM 5365 O O . LEU B 1 268 ? 20.578 24.312 7.504 1 88.31 268 LEU B O 1
ATOM 5369 N N . PRO B 1 269 ? 18.891 23.156 6.586 1 92.88 269 PRO B N 1
ATOM 5370 C CA . PRO B 1 269 ? 17.484 22.875 6.32 1 92.88 269 PRO B CA 1
ATOM 5371 C C . PRO B 1 269 ? 16.844 22 7.395 1 92.88 269 PRO B C 1
ATOM 5373 O O . PRO B 1 269 ? 17.547 21.391 8.203 1 92.88 269 PRO B O 1
ATOM 5376 N N . TYR B 1 270 ? 15.508 22.031 7.398 1 95.12 270 TYR B N 1
ATOM 5377 C CA . TYR B 1 270 ? 14.734 21.172 8.289 1 95.12 270 TYR B CA 1
ATOM 5378 C C . TYR B 1 270 ? 14.812 19.719 7.852 1 95.12 270 TYR B C 1
ATOM 5380 O O . TYR B 1 270 ? 14.328 19.359 6.777 1 95.12 270 TYR B O 1
ATOM 5388 N N . ILE B 1 271 ? 15.453 18.875 8.688 1 97.75 271 ILE B N 1
ATOM 5389 C CA . ILE B 1 271 ? 15.656 17.469 8.391 1 97.75 271 ILE B CA 1
ATOM 5390 C C . ILE B 1 271 ? 14.867 16.609 9.375 1 97.75 271 ILE B C 1
ATOM 5392 O O . ILE B 1 271 ? 14.812 16.922 10.57 1 97.75 271 ILE B O 1
ATOM 5396 N N . TYR B 1 272 ? 14.227 15.578 8.852 1 98.19 272 TYR B N 1
ATOM 5397 C CA . TYR B 1 272 ? 13.461 14.672 9.711 1 98.19 272 TYR B CA 1
ATOM 5398 C C . TYR B 1 272 ? 13.797 13.219 9.398 1 98.19 272 TYR B C 1
ATOM 5400 O O . TYR B 1 272 ? 14.359 12.914 8.344 1 98.19 272 TYR B O 1
ATOM 5408 N N . GLY B 1 273 ? 13.484 12.352 10.359 1 98.25 273 GLY B N 1
ATOM 5409 C CA . GLY B 1 273 ? 13.773 10.945 10.125 1 98.25 273 GLY B CA 1
ATOM 5410 C C . GLY B 1 273 ? 12.984 10.016 11.039 1 98.25 273 GLY B C 1
ATOM 5411 O O . GLY B 1 273 ? 12.297 10.477 11.953 1 98.25 273 GLY B O 1
ATOM 5412 N N . THR B 1 274 ? 12.922 8.773 10.641 1 98.25 274 THR B N 1
ATOM 5413 C CA . THR B 1 274 ? 12.289 7.703 11.406 1 98.25 274 THR B CA 1
ATOM 5414 C C . THR B 1 274 ? 13.281 6.586 11.695 1 98.25 274 THR B C 1
ATOM 5416 O O . THR B 1 274 ? 14.227 6.367 10.93 1 98.25 274 THR B O 1
ATOM 5419 N N . PRO B 1 275 ? 13.133 5.914 12.852 1 97.62 275 PRO B N 1
ATOM 5420 C CA . PRO B 1 275 ? 14.008 4.777 13.148 1 97.62 275 PRO B CA 1
ATOM 5421 C C . PRO B 1 275 ? 13.805 3.607 12.195 1 97.62 275 PRO B C 1
ATOM 5423 O O . PRO B 1 275 ? 12.891 3.637 11.359 1 97.62 275 PRO B O 1
ATOM 5426 N N . SER B 1 276 ? 14.719 2.691 12.305 1 93.69 276 SER B N 1
ATOM 5427 C CA . SER B 1 276 ? 14.523 1.445 11.57 1 93.69 276 SER B CA 1
ATOM 5428 C C . SER B 1 276 ? 13.273 0.713 12.047 1 93.69 276 SER B C 1
ATOM 5430 O O . SER B 1 276 ? 13.219 0.248 13.188 1 93.69 276 SER B O 1
ATOM 5432 N N . ILE B 1 277 ? 12.273 0.682 11.258 1 90.12 277 ILE B N 1
ATOM 5433 C CA . ILE B 1 277 ? 11.016 0.029 11.602 1 90.12 277 ILE B CA 1
ATOM 5434 C C . ILE B 1 277 ? 10.406 -0.615 10.359 1 90.12 277 ILE B C 1
ATOM 5436 O O . ILE B 1 277 ? 9.898 -1.735 10.422 1 90.12 277 ILE B O 1
ATOM 5440 N N . GLU B 1 278 ? 10.531 0.042 9.258 1 83.31 278 GLU B N 1
ATOM 5441 C CA . GLU B 1 278 ? 9.961 -0.437 8 1 83.31 278 GLU B CA 1
ATOM 5442 C C . GLU B 1 278 ? 10.836 -1.525 7.387 1 83.31 278 GLU B C 1
ATOM 5444 O O . GLU B 1 278 ? 10.336 -2.568 6.965 1 83.31 278 GLU B O 1
ATOM 5449 N N . TYR B 1 279 ? 12.078 -1.141 7.289 1 84.38 279 TYR B N 1
ATOM 5450 C CA . TYR B 1 279 ? 13.109 -2.014 6.734 1 84.38 279 TYR B CA 1
ATOM 5451 C C . TYR B 1 279 ? 14.242 -2.227 7.734 1 84.38 279 TYR B C 1
ATOM 5453 O O . TYR B 1 279 ? 14.938 -1.279 8.102 1 84.38 279 TYR B O 1
ATOM 5461 N N . PRO B 1 280 ? 14.367 -3.445 8.133 1 84.38 280 PRO B N 1
ATOM 5462 C CA . PRO B 1 280 ? 15.445 -3.695 9.094 1 84.38 280 PRO B CA 1
ATOM 5463 C C . PRO B 1 280 ? 16.797 -3.168 8.617 1 84.38 280 PRO B C 1
ATOM 5465 O O . PRO B 1 280 ? 17.172 -3.389 7.469 1 84.38 280 PRO B O 1
ATOM 5468 N N . GLY B 1 281 ? 17.453 -2.414 9.492 1 89.62 281 GLY B N 1
ATOM 5469 C CA . GLY B 1 281 ? 18.781 -1.921 9.211 1 89.62 281 GLY B CA 1
ATOM 5470 C C . GLY B 1 281 ? 18.797 -0.657 8.375 1 89.62 281 GLY B C 1
ATOM 5471 O O . GLY B 1 281 ? 19.844 -0.25 7.855 1 89.62 281 GLY B O 1
ATOM 5472 N N . GLN B 1 282 ? 17.641 -0.087 8.211 1 93 282 GLN B N 1
ATOM 5473 C CA . GLN B 1 282 ? 17.562 1.159 7.457 1 93 282 GLN B CA 1
ATOM 5474 C C . GLN B 1 282 ? 16.766 2.215 8.227 1 93 282 GLN B C 1
ATOM 5476 O O . GLN B 1 282 ? 15.766 1.902 8.867 1 93 282 GLN B O 1
ATOM 5481 N N . ILE B 1 283 ? 17.266 3.41 8.18 1 96.38 283 ILE B N 1
ATOM 5482 C CA . ILE B 1 283 ? 16.5 4.516 8.734 1 96.38 283 ILE B CA 1
ATOM 5483 C C . ILE B 1 283 ? 16.078 5.465 7.617 1 96.38 283 ILE B C 1
ATOM 5485 O O . ILE B 1 283 ? 16.75 5.562 6.59 1 96.38 283 ILE B O 1
ATOM 5489 N N . LYS B 1 284 ? 15.016 6.109 7.801 1 97.38 284 LYS B N 1
ATOM 5490 C CA . LYS B 1 284 ? 14.555 7.141 6.875 1 97.38 284 LYS B CA 1
ATOM 5491 C C . LYS B 1 284 ? 15.031 8.523 7.309 1 97.38 284 LYS B C 1
ATOM 5493 O O . LYS B 1 284 ? 14.836 8.922 8.461 1 97.38 284 LYS B O 1
ATOM 5498 N N . VAL B 1 285 ? 15.711 9.203 6.461 1 98.31 285 VAL B N 1
ATOM 5499 C CA . VAL B 1 285 ? 16.094 10.594 6.691 1 98.31 285 VAL B CA 1
ATOM 5500 C C . VAL B 1 285 ? 15.891 11.406 5.418 1 98.31 285 VAL B C 1
ATOM 5502 O O . VAL B 1 285 ? 16.344 11.016 4.34 1 98.31 285 VAL B O 1
ATOM 5505 N N . SER B 1 286 ? 15.203 12.438 5.535 1 97.62 286 SER B N 1
ATOM 5506 C CA . SER B 1 286 ? 14.93 13.305 4.395 1 97.62 286 SER B CA 1
ATOM 5507 C C . SER B 1 286 ? 14.859 14.773 4.816 1 97.62 286 SER B C 1
ATOM 5509 O O . SER B 1 286 ? 15.016 15.086 5.996 1 97.62 286 SER B O 1
ATOM 5511 N N . VAL B 1 287 ? 14.781 15.633 3.801 1 96.62 287 VAL B N 1
ATOM 5512 C CA . VAL B 1 287 ? 14.703 17.078 4.02 1 96.62 287 VAL B CA 1
ATOM 5513 C C . VAL B 1 287 ? 13.297 17.578 3.703 1 96.62 287 VAL B C 1
ATOM 5515 O O . VAL B 1 287 ? 12.672 17.125 2.738 1 96.62 287 VAL B O 1
ATOM 5518 N N . HIS B 1 288 ? 12.773 18.344 4.637 1 94.81 288 HIS B N 1
ATOM 5519 C CA . HIS B 1 288 ? 11.477 18.969 4.418 1 94.81 288 HIS B CA 1
ATOM 5520 C C . HIS B 1 288 ? 11.578 20.094 3.391 1 94.81 288 HIS B C 1
ATOM 5522 O O . HIS B 1 288 ? 11.562 21.281 3.748 1 94.81 288 HIS B O 1
ATOM 5528 N N . SER B 1 289 ? 11.68 19.719 2.184 1 91.75 289 SER B N 1
ATOM 5529 C CA . SER B 1 289 ? 11.852 20.625 1.045 1 91.75 289 SER B CA 1
ATOM 5530 C C . SER B 1 289 ? 11.461 19.938 -0.261 1 91.75 289 SER B C 1
ATOM 5532 O O . SER B 1 289 ? 11.055 18.781 -0.263 1 91.75 289 SER B O 1
ATOM 5534 N N . GLY B 1 290 ? 11.5 20.672 -1.311 1 93.94 290 GLY B N 1
ATOM 5535 C CA . GLY B 1 290 ? 11.195 20.156 -2.635 1 93.94 290 GLY B CA 1
ATOM 5536 C C . GLY B 1 290 ? 11.242 21.219 -3.715 1 93.94 290 GLY B C 1
ATOM 5537 O O . GLY B 1 290 ? 11.641 22.359 -3.457 1 93.94 290 GLY B O 1
ATOM 5538 N N . THR B 1 291 ? 10.922 20.781 -4.887 1 95.38 291 THR B N 1
ATOM 5539 C CA . THR B 1 291 ? 10.891 21.688 -6.035 1 95.38 291 THR B CA 1
ATOM 5540 C C . THR B 1 291 ? 9.469 21.812 -6.578 1 95.38 291 THR B C 1
ATOM 5542 O O . THR B 1 291 ? 8.734 20.828 -6.664 1 95.38 291 THR B O 1
ATOM 5545 N N . PRO B 1 292 ? 9.117 23.109 -6.863 1 96.12 292 PRO B N 1
ATOM 5546 C CA . PRO B 1 292 ? 7.793 23.25 -7.473 1 96.12 292 PRO B CA 1
ATOM 5547 C C . PRO B 1 292 ? 7.586 22.328 -8.672 1 96.12 292 PRO B C 1
ATOM 5549 O O . PRO B 1 292 ? 8.516 22.094 -9.445 1 96.12 292 PRO B O 1
ATOM 5552 N N . CYS B 1 293 ? 6.379 21.812 -8.805 1 95.5 293 CYS B N 1
ATOM 5553 C CA . CYS B 1 293 ? 6.109 20.875 -9.898 1 95.5 293 CYS B CA 1
ATOM 5554 C C . CYS B 1 293 ? 4.664 21 -10.359 1 95.5 293 CYS B C 1
ATOM 5556 O O . CYS B 1 293 ? 3.828 21.578 -9.672 1 95.5 293 CYS B O 1
ATOM 5558 N N . ASP B 1 294 ? 4.418 20.594 -11.602 1 95.44 294 ASP B N 1
ATOM 5559 C CA . ASP B 1 294 ? 3.078 20.328 -12.117 1 95.44 294 ASP B CA 1
ATOM 5560 C C . ASP B 1 294 ? 2.637 18.891 -11.789 1 95.44 294 ASP B C 1
ATOM 5562 O O . ASP B 1 294 ? 3.221 17.938 -12.281 1 95.44 294 ASP B O 1
ATOM 5566 N N . PRO B 1 295 ? 1.588 18.812 -10.953 1 94.62 295 PRO B N 1
ATOM 5567 C CA . PRO B 1 295 ? 1.203 17.453 -10.539 1 94.62 295 PRO B CA 1
ATOM 5568 C C . PRO B 1 295 ? 0.833 16.562 -11.719 1 94.62 295 PRO B C 1
ATOM 5570 O O . PRO B 1 295 ? 0.889 15.328 -11.602 1 94.62 295 PRO B O 1
ATOM 5573 N N . ASN B 1 296 ? 0.48 17.094 -12.828 1 90.69 296 ASN B N 1
ATOM 5574 C CA . ASN B 1 296 ? 0.063 16.312 -13.984 1 90.69 296 ASN B CA 1
ATOM 5575 C C . ASN B 1 296 ? 1.256 15.898 -14.844 1 90.69 296 ASN B C 1
ATOM 5577 O O . ASN B 1 296 ? 1.138 15.023 -15.703 1 90.69 296 ASN B O 1
ATOM 5581 N N . LYS B 1 297 ? 2.438 16.469 -14.641 1 87 297 LYS B N 1
ATOM 5582 C CA . LYS B 1 297 ? 3.58 16.266 -15.523 1 87 297 LYS B CA 1
ATOM 5583 C C . LYS B 1 297 ? 4.816 15.844 -14.734 1 87 297 LYS B C 1
ATOM 5585 O O . LYS B 1 297 ? 5.891 15.648 -15.305 1 87 297 LYS B O 1
ATOM 5590 N N . ARG B 1 298 ? 4.617 15.672 -13.578 1 83.44 298 ARG B N 1
ATOM 5591 C CA . ARG B 1 298 ? 5.738 15.398 -12.68 1 83.44 298 ARG B CA 1
ATOM 5592 C C . ARG B 1 298 ? 6.34 14.023 -12.945 1 83.44 298 ARG B C 1
ATOM 5594 O O . ARG B 1 298 ? 5.609 13.047 -13.109 1 83.44 298 ARG B O 1
ATOM 5601 N N . VAL B 1 299 ? 7.719 14.047 -13.078 1 77.75 299 VAL B N 1
ATOM 5602 C CA . VAL B 1 299 ? 8.43 12.773 -13.031 1 77.75 299 VAL B CA 1
ATOM 5603 C C . VAL B 1 299 ? 8.625 12.344 -11.578 1 77.75 299 VAL B C 1
ATOM 5605 O O . VAL B 1 299 ? 9.172 13.094 -10.773 1 77.75 299 VAL B O 1
ATOM 5608 N N . VAL B 1 300 ? 8.219 11.18 -11.211 1 82.38 300 VAL B N 1
ATOM 5609 C CA . VAL B 1 300 ? 8.148 10.781 -9.812 1 82.38 300 VAL B CA 1
ATOM 5610 C C . VAL B 1 300 ? 9.508 10.234 -9.367 1 82.38 300 VAL B C 1
ATOM 5612 O O . VAL B 1 300 ? 9.625 9.664 -8.273 1 82.38 300 VAL B O 1
ATOM 5615 N N . ALA B 1 301 ? 10.562 10.562 -10.055 1 87.31 301 ALA B N 1
ATOM 5616 C CA . ALA B 1 301 ? 11.906 10.148 -9.648 1 87.31 301 ALA B CA 1
ATOM 5617 C C . ALA B 1 301 ? 12.406 11.008 -8.492 1 87.31 301 ALA B C 1
ATOM 5619 O O . ALA B 1 301 ? 12.203 12.227 -8.477 1 87.31 301 ALA B O 1
ATOM 5620 N N . PRO B 1 302 ? 13.023 10.367 -7.504 1 92.25 302 PRO B N 1
ATOM 5621 C CA . PRO B 1 302 ? 13.555 11.164 -6.398 1 92.25 302 PRO B CA 1
ATOM 5622 C C . PRO B 1 302 ? 14.664 12.117 -6.836 1 92.25 302 PRO B C 1
ATOM 5624 O O . PRO B 1 302 ? 15.391 11.828 -7.793 1 92.25 302 PRO B O 1
ATOM 5627 N N . ASP B 1 303 ? 14.758 13.195 -6.184 1 93.94 303 ASP B N 1
ATOM 5628 C CA . ASP B 1 303 ? 15.828 14.164 -6.422 1 93.94 303 ASP B CA 1
ATOM 5629 C C . ASP B 1 303 ? 17.094 13.766 -5.672 1 93.94 303 ASP B C 1
ATOM 5631 O O . ASP B 1 303 ? 17.359 14.273 -4.578 1 93.94 303 ASP B O 1
ATOM 5635 N N . MET B 1 304 ? 17.953 12.992 -6.352 1 92.69 304 MET B N 1
ATOM 5636 C CA . MET B 1 304 ? 19.172 12.477 -5.723 1 92.69 304 MET B CA 1
ATOM 5637 C C . MET B 1 304 ? 20.141 13.602 -5.426 1 92.69 304 MET B C 1
ATOM 5639 O O . MET B 1 304 ? 20.922 13.516 -4.473 1 92.69 304 MET B O 1
ATOM 5643 N N . HIS B 1 305 ? 20.125 14.586 -6.223 1 94.75 305 HIS B N 1
ATOM 5644 C CA . HIS B 1 305 ? 21.016 15.719 -6 1 94.75 305 HIS B CA 1
ATOM 5645 C C . HIS B 1 305 ? 20.656 16.438 -4.703 1 94.75 305 HIS B C 1
ATOM 5647 O O . HIS B 1 305 ? 21.547 16.781 -3.918 1 94.75 305 HIS B O 1
ATOM 5653 N N . LEU B 1 306 ? 19.375 16.656 -4.539 1 95.19 306 LEU B N 1
ATOM 5654 C CA . LEU B 1 306 ? 18.922 17.312 -3.314 1 95.19 306 LEU B CA 1
ATOM 5655 C C . LEU B 1 306 ? 19.312 16.5 -2.09 1 95.19 306 LEU B C 1
ATOM 5657 O O . LEU B 1 306 ? 19.781 17.047 -1.093 1 95.19 306 LEU B O 1
ATOM 5661 N N . LEU B 1 307 ? 19.172 15.203 -2.129 1 96.62 307 LEU B N 1
ATOM 5662 C CA . LEU B 1 307 ? 19.516 14.32 -1.018 1 96.62 307 LEU B CA 1
ATOM 5663 C C . LEU B 1 307 ? 21.016 14.359 -0.728 1 96.62 307 LEU B C 1
ATOM 5665 O O . LEU B 1 307 ? 21.422 14.461 0.431 1 96.62 307 LEU B O 1
ATOM 5669 N N . ARG B 1 308 ? 21.812 14.336 -1.733 1 96.38 308 ARG B N 1
ATOM 5670 C CA . ARG B 1 308 ? 23.266 14.383 -1.573 1 96.38 308 ARG B CA 1
ATOM 5671 C C . ARG B 1 308 ? 23.703 15.719 -0.999 1 96.38 308 ARG B C 1
ATOM 5673 O O . ARG B 1 308 ? 24.625 15.773 -0.179 1 96.38 308 ARG B O 1
ATOM 5680 N N . LYS B 1 309 ? 23.062 16.703 -1.464 1 96.62 309 LYS B N 1
ATOM 5681 C CA . LYS B 1 309 ? 23.469 18.047 -1.079 1 96.62 309 LYS B CA 1
ATOM 5682 C C . LYS B 1 309 ? 23.062 18.359 0.361 1 96.62 309 LYS B C 1
ATOM 5684 O O . LYS B 1 309 ? 23.828 18.953 1.112 1 96.62 309 LYS B O 1
ATOM 5689 N N . GLU B 1 310 ? 21.859 17.906 0.743 1 96.88 310 GLU B N 1
ATOM 5690 C CA . GLU B 1 310 ? 21.297 18.391 2.008 1 96.88 310 GLU B CA 1
ATOM 5691 C C . GLU B 1 310 ? 21.359 17.297 3.08 1 96.88 310 GLU B C 1
ATOM 5693 O O . GLU B 1 310 ? 21.641 17.578 4.242 1 96.88 310 GLU B O 1
ATOM 5698 N N . VAL B 1 311 ? 21.109 16.078 2.719 1 98 311 VAL B N 1
ATOM 5699 C CA . VAL B 1 311 ? 20.906 15.039 3.721 1 98 311 VAL B CA 1
ATOM 5700 C C . VAL B 1 311 ? 22.234 14.344 4.023 1 98 311 VAL B C 1
ATOM 5702 O O . VAL B 1 311 ? 22.531 14.047 5.18 1 98 311 VAL B O 1
ATOM 5705 N N . SER B 1 312 ? 23.016 14.117 3.02 1 97.62 312 SER B N 1
ATOM 5706 C CA . SER B 1 312 ? 24.281 13.398 3.188 1 97.62 312 SER B CA 1
ATOM 5707 C C . SER B 1 312 ? 25.188 14.086 4.199 1 97.62 312 SER B C 1
ATOM 5709 O O . SER B 1 312 ? 25.656 13.461 5.148 1 97.62 312 SER B O 1
ATOM 5711 N N . PRO B 1 313 ? 25.469 15.398 4.016 1 97.38 313 PRO B N 1
ATOM 5712 C CA . PRO B 1 313 ? 26.328 16.047 5.004 1 97.38 313 PRO B CA 1
ATOM 5713 C C . PRO B 1 313 ? 25.734 16.047 6.406 1 97.38 313 PRO B C 1
ATOM 5715 O O . PRO B 1 313 ? 26.469 15.961 7.395 1 97.38 313 PRO B O 1
ATOM 5718 N N . TRP B 1 314 ? 24.438 16.156 6.48 1 97.81 314 TRP B N 1
ATOM 5719 C CA . TRP B 1 314 ? 23.766 16.109 7.773 1 97.81 314 TRP B CA 1
ATOM 5720 C C . TRP B 1 314 ? 23.969 14.75 8.438 1 97.81 314 TRP B C 1
ATOM 5722 O O . TRP B 1 314 ? 24.266 14.68 9.641 1 97.81 314 TRP B O 1
ATOM 5732 N N . LEU B 1 315 ? 23.859 13.688 7.703 1 98.12 315 LEU B N 1
ATOM 5733 C CA . LEU B 1 315 ? 24.047 12.336 8.227 1 98.12 315 LEU B CA 1
ATOM 5734 C C . LEU B 1 315 ? 25.453 12.156 8.758 1 98.12 315 LEU B C 1
ATOM 5736 O O . LEU B 1 315 ? 25.656 11.523 9.797 1 98.12 315 LEU B O 1
ATOM 5740 N N . VAL B 1 316 ? 26.391 12.695 8.039 1 97.38 316 VAL B N 1
ATOM 5741 C CA . VAL B 1 316 ? 27.781 12.617 8.484 1 97.38 316 VAL B CA 1
ATOM 5742 C C . VAL B 1 316 ? 27.938 13.305 9.844 1 97.38 316 VAL B C 1
ATOM 5744 O O . VAL B 1 316 ? 28.594 12.781 10.734 1 97.38 316 VAL B O 1
ATOM 5747 N N . SER B 1 317 ? 27.281 14.383 9.969 1 97 317 SER B N 1
ATOM 5748 C CA . SER B 1 317 ? 27.438 15.188 11.18 1 97 317 SER B CA 1
ATOM 5749 C C . SER B 1 317 ? 26.703 14.539 12.359 1 97 317 SER B C 1
ATOM 5751 O O . SER B 1 317 ? 27.141 14.672 13.508 1 97 317 SER B O 1
ATOM 5753 N N . ARG B 1 318 ? 25.625 13.859 12.086 1 97.75 318 ARG B N 1
ATOM 5754 C CA . ARG B 1 318 ? 24.766 13.391 13.164 1 97.75 318 ARG B CA 1
ATOM 5755 C C . ARG B 1 318 ? 25.016 11.922 13.477 1 97.75 318 ARG B C 1
ATOM 5757 O O . ARG B 1 318 ? 24.812 11.477 14.609 1 97.75 318 ARG B O 1
ATOM 5764 N N . PHE B 1 319 ? 25.438 11.156 12.453 1 97.06 319 PHE B N 1
ATOM 5765 C CA . PHE B 1 319 ? 25.484 9.703 12.625 1 97.06 319 PHE B CA 1
ATOM 5766 C C . PHE B 1 319 ? 26.797 9.141 12.102 1 97.06 319 PHE B C 1
ATOM 5768 O O . PHE B 1 319 ? 26.859 7.992 11.664 1 97.06 319 PHE B O 1
ATOM 5775 N N . ALA B 1 320 ? 27.797 9.891 12.094 1 87.56 320 ALA B N 1
ATOM 5776 C CA . ALA B 1 320 ? 29.094 9.477 11.547 1 87.56 320 ALA B CA 1
ATOM 5777 C C . ALA B 1 320 ? 29.469 8.086 12.039 1 87.56 320 ALA B C 1
ATOM 5779 O O . ALA B 1 320 ? 29.438 7.812 13.242 1 87.56 320 ALA B O 1
ATOM 5780 N N . GLY B 1 321 ? 29.734 7.195 11.086 1 88.88 321 GLY B N 1
ATOM 5781 C CA . GLY B 1 321 ? 30.219 5.867 11.406 1 88.88 321 GLY B CA 1
ATOM 5782 C C . GLY B 1 321 ? 29.109 4.844 11.578 1 88.88 321 GLY B C 1
ATOM 5783 O O . GLY B 1 321 ? 29.375 3.641 11.625 1 88.88 321 GLY B O 1
ATOM 5784 N N . THR B 1 322 ? 27.906 5.301 11.617 1 95.88 322 THR B N 1
ATOM 5785 C CA . THR B 1 322 ? 26.812 4.387 11.922 1 95.88 322 THR B CA 1
ATOM 5786 C C . THR B 1 322 ? 25.859 4.277 10.742 1 95.88 322 THR B C 1
ATOM 5788 O O . THR B 1 322 ? 25.219 3.236 10.539 1 95.88 322 THR B O 1
ATOM 5791 N N . VAL B 1 323 ? 25.719 5.355 9.945 1 97 323 VAL B N 1
ATOM 5792 C CA . VAL B 1 323 ? 24.828 5.359 8.797 1 97 323 VAL B CA 1
ATOM 5793 C C . VAL B 1 323 ? 25.609 5.691 7.527 1 97 323 VAL B C 1
ATOM 5795 O O . VAL B 1 323 ? 26.359 6.668 7.492 1 97 323 VAL B O 1
ATOM 5798 N N . GLN B 1 324 ? 25.438 4.855 6.555 1 94.94 324 GLN B N 1
ATOM 5799 C CA . GLN B 1 324 ? 26.047 5.164 5.262 1 94.94 324 GLN B CA 1
ATOM 5800 C C . GLN B 1 324 ? 25.438 6.434 4.664 1 94.94 324 GLN B C 1
ATOM 5802 O O . GLN B 1 324 ? 24.234 6.535 4.5 1 94.94 324 GLN B O 1
ATOM 5807 N N . SER B 1 325 ? 26.375 7.387 4.348 1 95.75 325 SER B N 1
ATOM 5808 C CA . SER B 1 325 ? 25.844 8.711 4.012 1 95.75 325 SER B CA 1
ATOM 5809 C C . SER B 1 325 ? 26.094 9.047 2.547 1 95.75 325 SER B C 1
ATOM 5811 O O . SER B 1 325 ? 25.672 10.094 2.062 1 95.75 325 SER B O 1
ATOM 5813 N N . GLU B 1 326 ? 26.766 8.195 1.828 1 93.62 326 GLU B N 1
ATOM 5814 C CA . GLU B 1 326 ? 27.109 8.516 0.45 1 93.62 326 GLU B CA 1
ATOM 5815 C C . GLU B 1 326 ? 25.891 8.5 -0.457 1 93.62 326 GLU B C 1
ATOM 5817 O O . GLU B 1 326 ? 25.734 9.375 -1.308 1 93.62 326 GLU B O 1
ATOM 5822 N N . SER B 1 327 ? 25.172 7.441 -0.386 1 92.56 327 SER B N 1
ATOM 5823 C CA . SER B 1 327 ? 23.938 7.305 -1.157 1 92.56 327 SER B CA 1
ATOM 5824 C C . SER B 1 327 ? 22.891 6.477 -0.402 1 92.56 327 SER B C 1
ATOM 5826 O O . SER B 1 327 ? 23.25 5.566 0.347 1 92.56 327 SER B O 1
ATOM 5828 N N . PRO B 1 328 ? 21.641 6.855 -0.603 1 94.56 328 PRO B N 1
ATOM 5829 C CA . PRO B 1 328 ? 20.625 6.016 0.032 1 94.56 328 PRO B CA 1
ATOM 5830 C C . PRO B 1 328 ? 20.5 4.645 -0.629 1 94.56 328 PRO B C 1
ATOM 5832 O O . PRO B 1 328 ? 20.938 4.461 -1.771 1 94.56 328 PRO B O 1
ATOM 5835 N N . ILE B 1 329 ? 19.953 3.674 0.168 1 89.75 329 ILE B N 1
ATOM 5836 C CA . ILE B 1 329 ? 19.625 2.363 -0.381 1 89.75 329 ILE B CA 1
ATOM 5837 C C . ILE B 1 329 ? 18.422 2.482 -1.314 1 89.75 329 ILE B C 1
ATOM 5839 O O . ILE B 1 329 ? 18.391 1.865 -2.383 1 89.75 329 ILE B O 1
ATOM 5843 N N . THR B 1 330 ? 17.469 3.211 -0.86 1 89.06 330 THR B N 1
ATOM 5844 C CA . THR B 1 330 ? 16.234 3.459 -1.613 1 89.06 330 THR B CA 1
ATOM 5845 C C . THR B 1 330 ? 15.781 4.906 -1.444 1 89.06 330 THR B C 1
ATOM 5847 O O . THR B 1 330 ? 15.875 5.465 -0.351 1 89.06 330 THR B O 1
ATOM 5850 N N . ALA B 1 331 ? 15.383 5.5 -2.496 1 92.88 331 ALA B N 1
ATOM 5851 C CA . ALA B 1 331 ? 14.766 6.828 -2.482 1 92.88 331 ALA B CA 1
ATOM 5852 C C . ALA B 1 331 ? 13.492 6.852 -3.324 1 92.88 331 ALA B C 1
ATOM 5854 O O . ALA B 1 331 ? 13.391 6.137 -4.324 1 92.88 331 ALA B O 1
ATOM 5855 N N . LEU B 1 332 ? 12.547 7.609 -2.906 1 91.94 332 LEU B N 1
ATOM 5856 C CA . LEU B 1 332 ? 11.258 7.711 -3.584 1 91.94 332 LEU B CA 1
ATOM 5857 C C . LEU B 1 332 ? 10.805 9.164 -3.674 1 91.94 332 LEU B C 1
ATOM 5859 O O . LEU B 1 332 ? 11.18 9.984 -2.838 1 91.94 332 LEU B O 1
ATOM 5863 N N . GLY B 1 333 ? 10.039 9.398 -4.707 1 92.25 333 GLY B N 1
ATOM 5864 C CA . GLY B 1 333 ? 9.406 10.703 -4.816 1 92.25 333 GLY B CA 1
ATOM 5865 C C . GLY B 1 333 ? 8.094 10.797 -4.059 1 92.25 333 GLY B C 1
ATOM 5866 O O . GLY B 1 333 ? 7.363 9.812 -3.945 1 92.25 333 GLY B O 1
ATOM 5867 N N . CYS B 1 334 ? 7.809 11.953 -3.602 1 95.06 334 CYS B N 1
ATOM 5868 C CA . CYS B 1 334 ? 6.559 12.312 -2.941 1 95.06 334 CYS B CA 1
ATOM 5869 C C . CYS B 1 334 ? 6.137 13.727 -3.307 1 95.06 334 CYS B C 1
ATOM 5871 O O . CYS B 1 334 ? 6.773 14.375 -4.137 1 95.06 334 CYS B O 1
ATOM 5873 N N . MET B 1 335 ? 4.957 14.203 -2.73 1 96.31 335 MET B N 1
ATOM 5874 C CA . MET B 1 335 ? 4.457 15.516 -3.113 1 96.31 335 MET B CA 1
ATOM 5875 C C . MET B 1 335 ? 3.836 16.234 -1.918 1 96.31 335 MET B C 1
ATOM 5877 O O . MET B 1 335 ? 3.133 15.617 -1.116 1 96.31 335 MET B O 1
ATOM 5881 N N . TYR B 1 336 ? 4.223 17.484 -1.783 1 97.38 336 TYR B N 1
ATOM 5882 C CA . TYR B 1 336 ? 3.541 18.391 -0.875 1 97.38 336 TYR B CA 1
ATOM 5883 C C . TYR B 1 336 ? 2.605 19.328 -1.639 1 97.38 336 TYR B C 1
ATOM 5885 O O . TYR B 1 336 ? 2.766 19.531 -2.846 1 97.38 336 TYR B O 1
ATOM 5893 N N . SER B 1 337 ? 1.6 19.766 -0.985 1 98.25 337 SER B N 1
ATOM 5894 C CA . SER B 1 337 ? 0.783 20.891 -1.418 1 98.25 337 SER B CA 1
ATOM 5895 C C . SER B 1 337 ? 0.874 22.062 -0.431 1 98.25 337 SER B C 1
ATOM 5897 O O . SER B 1 337 ? 0.15 22.094 0.567 1 98.25 337 SER B O 1
ATOM 5899 N N . MET B 1 338 ? 1.631 23.078 -0.825 1 97.38 338 MET B N 1
ATOM 5900 C CA . MET B 1 338 ? 2.061 24.109 0.125 1 97.38 338 MET B CA 1
ATOM 5901 C C . MET B 1 338 ? 1.164 25.328 0.041 1 97.38 338 MET B C 1
ATOM 5903 O O . MET B 1 338 ? 0.965 25.891 -1.04 1 97.38 338 MET B O 1
ATOM 5907 N N . THR B 1 339 ? 0.621 25.766 1.161 1 97.12 339 THR B N 1
ATOM 5908 C CA . THR B 1 339 ? 0.102 27.125 1.257 1 97.12 339 THR B CA 1
ATOM 5909 C C . THR B 1 339 ? 1.196 28.094 1.699 1 97.12 339 THR B C 1
ATOM 5911 O O . THR B 1 339 ? 2.189 27.672 2.303 1 97.12 339 THR B O 1
ATOM 5914 N N . PRO B 1 340 ? 1.035 29.328 1.438 1 95.25 340 PRO B N 1
ATOM 5915 C CA . PRO B 1 340 ? 2.084 30.297 1.792 1 95.25 340 PRO B CA 1
ATOM 5916 C C . PRO B 1 340 ? 2.361 30.344 3.293 1 95.25 340 PRO B C 1
ATOM 5918 O O . PRO B 1 340 ? 3.494 30.594 3.707 1 95.25 340 PRO B O 1
ATOM 5921 N N . ASP B 1 341 ? 1.356 30.109 4.094 1 95.62 341 ASP B N 1
ATOM 5922 C CA . ASP B 1 341 ? 1.499 30.172 5.543 1 95.62 341 ASP B CA 1
ATOM 5923 C C . ASP B 1 341 ? 1.614 28.766 6.141 1 95.62 341 ASP B C 1
ATOM 5925 O O . ASP B 1 341 ? 1.666 28.609 7.363 1 95.62 341 ASP B O 1
ATOM 5929 N N . GLU B 1 342 ? 1.507 27.719 5.309 1 96.38 342 GLU B N 1
ATOM 5930 C CA . GLU B 1 342 ? 1.663 26.312 5.66 1 96.38 342 GLU B CA 1
ATOM 5931 C C . GLU B 1 342 ? 0.49 25.828 6.504 1 96.38 342 GLU B C 1
ATOM 5933 O O . GLU B 1 342 ? 0.545 24.734 7.078 1 96.38 342 GLU B O 1
ATOM 5938 N N . ASP B 1 343 ? -0.593 26.688 6.613 1 97.5 343 ASP B N 1
ATOM 5939 C CA . ASP B 1 343 ? -1.823 26.266 7.27 1 97.5 343 ASP B CA 1
ATOM 5940 C C . ASP B 1 343 ? -2.791 25.625 6.273 1 97.5 343 ASP B C 1
ATOM 5942 O O . ASP B 1 343 ? -2.744 25.938 5.078 1 97.5 343 ASP B O 1
ATOM 5946 N N . PHE B 1 344 ? -3.654 24.781 6.754 1 98.25 344 PHE B N 1
ATOM 5947 C CA . PHE B 1 344 ? -4.613 24.062 5.926 1 98.25 344 PHE B CA 1
ATOM 5948 C C . PHE B 1 344 ? -5.684 25 5.391 1 98.25 344 PHE B C 1
ATOM 5950 O O . PHE B 1 344 ? -5.809 26.141 5.855 1 98.25 344 PHE B O 1
ATOM 5957 N N . ILE B 1 345 ? -6.355 24.578 4.387 1 97.94 345 ILE B N 1
ATOM 5958 C CA . ILE B 1 345 ? -7.586 25.203 3.922 1 97.94 345 ILE B CA 1
ATOM 5959 C C . ILE B 1 345 ? -8.766 24.281 4.18 1 97.94 345 ILE B C 1
ATOM 5961 O O . ILE B 1 345 ? -8.844 23.188 3.605 1 97.94 345 ILE B O 1
ATOM 5965 N N . LEU B 1 346 ? -9.625 24.578 5.062 1 98.06 346 LEU B N 1
ATOM 5966 C CA . LEU B 1 346 ? -10.875 23.891 5.391 1 98.06 346 LEU B CA 1
ATOM 5967 C C . LEU B 1 346 ? -12.047 24.875 5.367 1 98.06 346 LEU B C 1
ATOM 5969 O O . LEU B 1 346 ? -12.211 25.672 6.289 1 98.06 346 LEU B O 1
ATOM 5973 N N . ASP B 1 347 ? -12.82 24.781 4.34 1 96.19 347 ASP B N 1
ATOM 5974 C CA . ASP B 1 347 ? -13.836 25.812 4.184 1 96.19 347 ASP B CA 1
ATOM 5975 C C . ASP B 1 347 ? -14.875 25.406 3.145 1 96.19 347 ASP B C 1
ATOM 5977 O O . ASP B 1 347 ? -14.695 24.422 2.42 1 96.19 347 ASP B O 1
ATOM 5981 N N . PHE B 1 348 ? -16.031 26.141 3.164 1 94 348 PHE B N 1
ATOM 5982 C CA . PHE B 1 348 ? -16.969 26.109 2.041 1 94 348 PHE B CA 1
ATOM 5983 C C . PHE B 1 348 ? -16.422 26.922 0.871 1 94 348 PHE B C 1
ATOM 5985 O O . PHE B 1 348 ? -15.836 27.984 1.066 1 94 348 PHE B O 1
ATOM 5992 N N . LEU B 1 349 ? -16.531 26.328 -0.32 1 91.38 349 LEU B N 1
ATOM 5993 C CA . LEU B 1 349 ? -16.125 27.062 -1.51 1 91.38 349 LEU B CA 1
ATOM 5994 C C . LEU B 1 349 ? -17.125 28.172 -1.833 1 91.38 349 LEU B C 1
ATOM 5996 O O . LEU B 1 349 ? -18.328 27.906 -1.959 1 91.38 349 LEU B O 1
ATOM 6000 N N . PRO B 1 350 ? -16.656 29.391 -1.881 1 82.56 350 PRO B N 1
ATOM 6001 C CA . PRO B 1 350 ? -17.578 30.453 -2.303 1 82.56 350 PRO B CA 1
ATOM 6002 C C . PRO B 1 350 ? -18 30.312 -3.764 1 82.56 350 PRO B C 1
ATOM 6004 O O . PRO B 1 350 ? -17.156 30.125 -4.641 1 82.56 350 PRO B O 1
ATOM 6007 N N . LEU B 1 351 ? -19.172 29.922 -4.059 1 73.19 351 LEU B N 1
ATOM 6008 C CA . LEU B 1 351 ? -19.625 29.781 -5.438 1 73.19 351 LEU B CA 1
ATOM 6009 C C . LEU B 1 351 ? -20.25 31.078 -5.938 1 73.19 351 LEU B C 1
ATOM 6011 O O . LEU B 1 351 ? -20.812 31.844 -5.152 1 73.19 351 LEU B O 1
ATOM 6015 N N . LYS B 1 352 ? -19.891 31.562 -7.188 1 59.12 352 LYS B N 1
ATOM 6016 C CA . LYS B 1 352 ? -20.516 32.719 -7.812 1 59.12 352 LYS B CA 1
ATOM 6017 C C . LYS B 1 352 ? -22.031 32.594 -7.801 1 59.12 352 LYS B C 1
ATOM 6019 O O . LYS B 1 352 ? -22.578 31.516 -8.039 1 59.12 352 LYS B O 1
ATOM 6024 N N . PRO B 1 353 ? -22.703 33.656 -7.117 1 50.25 353 PRO B N 1
ATOM 6025 C CA . PRO B 1 353 ? -24.156 33.625 -7.137 1 50.25 353 PRO B CA 1
ATOM 6026 C C . PRO B 1 353 ? -24.734 33.375 -8.523 1 50.25 353 PRO B C 1
ATOM 6028 O O . PRO B 1 353 ? -24.25 33.938 -9.516 1 50.25 353 PRO B O 1
ATOM 6031 N N . ASN B 1 354 ? -24.734 32.344 -9.078 1 47.75 354 ASN B N 1
ATOM 6032 C CA . ASN B 1 354 ? -25.578 32.312 -10.266 1 47.75 354 ASN B CA 1
ATOM 6033 C C . ASN B 1 354 ? -27.062 32.375 -9.906 1 47.75 354 ASN B C 1
ATOM 6035 O O . ASN B 1 354 ? -27.438 32.094 -8.766 1 47.75 354 ASN B O 1
ATOM 6039 N N . ALA B 1 355 ? -27.875 33.281 -10.805 1 42.88 355 ALA B N 1
ATOM 6040 C CA . ALA B 1 355 ? -29.297 33.625 -10.688 1 42.88 355 ALA B CA 1
ATOM 6041 C C . ALA B 1 355 ? -30.078 32.5 -10.008 1 42.88 355 ALA B C 1
ATOM 6043 O O . ALA B 1 355 ? -31.141 32.719 -9.438 1 42.88 355 ALA B O 1
ATOM 6044 N N . MET B 1 356 ? -29.812 31.406 -10.398 1 42.41 356 MET B N 1
ATOM 6045 C CA . MET B 1 356 ? -30.703 30.344 -9.938 1 42.41 356 MET B CA 1
ATOM 6046 C C . MET B 1 356 ? -30.203 29.766 -8.617 1 42.41 356 MET B C 1
ATOM 6048 O O . MET B 1 356 ? -30.875 28.906 -8.023 1 42.41 356 MET B O 1
ATOM 6052 N N . CYS B 1 357 ? -29.047 29.922 -8.43 1 42.62 357 CYS B N 1
ATOM 6053 C CA . CYS B 1 357 ? -28.469 29.219 -7.293 1 42.62 357 CYS B CA 1
ATOM 6054 C C . CYS B 1 357 ? -28.531 30.062 -6.027 1 42.62 357 CYS B C 1
ATOM 6056 O O . CYS B 1 357 ? -27.812 31.062 -5.898 1 42.62 357 CYS B O 1
ATOM 6058 N N . SER B 1 358 ? -29.797 30.453 -5.793 1 38.97 358 SER B N 1
ATOM 6059 C CA . SER B 1 358 ? -29.797 31.141 -4.5 1 38.97 358 SER B CA 1
ATOM 6060 C C . SER B 1 358 ? -28.812 30.469 -3.533 1 38.97 358 SER B C 1
ATOM 6062 O O . SER B 1 358 ? -28.203 31.156 -2.701 1 38.97 358 SER B O 1
ATOM 6064 N N . THR B 1 359 ? -29.469 29.203 -3.021 1 42.84 359 THR B N 1
ATOM 6065 C CA . THR B 1 359 ? -29.266 28.625 -1.701 1 42.84 359 THR B CA 1
ATOM 6066 C C . THR B 1 359 ? -27.875 28 -1.59 1 42.84 359 THR B C 1
ATOM 6068 O O . THR B 1 359 ? -27.172 27.859 -2.592 1 42.84 359 THR B O 1
ATOM 6071 N N . ASN B 1 360 ? -27.812 27.031 -0.394 1 45.31 360 ASN B N 1
ATOM 6072 C CA . ASN B 1 360 ? -27.047 26.344 0.637 1 45.31 360 ASN B CA 1
ATOM 6073 C C . ASN B 1 360 ? -26.266 25.172 0.065 1 45.31 360 ASN B C 1
ATOM 6075 O O . ASN B 1 360 ? -25.984 24.203 0.776 1 45.31 360 ASN B O 1
ATOM 6079 N N . GLY B 1 361 ? -26.328 24.969 -1.147 1 56.72 361 GLY B N 1
ATOM 6080 C CA . GLY B 1 361 ? -25.688 23.688 -1.409 1 56.72 361 GLY B CA 1
ATOM 6081 C C . GLY B 1 361 ? -24.188 23.75 -1.337 1 56.72 361 GLY B C 1
ATOM 6082 O O . GLY B 1 361 ? -23.594 24.844 -1.412 1 56.72 361 GLY B O 1
ATOM 6083 N N . SER B 1 362 ? -23.344 22.984 -0.383 1 77.12 362 SER B N 1
ATOM 6084 C CA . SER B 1 362 ? -22.047 23.328 0.182 1 77.12 362 SER B CA 1
ATOM 6085 C C . SER B 1 362 ? -20.938 22.438 -0.375 1 77.12 362 SER B C 1
ATOM 6087 O O . SER B 1 362 ? -21 21.203 -0.234 1 77.12 362 SER B O 1
ATOM 6089 N N . ILE B 1 363 ? -20.266 23.047 -1.507 1 92 363 ILE B N 1
ATOM 6090 C CA . ILE B 1 363 ? -19 22.422 -1.854 1 92 363 ILE B CA 1
ATOM 6091 C C . ILE B 1 363 ? -17.953 22.781 -0.802 1 92 363 ILE B C 1
ATOM 6093 O O . ILE B 1 363 ? -17.75 23.969 -0.49 1 92 363 ILE B O 1
ATOM 6097 N N . LEU B 1 364 ? -17.453 21.75 -0.227 1 96.44 364 LEU B N 1
ATOM 6098 C CA . LEU B 1 364 ? -16.406 21.922 0.764 1 96.44 364 LEU B CA 1
ATOM 6099 C C . LEU B 1 364 ? -15.031 21.656 0.146 1 96.44 364 LEU B C 1
ATOM 6101 O O . LEU B 1 364 ? -14.906 20.859 -0.79 1 96.44 364 LEU B O 1
ATOM 6105 N N . VAL B 1 365 ? -14.031 22.344 0.691 1 97.5 365 VAL B N 1
ATOM 6106 C CA . VAL B 1 365 ? -12.656 22.172 0.238 1 97.5 365 VAL B CA 1
ATOM 6107 C C . VAL B 1 365 ? -11.758 21.828 1.429 1 97.5 365 VAL B C 1
ATOM 6109 O O . VAL B 1 365 ? -11.789 22.531 2.451 1 97.5 365 VAL B O 1
ATOM 6112 N N . ALA B 1 366 ? -11.047 20.766 1.369 1 98.62 366 ALA B N 1
ATOM 6113 C CA . ALA B 1 366 ? -9.953 20.391 2.26 1 98.62 366 ALA B CA 1
ATOM 6114 C C . ALA B 1 366 ? -8.641 20.234 1.487 1 98.62 366 ALA B C 1
ATOM 6116 O O . ALA B 1 366 ? -8.453 19.25 0.771 1 98.62 366 ALA B O 1
ATOM 6117 N N . ALA B 1 367 ? -7.688 21.203 1.625 1 98.31 367 ALA B N 1
ATOM 6118 C CA . ALA B 1 367 ? -6.5 21.234 0.775 1 98.31 367 ALA B CA 1
ATOM 6119 C C . ALA B 1 367 ? -5.352 21.984 1.461 1 98.31 367 ALA B C 1
ATOM 6121 O O . ALA B 1 367 ? -5.508 22.484 2.578 1 98.31 367 ALA B O 1
ATOM 6122 N N . GLY B 1 368 ? -4.172 21.922 0.847 1 98.44 368 GLY B N 1
ATOM 6123 C CA . GLY B 1 368 ? -3.037 22.719 1.293 1 98.44 368 GLY B CA 1
ATOM 6124 C C . GLY B 1 368 ? -2.438 22.219 2.596 1 98.44 368 GLY B C 1
ATOM 6125 O O . GLY B 1 368 ? -2.193 23.016 3.512 1 98.44 368 GLY B O 1
ATOM 6126 N N . PHE B 1 369 ? -2.105 21.016 2.686 1 98.31 369 PHE B N 1
ATOM 6127 C CA . PHE B 1 369 ? -1.74 20.422 3.969 1 98.31 369 PHE B CA 1
ATOM 6128 C C . PHE B 1 369 ? -0.239 20.531 4.207 1 98.31 369 PHE B C 1
ATOM 6130 O O . PHE B 1 369 ? 0.272 20.047 5.219 1 98.31 369 PHE B O 1
ATOM 6137 N N . SER B 1 370 ? 0.517 21.062 3.367 1 97.56 370 SER B N 1
ATOM 6138 C CA . SER B 1 370 ? 1.838 21.672 3.475 1 97.56 370 SER B CA 1
ATOM 6139 C C . SER B 1 370 ? 2.834 20.719 4.129 1 97.56 370 SER B C 1
ATOM 6141 O O . SER B 1 370 ? 3.666 21.141 4.938 1 97.56 370 SER B O 1
ATOM 6143 N N . GLY B 1 371 ? 2.713 19.453 3.934 1 96.75 371 GLY B N 1
ATOM 6144 C CA . GLY B 1 371 ? 3.713 18.484 4.359 1 96.75 371 GLY B CA 1
ATOM 6145 C C . GLY B 1 371 ? 3.51 18 5.785 1 96.75 371 GLY B C 1
ATOM 6146 O O . GLY B 1 371 ? 4.34 17.266 6.32 1 96.75 371 GLY B O 1
ATOM 6147 N N . HIS B 1 372 ? 2.426 18.438 6.453 1 97.12 372 HIS B N 1
ATOM 6148 C CA . HIS B 1 372 ? 2.242 18.031 7.84 1 97.12 372 HIS B CA 1
ATOM 6149 C C . HIS B 1 372 ? 0.794 17.625 8.109 1 97.12 372 HIS B C 1
ATOM 6151 O O . HIS B 1 372 ? 0.385 17.516 9.266 1 97.12 372 HIS B O 1
ATOM 6157 N N . GLY B 1 373 ? 0.008 17.359 7.062 1 98 373 GLY B N 1
ATOM 6158 C CA . GLY B 1 373 ? -1.424 17.141 7.195 1 98 373 GLY B CA 1
ATOM 6159 C C . GLY B 1 373 ? -1.783 15.688 7.445 1 98 373 GLY B C 1
ATOM 6160 O O . GLY B 1 373 ? -2.854 15.391 7.98 1 98 373 GLY B O 1
ATOM 6161 N N . PHE B 1 374 ? -0.925 14.719 7.074 1 98.69 374 PHE B N 1
ATOM 6162 C CA . PHE B 1 374 ? -1.293 13.305 7.105 1 98.69 374 PHE B CA 1
ATOM 6163 C C . PHE B 1 374 ? -1.7 12.883 8.516 1 98.69 374 PHE B C 1
ATOM 6165 O O . PHE B 1 374 ? -2.709 12.203 8.695 1 98.69 374 PHE B O 1
ATOM 6172 N N . LYS B 1 375 ? -0.929 13.328 9.547 1 98.69 375 LYS B N 1
ATOM 6173 C CA . LYS B 1 375 ? -1.154 12.898 10.93 1 98.69 375 LYS B CA 1
ATOM 6174 C C . LYS B 1 375 ? -2.475 13.438 11.461 1 98.69 375 LYS B C 1
ATOM 6176 O O . LYS B 1 375 ? -2.975 12.969 12.492 1 98.69 375 LYS B O 1
ATOM 6181 N N . MET B 1 376 ? -3.082 14.352 10.734 1 98.19 376 MET B N 1
ATOM 6182 C CA . MET B 1 376 ? -4.359 14.93 11.141 1 98.19 376 MET B CA 1
ATOM 6183 C C . MET B 1 376 ? -5.512 14.328 10.344 1 98.19 376 MET B C 1
ATOM 6185 O O . MET B 1 376 ? -6.656 14.766 10.461 1 98.19 376 MET B O 1
ATOM 6189 N N . GLY B 1 377 ? -5.258 13.305 9.516 1 98.62 377 GLY B N 1
ATOM 6190 C CA . GLY B 1 377 ? -6.211 12.703 8.602 1 98.62 377 GLY B CA 1
ATOM 6191 C C . GLY B 1 377 ? -7.566 12.453 9.234 1 98.62 377 GLY B C 1
ATOM 6192 O O . GLY B 1 377 ? -8.578 12.992 8.781 1 98.62 377 GLY B O 1
ATOM 6193 N N . PRO B 1 378 ? -7.613 11.719 10.359 1 98.75 378 PRO B N 1
ATOM 6194 C CA . PRO B 1 378 ? -8.906 11.391 10.969 1 98.75 378 PRO B CA 1
ATOM 6195 C C . PRO B 1 378 ? -9.633 12.625 11.492 1 98.75 378 PRO B C 1
ATOM 6197 O O . PRO B 1 378 ? -10.859 12.711 11.414 1 98.75 378 PRO B O 1
ATOM 6200 N N . LEU B 1 379 ? -8.867 13.57 12.016 1 98.75 379 LEU B N 1
ATOM 6201 C CA . LEU B 1 379 ? -9.492 14.781 12.531 1 98.75 379 LEU B CA 1
ATOM 6202 C C . LEU B 1 379 ? -10.078 15.609 11.391 1 98.75 379 LEU B C 1
ATOM 6204 O O . LEU B 1 379 ? -11.195 16.109 11.5 1 98.75 379 LEU B O 1
ATOM 6208 N N . ILE B 1 380 ? -9.281 15.758 10.312 1 98.81 380 ILE B N 1
ATOM 6209 C CA . ILE B 1 380 ? -9.789 16.5 9.172 1 98.81 380 ILE B CA 1
ATOM 6210 C C . ILE B 1 380 ? -11.039 15.82 8.617 1 98.81 380 ILE B C 1
ATOM 6212 O O . ILE B 1 380 ? -12.008 16.484 8.242 1 98.81 380 ILE B O 1
ATOM 6216 N N . GLY B 1 381 ? -10.992 14.43 8.539 1 98.81 381 GLY B N 1
ATOM 6217 C CA . GLY B 1 381 ? -12.18 13.703 8.117 1 98.81 381 GLY B CA 1
ATOM 6218 C C . GLY B 1 381 ? -13.406 14.031 8.953 1 98.81 381 GLY B C 1
ATOM 6219 O O . GLY B 1 381 ? -14.484 14.273 8.406 1 98.81 381 GLY B O 1
ATOM 6220 N N . ARG B 1 382 ? -13.266 14.094 10.258 1 98.56 382 ARG B N 1
ATOM 6221 C CA . ARG B 1 382 ? -14.359 14.414 11.172 1 98.56 382 ARG B CA 1
ATOM 6222 C C . ARG B 1 382 ? -14.844 15.844 10.969 1 98.56 382 ARG B C 1
ATOM 6224 O O . ARG B 1 382 ? -16.047 16.094 10.93 1 98.56 382 ARG B O 1
ATOM 6231 N N . ILE B 1 383 ? -13.914 16.75 10.805 1 98.5 383 ILE B N 1
ATOM 6232 C CA . ILE B 1 383 ? -14.242 18.156 10.617 1 98.5 383 ILE B CA 1
ATOM 6233 C C . ILE B 1 383 ? -15.047 18.344 9.328 1 98.5 383 ILE B C 1
ATOM 6235 O O . ILE B 1 383 ? -16.094 18.984 9.328 1 98.5 383 ILE B O 1
ATOM 6239 N N . MET B 1 384 ? -14.555 17.719 8.234 1 98.44 384 MET B N 1
ATOM 6240 C CA . MET B 1 384 ? -15.227 17.859 6.945 1 98.44 384 MET B CA 1
ATOM 6241 C C . MET B 1 384 ? -16.609 17.219 6.973 1 98.44 384 MET B C 1
ATOM 6243 O O . MET B 1 384 ? -17.547 17.734 6.363 1 98.44 384 MET B O 1
ATOM 6247 N N . ALA B 1 385 ? -16.719 16.109 7.672 1 98.5 385 ALA B N 1
ATOM 6248 C CA . ALA B 1 385 ? -18.031 15.469 7.82 1 98.5 385 ALA B CA 1
ATOM 6249 C C . ALA B 1 385 ? -18.984 16.359 8.602 1 98.5 385 ALA B C 1
ATOM 6251 O O . ALA B 1 385 ? -20.156 16.516 8.227 1 98.5 385 ALA B O 1
ATOM 6252 N N . ASP B 1 386 ? -18.484 16.969 9.695 1 97.75 386 ASP B N 1
ATOM 6253 C CA . ASP B 1 386 ? -19.297 17.875 10.484 1 97.75 386 ASP B CA 1
ATOM 6254 C C . ASP B 1 386 ? -19.781 19.062 9.648 1 97.75 386 ASP B C 1
ATOM 6256 O O . ASP B 1 386 ? -20.953 19.438 9.703 1 97.75 386 ASP B O 1
ATOM 6260 N N . LEU B 1 387 ? -18.859 19.609 8.914 1 96.56 387 LEU B N 1
ATOM 6261 C CA . LEU B 1 387 ? -19.203 20.75 8.062 1 96.56 387 LEU B CA 1
ATOM 6262 C C . LEU B 1 387 ? -20.234 20.344 7.02 1 96.56 387 LEU B C 1
ATOM 6264 O O . LEU B 1 387 ? -21.203 21.078 6.777 1 96.56 387 LEU B O 1
ATOM 6268 N N . ALA B 1 388 ? -20.062 19.203 6.41 1 95.25 388 ALA B N 1
ATOM 6269 C CA . ALA B 1 388 ? -20.953 18.719 5.367 1 95.25 388 ALA B CA 1
ATOM 6270 C C . ALA B 1 388 ? -22.375 18.516 5.914 1 95.25 388 ALA B C 1
ATOM 6272 O O . ALA B 1 388 ? -23.359 18.812 5.234 1 95.25 388 ALA B O 1
ATOM 6273 N N . LEU B 1 389 ? -22.469 18.031 7.137 1 94.31 389 LEU B N 1
ATOM 6274 C CA . LEU B 1 389 ? -23.766 17.625 7.676 1 94.31 389 LEU B CA 1
ATOM 6275 C C . LEU B 1 389 ? -24.406 18.766 8.461 1 94.31 389 LEU B C 1
ATOM 6277 O O . LEU B 1 389 ? -25.641 18.922 8.438 1 94.31 389 LEU B O 1
ATOM 6281 N N . ASN B 1 390 ? -23.516 19.609 9.164 1 92.75 390 ASN B N 1
ATOM 6282 C CA . ASN B 1 390 ? -24.062 20.547 10.141 1 92.75 390 ASN B CA 1
ATOM 6283 C C . ASN B 1 390 ? -23.703 21.984 9.789 1 92.75 390 ASN B C 1
ATOM 6285 O O . ASN B 1 390 ? -24.234 22.922 10.383 1 92.75 390 ASN B O 1
ATOM 6289 N N . GLY B 1 391 ? -22.797 22.188 8.922 1 92.81 391 GLY B N 1
ATOM 6290 C CA . GLY B 1 391 ? -22.359 23.516 8.555 1 92.81 391 GLY B CA 1
ATOM 6291 C C . GLY B 1 391 ? -21.344 24.109 9.531 1 92.81 391 GLY B C 1
ATOM 6292 O O . GLY B 1 391 ? -20.812 25.188 9.297 1 92.81 391 GLY B O 1
ATOM 6293 N N . THR B 1 392 ? -21.109 23.328 10.586 1 93.38 392 THR B N 1
ATOM 6294 C CA . THR B 1 392 ? -20.125 23.75 11.586 1 93.38 392 THR B CA 1
ATOM 6295 C C . THR B 1 392 ? -19.375 22.562 12.148 1 93.38 392 THR B C 1
ATOM 6297 O O . THR B 1 392 ? -19.812 21.406 11.984 1 93.38 392 THR B O 1
ATOM 6300 N N . ALA B 1 393 ? -18.219 22.828 12.633 1 94.75 393 ALA B N 1
ATOM 6301 C CA . ALA B 1 393 ? -17.422 21.812 13.328 1 94.75 393 ALA B CA 1
ATOM 6302 C C . ALA B 1 393 ? -16.906 22.344 14.664 1 94.75 393 ALA B C 1
ATOM 6304 O O . ALA B 1 393 ? -16.359 23.453 14.734 1 94.75 393 ALA B O 1
ATOM 6305 N N . SER B 1 394 ? -17.031 21.578 15.672 1 90.75 394 SER B N 1
ATOM 6306 C CA . SER B 1 394 ? -16.672 22.016 17.016 1 90.75 394 SER B CA 1
ATOM 6307 C C . SER B 1 394 ? -15.18 21.781 17.281 1 90.75 394 SER B C 1
ATOM 6309 O O . SER B 1 394 ? -14.547 20.953 16.625 1 90.75 394 SER B O 1
ATOM 6311 N N . ASN B 1 395 ? -14.562 22.562 18.141 1 87.88 395 ASN B N 1
ATOM 6312 C CA . ASN B 1 395 ? -13.234 22.375 18.719 1 87.88 395 ASN B CA 1
ATOM 6313 C C . ASN B 1 395 ? -12.141 22.562 17.672 1 87.88 395 ASN B C 1
ATOM 6315 O O . ASN B 1 395 ? -11.109 21.891 17.719 1 87.88 395 ASN B O 1
ATOM 6319 N N . VAL B 1 396 ? -12.406 23.266 16.641 1 90.38 396 VAL B N 1
ATOM 6320 C CA . VAL B 1 396 ? -11.406 23.609 15.625 1 90.38 396 VAL B CA 1
ATOM 6321 C C . VAL B 1 396 ? -11.523 25.078 15.25 1 90.38 396 VAL B C 1
ATOM 6323 O O . VAL B 1 396 ? -12.633 25.609 15.102 1 90.38 396 VAL B O 1
ATOM 6326 N N . PRO B 1 397 ? -10.445 25.766 15.219 1 93 397 PRO B N 1
ATOM 6327 C CA . PRO B 1 397 ? -10.477 27.188 14.836 1 93 397 PRO B CA 1
ATOM 6328 C C . PRO B 1 397 ? -10.609 27.375 13.328 1 93 397 PRO B C 1
ATOM 6330 O O . PRO B 1 397 ? -9.648 27.75 12.656 1 93 397 PRO B O 1
ATOM 6333 N N . LEU B 1 398 ? -11.742 27.297 12.82 1 94.94 398 LEU B N 1
ATOM 6334 C CA . LEU B 1 398 ? -11.992 27.297 11.383 1 94.94 398 LEU B CA 1
ATOM 6335 C C . LEU B 1 398 ? -11.586 28.641 10.758 1 94.94 398 LEU B C 1
ATOM 6337 O O . LEU B 1 398 ? -11.312 28.703 9.555 1 94.94 398 LEU B O 1
ATOM 6341 N N . GLU B 1 399 ? -11.547 29.719 11.531 1 94 399 GLU B N 1
ATOM 6342 C CA . GLU B 1 399 ? -11.141 31.016 11.008 1 94 399 GLU B CA 1
ATOM 6343 C C . GLU B 1 399 ? -9.703 30.984 10.508 1 94 399 GLU B C 1
ATOM 6345 O O . GLU B 1 399 ? -9.359 31.656 9.531 1 94 399 GLU B O 1
ATOM 6350 N N . ILE B 1 400 ? -8.891 30.172 11.141 1 96 400 ILE B N 1
ATOM 6351 C CA . ILE B 1 400 ? -7.484 30.047 10.781 1 96 400 ILE B CA 1
ATOM 6352 C C . ILE B 1 400 ? -7.363 29.344 9.43 1 96 400 ILE B C 1
ATOM 6354 O O . ILE B 1 400 ? -6.441 29.609 8.656 1 96 400 ILE B O 1
ATOM 6358 N N . PHE B 1 401 ? -8.336 28.516 9.117 1 97.44 401 PHE B N 1
ATOM 6359 C CA . PHE B 1 401 ? -8.219 27.641 7.945 1 97.44 401 PHE B CA 1
ATOM 6360 C C . PHE B 1 401 ? -9.102 28.141 6.812 1 97.44 401 PHE B C 1
ATOM 6362 O O . PHE B 1 401 ? -9.234 27.484 5.777 1 97.44 401 PHE B O 1
ATOM 6369 N N . SER B 1 402 ? -9.703 29.297 7 1 96.06 402 SER B N 1
ATOM 6370 C CA . SER B 1 402 ? -10.641 29.859 6.023 1 96.06 402 SER B CA 1
ATOM 6371 C C . SER B 1 402 ? -9.914 30.312 4.762 1 96.06 402 SER B C 1
ATOM 6373 O O . SER B 1 402 ? -8.797 30.828 4.832 1 96.06 402 SER B O 1
ATOM 6375 N N . ILE B 1 403 ? -10.562 30.188 3.625 1 94.94 403 ILE B N 1
ATOM 6376 C CA . ILE B 1 403 ? -10.055 30.672 2.352 1 94.94 403 ILE B CA 1
ATOM 6377 C C . ILE B 1 403 ? -9.891 32.188 2.418 1 94.94 403 ILE B C 1
ATOM 6379 O O . ILE B 1 403 ? -8.977 32.75 1.81 1 94.94 403 ILE B O 1
ATOM 6383 N N . ARG B 1 404 ? -10.617 32.844 3.238 1 93.25 404 ARG B N 1
ATOM 6384 C CA . ARG B 1 404 ? -10.688 34.281 3.307 1 93.25 404 ARG B CA 1
ATOM 6385 C C . ARG B 1 404 ? -9.383 34.875 3.852 1 93.25 404 ARG B C 1
ATOM 6387 O O . ARG B 1 404 ? -9.094 36.062 3.658 1 93.25 404 ARG B O 1
ATOM 6394 N N . ARG B 1 405 ? -8.609 34.031 4.5 1 94.38 405 ARG B N 1
ATOM 6395 C CA . ARG B 1 405 ? -7.391 34.562 5.098 1 94.38 405 ARG B CA 1
ATOM 6396 C C . ARG B 1 405 ? -6.395 34.969 4.023 1 94.38 405 ARG B C 1
ATOM 6398 O O . ARG B 1 405 ? -5.438 35.719 4.309 1 94.38 405 ARG B O 1
ATOM 6405 N N . PHE B 1 406 ? -6.641 34.531 2.793 1 93.69 406 PHE B N 1
ATOM 6406 C CA . PHE B 1 406 ? -5.711 34.844 1.716 1 93.69 406 PHE B CA 1
ATOM 6407 C C . PHE B 1 406 ? -6.113 36.125 0.997 1 93.69 406 PHE B C 1
ATOM 6409 O O . PHE B 1 406 ? -5.59 36.438 -0.078 1 93.69 406 PHE B O 1
ATOM 6416 N N . GLU B 1 407 ? -7.133 36.719 1.535 1 87.06 407 GLU B N 1
ATOM 6417 C CA . GLU B 1 407 ? -7.371 38.094 1.047 1 87.06 407 GLU B CA 1
ATOM 6418 C C . GLU B 1 407 ? -6.098 38.938 1.108 1 87.06 407 GLU B C 1
ATOM 6420 O O . GLU B 1 407 ? -5.895 39.812 0.281 1 87.06 407 GLU B O 1
ATOM 6425 N N . ASN B 1 408 ? -5.242 38.531 2.07 1 79.69 408 ASN B N 1
ATOM 6426 C CA . ASN B 1 408 ? -3.869 39.031 2.053 1 79.69 408 ASN B CA 1
ATOM 6427 C C . ASN B 1 408 ? -2.906 38 1.465 1 79.69 408 ASN B C 1
ATOM 6429 O O . ASN B 1 408 ? -3.213 36.812 1.419 1 79.69 408 ASN B O 1
ATOM 6433 N N . THR B 1 409 ? -2.287 38.094 0.475 1 77.62 409 THR B N 1
ATOM 6434 C CA . THR B 1 409 ? -1.49 37.188 -0.34 1 77.62 409 THR B CA 1
ATOM 6435 C C . THR B 1 409 ? -0.694 36.219 0.542 1 77.62 409 THR B C 1
ATOM 6437 O O . THR B 1 409 ? -0.365 35.094 0.121 1 77.62 409 THR B O 1
ATOM 6440 N N . LEU B 1 410 ? -0.507 36.375 1.88 1 86 410 LEU B N 1
ATOM 6441 C CA . LEU B 1 410 ? 0.423 35.562 2.666 1 86 410 LEU B CA 1
ATOM 6442 C C . LEU B 1 410 ? -0.324 34.719 3.689 1 86 410 LEU B C 1
ATOM 6444 O O . LEU B 1 410 ? 0.238 33.781 4.246 1 86 410 LEU B O 1
ATOM 6448 N N . GLY B 1 411 ? -1.586 34.969 3.959 1 92.81 411 GLY B N 1
ATOM 6449 C CA . GLY B 1 411 ? -2.383 34.219 4.906 1 92.81 411 GLY B CA 1
ATOM 6450 C C . GLY B 1 411 ? -2.088 34.562 6.355 1 92.81 411 GLY B C 1
ATOM 6451 O O . GLY B 1 411 ? -1.959 35.75 6.695 1 92.81 411 GLY B O 1
ATOM 6452 N N . ASN B 1 412 ? -2.062 33.594 7.234 1 92.88 412 ASN B N 1
ATOM 6453 C CA . ASN B 1 412 ? -1.842 33.812 8.664 1 92.88 412 ASN B CA 1
ATOM 6454 C C . ASN B 1 412 ? -0.403 34.219 8.953 1 92.88 412 ASN B C 1
ATOM 6456 O O . ASN B 1 412 ? 0.524 33.781 8.266 1 92.88 412 ASN B O 1
ATOM 6460 N N . GLN B 1 413 ? -0.197 35 9.898 1 84.69 413 GLN B N 1
ATOM 6461 C CA . GLN B 1 413 ? 1.146 35.406 10.312 1 84.69 413 GLN B CA 1
ATOM 6462 C C . GLN B 1 413 ? 1.862 34.281 11.031 1 84.69 413 GLN B C 1
ATOM 6464 O O . GLN B 1 413 ? 1.27 33.594 11.867 1 84.69 413 GLN B O 1
ATOM 6469 N N . LYS B 1 414 ? 3.086 34.062 10.508 1 82.94 414 LYS B N 1
ATOM 6470 C CA . LYS B 1 414 ? 3.908 33.031 11.102 1 82.94 414 LYS B CA 1
ATOM 6471 C C . LYS B 1 414 ? 5.215 33.594 11.648 1 82.94 414 LYS B C 1
ATOM 6473 O O . LYS B 1 414 ? 5.742 34.562 11.117 1 82.94 414 LYS B O 1
ATOM 6478 N N . GLU B 1 415 ? 5.594 33.125 12.711 1 68.12 415 GLU B N 1
ATOM 6479 C CA . GLU B 1 415 ? 6.891 33.562 13.227 1 68.12 415 GLU B CA 1
ATOM 6480 C C . GLU B 1 415 ? 8.031 33.031 12.352 1 68.12 415 GLU B C 1
ATOM 6482 O O . GLU B 1 415 ? 8.961 33.781 12.031 1 68.12 415 GLU B O 1
ATOM 6487 N N . GLU B 1 416 ? 8.141 31.734 12.055 1 65.69 416 GLU B N 1
ATOM 6488 C CA . GLU B 1 416 ? 9.156 31.109 11.211 1 65.69 416 GLU B CA 1
ATOM 6489 C C . GLU B 1 416 ? 8.531 30.109 10.242 1 65.69 416 GLU B C 1
ATOM 6491 O O . GLU B 1 416 ? 7.512 29.484 10.555 1 65.69 416 GLU B O 1
ATOM 6496 N N . SER B 1 417 ? 8.992 30.281 8.945 1 60.59 417 SER B N 1
ATOM 6497 C CA . SER B 1 417 ? 8.57 29.266 7.988 1 60.59 417 SER B CA 1
ATOM 6498 C C . SER B 1 417 ? 9.562 28.109 7.941 1 60.59 417 SER B C 1
ATOM 6500 O O . SER B 1 417 ? 10.781 28.328 7.895 1 60.59 417 SER B O 1
ATOM 6502 N N . GLN B 1 418 ? 9.031 26.922 8.18 1 53.44 418 GLN B N 1
ATOM 6503 C CA . GLN B 1 418 ? 9.945 25.797 8.172 1 53.44 418 GLN B CA 1
ATOM 6504 C C . GLN B 1 418 ? 10.266 25.344 6.75 1 53.44 418 GLN B C 1
ATOM 6506 O O . GLN B 1 418 ? 11.25 24.641 6.52 1 53.44 418 GLN B O 1
ATOM 6511 N N . VAL B 1 419 ? 9.383 25.516 5.672 1 51.91 419 VAL B N 1
ATOM 6512 C CA . VAL B 1 419 ? 9.609 25.016 4.32 1 51.91 419 VAL B CA 1
ATOM 6513 C C . VAL B 1 419 ? 9.898 26.188 3.377 1 51.91 419 VAL B C 1
ATOM 6515 O O . VAL B 1 419 ? 9.055 27.062 3.209 1 51.91 419 VAL B O 1
ATOM 6518 N N . LYS B 1 420 ? 11.133 26.609 3.162 1 51.19 420 LYS B N 1
ATOM 6519 C CA . LYS B 1 420 ? 11.43 27.547 2.08 1 51.19 420 LYS B CA 1
ATOM 6520 C C . LYS B 1 420 ? 11.742 26.797 0.786 1 51.19 420 LYS B C 1
ATOM 6522 O O . LYS B 1 420 ? 12.523 25.844 0.787 1 51.19 420 LYS B O 1
ATOM 6527 N N . PRO B 1 421 ? 10.945 27.062 -0.339 1 47.97 421 PRO B N 1
ATOM 6528 C CA . PRO B 1 421 ? 11.375 26.453 -1.597 1 47.97 421 PRO B CA 1
ATOM 6529 C C . PRO B 1 421 ? 12.852 26.688 -1.901 1 47.97 421 PRO B C 1
ATOM 6531 O O . PRO B 1 421 ? 13.352 27.797 -1.694 1 47.97 421 PRO B O 1
ATOM 6534 N N . VAL B 1 422 ? 13.695 25.625 -2.008 1 40.84 422 VAL B N 1
ATOM 6535 C CA . VAL B 1 422 ? 15.055 25.828 -2.498 1 40.84 422 VAL B CA 1
ATOM 6536 C C . VAL B 1 422 ? 15.016 26.438 -3.898 1 40.84 422 VAL B C 1
ATOM 6538 O O . VAL B 1 422 ? 14.617 25.766 -4.859 1 40.84 422 VAL B O 1
ATOM 6541 N N . VAL B 1 423 ? 14.945 27.625 -4.086 1 41.19 423 VAL B N 1
ATOM 6542 C CA . VAL B 1 423 ? 15.039 28.297 -5.375 1 41.19 423 VAL B CA 1
ATOM 6543 C C . VAL B 1 423 ? 16.438 28.125 -5.945 1 41.19 423 VAL B C 1
ATOM 6545 O O . VAL B 1 423 ? 17.422 28.578 -5.344 1 41.19 423 VAL B O 1
ATOM 6548 N N . HIS B 1 424 ? 16.641 27.078 -6.785 1 37.12 424 HIS B N 1
ATOM 6549 C CA . HIS B 1 424 ? 17.891 27.047 -7.52 1 37.12 424 HIS B CA 1
ATOM 6550 C C . HIS B 1 424 ? 18.156 28.391 -8.203 1 37.12 424 HIS B C 1
ATOM 6552 O O . HIS B 1 424 ? 17.281 28.922 -8.883 1 37.12 424 HIS B O 1
ATOM 6558 N N . SER B 1 425 ? 19 29.172 -7.672 1 29.7 425 SER B N 1
ATOM 6559 C CA . SER B 1 425 ? 19.453 30.328 -8.438 1 29.7 425 SER B CA 1
ATOM 6560 C C . SER B 1 425 ? 19.609 30 -9.914 1 29.7 425 SER B C 1
ATOM 6562 O O . SER B 1 425 ? 20.203 28.969 -10.266 1 29.7 425 SER B O 1
ATOM 6564 N N . PRO B 1 426 ? 18.828 30.672 -10.789 1 32.75 426 PRO B N 1
ATOM 6565 C CA . PRO B 1 426 ? 19.172 30.531 -12.203 1 32.75 426 PRO B CA 1
ATOM 6566 C C . PRO B 1 426 ? 20.688 30.609 -12.438 1 32.75 426 PRO B C 1
ATOM 6568 O O . PRO B 1 426 ? 21.391 31.281 -11.68 1 32.75 426 PRO B O 1
ATOM 6571 N N . HIS B 1 427 ? 21.375 29.625 -12.812 1 27.83 427 HIS B N 1
ATOM 6572 C CA . HIS B 1 427 ? 22.703 29.891 -13.375 1 27.83 427 HIS B CA 1
ATOM 6573 C C . HIS B 1 427 ? 22.688 31.188 -14.172 1 27.83 427 HIS B C 1
ATOM 6575 O O . HIS B 1 427 ? 21.891 31.359 -15.094 1 27.83 427 HIS B O 1
ATOM 6581 N N . LEU B 1 428 ? 23.266 32.281 -13.633 1 22.36 428 LEU B N 1
ATOM 6582 C CA . LEU B 1 428 ? 23.891 33.25 -14.523 1 22.36 428 LEU B CA 1
ATOM 6583 C C . LEU B 1 428 ? 24.906 32.562 -15.438 1 22.36 428 LEU B C 1
ATOM 6585 O O . LEU B 1 428 ? 25.703 31.75 -14.984 1 22.36 428 LEU B O 1
#

Sequence (856 aa):
MDGTQKESEAVTGTYDAIVIGAGIIGSSTAYQLAKRGKSVLLLEQFDFLHHIGSSHGESRTIRVTYPELYYTKMMKEAYQLWEEAETEAGYMVYHQTGQLDFGPQSSTSLHSVVSNLVEENIEHEVLTHEECKARFPILKLPEDSLIVYTKQGGIIRASKAVAMFQALALRHGATLRDRAKLVQVSTSLSSSDGSFEYVVETSRGTAFGRTCVLAAGAWTPQIVRELSGLELPIEPLHTSIAYWEVVDSDPDVLSAAKGFPVFADYGLPYIYGTPSIEYPGQIKVSVHSGTPCDPNKRVVAPDMHLLRKEVSPWLVSRFAGTVQSESPITALGCMYSMTPDEDFILDFLPLKPNAMCSTNGSILVAAGFSGHGFKMGPLIGRIMADLALNGTASNVPLEIFSIRRFENTLGNQKEESQVKPVVHSPHLMDGTQKESEAVTGTYDAIVIGAGIIGSSTAYQLAKRGKSVLLLEQFDFLHHIGSSHGESRTIRVTYPELYYTKMMKEAYQLWEEAETEAGYMVYHQTGQLDFGPQSSTSLHSVVSNLVEENIEHEVLTHEECKARFPILKLPEDSLIVYTKQGGIIRASKAVAMFQALALRHGATLRDRAKLVQVSTSLSSSDGSFEYVVETSRGTAFGRTCVLAAGAWTPQIVRELSGLELPIEPLHTSIAYWEVVDSDPDVLSAAKGFPVFADYGLPYIYGTPSIEYPGQIKVSVHSGTPCDPNKRVVAPDMHLLRKEVSPWLVSRFAGTVQSESPITALGCMYSMTPDEDFILDFLPLKPNAMCSTNGSILVAAGFSGHGFKMGPLIGRIMADLALNGTASNVPLEIFSIRRFENTLGNQKEESQVKPVVHSPHL

pLDDT: mean 91.02, std 14.76, range [22.03, 98.94]

Solvent-accessible surface area (backbone atoms only — not comparable to full-atom values): 43805 Å² total; per-residue (Å²): 134,82,82,66,71,81,72,62,68,66,43,62,58,77,26,56,28,33,30,37,21,58,34,40,48,21,20,23,22,42,21,46,34,5,68,71,72,36,45,28,38,40,27,19,53,47,60,72,79,43,68,80,51,63,50,41,54,71,62,37,72,34,64,55,80,33,56,50,55,71,56,31,58,46,35,58,53,14,54,52,42,48,50,52,52,24,61,72,63,28,37,72,44,70,42,76,34,14,27,38,41,33,28,52,64,79,39,62,55,59,51,32,23,53,52,38,33,58,72,67,69,47,78,68,42,80,42,49,55,66,55,42,37,70,76,40,66,70,57,50,71,63,77,63,38,42,34,38,38,31,65,80,6,17,35,29,28,32,36,51,41,35,47,47,30,44,28,51,10,45,56,43,61,28,46,45,33,42,59,29,36,79,72,46,70,44,82,36,78,30,82,88,78,67,41,54,26,33,38,41,34,32,78,44,37,47,30,34,15,46,26,38,36,41,24,40,52,67,52,34,45,61,52,42,28,72,67,47,67,46,81,57,73,56,47,31,21,44,22,41,43,31,30,26,41,38,65,39,97,52,43,53,74,49,10,39,92,72,57,30,36,21,37,37,35,69,41,92,74,31,34,37,36,40,33,18,70,89,43,79,30,24,30,36,53,30,51,57,45,37,40,80,49,52,85,91,71,58,68,64,64,43,54,62,64,58,44,51,68,58,42,20,60,49,37,47,63,28,27,60,82,35,42,50,42,83,60,60,76,39,55,38,35,39,39,32,23,29,24,78,53,49,49,47,34,48,36,71,56,76,64,71,77,42,95,80,46,77,76,83,61,50,41,31,38,45,37,24,38,37,77,67,39,73,64,37,16,50,40,51,2,44,41,51,32,31,34,72,76,66,72,47,53,82,95,54,71,51,74,76,18,29,70,71,44,43,78,74,72,47,43,65,90,68,95,73,79,73,66,63,73,67,72,75,70,73,82,127,134,81,82,66,70,82,71,62,68,66,44,60,57,77,26,55,30,32,30,36,20,58,35,41,47,19,18,24,23,43,22,46,34,6,68,71,74,38,46,29,38,39,28,18,54,47,59,72,78,42,68,80,51,62,49,40,55,72,64,38,73,34,64,54,78,31,56,50,54,70,57,31,57,47,33,59,54,14,54,52,43,48,51,53,52,25,61,71,64,28,36,72,45,70,43,76,34,13,28,37,40,32,28,52,65,80,39,62,54,60,52,33,22,53,51,38,32,58,72,67,69,47,79,66,41,80,42,51,55,66,55,42,37,70,75,39,67,70,56,51,72,65,78,62,39,42,35,39,39,32,67,78,6,16,35,30,28,31,38,52,41,35,48,49,28,44,28,51,10,44,55,43,60,26,44,45,34,43,61,29,34,79,72,44,72,44,82,36,76,31,83,86,78,67,41,53,25,33,38,40,34,33,79,44,36,46,30,34,15,46,26,38,37,41,24,39,52,66,52,36,43,61,52,41,30,74,68,48,66,46,80,57,72,58,48,31,23,44,23,42,45,30,30,26,39,38,64,38,98,52,45,53,73,49,10,39,91,72,59,30,37,21,37,38,35,69,42,92,73,30,32,38,36,39,32,18,68,89,44,78,30,26,29,36,51,32,50,58,47,36,39,80,50,52,85,90,70,58,66,65,65,41,53,61,64,57,43,50,67,57,43,22,59,50,38,49,63,29,26,62,82,38,42,50,41,81,60,61,75,38,56,38,34,38,38,33,23,29,24,78,54,47,50,47,34,49,35,71,56,77,64,70,78,42,94,79,48,76,78,83,58,47,42,32,38,45,37,24,39,38,77,67,40,72,61,36,17,50,39,51,2,45,40,53,30,30,33,72,75,68,72,46,52,82,97,55,73,51,74,76,18,29,72,70,45,47,79,45,90,51,43,63,91,67,94,73,81,73,65,62,75,66,71,74,70,73,81,126

InterPro domains:
  IPR006076 FAD dependent oxidoreductase [PF01266] (16-387)
  IPR036188 FAD/NAD(P)-binding domain superfamily [G3DSA:3.50.50.60] (15-393)
  IPR036188 FAD/NAD(P)-binding domain superfamily [SSF51905] (14-407)
  IPR045170 MTOX family [PTHR10961] (14-414)

Organism: Physcomitrium patens (NCBI:txid3218)

Foldseek 3Di:
DPPPPPDDDFDEEEWQEEEEALALQRLLLLLQQLVVVTAYEYEAQADQQDFLAFQHDFKDKQDLFWLDLQSNLLLVVLVVLQVVLCVVLVHHQWDFQKEKEKEAPPQSTNVSRVVSCVVVVADKDFDQPVRCCVLQVQFDDDNRMTMMIHRRITIGGRSVSSVSSNVSSVVSPYHYYYSWAWDDWDWDQDPPPRQIWIWTQTPRGIYIHLEYEYPHEPCSQVRLCVQAVDGAQKFKFKFKKFKWFFPDPDLCSQPSVSRRAWYWYLDVQIKTKGTPDRDGRIIMIGTLEGHTDDSVDDDWDHDQVRLLVPVLVVCCNTRNPTIDRRGGPDMTIHMAIAALQLAWAWEFRDHPPDPVPPDDRTYIYTYHNSSPCSSSSNVSSNQNNCCSVPVGDPSHDNVQNHSVQCVVVRGDDDPDDNYDHPPPPPDD/DPPPPPDDDFDEEEWQEEEEALALQRLLLLLQQLVVVTAYEYEAQADQQDFLAFQHDFKDKQDLFWLDLQSNLLLVVLVVLQVVLCVVLVHHQWDFQKEKEKEAPPDPTNVSRVVSCVVVVADKDFDQPVRCCVLQVQFDDDNRMTMMIHRRMTIGGRSVSSVSSNVSSVVSPYHYYYSWAWDDWDWDQDPPPRQIWIWTQTPRGIYIHLEYEYPHEPCSQVRLCVQAVDGFQKFKFKFKKFKWFFPDPDLCSQPSVSRRAWYWYLDVQIKTKGTPDRDGRIIIIGTLEGATDDSVDDDWDHDFVRLLVPVLVVCCNTRNPTIDRRGGPDMTIHMAIAALQLAWAWDFRDHPPDPVPPDDRTHIYTYHNSSPCSSSSNVSSNQNNCCSVPVGDPSHDNVQNHSCQCVPVRGDDDPDDNYDHPPPPDDD

Nearest PDB structures (foldseek):
  7exs-assembly1_A  TM=9.173E-01  e=1.468E-40  Thermomicrobium roseum DSM 5159
  3m0o-assembly2_B  TM=9.288E-01  e=3.089E-39  Bacillus sp. B-0618
  2uzz-assembly2_B  TM=9.111E-01  e=2.342E-36  Escherichia coli BL21(DE3)
  2olo-assembly1_A  TM=8.462E-01  e=7.950E-35  Streptomyces tendae
  3hzl-assembly1_A  TM=8.397E-01  e=4.930E-35  Streptomyces tendae